Protein 4Z6Y (pdb70)

Solvent-accessible surface area: 62942 Å² total; per-residue (Å²): 88,112,59,62,62,129,23,0,50,128,15,14,175,64,118,139,2,46,50,134,99,1,36,40,2,1,23,92,52,69,6,20,89,118,47,12,22,51,0,1,18,5,24,11,40,1,6,34,36,75,76,152,25,24,78,102,1,34,83,43,16,65,79,3,12,103,56,0,32,94,3,0,82,7,5,126,16,6,58,136,98,25,86,62,7,54,8,2,1,2,0,46,9,2,9,42,41,153,32,38,89,34,56,43,89,76,58,102,99,97,24,74,19,6,20,12,0,0,128,2,0,53,128,20,4,166,64,42,11,19,2,0,3,0,0,31,63,1,11,60,23,11,72,64,122,9,150,116,35,23,98,116,7,35,146,18,0,31,103,25,0,67,115,51,19,30,187,0,3,74,34,0,128,145,22,74,0,11,96,129,8,12,39,75,26,1,7,107,69,0,0,1,68,10,2,38,42,80,5,0,30,52,0,0,1,2,1,4,5,33,14,10,85,0,0,0,0,0,0,0,8,1,0,41,49,22,70,153,101,0,69,67,19,111,47,22,110,86,0,20,126,28,1,88,121,12,57,89,121,29,4,79,42,0,0,48,114,0,20,92,19,10,29,142,51,51,36,51,84,145,38,140,80,125,121,5,21,110,21,36,46,63,2,9,86,77,6,12,84,26,3,29,117,28,0,84,71,8,25,34,74,29,76,150,85,39,51,92,124,41,92,58,62,52,54,58,7,43,63,28,37,76,82,91,113,98,100,52,69,66,112,33,0,45,126,18,16,170,63,118,138,2,49,46,132,100,0,36,38,4,0,22,86,47,74,5,25,86,119,48,12,31,50,0,0,18,6,25,11,39,0,7,36,36,75,77,148,38,24,78,105,17,32,84,47,15,93,69,6,12,103,58,0,31,91,2,0,88,11,4,112,19,5,57,132,98,25,83,65,6,55,8,2,2,3,0,42,11,2,27,41,46,146,31,39,205,32,62,44,60,73,56,102,97,95,25,75,19,8,23,13,0,0,130,2,0,58,122,21,5,176,64,44,12,18,2,0,4,0,0,38,55,1,14,59,22,11,74,69,124,7,146,115,35,23,100,117,9,35,148,20,0,33,105,38,0,68,112,52,22,29,186,0,4,76,35,0,127,148,22,74,0,10,92,131,8,14,39,76,28,0,7,103,70,0,0,1,67,9,3,37,44,78,2,0,29,43,0,0,0,1,1,4,5,24,3,1,94,0,0,2,2,0,0,0,6,2,0,41,48,22,73,155,103,0,66,66,22,129,52,22,111,109,0,19,104,28,2,90,121,13,58,88,134,31,5,90,50,0,0,48,111,0,20,92,20,11,45,140,51,72,41,51,82,131,51,104,125,17,134,125,73,11,24,60,22,37,46,74,4,10,80,79,5,13,90,27,4,32,118,29,0,94,70,8,57,34,62,42,98,172,73,49,110,121,128,55,108,58,45,62,46,45,4,40,70,105,32,62,72,89,122,60,106,82,36,57,120,16,0,52,111,15,14,177,51,123,136,2,49,59,126,95,1,24,49,0,0,29,55,44,53,5,20,89,117,49,13,29,46,0,0,19,6,20,14,40,1,6,30,36,81,74,148,20,24,81,117,1,31,89,42,11,89,66,2,12,95,47,0,30,88,2,0,88,9,7,109,20,8,59,137,97,27,84,70,6,62,9,2,1,6,0,25,6,0,24,36,45,122,32,36,170,8,60,30,58,57,47,121,111,104,22,72,20,6,17,11,0,0,121,2,0,59,118,24,6,176,62,44,12,19,2,0,2,0,0,34,58,1,12,58,25,12,70,76,118,9,160,125,34,22,100,116,6,34,143,17,1,35,103,25,0,69,108,53,20,29,182,0,4,76,33,0,127,142,24,73,0,12,96,130,7,14,36,76,30,1,7,107,70,0,0,0,71,7,2,39,44,76,2,0,33,42,0,0,0,2,1,4,5,30,16,9,75,0,0,0,0,0,0,0,9,1,0,38,53,18,66,145,125,0,64,80,39,119,42,21,110,88,0,24,121,36,1,93,124,12,55,86,143,32,2,86,50,0,0,48,110,0,18,89,18,9,38,144,56,48,44,40,91,119,55,111,80,126,124,3,22,95,14,39,48,77,3,10,89,84,6,15,84,28,2,28,118,30,0,88,75,10,25,37,85,19,80,161,86,52,43,113,143,28,67,69,81,58,62,49,28,57,62,65,18,73,72,82,83,133,90,114,38,45,68,120,24,0,48,129,24,12,174,54,123,137,2,52,56,124,90,1,26,43,0,0,27,57,52,60,4,23,92,115,50,15,26,46,0,0,18,7,22,13,38,0,6,32,36,81,77,148,18,23,80,84,1,33,76,35,11,89,66,3,14,99,48,0,28,89,2,0,90,13,2,77,18,7,61,137,97,25,83,66,6,65,9,2,1,7,0,29,4,1,25,35,37,135,31,40,165,1,50,27,44,54,48,121,109,104,18,73,21,7,19,11,0,0,120,2,0,64,118,23,4,172,66,43,12,19,2,0,1,0,0,37,58,1,13,58,23,10,69,74,121,10,157,123,34,24,100,114,7,33,145,16,0,34,105,26,0,69,112,54,22,28,185,0,3,77,32,0,127,143,24,72,0,13,102,137,7,15,35,78,29,1,6,103,70,0,0,0,70,8,2,36,43,82,2,0,34,52,0,0,0,2,0,4,6,30,17,10,75,0,0,0,0,0,0,0,10,1,0,40,52,20,68,143,124,0,61,79,35,116,40,20,114,92,0,23,139,35,2,92,122,12,53,86,125,35,0,78,46,0,0,48,108,0,18,89,15,11,40,144,55,47,48,40,87,122,54,100,155,84,127,128,2,24,99,13,35,51,81,3,9,88,81,5,14,86,24,3,32,120,16,0,94,64,8,23,37,79,15,79,168,84,50,42,110,141,34,63,102,97,64,56,45,15,44,51,52,28,80,86,90,119

Sequence (1304 aa):
GVEEKKSLEILLKDDRLDTTEKLCTFSQRFPLPSMYRALVWKVLLGILPPHHESHAKVMMYRKEQYLDVLHALKVVRFVSDATPQAEVYLRMYQLESGKLPRSPSFPLEPDDEVFLAIAKAMEEMVEDSVDCYWITRRFVNQLNTKYRDSLPQLPKAFEQYLNLEDGRLLTHLRMCSAAPKLPYDLWFKRCFAGCLPESSLQRVWDKVVSGSCKILVFVAVEILLTFKIKVMALNSAEKITKFLENIPQDSSDAIVSKAIDLWHKHCGTPVHSQLQAAESRYEAQKRITQVFELEILDLYGRLEKDGLLKKLEEEKAEAAEAAEERGVEEKKSLEILLKDDRLDTTEKLCTFSQRFPLPSMYRALVWKVLLGILPPHHESHAKVMMYRKEQYLDVLHALKVVRFVSDATPQAEVYLRMYQLESGKLPRSPSFPLEPDDEVFLAIAKAMEEMVEDSVDCYWITRRFVNQLNTKYRDSLPQLPKAFEQYLNLEDGRLLTHLRMCSAAPKLPYDLWFKRCFAGCLPESSLQRVWDKVVSGSCKILVFVAVEILLTFKIKVMALNSAEKITKFLENIPQDSSDAIVSKAIDLWHKHCGTPVHSRGQLQAAESRYEAQKRITQVFELEILDLYGRLEKDGLLKKLEEEKAEAAEAAEERGVEEKKSLEILLKDDRLDTTEKLCTFSQRFPLPSMYRALVWKVLLGILPPHHESHAKVMMYRKEQYLDVLHALKVVRFVSDATPQAEVYLRMYQLESGKLPRSPSFPLEPDDEVFLAIAKAMEEMVEDSVDCYWITRRFVNQLNTKYRDSLPQLPKAFEQYLNLEDGRLLTHLRMCSAAPKLPYDLWFKRCFAGCLPESSLQRVWDKVVSGSCKILVFVAVEILLTFKIKVMALNSAEKITKFLENIPQDSSDAIVSKAIDLWHKHCGTPVHSQLQAAESRYEAQKRITQVFELEILDLYGRLEKDGLLKKLEEEKAEAAEAAEERLGVEEKKSLEILLKDDRLDTTEKLCTFSQRFPLPSMYRALVWKVLLGILPPHHESHAKVMMYRKEQYLDVLHALKVVRFVSDATPQAEVYLRMYQLESGKLPRSPSFPLEPDDEVFLAIAKAMEEMVEDSVDCYWITRRFVNQLNTKYRDSLPQLPKAFEQYLNLEDGRLLTHLRMCSAAPKLPYDLWFKRCFAGCLPESSLQRVWDKVVSGSCKILVFVAVEILLTFKIKVMALNSAEKITKFLENIPQDSSDAIVSKAIDLWHKHCGTPVHSSQLQAAESRYEAQKRITQVFELEILDLYGRLEKDGLLKKLEEEKAEAAEAAEER

Secondary structure (DSSP, 8-state):
-TTTHHHHHHHHTSSB--HHHHHHHHHHSPPPGGGHHHHHHHHTTSS-SBGGGHHHHHHHHHHHHHHHHHHHHHTTS--TTS-HHHHHHHHHHHHTS---SSTTSPPPHHHHHHHHHHHHHHHH--SHHHHHHHHHHHHHHHHTTTTTTGGGHHHHHHHHHHHH-HHHHHHHHHTT-GGGS-HHHHHTSTTBTTB-HHHHHHHHHHHHTT--THHHHHHHHHHHHTHHHHHT--SHHHHHHHHHS--STTHHHHHHHHHHHHHHHH-------/-TTHHHHHHHHHTSSB--HHHHHHHHHHSPPPGGGHHHHHHHHTTSS-SBTTHHHHHHHHHHHHHHHHHHHHHHTTS--TTS-HHHHHHHHHHHHTS---SSSSSPPPHHHHHHHHHHHHHHHH--SHHHHHHHHHHHHHHHHTTTTTTGGGHHHHHHHHHHHH-HHHHHHHHHTT-GGGS-HHHHHTSTTTTTS-HHHHHHHHHHHHTT--THHHHHHHHHHHHTHHHHHT--SHHHHHHHHHS--STTHHHHHHHHHHHHHHHH------/-HHHHHHHHHHHHHHHHHHHHHHHHHHHHHHHS-THHHHHHHHHHHHHHHHH-/-HHHHHHHHHHHHHHHHHHHHHHHHHHHHHHHS-THHHHHHHHHHHHHHHHH-/-TTTHHHHHHHHTSSB--HHHHHHHHHHSPPPHHHHHHHHHHHTTSS-SBTTHHHHHHHHHHHHHHHHHHHHHHTTS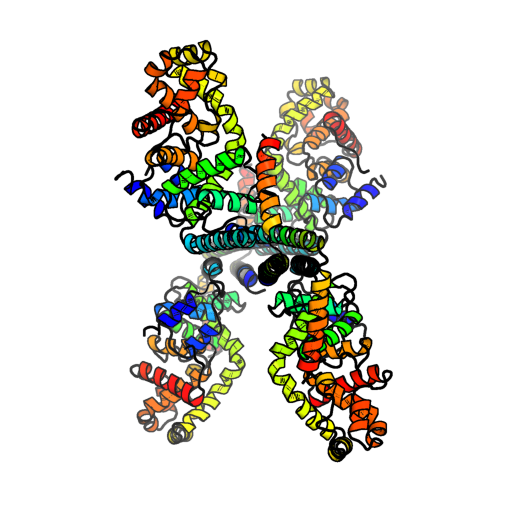--TTS-HHHHHHHHHHHTTT---SSTTSPPPHHHHHHHHHHHHHHHH--SHHHHHHHHHHHHHHHHTTTTTTGGGHHHHHHHHHHHH-HHHHHHHHHTT-GGGS-HHHHHTSTTTTTS-HHHHHHHHHHHHTT--THHHHHHHHHHHHTHHHHHT--SHHHHHHHHHT--STTHHHHHHHHHHHHHHHH------/-HHHHHHHHHHHHHHHHHHHHHHHHHHHHHHHS-THHHHHHHHHHTHHHHHHT-/-TTTHHHHHHHHTSSB--HHHHHHHHHHSPPPGGGHHHHHHHHTTSS-SBGGGHHHHHHHHHHHHHHHHHHHHHHTS--TTS-HHHHHHHHHHHHTS---SSSSSPPPHHHHHHHHHHHHHHHH--SHHHHHHHHHHHHHHHHTTTTTTGGGHHHHHHHHHHHH-HHHHHHHHHTT-GGGS-HHHHHTSTTBTTB-HHHHHHHHHHHHTT--THHHHHHHHHHHHTHHHHHT--SHHHHHHHHHS--STTHHHHHHHHHHHHHHHH------/-HHHHHHHHHHHHHHHHHHHHHHHHHHHHHHHHHS-TTTHHHHHHHHHHHHHHH-

GO terms:
  GO:0005765 lysosomal membrane (C, IDA)
  GO:0005829 cytosol (C, IDA)
  GO:0031410 cytoplasmic vesicle (C, IDA)
  GO:1904262 negative regulation of TORC1 signaling (P, IDA)
  GO:0033596 TSC1-TSC2 complex (C, IDA)
  GO:0031398 positive regulation of protein ubiquitination (P, IDA)
  GO:0009267 cellular response to starvation (P, IDA)
  GO:0032007 negative regulation of TOR signaling (P, IMP)
  GO:0090630 activation of GTPase activity (P, IMP)
  GO:0070848 response to growth factor (P, IMP)
  GO:0005515 protein binding (F, IPI)
  GO:0005829 cytosol (C, TAS)
  GO:0032007 negative regulation of TOR signaling (P, IDA)
  GO:0005096 GTPase activator activity (F, IDA)
  GO:0036064 ciliary basal body (C, IDA)
  GO:0043547 positive regulation of GTPase activity (P, IDA)
  GO:1902018 negative regulation of cilium assembly (P, IMP)
  GO:0031267 small GTPase binding (F, IPI)

Organism: Homo sapiens (NCBI:txid9606)

B-factor: mean 68.35, std 27.3, range [31.01, 242.38]

InterPro domains:
  IPR000195 Rab-GAP-TBC domain [PF00566] (145-249)
  IPR000195 Rab-GAP-TBC domain [PS50086] (50-231)
  IPR035969 Rab-GAP-TBC domain superfamily [SSF47923] (31-89)
  IPR035969 Rab-GAP-TBC domain superfamily [SSF47923] (176-284)
  IPR039842 TBC1 domain family member 7 [PTHR13530] (1-292)
  IPR043039 TBC1 domain family member 7, domain 2 [G3DSA:1.10.8.680] (80-156)

CATH classification: 1.10.10.750 (+2 more: 1.10.8.680, 1.10.472.80)

Foldseek 3Di:
DVVLVVLVVVQLPDQFHDLLQLLQSLLPDPDDLVCLLVNLCCLLVQAHRRPVCRVVSVVVLVVLLVVLLVVCVVPPQDDVVDDLQSSLLQSLCVVVVNHDPHNVPDDDPLSVLLSLLLVLLVVSPPDSRSSSSSSSSLLVCCVPVCVPVLVVLLVVLLVLLCVVPVVLSVLCVVLVLSVVAPSCCQRVSVVRLHARSVQSSSLVSNVSSRDPNLSSLLVSLLCVVCVPVQSPDRHSVVNRVDNNHDDHPCRNVSSVSSSVSCCVVPNGDDGD/DVCVVVVVVVVVVVVVVVVVVVVVVVVVVVVVPPPCVVVVVVVVVVVVVVVVD/DPVVVVLVVVQLPDQFHDLLLLLQVLLVDPHDLVCLLVNLCCLLVQAPRRPVCRVVSVVVLVVLLVVLLVVCVVVPLDDVVDDLQVSLLQSLCVVVVRHDPHNVPDDDPLSVLLSLLLVLLVVSPPDSSSSSVSSSSLLVCCVPVVVPVLVVLLVVLLVQLCVVPVVLSVLCVVLVLSVVAPSCCQRVNVVRVNARSVLSSSLVSNSSSRDDNLSSLLVSLVCVVCVVVQSPDRHSVVNRVDSNHDDHVCRNVSSVSSSVSCCVVPNGDDSD/DCPVVVVVVVVVVVVVVVVVVVVVVVVVVVVVVVPPCVCVCVVPVVVVVVVVVVD/DVVLVVQVVVQLPPQQHDLVQLLQSLLVDPDDLVCLLVSLCCLLVQAGSRPVCRVVSVVVLVVLLVVLLVVCVVVVLDDVVDDLQSSLLQSLCVVVVNHDPHNVPDDDPLSVLLSLLLVLLVVSDPDSRSSSVSSSSLLVCCVPVVVVPLVVLLVVLLVLLCVVPVVLSVLCVVLPLSVVAPSCCQRVSVVRLHEHSVQSVSLVSNVSSPDPNLSSLLVSLVCVVCVPVQSPDRHSVVNNVCSSHDDYVCRNVSRVVSSVSCCVVPNGDDGD/DCCVVVVVVVVVVVVVVVVVVVVVVVVVVVVVPPCVVVVVVVVVVVVVVVVVVD/DPCVVVVVVVQLPPQFHDLVVLLLCLLVDPDDLVCLLVSLCCLLVQADRRPVCRVVSVVVLVVLLVVLLVVCVVVPQDDPVDDLQSSLLQSLCVVVVNHDPHNVPDDDPLSVLLSLLLVLLVVSDPDSSSSSVSSSSLLVCCVPVCVPVLVVLLVVLLVLLCVVPVVLSVLCVVLPLSVVAPSCCLRVSVVRVNEHSVQSVSLVSNSSSPDPNLSSLLVSLVCVVCVPVQSVDRHSVVNNVDSSHDDHPCRNVSRVVSSVSCCVVPNGDDDDD/DVCVVVVVVVVVVVVVVVVVVVVVVVCVVVVVPPPCVVVVVVVVVVVVVVVVD

Nearest PDB structures (foldseek):
  4z6y-assembly2_H  TM=1.019E+00  e=2.122E-06  Homo sapiens
  4z6y-assembly2_A  TM=1.003E+00  e=7.296E-34  Homo sapiens
  6jl7-assembly1_A  TM=6.381E-01  e=1.428E-05  Homo sapiens
  4p17-assembly1_A  TM=6.592E-01  e=1.596E-04  Chlamydomonas reinhardtii
  3qyb-assembly1_A  TM=6.576E-01  e=1.502E-03  Homo sapiens

Radius of gyration: 43.83 Å; Cα contacts (8 Å, |Δi|>4): 1317; chains: 8; bounding box: 111×118×79 Å

Structure (mmCIF, N/CA/C/O backbone):
data_4Z6Y
#
_entry.id   4Z6Y
#
_cell.length_a   56.991
_cell.length_b   145.689
_cell.length_c   114.758
_cell.angle_alpha   90.00
_cell.angle_beta   89.65
_cell.angle_gamma   90.00
#
_symmetry.space_group_name_H-M   'P 1 21 1'
#
loop_
_entity.id
_entity.type
_entity.pdbx_description
1 polymer 'TBC1 domain family member 7'
2 polymer Hamartin
3 water water
#
loop_
_atom_site.group_PDB
_atom_site.id
_atom_site.type_symbol
_atom_site.label_atom_id
_atom_site.label_alt_id
_atom_site.label_comp_id
_atom_site.label_asym_id
_atom_site.label_entity_id
_atom_site.label_seq_id
_atom_site.pdbx_PDB_ins_code
_atom_site.Cartn_x
_atom_site.Cartn_y
_atom_site.Cartn_z
_atom_site.occupancy
_atom_site.B_iso_or_equiv
_atom_site.auth_seq_id
_atom_site.auth_comp_id
_atom_site.auth_asym_id
_atom_site.auth_atom_id
_atom_site.pdbx_PDB_model_num
ATOM 1 N N . GLY A 1 1 ? 40.562 -7.251 -3.992 1.00 136.82 21 GLY B N 1
ATOM 2 C CA . GLY A 1 1 ? 40.378 -8.120 -2.789 1.00 128.96 21 GLY B CA 1
ATOM 3 C C . GLY A 1 1 ? 38.959 -8.633 -2.577 1.00 124.19 21 GLY B C 1
ATOM 4 O O . GLY A 1 1 ? 38.213 -8.095 -1.755 1.00 122.63 21 GLY B O 1
ATOM 5 N N . VAL A 1 2 ? 38.573 -9.650 -3.339 1.00 113.58 22 VAL B N 1
ATOM 6 C CA . VAL A 1 2 ? 37.347 -10.361 -3.057 1.00 111.99 22 VAL B CA 1
ATOM 7 C C . VAL A 1 2 ? 37.791 -11.637 -2.378 1.00 112.49 22 VAL B C 1
ATOM 8 O O . VAL A 1 2 ? 38.662 -12.348 -2.887 1.00 106.53 22 VAL B O 1
ATOM 12 N N . GLU A 1 3 ? 37.208 -11.923 -1.222 1.00 107.19 23 GLU B N 1
ATOM 13 C CA . GLU A 1 3 ? 37.756 -12.966 -0.345 1.00 98.85 23 GLU B CA 1
ATOM 14 C C . GLU A 1 3 ? 38.458 -12.255 0.791 1.00 103.31 23 GLU B C 1
ATOM 15 O O . GLU A 1 3 ? 38.501 -12.801 1.892 1.00 124.61 23 GLU B O 1
ATOM 17 N N . GLU A 1 4 ? 39.028 -11.071 0.534 1.00 105.28 24 GLU B N 1
ATOM 18 C CA . GLU A 1 4 ? 39.225 -10.104 1.613 1.00 99.43 24 GLU B CA 1
ATOM 19 C C . GLU A 1 4 ? 37.861 -9.738 2.043 1.00 95.28 24 GLU B C 1
ATOM 20 O O . GLU A 1 4 ? 37.597 -9.632 3.221 1.00 95.39 24 GLU B O 1
ATOM 26 N N . LYS A 1 5 ? 37.016 -9.543 1.038 1.00 89.41 25 LYS B N 1
ATOM 27 C CA . LYS A 1 5 ? 35.683 -9.076 1.213 1.00 88.47 25 LYS B CA 1
ATOM 28 C C . LYS A 1 5 ? 34.810 -10.184 1.770 1.00 90.55 25 LYS B C 1
ATOM 29 O O . LYS A 1 5 ? 33.988 -9.917 2.635 1.00 92.10 25 LYS B O 1
ATOM 35 N N . LYS A 1 6 ? 34.979 -11.416 1.286 1.00 85.81 26 LYS B N 1
ATOM 36 C CA . LYS A 1 6 ? 34.125 -12.512 1.758 1.00 85.61 26 LYS B CA 1
ATOM 37 C C . LYS A 1 6 ? 34.442 -12.861 3.202 1.00 84.72 26 LYS B C 1
ATOM 38 O O . LYS A 1 6 ? 33.583 -13.352 3.965 1.00 87.23 26 LYS B O 1
ATOM 44 N N . SER A 1 7 ? 35.708 -12.653 3.549 1.00 83.26 27 SER B N 1
ATOM 45 C CA . SER A 1 7 ? 36.197 -12.992 4.861 1.00 78.81 27 SER B CA 1
ATOM 46 C C . SER A 1 7 ? 35.644 -11.985 5.855 1.00 79.81 27 SER B C 1
ATOM 47 O O . SER A 1 7 ? 35.301 -12.337 6.990 1.00 79.56 27 SER B O 1
ATOM 50 N N . LEU A 1 8 ? 35.502 -10.742 5.393 1.00 76.61 28 LEU B N 1
ATOM 51 C CA . LEU A 1 8 ? 34.900 -9.674 6.202 1.00 72.63 28 LEU B CA 1
ATOM 52 C C . LEU A 1 8 ? 33.411 -9.869 6.382 1.00 71.28 28 LEU B C 1
ATOM 53 O O . LEU A 1 8 ? 32.899 -9.753 7.508 1.00 68.90 28 LEU B O 1
ATOM 58 N N . GLU A 1 9 ? 32.728 -10.190 5.285 1.00 69.57 29 GLU B N 1
ATOM 59 C CA . GLU A 1 9 ? 31.310 -10.461 5.330 1.00 68.14 29 GLU B CA 1
ATOM 60 C C . GLU A 1 9 ? 30.961 -11.527 6.375 1.00 69.78 29 GLU B C 1
ATOM 61 O O . GLU A 1 9 ? 29.962 -11.373 7.086 1.00 64.66 29 GLU B O 1
ATOM 67 N N . ILE A 1 10 ? 31.803 -12.568 6.485 1.00 69.03 30 ILE B N 1
ATOM 68 C CA . ILE A 1 10 ? 31.598 -13.662 7.438 1.00 66.48 30 ILE B CA 1
ATOM 69 C C . ILE A 1 10 ? 31.701 -13.193 8.885 1.00 72.21 30 ILE B C 1
ATOM 70 O O . ILE A 1 10 ? 31.139 -13.838 9.775 1.00 78.13 30 ILE B O 1
ATOM 75 N N . LEU A 1 11 ? 32.425 -12.092 9.120 1.00 71.04 31 LEU B N 1
ATOM 76 C CA . LEU A 1 11 ? 32.552 -11.500 10.450 1.00 65.12 31 LEU B CA 1
ATOM 77 C C . LEU A 1 11 ? 31.390 -10.577 10.764 1.00 69.48 31 LEU B C 1
ATOM 78 O O . LEU A 1 11 ? 30.931 -10.505 11.917 1.00 68.67 31 LEU B O 1
ATOM 83 N N . LEU A 1 12 ? 30.985 -9.825 9.739 1.00 64.91 32 LEU B N 1
ATOM 84 C CA . LEU A 1 12 ? 29.857 -8.934 9.835 1.00 65.67 32 LEU B CA 1
ATOM 85 C C . LEU A 1 12 ? 28.538 -9.682 10.051 1.00 69.69 32 LEU B C 1
ATOM 86 O O . LEU A 1 12 ? 27.620 -9.121 10.628 1.00 80.68 32 LEU B O 1
ATOM 91 N N . LYS A 1 13 ? 28.449 -10.946 9.647 1.00 70.90 33 LYS B N 1
ATOM 92 C CA . LYS A 1 13 ? 27.209 -11.730 9.869 1.00 77.38 33 LYS B CA 1
ATOM 93 C C . LYS A 1 13 ? 26.945 -12.206 11.309 1.00 85.25 33 LYS B C 1
ATOM 94 O O . LYS A 1 13 ? 25.839 -12.684 11.602 1.00 97.21 33 LYS B O 1
ATOM 100 N N . ASP A 1 14 ? 27.932 -12.069 12.200 1.00 85.59 34 ASP B N 1
ATOM 101 C CA . ASP A 1 14 ? 27.763 -12.445 13.620 1.00 91.61 34 ASP B CA 1
ATOM 102 C C . ASP A 1 14 ? 26.793 -11.525 14.356 1.00 92.71 34 ASP B C 1
ATOM 103 O O . ASP A 1 14 ? 26.902 -10.303 14.280 1.00 101.74 34 ASP B O 1
ATOM 108 N N . ASP A 1 15 ? 25.866 -12.128 15.095 1.00 98.73 35 ASP B N 1
ATOM 109 C CA . ASP A 1 15 ? 24.827 -11.400 15.831 1.00 89.09 35 ASP B CA 1
ATOM 110 C C . ASP A 1 15 ? 25.428 -10.381 16.753 1.00 80.87 35 ASP B C 1
ATOM 111 O O . ASP A 1 15 ? 24.935 -9.286 16.833 1.00 89.80 35 ASP B O 1
ATOM 116 N N . ARG A 1 16 ? 26.469 -10.769 17.470 1.00 77.87 36 ARG B N 1
ATOM 117 C CA . ARG A 1 16 ? 27.293 -9.843 18.178 1.00 76.61 36 ARG B CA 1
ATOM 118 C C . ARG A 1 16 ? 28.579 -9.799 17.354 1.00 79.71 36 ARG B C 1
ATOM 119 O O . ARG A 1 16 ? 29.094 -10.857 16.969 1.00 76.41 36 ARG B O 1
ATOM 127 N N . LEU A 1 17 ? 29.061 -8.581 17.052 1.00 77.44 37 LEU B N 1
ATOM 128 C CA . LEU A 1 17 ? 30.265 -8.375 16.234 1.00 69.76 37 LEU B CA 1
ATOM 129 C C . LEU A 1 17 ? 31.519 -8.483 17.094 1.00 72.90 37 LEU B C 1
ATOM 130 O O . LEU A 1 17 ? 31.562 -7.941 18.213 1.00 71.50 37 LEU B O 1
ATOM 135 N N . ASP A 1 18 ? 32.529 -9.198 16.583 1.00 69.33 38 ASP B N 1
ATOM 136 C CA . ASP A 1 18 ? 33.816 -9.278 17.273 1.00 69.81 38 ASP B CA 1
ATOM 137 C C . ASP A 1 18 ? 34.654 -8.014 17.012 1.00 71.39 38 ASP B C 1
ATOM 138 O O . ASP A 1 18 ? 35.272 -7.837 15.942 1.00 64.17 38 ASP B O 1
ATOM 143 N N . THR A 1 19 ? 34.663 -7.127 17.996 1.00 75.02 39 THR B N 1
ATOM 144 C CA A THR A 1 19 ? 35.399 -5.871 17.889 0.50 75.53 39 THR B CA 1
ATOM 145 C CA B THR A 1 19 ? 35.399 -5.871 17.888 0.50 75.50 39 THR B CA 1
ATOM 146 C C . THR A 1 19 ? 36.883 -6.174 17.618 1.00 74.10 39 THR B C 1
ATOM 147 O O . THR A 1 19 ? 37.476 -5.677 16.641 1.00 69.27 39 THR B O 1
ATOM 154 N N . GLU A 1 20 ? 37.464 -7.028 18.457 1.00 75.80 40 GLU B N 1
ATOM 155 C CA . GLU A 1 20 ? 38.863 -7.436 18.359 1.00 76.77 40 GLU B CA 1
ATOM 156 C C . GLU A 1 20 ? 39.213 -8.083 17.026 1.00 72.93 40 GLU B C 1
ATOM 157 O O . GLU A 1 20 ? 40.274 -7.821 16.466 1.00 68.26 40 GLU B O 1
ATOM 163 N N . LYS A 1 21 ? 38.323 -8.913 16.506 1.00 71.73 41 LYS B N 1
ATOM 164 C CA . LYS A 1 21 ? 38.535 -9.473 15.176 1.00 69.48 41 LYS B CA 1
ATOM 165 C C . LYS A 1 21 ? 38.421 -8.443 14.080 1.00 67.78 41 LYS B C 1
ATOM 166 O O . LYS A 1 21 ? 39.194 -8.486 13.140 1.00 66.06 41 LYS B O 1
ATOM 172 N N . LEU A 1 22 ? 37.465 -7.518 14.199 1.00 69.56 42 LEU B N 1
ATOM 173 C CA . LEU A 1 22 ? 37.343 -6.425 13.224 1.00 59.20 42 LEU B CA 1
ATOM 174 C C . LEU A 1 22 ? 38.563 -5.545 13.239 1.00 58.43 42 LEU B C 1
ATOM 175 O O . LEU A 1 22 ? 39.051 -5.188 12.167 1.00 57.76 42 LEU B O 1
ATOM 180 N N . CYS A 1 23 ? 39.067 -5.202 14.431 1.00 54.54 43 CYS B N 1
ATOM 181 C CA . CYS A 1 23 ? 40.380 -4.531 14.546 1.00 56.15 43 CYS B CA 1
ATOM 182 C C . CYS A 1 23 ? 41.521 -5.191 13.793 1.00 61.27 43 CYS B C 1
ATOM 183 O O . CYS A 1 23 ? 42.157 -4.533 12.975 1.00 65.74 43 CYS B O 1
ATOM 186 N N . THR A 1 24 ? 41.789 -6.474 14.051 1.00 60.83 44 THR B N 1
ATOM 187 C CA . THR A 1 24 ? 42.972 -7.067 13.472 1.00 61.56 44 THR B CA 1
ATOM 188 C C . THR A 1 24 ? 42.795 -7.216 11.960 1.00 57.61 44 THR B C 1
ATOM 189 O O . THR A 1 24 ? 43.756 -7.094 11.204 1.00 60.66 44 THR B O 1
ATOM 193 N N . PHE A 1 25 ? 41.576 -7.437 11.504 1.00 50.72 45 PHE B N 1
ATOM 194 C CA . PHE A 1 25 ? 41.368 -7.441 10.064 1.00 53.08 45 PHE B CA 1
ATOM 195 C C . PHE A 1 25 ? 41.782 -6.087 9.434 1.00 55.98 45 PHE B C 1
ATOM 196 O O . PHE A 1 25 ? 42.472 -6.063 8.416 1.00 53.12 45 PHE B O 1
ATOM 204 N N . SER A 1 26 ? 41.326 -4.976 10.031 1.00 56.10 46 SER B N 1
ATOM 205 C CA . SER A 1 26 ? 41.672 -3.625 9.590 1.00 56.87 46 SER B CA 1
ATOM 206 C C . SER A 1 26 ? 43.187 -3.381 9.651 1.00 57.98 46 SER B C 1
ATOM 207 O O . SER A 1 26 ? 43.741 -2.841 8.695 1.00 57.63 46 SER B O 1
ATOM 210 N N . GLN A 1 27 ? 43.845 -3.736 10.763 1.00 49.03 47 GLN B N 1
ATOM 211 C CA . GLN A 1 27 ? 45.290 -3.657 10.796 1.00 50.65 47 GLN B CA 1
ATOM 212 C C . GLN A 1 27 ? 45.956 -4.465 9.662 1.00 55.67 47 GLN B C 1
ATOM 213 O O . GLN A 1 27 ? 46.921 -3.998 9.091 1.00 53.97 47 GLN B O 1
ATOM 219 N N . ARG A 1 28 ? 45.431 -5.641 9.315 1.00 57.96 48 ARG B N 1
ATOM 220 C CA . ARG A 1 28 ? 46.060 -6.495 8.317 1.00 58.14 48 ARG B CA 1
ATOM 221 C C . ARG A 1 28 ? 45.779 -6.123 6.861 1.00 60.85 48 ARG B C 1
ATOM 222 O O . ARG A 1 28 ? 46.674 -6.177 6.045 1.00 73.68 48 ARG B O 1
ATOM 230 N N . PHE A 1 29 ? 44.554 -5.772 6.507 1.00 65.77 49 PHE B N 1
ATOM 231 C CA . PHE A 1 29 ? 44.191 -5.586 5.079 1.00 70.17 49 PHE B CA 1
ATOM 232 C C . PHE A 1 29 ? 43.289 -4.359 4.980 1.00 65.94 49 PHE B C 1
ATOM 233 O O . PHE A 1 29 ? 42.727 -3.947 5.983 1.00 69.06 49 PHE B O 1
ATOM 241 N N . PRO A 1 30 ? 43.147 -3.745 3.788 1.00 64.71 50 PRO B N 1
ATOM 242 C CA . PRO A 1 30 ? 42.266 -2.554 3.771 1.00 60.67 50 PRO B CA 1
ATOM 243 C C . PRO A 1 30 ? 40.805 -2.914 3.726 1.00 62.42 50 PRO B C 1
ATOM 244 O O . PRO A 1 30 ? 40.403 -3.926 3.114 1.00 66.74 50 PRO B O 1
ATOM 248 N N . LEU A 1 31 ? 40.003 -2.059 4.340 1.00 56.82 51 LEU B N 1
ATOM 249 C CA . LEU A 1 31 ? 38.586 -2.246 4.305 1.00 56.41 51 LEU B CA 1
ATOM 250 C C . LEU A 1 31 ? 38.017 -1.977 2.918 1.00 59.10 51 LEU B C 1
ATOM 251 O O . LEU A 1 31 ? 38.327 -0.964 2.299 1.00 63.15 51 LEU B O 1
ATOM 256 N N . PRO A 1 32 ? 37.144 -2.875 2.443 1.00 65.12 52 PRO B N 1
ATOM 257 C CA . PRO A 1 32 ? 36.357 -2.638 1.208 1.00 62.93 52 PRO B CA 1
ATOM 258 C C . PRO A 1 32 ? 35.507 -1.373 1.352 1.00 64.16 52 PRO B C 1
ATOM 259 O O . PRO A 1 32 ? 34.942 -1.169 2.426 1.00 65.41 52 PRO B O 1
ATOM 263 N N . SER A 1 33 ? 35.410 -0.547 0.300 1.00 64.67 53 SER B N 1
ATOM 264 C CA . SER A 1 33 ? 34.629 0.709 0.336 1.00 59.21 53 SER B CA 1
ATOM 265 C C . SER A 1 33 ? 33.249 0.621 0.966 1.00 59.69 53 SER B C 1
ATOM 266 O O . SER A 1 33 ? 32.912 1.448 1.800 1.00 59.09 53 SER B O 1
ATOM 269 N N . MET A 1 34 ? 32.463 -0.389 0.601 1.00 64.00 54 MET B N 1
ATOM 270 C CA . MET A 1 34 ? 31.094 -0.495 1.094 1.00 63.61 54 MET B CA 1
ATOM 271 C C . MET A 1 34 ? 30.934 -0.807 2.585 1.00 62.92 54 MET B C 1
ATOM 272 O O . MET A 1 34 ? 29.873 -0.620 3.146 1.00 66.73 54 MET B O 1
ATOM 277 N N . TYR A 1 35 ? 31.970 -1.286 3.245 1.00 64.57 55 TYR B N 1
ATOM 278 C CA . TYR A 1 35 ? 31.840 -1.584 4.669 1.00 59.01 55 TYR B CA 1
ATOM 279 C C . TYR A 1 35 ? 32.692 -0.681 5.565 1.00 55.52 55 TYR B C 1
ATOM 280 O O . TYR A 1 35 ? 32.628 -0.813 6.786 1.00 54.13 55 TYR B O 1
ATOM 289 N N . ARG A 1 36 ? 33.506 0.206 4.982 1.00 49.20 56 ARG B N 1
ATOM 290 C CA . ARG A 1 36 ? 34.362 1.106 5.773 1.00 47.41 56 ARG B CA 1
ATOM 291 C C . ARG A 1 36 ? 33.612 1.913 6.872 1.00 50.48 56 ARG B C 1
ATOM 292 O O . ARG A 1 36 ? 33.907 1.762 8.067 1.00 51.78 56 ARG B O 1
ATOM 300 N N . ALA A 1 37 ? 32.623 2.724 6.493 1.00 49.94 57 ALA B N 1
ATOM 301 C CA . ALA A 1 37 ? 31.922 3.540 7.488 1.00 47.97 57 ALA B CA 1
ATOM 302 C C . ALA A 1 37 ? 31.319 2.686 8.607 1.00 53.91 57 ALA B C 1
ATOM 303 O O . ALA A 1 37 ? 31.266 3.102 9.784 1.00 52.92 57 ALA B O 1
ATOM 305 N N . LEU A 1 38 ? 30.824 1.503 8.245 1.00 53.66 58 LEU B N 1
ATOM 306 C CA . LEU A 1 38 ? 30.171 0.647 9.228 1.00 50.14 58 LEU B CA 1
ATOM 307 C C . LEU A 1 38 ? 31.173 0.112 10.243 1.00 51.95 58 LEU B C 1
ATOM 308 O O . LEU A 1 38 ? 30.955 0.244 11.438 1.00 61.58 58 LEU B O 1
ATOM 313 N N . VAL A 1 39 ? 32.272 -0.465 9.774 1.00 45.81 59 VAL B N 1
ATOM 314 C CA . VAL A 1 39 ? 33.317 -0.944 10.647 1.00 47.25 59 VAL B CA 1
ATOM 315 C C . VAL A 1 39 ? 33.924 0.161 11.524 1.00 51.52 59 VAL B C 1
ATOM 316 O O . VAL A 1 39 ? 34.059 -0.035 12.738 1.00 49.04 59 VAL B O 1
ATOM 320 N N . TRP A 1 40 ? 34.306 1.300 10.920 1.00 47.99 60 TRP B N 1
ATOM 321 C CA . TRP A 1 40 ? 34.796 2.424 11.701 1.00 47.16 60 TRP B CA 1
ATOM 322 C C . TRP A 1 40 ? 33.819 2.804 12.799 1.00 48.83 60 TRP B C 1
ATOM 323 O O . TRP A 1 40 ? 34.223 3.210 13.892 1.00 51.32 60 TRP B O 1
ATOM 334 N N . LYS A 1 41 ? 32.525 2.718 12.524 1.00 46.16 61 LYS B N 1
ATOM 335 C CA . LYS A 1 41 ? 31.554 3.141 13.512 1.00 50.26 61 LYS B CA 1
ATOM 336 C C . LYS A 1 41 ? 31.564 2.181 14.684 1.00 55.02 61 LYS B C 1
ATOM 337 O O . LYS A 1 41 ? 31.594 2.620 15.851 1.00 55.22 61 LYS B O 1
ATOM 343 N N . VAL A 1 42 ? 31.546 0.883 14.370 1.00 52.56 62 VAL B N 1
ATOM 344 C CA . VAL A 1 42 ? 31.639 -0.154 15.388 1.00 53.63 62 VAL B CA 1
ATOM 345 C C . VAL A 1 42 ? 32.952 -0.020 16.161 1.00 55.81 62 VAL B C 1
ATOM 346 O O . VAL A 1 42 ? 32.977 -0.123 17.371 1.00 64.74 62 VAL B O 1
ATOM 350 N N . LEU A 1 43 ? 34.044 0.262 15.475 1.00 55.03 63 LEU B N 1
ATOM 351 C CA . LEU A 1 43 ? 35.326 0.340 16.165 1.00 50.16 63 LEU B CA 1
ATOM 352 C C . LEU A 1 43 ? 35.423 1.589 17.009 1.00 50.51 63 LEU B C 1
ATOM 353 O O . LEU A 1 43 ? 36.028 1.556 18.049 1.00 57.69 63 LEU B O 1
ATOM 358 N N . LEU A 1 44 ? 34.805 2.686 16.587 1.00 48.51 64 LEU B N 1
ATOM 359 C CA . LEU A 1 44 ? 34.826 3.914 17.386 1.00 47.76 64 LEU B CA 1
ATOM 360 C C . LEU A 1 44 ? 33.659 3.904 18.396 1.00 52.86 64 LEU B C 1
ATOM 361 O O . LEU A 1 44 ? 33.392 4.900 19.074 1.00 55.30 64 LEU B O 1
ATOM 366 N N . GLY A 1 45 ? 32.968 2.768 18.493 1.00 54.08 65 GLY B N 1
ATOM 367 C CA . GLY A 1 45 ? 31.878 2.584 19.452 1.00 50.69 65 GLY B CA 1
ATOM 368 C C . GLY A 1 45 ? 30.740 3.559 19.266 1.00 53.14 65 GLY B C 1
ATOM 369 O O . GLY A 1 45 ? 30.299 4.135 20.233 1.00 59.79 65 GLY B O 1
ATOM 370 N N . ILE A 1 46 ? 30.300 3.767 18.026 1.00 52.75 66 ILE B N 1
ATOM 371 C CA . ILE A 1 46 ? 29.184 4.648 17.684 1.00 51.58 66 ILE B CA 1
ATOM 372 C C . ILE A 1 46 ? 27.971 3.755 17.430 1.00 57.70 66 ILE B C 1
ATOM 373 O O . ILE A 1 46 ? 26.819 4.178 17.548 1.00 68.96 66 ILE B O 1
ATOM 378 N N . LEU A 1 47 ? 28.254 2.516 17.047 1.00 56.82 67 LEU B N 1
ATOM 379 C CA . LEU A 1 47 ? 27.262 1.462 17.007 1.00 57.20 67 LEU B CA 1
ATOM 380 C C . LEU A 1 47 ? 27.807 0.418 17.928 1.00 56.89 67 LEU B C 1
ATOM 381 O O . LEU A 1 47 ? 28.961 0.050 17.788 1.00 63.09 67 LEU B O 1
ATOM 386 N N . PRO A 1 48 ? 26.994 -0.058 18.882 1.00 59.31 68 PRO B N 1
ATOM 387 C CA . PRO A 1 48 ? 27.353 -1.182 19.739 1.00 56.89 68 PRO B CA 1
ATOM 388 C C . PRO A 1 48 ? 27.566 -2.454 18.894 1.00 54.09 68 PRO B C 1
ATOM 389 O O . PRO A 1 48 ? 27.073 -2.536 17.767 1.00 55.13 68 PRO B O 1
ATOM 393 N N . PRO A 1 49 ? 28.314 -3.433 19.419 1.00 54.38 69 PRO B N 1
ATOM 394 C CA . PRO A 1 49 ? 28.596 -4.627 18.628 1.00 59.47 69 PRO B CA 1
ATOM 395 C C . PRO A 1 49 ? 27.325 -5.390 18.343 1.00 68.18 69 PRO B C 1
ATOM 396 O O . PRO A 1 49 ? 27.214 -6.054 17.304 1.00 73.75 69 PRO B O 1
ATOM 400 N N . HIS A 1 50 ? 26.356 -5.268 19.240 1.00 71.85 70 HIS B N 1
ATOM 401 C CA . HIS A 1 50 ? 25.111 -6.002 19.083 1.00 77.79 70 HIS B CA 1
ATOM 402 C C . HIS A 1 50 ? 24.272 -5.562 17.940 1.00 73.00 70 HIS B C 1
ATOM 403 O O . HIS A 1 50 ? 23.581 -4.570 18.004 1.00 74.67 70 HIS B O 1
ATOM 410 N N . HIS A 1 51 ? 24.335 -6.341 16.877 1.00 75.49 71 HIS B N 1
ATOM 411 C CA . HIS A 1 51 ? 23.709 -6.022 15.604 1.00 77.77 71 HIS B CA 1
ATOM 412 C C . HIS A 1 51 ? 22.307 -5.483 15.626 1.00 80.62 71 HIS B C 1
ATOM 413 O O . HIS A 1 51 ? 21.994 -4.637 14.805 1.00 72.99 71 HIS B O 1
ATOM 420 N N . GLU A 1 52 ? 21.451 -5.978 16.530 1.00 91.56 72 GLU B N 1
ATOM 421 C CA . GLU A 1 52 ? 20.056 -5.532 16.593 1.00 96.89 72 GLU B CA 1
ATOM 422 C C . GLU A 1 52 ? 19.933 -4.075 16.992 1.00 90.10 72 GLU B C 1
ATOM 423 O O . GLU A 1 52 ? 19.108 -3.356 16.427 1.00 97.52 72 GLU B O 1
ATOM 429 N N . SER A 1 53 ? 20.723 -3.666 17.991 1.00 75.31 73 SER B N 1
ATOM 430 C CA . SER A 1 53 ? 20.687 -2.304 18.531 1.00 70.51 73 SER B CA 1
ATOM 431 C C . SER A 1 53 ? 21.084 -1.186 17.558 1.00 67.73 73 SER B C 1
ATOM 432 O O . SER A 1 53 ? 21.047 -0.019 17.937 1.00 62.82 73 SER B O 1
ATOM 435 N N . HIS A 1 54 ? 21.466 -1.519 16.322 1.00 61.98 74 HIS B N 1
ATOM 436 C CA . HIS A 1 54 ? 21.939 -0.494 15.417 1.00 56.93 74 HIS B CA 1
ATOM 437 C C . HIS A 1 54 ? 20.909 0.559 15.129 1.00 60.63 74 HIS B C 1
ATOM 438 O O . HIS A 1 54 ? 21.184 1.756 15.311 1.00 62.90 74 HIS B O 1
ATOM 445 N N . ALA A 1 55 ? 19.703 0.148 14.737 1.00 64.47 75 ALA B N 1
ATOM 446 C CA . ALA A 1 55 ? 18.666 1.123 14.367 1.00 61.17 75 ALA B CA 1
ATOM 447 C C . ALA A 1 55 ? 18.234 1.911 15.587 1.00 59.66 75 ALA B C 1
ATOM 448 O O . ALA A 1 55 ? 18.047 3.096 15.524 1.00 63.91 75 ALA B O 1
ATOM 450 N N . LYS A 1 56 ? 18.108 1.246 16.714 1.00 65.37 76 LYS B N 1
ATOM 451 C CA . LYS A 1 56 ? 17.737 1.923 17.952 1.00 71.30 76 LYS B CA 1
ATOM 452 C C . LYS A 1 56 ? 18.763 3.005 18.305 1.00 66.88 76 LYS B C 1
ATOM 453 O O . LYS A 1 56 ? 18.389 4.082 18.754 1.00 72.65 76 LYS B O 1
ATOM 459 N N . VAL A 1 57 ? 20.056 2.721 18.129 1.00 60.44 77 VAL B N 1
ATOM 460 C CA . VAL A 1 57 ? 21.106 3.673 18.525 1.00 56.95 77 VAL B CA 1
ATOM 461 C C . VAL A 1 57 ? 21.260 4.763 17.449 1.00 56.29 77 VAL B C 1
ATOM 462 O O . VAL A 1 57 ? 21.281 5.945 17.785 1.00 54.83 77 VAL B O 1
ATOM 466 N N . MET A 1 58 ? 21.323 4.372 16.175 1.00 52.52 78 MET B N 1
ATOM 467 C CA . MET A 1 58 ? 21.286 5.352 15.090 1.00 61.32 78 MET B CA 1
ATOM 468 C C . MET A 1 58 ? 20.174 6.404 15.209 1.00 61.14 78 MET B C 1
ATOM 469 O O . MET A 1 58 ? 20.385 7.582 14.855 1.00 58.27 78 MET B O 1
ATOM 474 N N . MET A 1 59 ? 19.015 5.996 15.729 1.00 60.23 79 MET B N 1
ATOM 475 C CA . MET A 1 59 ? 17.978 6.960 16.017 1.00 61.84 79 MET B CA 1
ATOM 476 C C . MET A 1 59 ? 18.499 7.969 17.010 1.00 58.32 79 MET B C 1
ATOM 477 O O . MET A 1 59 ? 18.571 9.158 16.696 1.00 55.34 79 MET B O 1
ATOM 482 N N . TYR A 1 60 ? 18.919 7.509 18.180 1.00 52.43 80 TYR B N 1
ATOM 483 C CA . TYR A 1 60 ? 19.307 8.482 19.170 1.00 59.99 80 TYR B CA 1
ATOM 484 C C . TYR A 1 60 ? 20.280 9.474 18.542 1.00 63.95 80 TYR B C 1
ATOM 485 O O . TYR A 1 60 ? 20.161 10.678 18.761 1.00 65.83 80 TYR B O 1
ATOM 494 N N . ARG A 1 61 ? 21.223 8.974 17.743 1.00 61.57 81 ARG B N 1
ATOM 495 C CA . ARG A 1 61 ? 22.310 9.804 17.262 1.00 57.16 81 ARG B CA 1
ATOM 496 C C . ARG A 1 61 ? 21.814 10.847 16.274 1.00 55.15 81 ARG B C 1
ATOM 497 O O . ARG A 1 61 ? 22.203 12.012 16.371 1.00 55.15 81 ARG B O 1
ATOM 505 N N . LYS A 1 62 ? 20.935 10.427 15.370 1.00 55.26 82 LYS B N 1
ATOM 506 C CA . LYS A 1 62 ? 20.275 11.315 14.406 1.00 52.71 82 LYS B CA 1
ATOM 507 C C . LYS A 1 62 ? 19.448 12.401 15.123 1.00 54.35 82 LYS B C 1
ATOM 508 O O . LYS A 1 62 ? 19.523 13.577 14.805 1.00 54.83 82 LYS B O 1
ATOM 514 N N . GLU A 1 63 ? 18.651 11.999 16.099 1.00 55.59 83 GLU B N 1
ATOM 515 C CA . GLU A 1 63 ? 17.869 12.948 16.848 1.00 54.47 83 GLU B CA 1
ATOM 516 C C . GLU A 1 63 ? 18.753 13.949 17.597 1.00 53.97 83 GLU B C 1
ATOM 517 O O . GLU A 1 63 ? 18.455 15.139 17.622 1.00 54.55 83 GLU B O 1
ATOM 523 N N . GLN A 1 64 ? 19.838 13.486 18.212 1.00 49.53 84 GLN B N 1
ATOM 524 C CA . GLN A 1 64 ? 20.717 14.386 18.912 1.00 48.36 84 GLN B CA 1
ATOM 525 C C . GLN A 1 64 ? 21.325 15.352 17.870 1.00 49.31 84 GLN B C 1
ATOM 526 O O . GLN A 1 64 ? 21.343 16.563 18.066 1.00 47.51 84 GLN B O 1
ATOM 532 N N . TYR A 1 65 ? 21.820 14.816 16.757 1.00 47.82 85 TYR B N 1
ATOM 533 C CA . TYR A 1 65 ? 22.405 15.628 15.704 1.00 42.78 85 TYR B CA 1
ATOM 534 C C . TYR A 1 65 ? 21.462 16.749 15.272 1.00 43.36 85 TYR B C 1
ATOM 535 O O . TYR A 1 65 ? 21.863 17.931 15.250 1.00 44.34 85 TYR B O 1
ATOM 544 N N . LEU A 1 66 ? 20.209 16.398 14.962 1.00 42.42 86 LEU B N 1
ATOM 545 C CA . LEU A 1 66 ? 19.198 17.413 14.617 1.00 43.94 86 LEU B CA 1
ATOM 546 C C . LEU A 1 66 ? 18.921 18.442 15.747 1.00 48.55 86 LEU B C 1
ATOM 547 O O . LEU A 1 66 ? 18.922 19.641 15.513 1.00 48.10 86 LEU B O 1
ATOM 552 N N . ASP A 1 67 ? 18.737 17.985 16.979 1.00 52.13 87 ASP B N 1
ATOM 553 C CA . ASP A 1 67 ? 18.500 18.902 18.085 1.00 53.31 87 ASP B CA 1
ATOM 554 C C . ASP A 1 67 ? 19.611 19.896 18.160 1.00 53.24 87 ASP B C 1
ATOM 555 O O . ASP A 1 67 ? 19.351 21.094 18.275 1.00 60.03 87 ASP B O 1
ATOM 560 N N . VAL A 1 68 ? 20.850 19.403 18.085 1.00 55.28 88 VAL B N 1
ATOM 561 C CA . VAL A 1 68 ? 22.048 20.259 18.250 1.00 50.96 88 VAL B CA 1
ATOM 562 C C . VAL A 1 68 ? 22.189 21.244 17.106 1.00 49.45 88 VAL B C 1
ATOM 563 O O . VAL A 1 68 ? 22.556 22.402 17.330 1.00 48.43 88 VAL B O 1
ATOM 567 N N . LEU A 1 69 ? 21.867 20.776 15.894 1.00 46.83 89 LEU B N 1
ATOM 568 C CA . LEU A 1 69 ? 21.938 21.598 14.672 1.00 43.52 89 LEU B CA 1
ATOM 569 C C . LEU A 1 69 ? 20.987 22.779 14.770 1.00 45.99 89 LEU B C 1
ATOM 570 O O . LEU A 1 69 ? 21.334 23.932 14.458 1.00 45.76 89 LEU B O 1
ATOM 575 N N . HIS A 1 70 ? 19.781 22.464 15.235 1.00 46.18 90 HIS B N 1
ATOM 576 C CA . HIS A 1 70 ? 18.755 23.434 15.379 1.00 43.44 90 HIS B CA 1
ATOM 577 C C . HIS A 1 70 ? 19.199 24.454 16.389 1.00 44.36 90 HIS B C 1
ATOM 578 O O . HIS A 1 70 ? 19.054 25.672 16.171 1.00 40.37 90 HIS B O 1
ATOM 585 N N . ALA A 1 71 ? 19.770 23.995 17.503 1.00 43.53 91 ALA B N 1
ATOM 586 C CA . ALA A 1 71 ? 20.104 24.955 18.564 1.00 45.55 91 ALA B CA 1
ATOM 587 C C . ALA A 1 71 ? 21.180 25.913 18.081 1.00 44.42 91 ALA B C 1
ATOM 588 O O . ALA A 1 71 ? 21.174 27.093 18.421 1.00 47.80 91 ALA B O 1
ATOM 590 N N . LEU A 1 72 ? 22.063 25.416 17.229 1.00 41.37 92 LEU B N 1
ATOM 591 C CA . LEU A 1 72 ? 23.140 26.246 16.754 1.00 41.23 92 LEU B CA 1
ATOM 592 C C . LEU A 1 72 ? 22.579 27.318 15.887 1.00 38.57 92 LEU B C 1
ATOM 593 O O . LEU A 1 72 ? 23.013 28.444 15.994 1.00 42.11 92 LEU B O 1
ATOM 598 N N . LYS A 1 73 ? 21.648 26.933 15.020 1.00 38.60 93 LYS B N 1
ATOM 599 C CA . LYS A 1 73 ? 20.875 27.885 14.206 1.00 39.35 93 LYS B CA 1
ATOM 600 C C . LYS A 1 73 ? 20.085 28.902 15.082 1.00 39.57 93 LYS B C 1
ATOM 601 O O . LYS A 1 73 ? 20.154 30.074 14.807 1.00 37.81 93 LYS B O 1
ATOM 607 N N . VAL A 1 74 ? 19.390 28.471 16.151 1.00 39.22 94 VAL B N 1
ATOM 608 C CA . VAL A 1 74 ? 18.602 29.390 16.962 1.00 41.01 94 VAL B CA 1
ATOM 609 C C . VAL A 1 74 ? 19.477 30.520 17.481 1.00 44.75 94 VAL B C 1
ATOM 610 O O . VAL A 1 74 ? 19.111 31.689 17.457 1.00 50.36 94 VAL B O 1
ATOM 614 N N . VAL A 1 75 ? 20.631 30.155 17.977 1.00 48.84 95 VAL B N 1
ATOM 615 C CA . VAL A 1 75 ? 21.654 31.113 18.272 1.00 57.21 95 VAL B CA 1
ATOM 616 C C . VAL A 1 75 ? 22.306 31.434 16.923 1.00 64.28 95 VAL B C 1
ATOM 617 O O . VAL A 1 75 ? 21.938 30.822 15.917 1.00 75.10 95 VAL B O 1
ATOM 621 N N . ARG A 1 76 ? 23.229 32.375 16.814 1.00 60.24 96 ARG B N 1
ATOM 622 C CA . ARG A 1 76 ? 23.624 32.660 15.405 1.00 65.98 96 ARG B CA 1
ATOM 623 C C . ARG A 1 76 ? 24.819 31.847 14.944 1.00 64.02 96 ARG B C 1
ATOM 624 O O . ARG A 1 76 ? 25.478 32.206 13.995 1.00 71.66 96 ARG B O 1
ATOM 632 N N . PHE A 1 77 ? 25.137 30.769 15.631 1.00 59.19 97 PHE B N 1
ATOM 633 C CA . PHE A 1 77 ? 26.451 30.188 15.439 1.00 57.86 97 PHE B CA 1
ATOM 634 C C . PHE A 1 77 ? 26.607 29.450 14.100 1.00 56.94 97 PHE B C 1
ATOM 635 O O . PHE A 1 77 ? 27.744 29.280 13.624 1.00 55.59 97 PHE B O 1
ATOM 643 N N . VAL A 1 78 ? 25.503 28.969 13.527 1.00 47.94 98 VAL B N 1
ATOM 644 C CA . VAL A 1 78 ? 25.561 28.419 12.190 1.00 48.46 98 VAL B CA 1
ATOM 645 C C . VAL A 1 78 ? 24.336 28.853 11.402 1.00 51.39 98 VAL B C 1
ATOM 646 O O . VAL A 1 78 ? 23.310 29.208 11.982 1.00 51.81 98 VAL B O 1
ATOM 650 N N . SER A 1 79 ? 24.470 28.814 10.077 1.00 49.76 99 SER B N 1
ATOM 651 C CA . SER A 1 79 ? 23.436 29.238 9.134 1.00 51.43 99 SER B CA 1
ATOM 652 C C . SER A 1 79 ? 23.616 28.313 7.951 1.00 56.05 99 SER B C 1
ATOM 653 O O . SER A 1 79 ? 24.494 27.454 8.003 1.00 66.52 99 SER B O 1
ATOM 656 N N . ASP A 1 80 ? 22.852 28.462 6.879 1.00 53.01 100 ASP B N 1
ATOM 657 C CA . ASP A 1 80 ? 23.111 27.591 5.713 1.00 57.24 100 ASP B CA 1
ATOM 658 C C . ASP A 1 80 ? 24.333 28.074 4.913 1.00 54.72 100 ASP B C 1
ATOM 659 O O . ASP A 1 80 ? 24.857 27.383 4.047 1.00 54.42 100 ASP B O 1
ATOM 664 N N . ALA A 1 81 ? 24.791 29.277 5.203 1.00 52.60 101 ALA B N 1
ATOM 665 C CA . ALA A 1 81 ? 26.034 29.747 4.650 1.00 50.70 101 ALA B CA 1
ATOM 666 C C . ALA A 1 81 ? 27.225 28.949 5.217 1.00 52.92 101 ALA B C 1
ATOM 667 O O . ALA A 1 81 ? 28.276 28.863 4.588 1.00 59.69 101 ALA B O 1
ATOM 669 N N . THR A 1 82 ? 27.031 28.342 6.388 1.00 54.65 102 THR B N 1
ATOM 670 C CA . THR A 1 82 ? 28.069 27.587 7.095 1.00 54.29 102 THR B CA 1
ATOM 671 C C . THR A 1 82 ? 28.449 26.286 6.395 1.00 55.77 102 THR B C 1
ATOM 672 O O . THR A 1 82 ? 27.578 25.480 6.030 1.00 59.70 102 THR B O 1
ATOM 676 N N . PRO A 1 83 ? 29.763 26.070 6.210 1.00 54.31 103 PRO B N 1
ATOM 677 C CA . PRO A 1 83 ? 30.201 24.812 5.623 1.00 51.20 103 PRO B CA 1
ATOM 678 C C . PRO A 1 83 ? 30.140 23.680 6.634 1.00 49.58 103 PRO B C 1
ATOM 679 O O . PRO A 1 83 ? 30.338 23.888 7.830 1.00 50.96 103 PRO B O 1
ATOM 683 N N . GLN A 1 84 ? 29.850 22.492 6.140 1.00 47.85 104 GLN B N 1
ATOM 684 C CA . GLN A 1 84 ? 29.668 21.316 6.950 1.00 43.66 104 GLN B CA 1
ATOM 685 C C . GLN A 1 84 ? 30.749 21.121 8.012 1.00 45.90 104 GLN B C 1
ATOM 686 O O . GLN A 1 84 ? 30.416 20.859 9.183 1.00 48.75 104 GLN B O 1
ATOM 692 N N . ALA A 1 85 ? 32.024 21.294 7.663 1.00 42.81 105 ALA B N 1
ATOM 693 C CA . ALA A 1 85 ? 33.054 21.102 8.689 1.00 43.08 105 ALA B CA 1
ATOM 694 C C . ALA A 1 85 ? 32.966 22.089 9.850 1.00 46.73 105 ALA B C 1
ATOM 695 O O . ALA A 1 85 ? 33.263 21.700 10.999 1.00 42.92 105 ALA B O 1
ATOM 697 N N . GLU A 1 86 ? 32.572 23.350 9.574 1.00 46.49 106 GLU B N 1
ATOM 698 C CA . GLU A 1 86 ? 32.440 24.324 10.656 1.00 44.53 106 GLU B CA 1
ATOM 699 C C . GLU A 1 86 ? 31.236 23.939 11.466 1.00 45.22 106 GLU B C 1
ATOM 700 O O . GLU A 1 86 ? 31.167 24.241 12.671 1.00 40.52 106 GLU B O 1
ATOM 706 N N . VAL A 1 87 ? 30.300 23.226 10.826 1.00 41.64 107 VAL B N 1
ATOM 707 C CA . VAL A 1 87 ? 29.073 22.873 11.515 1.00 43.05 107 VAL B CA 1
ATOM 708 C C . VAL A 1 87 ? 29.459 21.832 12.540 1.00 44.51 107 VAL B C 1
ATOM 709 O O . VAL A 1 87 ? 29.100 21.981 13.706 1.00 47.38 107 VAL B O 1
ATOM 713 N N . TYR A 1 88 ? 30.209 20.802 12.115 1.00 42.87 108 TYR B N 1
ATOM 714 C CA . TYR A 1 88 ? 30.693 19.779 13.062 1.00 40.68 108 TYR B CA 1
ATOM 715 C C . TYR A 1 88 ? 31.564 20.345 14.158 1.00 42.94 108 TYR B C 1
ATOM 716 O O . TYR A 1 88 ? 31.460 19.902 15.309 1.00 44.19 108 TYR B O 1
ATOM 725 N N . LEU A 1 89 ? 32.402 21.332 13.829 1.00 43.96 109 LEU B N 1
ATOM 726 C CA . LEU A 1 89 ? 33.224 21.962 14.857 1.00 44.93 109 LEU B CA 1
ATOM 727 C C . LEU A 1 89 ? 32.352 22.550 15.992 1.00 49.57 109 LEU B C 1
ATOM 728 O O . LEU A 1 89 ? 32.659 22.346 17.183 1.00 52.85 109 LEU B O 1
ATOM 733 N N . ARG A 1 90 ? 31.288 23.286 15.623 1.00 46.09 110 ARG B N 1
ATOM 734 C CA . ARG A 1 90 ? 30.451 23.944 16.623 1.00 43.66 110 ARG B CA 1
ATOM 735 C C . ARG A 1 90 ? 29.635 22.880 17.405 1.00 46.78 110 ARG B C 1
ATOM 736 O O . ARG A 1 90 ? 29.456 22.987 18.605 1.00 43.12 110 ARG B O 1
ATOM 744 N N . MET A 1 91 ? 29.156 21.846 16.712 1.00 47.21 111 MET B N 1
ATOM 745 C CA . MET A 1 91 ? 28.446 20.775 17.369 1.00 47.22 111 MET B CA 1
ATOM 746 C C . MET A 1 91 ? 29.307 20.163 18.414 1.00 48.30 111 MET B C 1
ATOM 747 O O . MET A 1 91 ? 28.848 20.012 19.508 1.00 51.21 111 MET B O 1
ATOM 752 N N . TYR A 1 92 ? 30.544 19.797 18.067 1.00 51.92 112 TYR B N 1
ATOM 753 C CA . TYR A 1 92 ? 31.523 19.294 19.042 1.00 55.44 112 TYR B CA 1
ATOM 754 C C . TYR A 1 92 ? 31.733 20.269 20.181 1.00 52.01 112 TYR B C 1
ATOM 755 O O . TYR A 1 92 ? 31.570 19.921 21.319 1.00 55.92 112 TYR B O 1
ATOM 764 N N . GLN A 1 93 ? 32.059 21.512 19.864 1.00 51.16 113 GLN B N 1
ATOM 765 C CA . GLN A 1 93 ? 32.256 22.545 20.882 1.00 51.33 113 GLN B CA 1
ATOM 766 C C . GLN A 1 93 ? 31.055 22.701 21.834 1.00 51.80 113 GLN B C 1
ATOM 767 O O . GLN A 1 93 ? 31.235 22.893 23.034 1.00 59.36 113 GLN B O 1
ATOM 773 N N . LEU A 1 94 ? 29.843 22.585 21.296 1.00 56.23 114 LEU B N 1
ATOM 774 C CA . LEU A 1 94 ? 28.600 22.728 22.083 1.00 60.50 114 LEU B CA 1
ATOM 775 C C . LEU A 1 94 ? 28.474 21.609 23.113 1.00 62.23 114 LEU B C 1
ATOM 776 O O . LEU A 1 94 ? 28.323 21.855 24.323 1.00 54.24 114 LEU B O 1
ATOM 781 N N . GLU A 1 95 ? 28.539 20.387 22.585 1.00 67.98 115 GLU B N 1
ATOM 782 C CA . GLU A 1 95 ? 28.407 19.160 23.332 1.00 64.52 115 GLU B CA 1
ATOM 783 C C . GLU A 1 95 ? 29.533 18.978 24.314 1.00 64.26 115 GLU B C 1
ATOM 784 O O . GLU A 1 95 ? 29.479 18.040 25.069 1.00 66.69 115 GLU B O 1
ATOM 790 N N . SER A 1 96 ? 30.532 19.864 24.313 1.00 65.34 116 SER B N 1
ATOM 791 C CA . SER A 1 96 ? 31.699 19.714 25.183 1.00 68.54 116 SER B CA 1
ATOM 792 C C . SER A 1 96 ? 31.941 20.932 26.065 1.00 75.71 116 SER B C 1
ATOM 793 O O . SER A 1 96 ? 33.068 21.132 26.529 1.00 85.67 116 SER B O 1
ATOM 796 N N . GLY A 1 97 ? 30.938 21.782 26.257 1.00 71.27 117 GLY B N 1
ATOM 797 C CA . GLY A 1 97 ? 31.175 23.025 26.975 1.00 67.57 117 GLY B CA 1
ATOM 798 C C . GLY A 1 97 ? 31.908 24.077 26.153 1.00 77.21 117 GLY B C 1
ATOM 799 O O . GLY A 1 97 ? 31.449 25.214 26.063 1.00 103.89 117 GLY B O 1
ATOM 800 N N . LYS A 1 98 ? 32.991 23.705 25.487 1.00 69.34 118 LYS B N 1
ATOM 801 C CA . LYS A 1 98 ? 33.887 24.685 24.871 1.00 73.94 118 LYS B CA 1
ATOM 802 C C . LYS A 1 98 ? 33.399 25.450 23.637 1.00 62.75 118 LYS B C 1
ATOM 803 O O . LYS A 1 98 ? 33.998 25.330 22.606 1.00 71.98 118 LYS B O 1
ATOM 809 N N . LEU A 1 99 ? 32.355 26.249 23.745 1.00 61.55 119 LEU B N 1
ATOM 810 C CA . LEU A 1 99 ? 31.844 27.034 22.635 1.00 60.94 119 LEU B CA 1
ATOM 811 C C . LEU A 1 99 ? 32.204 28.499 22.829 1.00 58.58 119 LEU B C 1
ATOM 812 O O . LEU A 1 99 ? 31.910 29.052 23.858 1.00 65.77 119 LEU B O 1
ATOM 817 N N . PRO A 1 100 ? 32.839 29.135 21.847 1.00 57.08 120 PRO B N 1
ATOM 818 C CA . PRO A 1 100 ? 33.388 30.482 22.028 1.00 58.41 120 PRO B CA 1
ATOM 819 C C . PRO A 1 100 ? 32.317 31.544 22.332 1.00 68.36 120 PRO B C 1
ATOM 820 O O . PRO A 1 100 ? 31.108 31.268 22.229 1.00 69.98 120 PRO B O 1
ATOM 824 N N . ARG A 1 101 ? 32.772 32.743 22.701 1.00 77.75 121 ARG B N 1
ATOM 825 C CA . ARG A 1 101 ? 31.879 33.852 23.011 1.00 86.17 121 ARG B CA 1
ATOM 826 C C . ARG A 1 101 ? 30.982 34.225 21.803 1.00 87.03 121 ARG B C 1
ATOM 827 O O . ARG A 1 101 ? 29.804 34.553 21.988 1.00 87.23 121 ARG B O 1
ATOM 829 N N . SER A 1 102 ? 31.536 34.146 20.587 1.00 75.87 122 SER B N 1
ATOM 830 C CA . SER A 1 102 ? 30.787 34.390 19.351 1.00 70.13 122 SER B CA 1
ATOM 831 C C . SER A 1 102 ? 31.384 33.609 18.157 1.00 69.53 122 SER B C 1
ATOM 832 O O . SER A 1 102 ? 32.536 33.145 18.245 1.00 68.18 122 SER B O 1
ATOM 835 N N . PRO A 1 103 ? 30.617 33.463 17.035 1.00 66.12 123 PRO B N 1
ATOM 836 C CA . PRO A 1 103 ? 31.137 32.691 15.880 1.00 67.18 123 PRO B CA 1
ATOM 837 C C . PRO A 1 103 ? 32.261 33.370 15.151 1.00 64.93 123 PRO B C 1
ATOM 838 O O . PRO A 1 103 ? 32.804 32.799 14.216 1.00 71.17 123 PRO B O 1
ATOM 842 N N . SER A 1 104 ? 32.585 34.592 15.548 1.00 65.03 124 SER B N 1
ATOM 843 C CA . SER A 1 104 ? 33.626 35.328 14.858 1.00 74.17 124 SER B CA 1
ATOM 844 C C . SER A 1 104 ? 34.961 35.219 15.599 1.00 80.43 124 SER B C 1
ATOM 845 O O . SER A 1 104 ? 35.993 35.168 14.930 1.00 85.71 124 SER B O 1
ATOM 848 N N . PHE A 1 105 ? 34.937 35.156 16.949 1.00 73.28 125 PHE B N 1
ATOM 849 C CA . PHE A 1 105 ? 36.130 34.912 17.759 1.00 74.63 125 PHE B CA 1
ATOM 850 C C . PHE A 1 105 ? 37.058 33.954 17.016 1.00 82.17 125 PHE B C 1
ATOM 851 O O . PHE A 1 105 ? 36.593 32.919 16.508 1.00 91.37 125 PHE B O 1
ATOM 859 N N . PRO A 1 106 ? 38.363 34.294 16.917 1.00 82.83 126 PRO B N 1
ATOM 860 C CA . PRO A 1 106 ? 39.219 33.512 16.028 1.00 78.39 126 PRO B CA 1
ATOM 861 C C . PRO A 1 106 ? 39.501 32.116 16.523 1.00 72.87 126 PRO B C 1
ATOM 862 O O . PRO A 1 106 ? 39.365 31.826 17.728 1.00 67.44 126 PRO B O 1
ATOM 866 N N . LEU A 1 107 ? 39.829 31.265 15.553 1.00 64.77 127 LEU B N 1
ATOM 867 C CA . LEU A 1 107 ? 39.964 29.830 15.755 1.00 62.75 127 LEU B CA 1
ATOM 868 C C . LEU A 1 107 ? 41.277 29.450 16.396 1.00 68.48 127 LEU B C 1
ATOM 869 O O . LEU A 1 107 ? 42.355 29.640 15.819 1.00 85.23 127 LEU B O 1
ATOM 874 N N . GLU A 1 108 ? 41.157 28.895 17.597 1.00 69.26 128 GLU B N 1
ATOM 875 C CA . GLU A 1 108 ? 42.242 28.359 18.369 1.00 75.19 128 GLU B CA 1
ATOM 876 C C . GLU A 1 108 ? 42.928 27.223 17.562 1.00 72.51 128 GLU B C 1
ATOM 877 O O . GLU A 1 108 ? 42.266 26.465 16.907 1.00 67.34 128 GLU B O 1
ATOM 883 N N . PRO A 1 109 ? 44.272 27.135 17.564 1.00 86.59 129 PRO B N 1
ATOM 884 C CA . PRO A 1 109 ? 45.047 26.069 16.870 1.00 78.63 129 PRO B CA 1
ATOM 885 C C . PRO A 1 109 ? 44.459 24.641 16.856 1.00 63.24 129 PRO B C 1
ATOM 886 O O . PRO A 1 109 ? 44.587 23.963 15.861 1.00 55.17 129 PRO B O 1
ATOM 890 N N . ASP A 1 110 ? 43.806 24.200 17.920 1.00 58.34 130 ASP B N 1
ATOM 891 C CA . ASP A 1 110 ? 43.198 22.866 17.927 1.00 60.48 130 ASP B CA 1
ATOM 892 C C . ASP A 1 110 ? 41.931 22.732 17.087 1.00 64.32 130 ASP B C 1
ATOM 893 O O . ASP A 1 110 ? 41.672 21.657 16.511 1.00 65.64 130 ASP B O 1
ATOM 898 N N . ASP A 1 111 ? 41.135 23.808 17.055 1.00 59.82 131 ASP B N 1
ATOM 899 C CA . ASP A 1 111 ? 39.979 23.933 16.175 1.00 57.90 131 ASP B CA 1
ATOM 900 C C . ASP A 1 111 ? 40.348 23.738 14.730 1.00 56.13 131 ASP B C 1
ATOM 901 O O . ASP A 1 111 ? 39.651 23.015 14.007 1.00 61.29 131 ASP B O 1
ATOM 906 N N . GLU A 1 112 ? 41.436 24.368 14.302 1.00 55.79 132 GLU B N 1
ATOM 907 C CA . GLU A 1 112 ? 41.902 24.170 12.934 1.00 59.45 132 GLU B CA 1
ATOM 908 C C . GLU A 1 112 ? 42.272 22.717 12.637 1.00 54.49 132 GLU B C 1
ATOM 909 O O . GLU A 1 112 ? 42.158 22.282 11.494 1.00 48.55 132 GLU B O 1
ATOM 915 N N . VAL A 1 113 ? 42.691 21.968 13.664 1.00 50.69 133 VAL B N 1
ATOM 916 C CA . VAL A 1 113 ? 42.978 20.552 13.473 1.00 45.20 133 VAL B CA 1
ATOM 917 C C . VAL A 1 113 ? 41.660 19.854 13.226 1.00 45.26 133 VAL B C 1
ATOM 918 O O . VAL A 1 113 ? 41.549 19.059 12.281 1.00 43.87 133 VAL B O 1
ATOM 922 N N . PHE A 1 114 ? 40.669 20.111 14.084 1.00 46.69 134 PHE B N 1
ATOM 923 C CA . PHE A 1 114 ? 39.330 19.527 13.882 1.00 44.87 134 PHE B CA 1
ATOM 924 C C . PHE A 1 114 ? 38.830 19.813 12.437 1.00 50.26 134 PHE B C 1
ATOM 925 O O . PHE A 1 114 ? 38.513 18.886 11.679 1.00 52.95 134 PHE B O 1
ATOM 933 N N . LEU A 1 115 ? 38.798 21.088 12.045 1.00 45.28 135 LEU B N 1
ATOM 934 C CA . LEU A 1 115 ? 38.401 21.445 10.717 1.00 48.80 135 LEU B CA 1
ATOM 935 C C . LEU A 1 115 ? 39.095 20.611 9.646 1.00 47.57 135 LEU B C 1
ATOM 936 O O . LEU A 1 115 ? 38.462 20.188 8.646 1.00 48.71 135 LEU B O 1
ATOM 941 N N . ALA A 1 116 ? 40.389 20.387 9.849 1.00 43.48 136 ALA B N 1
ATOM 942 C CA . ALA A 1 116 ? 41.195 19.699 8.829 1.00 42.14 136 ALA B CA 1
ATOM 943 C C . ALA A 1 116 ? 40.735 18.275 8.667 1.00 43.88 136 ALA B C 1
ATOM 944 O O . ALA A 1 116 ? 40.438 17.855 7.546 1.00 46.95 136 ALA B O 1
ATOM 946 N N . ILE A 1 117 ? 40.634 17.560 9.790 1.00 42.92 137 ILE B N 1
ATOM 947 C CA . ILE A 1 117 ? 40.138 16.194 9.804 1.00 44.07 137 ILE B CA 1
ATOM 948 C C . ILE A 1 117 ? 38.717 16.119 9.303 1.00 43.27 137 ILE B C 1
ATOM 949 O O . ILE A 1 117 ? 38.398 15.220 8.529 1.00 41.73 137 ILE B O 1
ATOM 954 N N . ALA A 1 118 ? 37.857 17.038 9.749 1.00 42.68 138 ALA B N 1
ATOM 955 C CA . ALA A 1 118 ? 36.454 17.014 9.308 1.00 39.72 138 ALA B CA 1
ATOM 956 C C . ALA A 1 118 ? 36.320 17.150 7.770 1.00 39.72 138 ALA B C 1
ATOM 957 O O . ALA A 1 118 ? 35.707 16.282 7.121 1.00 33.47 138 ALA B O 1
ATOM 959 N N . LYS A 1 119 ? 36.936 18.190 7.183 1.00 40.61 139 LYS B N 1
ATOM 960 C CA . LYS A 1 119 ? 37.012 18.273 5.704 1.00 40.09 139 LYS B CA 1
ATOM 961 C C . LYS A 1 119 ? 37.444 16.966 5.030 1.00 40.25 139 LYS B C 1
ATOM 962 O O . LYS A 1 119 ? 36.913 16.589 3.995 1.00 44.60 139 LYS B O 1
ATOM 968 N N . ALA A 1 120 ? 38.396 16.252 5.621 1.00 42.39 140 ALA B N 1
ATOM 969 C CA . ALA A 1 120 ? 38.848 14.973 5.032 1.00 41.25 140 ALA B CA 1
ATOM 970 C C . ALA A 1 120 ? 37.771 13.917 5.161 1.00 44.79 140 ALA B C 1
ATOM 971 O O . ALA A 1 120 ? 37.462 13.256 4.175 1.00 49.34 140 ALA B O 1
ATOM 973 N N . MET A 1 121 ? 37.189 13.781 6.367 1.00 46.05 141 MET B N 1
ATOM 974 C CA . MET A 1 121 ? 36.086 12.849 6.607 1.00 47.08 141 MET B CA 1
ATOM 975 C C . MET A 1 121 ? 34.952 13.042 5.608 1.00 52.27 141 MET B C 1
ATOM 976 O O . MET A 1 121 ? 34.374 12.042 5.117 1.00 48.52 141 MET B O 1
ATOM 981 N N . GLU A 1 122 ? 34.659 14.314 5.289 1.00 51.17 142 GLU B N 1
ATOM 982 C CA . GLU A 1 122 ? 33.601 14.622 4.360 1.00 48.45 142 GLU B CA 1
ATOM 983 C C . GLU A 1 122 ? 33.794 13.862 3.081 1.00 50.15 142 GLU B C 1
ATOM 984 O O . GLU A 1 122 ? 32.844 13.363 2.532 1.00 59.98 142 GLU B O 1
ATOM 990 N N . GLU A 1 123 ? 35.018 13.733 2.606 1.00 49.57 143 GLU B N 1
ATOM 991 C CA . GLU A 1 123 ? 35.226 12.989 1.364 1.00 54.09 143 GLU B CA 1
ATOM 992 C C . GLU A 1 123 ? 35.222 11.482 1.576 1.00 54.41 143 GLU B C 1
ATOM 993 O O . GLU A 1 123 ? 35.141 10.717 0.617 1.00 54.42 143 GLU B O 1
ATOM 999 N N . MET A 1 124 ? 35.329 11.024 2.816 1.00 49.33 144 MET B N 1
ATOM 1000 C CA . MET A 1 124 ? 35.361 9.588 2.996 1.00 44.27 144 MET B CA 1
ATOM 1001 C C . MET A 1 124 ? 34.000 9.034 3.346 1.00 46.66 144 MET B C 1
ATOM 1002 O O . MET A 1 124 ? 33.772 7.859 3.161 1.00 46.38 144 MET B O 1
ATOM 1007 N N . VAL A 1 125 ? 33.106 9.866 3.880 1.00 47.13 145 VAL B N 1
ATOM 1008 C CA . VAL A 1 125 ? 31.874 9.366 4.479 1.00 49.20 145 VAL B CA 1
ATOM 1009 C C . VAL A 1 125 ? 30.698 10.234 4.059 1.00 52.02 145 VAL B C 1
ATOM 1010 O O . VAL A 1 125 ? 30.654 11.386 4.403 1.00 66.22 145 VAL B O 1
ATOM 1014 N N . GLU A 1 126 ? 29.730 9.653 3.371 1.00 55.07 146 GLU B N 1
ATOM 1015 C CA . GLU A 1 126 ? 28.708 10.367 2.620 1.00 59.05 146 GLU B CA 1
ATOM 1016 C C . GLU A 1 126 ? 27.648 10.931 3.562 1.00 55.64 146 GLU B C 1
ATOM 1017 O O . GLU A 1 126 ? 27.339 12.100 3.514 1.00 56.01 146 GLU B O 1
ATOM 1023 N N . ASP A 1 127 ? 27.120 10.098 4.444 1.00 50.75 147 ASP B N 1
ATOM 1024 C CA . ASP A 1 127 ? 26.088 10.486 5.368 1.00 50.81 147 ASP B CA 1
ATOM 1025 C C . ASP A 1 127 ? 26.592 11.514 6.323 1.00 53.29 147 ASP B C 1
ATOM 1026 O O . ASP A 1 127 ? 27.645 11.383 6.934 1.00 57.04 147 ASP B O 1
ATOM 1031 N N . SER A 1 128 ? 25.779 12.525 6.508 1.00 59.37 148 SER B N 1
ATOM 1032 C CA . SER A 1 128 ? 26.184 13.669 7.270 1.00 52.80 148 SER B CA 1
ATOM 1033 C C . SER A 1 128 ? 26.256 13.372 8.765 1.00 50.71 148 SER B C 1
ATOM 1034 O O . SER A 1 128 ? 27.100 13.905 9.457 1.00 52.55 148 SER B O 1
ATOM 1037 N N . VAL A 1 129 ? 25.415 12.484 9.254 1.00 47.38 149 VAL B N 1
ATOM 1038 C CA . VAL A 1 129 ? 25.468 12.160 10.662 1.00 47.79 149 VAL B CA 1
ATOM 1039 C C . VAL A 1 129 ? 26.592 11.209 11.024 1.00 52.74 149 VAL B C 1
ATOM 1040 O O . VAL A 1 129 ? 27.310 11.452 12.002 1.00 48.90 149 VAL B O 1
ATOM 1044 N N . ASP A 1 130 ? 26.729 10.109 10.266 1.00 56.17 150 ASP B N 1
ATOM 1045 C CA . ASP A 1 130 ? 27.882 9.200 10.421 1.00 52.21 150 ASP B CA 1
ATOM 1046 C C . ASP A 1 130 ? 29.176 9.991 10.423 1.00 51.38 150 ASP B C 1
ATOM 1047 O O . ASP A 1 130 ? 3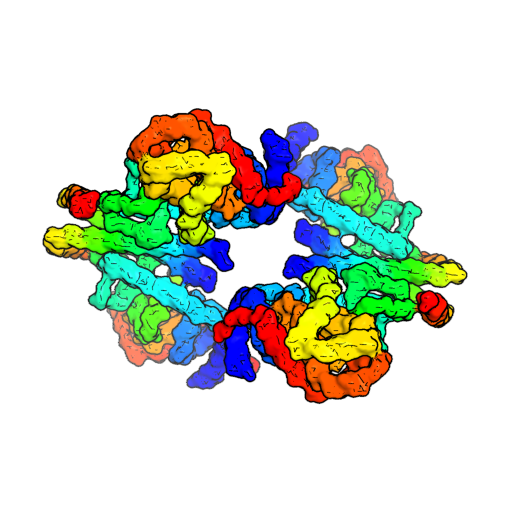0.043 9.802 11.286 1.00 52.20 150 ASP B O 1
ATOM 1052 N N . CYS A 1 131 ? 29.303 10.870 9.430 1.00 46.99 151 CYS B N 1
ATOM 1053 C CA . CYS A 1 131 ? 30.456 11.751 9.309 1.00 45.43 151 CYS B CA 1
ATOM 1054 C C . CYS A 1 131 ? 30.790 12.569 10.564 1.00 41.35 151 CYS B C 1
ATOM 1055 O O . CYS A 1 131 ? 31.897 12.487 11.049 1.00 41.99 151 CYS B O 1
ATOM 1058 N N . TYR A 1 132 ? 29.825 13.313 11.102 1.00 42.33 152 TYR B N 1
ATOM 1059 C CA . TYR A 1 132 ? 29.986 13.992 12.391 1.00 39.30 152 TYR B CA 1
ATOM 1060 C C . TYR A 1 132 ? 30.465 13.059 13.471 1.00 39.37 152 TYR B C 1
ATOM 1061 O O . TYR A 1 132 ? 31.415 13.331 14.172 1.00 39.46 152 TYR B O 1
ATOM 1070 N N . TRP A 1 133 ? 29.782 11.943 13.589 1.00 41.83 153 TRP B N 1
ATOM 1071 C CA . TRP A 1 133 ? 30.050 11.016 14.652 1.00 42.82 153 TRP B CA 1
ATOM 1072 C C . TRP A 1 133 ? 31.431 10.395 14.602 1.00 47.42 153 TRP B C 1
ATOM 1073 O O . TRP A 1 133 ? 32.147 10.296 15.617 1.00 42.83 153 TRP B O 1
ATOM 1084 N N . ILE A 1 134 ? 31.840 9.995 13.400 1.00 46.42 154 ILE B N 1
ATOM 1085 C CA . ILE A 1 134 ? 33.182 9.474 13.184 1.00 41.92 154 ILE B CA 1
ATOM 1086 C C . ILE A 1 134 ? 34.272 10.558 13.447 1.00 44.91 154 ILE B C 1
ATOM 1087 O O . ILE A 1 134 ? 35.253 10.276 14.148 1.00 46.12 154 ILE B O 1
ATOM 1092 N N . THR A 1 135 ? 34.100 11.777 12.919 1.00 39.65 155 THR B N 1
ATOM 1093 C CA . THR A 1 135 ? 35.028 12.854 13.196 1.00 38.25 155 THR B CA 1
ATOM 1094 C C . THR A 1 135 ? 35.153 13.115 14.673 1.00 44.15 155 THR B C 1
ATOM 1095 O O . THR A 1 135 ? 36.258 13.299 15.169 1.00 48.55 155 THR B O 1
ATOM 1099 N N . ARG A 1 136 ? 34.029 13.134 15.385 1.00 47.58 156 ARG B N 1
ATOM 1100 C CA . ARG A 1 136 ? 34.008 13.429 16.815 1.00 50.19 156 ARG B CA 1
ATOM 1101 C C . ARG A 1 136 ? 34.800 12.354 17.560 1.00 54.70 156 ARG B C 1
ATOM 1102 O O . ARG A 1 136 ? 35.680 12.660 18.371 1.00 54.93 156 ARG B O 1
ATOM 1110 N N . ARG A 1 137 ? 34.497 11.092 17.252 1.00 52.24 157 ARG B N 1
ATOM 1111 C CA . ARG A 1 137 ? 35.199 9.950 17.853 1.00 51.27 157 ARG B CA 1
ATOM 1112 C C . ARG A 1 137 ? 36.690 9.798 17.492 1.00 52.60 157 ARG B C 1
ATOM 1113 O O . ARG A 1 137 ? 37.549 9.573 18.402 1.00 49.95 157 ARG B O 1
ATOM 1121 N N . PHE A 1 138 ? 36.983 9.903 16.184 1.00 46.04 158 PHE B N 1
ATOM 1122 C CA . PHE A 1 138 ? 38.354 9.963 15.685 1.00 43.56 158 PHE B CA 1
ATOM 1123 C C . PHE A 1 138 ? 39.176 11.003 16.443 1.00 43.79 158 PHE B C 1
ATOM 1124 O O . PHE A 1 138 ? 40.174 10.676 17.082 1.00 43.97 158 PHE B O 1
ATOM 1132 N N . VAL A 1 139 ? 38.745 12.261 16.402 1.00 41.96 159 VAL B N 1
ATOM 1133 C CA . VAL A 1 139 ? 39.466 13.266 17.167 1.00 42.36 159 VAL B CA 1
ATOM 1134 C C . VAL A 1 139 ? 39.544 12.931 18.663 1.00 48.92 159 VAL B C 1
ATOM 1135 O O . VAL A 1 139 ? 40.571 13.179 19.307 1.00 50.98 159 VAL B O 1
ATOM 1139 N N . ASN A 1 140 ? 38.480 12.354 19.221 1.00 49.54 160 ASN B N 1
ATOM 1140 C CA . ASN A 1 140 ? 38.496 12.073 20.641 1.00 51.71 160 ASN B CA 1
ATOM 1141 C C . ASN A 1 140 ? 39.569 11.033 20.977 1.00 54.81 160 ASN B C 1
ATOM 1142 O O . ASN A 1 140 ? 40.255 11.121 21.981 1.00 59.46 160 ASN B O 1
ATOM 1147 N N . GLN A 1 141 ? 39.741 10.062 20.097 1.00 57.56 161 GLN B N 1
ATOM 1148 C CA . GLN A 1 141 ? 40.823 9.092 20.228 1.00 50.09 161 GLN B CA 1
ATOM 1149 C C . GLN A 1 141 ? 42.221 9.724 20.268 1.00 52.12 161 GLN B C 1
ATOM 1150 O O . GLN A 1 141 ? 43.041 9.358 21.124 1.00 53.62 161 GLN B O 1
ATOM 1156 N N . LEU A 1 142 ? 42.516 10.668 19.359 1.00 46.69 162 LEU B N 1
ATOM 1157 C CA . LEU A 1 142 ? 43.797 11.387 19.455 1.00 44.87 162 LEU B CA 1
ATOM 1158 C C . LEU A 1 142 ? 43.992 12.066 20.809 1.00 49.56 162 LEU B C 1
ATOM 1159 O O . LEU A 1 142 ? 45.107 12.142 21.303 1.00 59.35 162 LEU B O 1
ATOM 1164 N N . ASN A 1 143 ? 42.913 12.559 21.412 1.00 53.83 163 ASN B N 1
ATOM 1165 C CA . ASN A 1 143 ? 43.026 13.302 22.680 1.00 54.57 163 ASN B CA 1
ATOM 1166 C C . ASN A 1 143 ? 43.028 12.455 23.943 1.00 54.64 163 ASN B C 1
ATOM 1167 O O . ASN A 1 143 ? 43.280 12.960 25.031 1.00 58.05 163 ASN B O 1
ATOM 1172 N N . THR A 1 144 ? 42.765 11.159 23.784 1.00 49.68 164 THR B N 1
ATOM 1173 C CA . THR A 1 144 ? 42.678 10.281 24.900 1.00 48.35 164 THR B CA 1
ATOM 1174 C C . THR A 1 144 ? 43.549 9.044 24.718 1.00 48.83 164 THR B C 1
ATOM 1175 O O . THR A 1 144 ? 44.629 8.922 25.315 1.00 48.57 164 THR B O 1
ATOM 1179 N N . LYS A 1 145 ? 43.054 8.100 23.925 1.00 47.22 165 LYS B N 1
ATOM 1180 C CA . LYS A 1 145 ? 43.770 6.868 23.667 1.00 50.84 165 LYS B CA 1
ATOM 1181 C C . LYS A 1 145 ? 45.215 7.075 23.211 1.00 55.24 165 LYS B C 1
ATOM 1182 O O . LYS A 1 145 ? 46.098 6.414 23.704 1.00 62.96 165 LYS B O 1
ATOM 1188 N N . TYR A 1 146 ? 45.448 8.011 22.293 1.00 54.62 166 TYR B N 1
ATOM 1189 C CA . TYR A 1 146 ? 46.796 8.328 21.828 1.00 54.92 166 TYR B CA 1
ATOM 1190 C C . TYR A 1 146 ? 47.453 9.583 22.458 1.00 59.65 166 TYR B C 1
ATOM 1191 O O . TYR A 1 146 ? 48.450 10.102 21.921 1.00 53.26 166 TYR B O 1
ATOM 1200 N N . ARG A 1 147 ? 46.912 10.083 23.566 1.00 57.53 167 ARG B N 1
ATOM 1201 C CA . ARG A 1 147 ? 47.357 11.365 24.078 1.00 62.23 167 ARG B CA 1
ATOM 1202 C C . ARG A 1 147 ? 48.841 11.323 24.406 1.00 64.87 167 ARG B C 1
ATOM 1203 O O . ARG A 1 147 ? 49.556 12.285 24.131 1.00 61.52 167 ARG B O 1
ATOM 1211 N N . ASP A 1 148 ? 49.294 10.210 24.988 1.00 65.16 168 ASP B N 1
ATOM 1212 C CA . ASP A 1 148 ? 50.675 10.089 25.371 1.00 67.71 168 ASP B CA 1
ATOM 1213 C C . ASP A 1 148 ? 51.600 9.698 24.232 1.00 76.02 168 ASP B C 1
ATOM 1214 O O . ASP A 1 148 ? 52.727 10.175 24.211 1.00 83.90 168 ASP B O 1
ATOM 1219 N N . SER A 1 149 ? 51.148 8.835 23.310 1.00 71.37 169 SER B N 1
ATOM 1220 C CA . SER A 1 149 ? 51.956 8.413 22.161 1.00 66.00 169 SER B CA 1
ATOM 1221 C C . SER A 1 149 ? 52.212 9.513 21.144 1.00 69.82 169 SER B C 1
ATOM 1222 O O . SER A 1 149 ? 53.274 9.518 20.519 1.00 69.94 169 SER B O 1
ATOM 1225 N N . LEU A 1 150 ? 51.257 10.438 20.948 1.00 63.15 170 LEU B N 1
ATOM 1226 C CA . LEU A 1 150 ? 51.399 11.367 19.833 1.00 54.64 170 LEU B CA 1
ATOM 1227 C C . LEU A 1 150 ? 52.595 12.254 19.960 1.00 58.94 170 LEU B C 1
ATOM 1228 O O . LEU A 1 150 ? 53.183 12.588 18.949 1.00 61.93 170 LEU B O 1
ATOM 1233 N N . PRO A 1 151 ? 52.967 12.672 21.184 1.00 65.56 171 PRO B N 1
ATOM 1234 C CA . PRO A 1 151 ? 54.164 13.530 21.255 1.00 69.16 171 PRO B CA 1
ATOM 1235 C C . PRO A 1 151 ? 55.465 12.766 21.107 1.00 65.55 171 PRO B C 1
ATOM 1236 O O . PRO A 1 151 ? 56.482 13.377 20.874 1.00 63.72 171 PRO B O 1
ATOM 1240 N N . GLN A 1 152 ? 55.423 11.444 21.216 1.00 62.95 172 GLN B N 1
ATOM 1241 C CA . GLN A 1 152 ? 56.595 10.608 20.974 1.00 60.46 172 GLN B CA 1
ATOM 1242 C C . GLN A 1 152 ? 56.881 10.307 19.487 1.00 62.24 172 GLN B C 1
ATOM 1243 O O . GLN A 1 152 ? 57.871 9.667 19.145 1.00 60.28 172 GLN B O 1
ATOM 1249 N N . LEU A 1 153 ? 56.010 10.734 18.589 1.00 59.56 173 LEU B N 1
ATOM 1250 C CA . LEU A 1 153 ? 56.137 10.281 17.212 1.00 52.55 173 LEU B CA 1
ATOM 1251 C C . LEU A 1 153 ? 57.258 10.974 16.425 1.00 51.16 173 LEU B C 1
ATOM 1252 O O . LEU A 1 153 ? 57.896 10.334 15.592 1.00 51.38 173 LEU B O 1
ATOM 1257 N N . PRO A 1 154 ? 57.516 12.274 16.685 1.00 50.99 174 PRO B N 1
ATOM 1258 C CA . PRO A 1 154 ? 58.655 12.920 16.015 1.00 51.26 174 PRO B CA 1
ATOM 1259 C C . PRO A 1 154 ? 59.986 12.207 16.251 1.00 54.64 174 PRO B C 1
ATOM 1260 O O . PRO A 1 154 ? 60.814 12.134 15.325 1.00 61.95 174 PRO B O 1
ATOM 1264 N N . LYS A 1 155 ? 60.183 11.684 17.462 1.00 56.20 175 LYS B N 1
ATOM 1265 C CA . LYS A 1 155 ? 61.374 10.887 17.779 1.00 55.30 175 LYS B CA 1
ATOM 1266 C C . LYS A 1 155 ? 61.405 9.580 16.970 1.00 52.22 175 LYS B C 1
ATOM 1267 O O . LYS A 1 155 ? 62.416 9.247 16.358 1.00 51.76 175 LYS B O 1
ATOM 1273 N N . ALA A 1 156 ? 60.275 8.875 16.940 1.00 46.46 176 ALA B N 1
ATOM 1274 C CA . ALA A 1 156 ? 60.155 7.639 16.209 1.00 43.22 176 ALA B CA 1
ATOM 1275 C C . ALA A 1 156 ? 60.496 7.863 14.746 1.00 46.98 176 ALA B C 1
ATOM 1276 O O . ALA A 1 156 ? 61.179 7.042 14.096 1.00 50.31 176 ALA B O 1
ATOM 1278 N N . PHE A 1 157 ? 59.991 8.966 14.216 1.00 45.25 177 PHE B N 1
ATOM 1279 C CA . PHE A 1 157 ? 60.246 9.322 12.846 1.00 47.11 177 PHE B CA 1
ATOM 1280 C C . PHE A 1 157 ? 61.752 9.346 12.605 1.00 47.52 177 PHE B C 1
ATOM 1281 O O . PHE A 1 157 ? 62.212 8.672 11.702 1.00 48.36 177 PHE B O 1
ATOM 1289 N N . GLU A 1 158 ? 62.503 10.110 13.403 1.00 45.65 178 GLU B N 1
ATOM 1290 C CA . GLU A 1 158 ? 63.958 10.089 13.308 1.00 49.92 178 GLU B CA 1
ATOM 1291 C C . GLU A 1 158 ? 64.557 8.682 13.496 1.00 50.29 178 GLU B C 1
ATOM 1292 O O . GLU A 1 158 ? 65.424 8.265 12.699 1.00 49.21 178 GLU B O 1
ATOM 1298 N N . GLN A 1 159 ? 64.107 7.939 14.514 1.00 45.67 179 GLN B N 1
ATOM 1299 C CA . GLN A 1 159 ? 64.562 6.564 14.642 1.00 48.69 179 GLN B CA 1
ATOM 1300 C C . GLN A 1 159 ? 64.381 5.716 13.337 1.00 54.51 179 GLN B C 1
ATOM 1301 O O . GLN A 1 159 ? 65.307 4.976 12.908 1.00 57.19 179 GLN B O 1
ATOM 1307 N N . TYR A 1 160 ? 63.214 5.831 12.694 1.00 51.56 180 TYR B N 1
ATOM 1308 C CA . TYR A 1 160 ? 62.943 4.967 11.571 1.00 47.05 180 TYR B CA 1
ATOM 1309 C C . TYR A 1 160 ? 63.417 5.504 10.239 1.00 49.49 180 TYR B C 1
ATOM 1310 O O . TYR A 1 160 ? 63.728 4.725 9.327 1.00 56.59 180 TYR B O 1
ATOM 1319 N N . LEU A 1 161 ? 63.498 6.823 10.113 1.00 45.65 181 LEU B N 1
ATOM 1320 C CA . LEU A 1 161 ? 64.037 7.386 8.895 1.00 47.12 181 LEU B CA 1
ATOM 1321 C C . LEU A 1 161 ? 65.468 6.952 8.792 1.00 49.22 181 LEU B C 1
ATOM 1322 O O . LEU A 1 161 ? 65.939 6.584 7.720 1.00 48.46 181 LEU B O 1
ATOM 1327 N N . ASN A 1 162 ? 66.131 6.999 9.937 1.00 52.34 182 ASN B N 1
ATOM 1328 C CA . ASN A 1 162 ? 67.508 6.621 10.037 1.00 55.70 182 ASN B CA 1
ATOM 1329 C C . ASN A 1 162 ? 67.783 5.189 9.586 1.00 58.29 182 ASN B C 1
ATOM 1330 O O . ASN A 1 162 ? 68.631 5.008 8.700 1.00 61.28 182 ASN B O 1
ATOM 1335 N N . LEU A 1 163 ? 67.082 4.185 10.144 1.00 57.70 183 LEU B N 1
ATOM 1336 C CA . LEU A 1 163 ? 67.292 2.772 9.681 1.00 59.99 183 LEU B CA 1
ATOM 1337 C C . LEU A 1 163 ? 67.000 2.602 8.186 1.00 67.12 183 LEU B C 1
ATOM 1338 O O . LEU A 1 163 ? 67.618 1.749 7.522 1.00 71.94 183 LEU B O 1
ATOM 1343 N N . GLU A 1 164 ? 66.066 3.392 7.652 1.00 58.55 184 GLU B N 1
ATOM 1344 C CA . GLU A 1 164 ? 65.744 3.225 6.264 1.00 62.93 184 GLU B CA 1
ATOM 1345 C C . GLU A 1 164 ? 66.637 3.998 5.306 1.00 71.66 184 GLU B C 1
ATOM 1346 O O . GLU A 1 164 ? 66.962 3.506 4.224 1.00 76.96 184 GLU B O 1
ATOM 1352 N N . ASP A 1 165 ? 66.986 5.227 5.674 1.00 72.61 185 ASP B N 1
ATOM 1353 C CA . ASP A 1 165 ? 67.956 5.995 4.921 1.00 67.66 185 ASP B CA 1
ATOM 1354 C C . ASP A 1 165 ? 68.653 7.027 5.806 1.00 68.46 185 ASP B C 1
ATOM 1355 O O . ASP A 1 165 ? 68.193 8.177 5.954 1.00 68.60 185 ASP B O 1
ATOM 1360 N N . GLY A 1 166 ? 69.797 6.622 6.338 1.00 64.73 186 GLY B N 1
ATOM 1361 C CA . GLY A 1 166 ? 70.586 7.468 7.211 1.00 65.75 186 GLY B CA 1
ATOM 1362 C C . GLY A 1 166 ? 70.965 8.794 6.618 1.00 63.09 186 GLY B C 1
ATOM 1363 O O . GLY A 1 166 ? 70.861 9.825 7.293 1.00 67.72 186 GLY B O 1
ATOM 1364 N N . ARG A 1 167 ? 71.417 8.758 5.365 1.00 66.88 187 ARG B N 1
ATOM 1365 C CA . ARG A 1 167 ? 71.980 9.946 4.700 1.00 72.20 187 ARG B CA 1
ATOM 1366 C C . ARG A 1 167 ? 70.978 11.070 4.615 1.00 66.88 187 ARG B C 1
ATOM 1367 O O . ARG A 1 167 ? 71.335 12.227 4.798 1.00 71.82 187 ARG B O 1
ATOM 1375 N N . LEU A 1 168 ? 69.729 10.715 4.325 1.00 60.00 188 LEU B N 1
ATOM 1376 C CA . LEU A 1 168 ? 68.652 11.659 4.215 1.00 54.16 188 LEU B CA 1
ATOM 1377 C C . LEU A 1 168 ? 68.434 12.344 5.561 1.00 56.65 188 LEU B C 1
ATOM 1378 O O . LEU A 1 168 ? 68.256 13.569 5.621 1.00 52.80 188 LEU B O 1
ATOM 1383 N N . LEU A 1 169 ? 68.473 11.569 6.644 1.00 53.14 189 LEU B N 1
ATOM 1384 C CA . LEU A 1 169 ? 68.277 12.160 7.953 1.00 47.93 189 LEU B CA 1
ATOM 1385 C C . LEU A 1 169 ? 69.372 13.132 8.242 1.00 48.64 189 LEU B C 1
ATOM 1386 O O . LEU A 1 169 ? 69.130 14.209 8.821 1.00 52.48 189 LEU B O 1
ATOM 1391 N N . THR A 1 170 ? 70.581 12.773 7.822 1.00 53.67 190 THR B N 1
ATOM 1392 C CA . THR A 1 170 ? 71.741 13.630 8.061 1.00 56.06 190 THR B CA 1
ATOM 1393 C C . THR A 1 170 ? 71.539 14.938 7.311 1.00 56.76 190 THR B C 1
ATOM 1394 O O . THR A 1 170 ? 71.737 16.020 7.873 1.00 59.07 190 THR B O 1
ATOM 1398 N N . HIS A 1 171 ? 71.120 14.817 6.054 1.00 50.65 191 HIS B N 1
ATOM 1399 C CA . HIS A 1 171 ? 70.882 15.962 5.218 1.00 52.88 191 HIS B CA 1
ATOM 1400 C C . HIS A 1 171 ? 69.846 16.861 5.839 1.00 56.11 191 HIS B C 1
ATOM 1401 O O . HIS A 1 171 ? 70.008 18.075 5.818 1.00 56.37 191 HIS B O 1
ATOM 1408 N N . LEU A 1 172 ? 68.795 16.281 6.433 1.00 57.94 192 LEU B N 1
ATOM 1409 C CA . LEU A 1 172 ? 67.766 17.054 7.150 1.00 53.07 192 LEU B CA 1
ATOM 1410 C C . LEU A 1 172 ? 68.367 17.792 8.304 1.00 55.10 192 LEU B C 1
ATOM 1411 O O . LEU A 1 172 ? 68.055 18.948 8.511 1.00 59.68 192 LEU B O 1
ATOM 1416 N N . ARG A 1 173 ? 69.259 17.119 9.030 1.00 54.83 193 ARG B N 1
ATOM 1417 C CA . ARG A 1 173 ? 69.932 17.703 10.202 1.00 55.01 193 ARG B CA 1
ATOM 1418 C C . ARG A 1 173 ? 70.870 18.817 9.817 1.00 60.18 193 ARG B C 1
ATOM 1419 O O . ARG A 1 173 ? 70.870 19.889 10.428 1.00 63.38 193 ARG B O 1
ATOM 1427 N N . MET A 1 174 ? 71.657 18.573 8.772 1.00 66.77 194 MET B N 1
ATOM 1428 C CA . MET A 1 174 ? 72.607 19.563 8.285 1.00 64.05 194 MET B CA 1
ATOM 1429 C C . MET A 1 174 ? 71.925 20.848 7.864 1.00 68.01 194 MET B C 1
ATOM 1430 O O . MET A 1 174 ? 72.409 21.946 8.190 1.00 78.12 194 MET B O 1
ATOM 1435 N N . CYS A 1 175 ? 70.777 20.730 7.200 1.00 63.87 195 CYS B N 1
ATOM 1436 C CA . CYS A 1 175 ? 70.003 21.930 6.866 1.00 72.36 195 CYS B CA 1
ATOM 1437 C C . CYS A 1 175 ? 69.239 22.517 8.059 1.00 73.37 195 CYS B C 1
ATOM 1438 O O . CYS A 1 175 ? 68.492 23.474 7.890 1.00 72.01 195 CYS B O 1
ATOM 1441 N N . SER A 1 176 ? 69.463 21.956 9.254 1.00 73.93 196 SER B N 1
ATOM 1442 C CA . SER A 1 176 ? 68.663 22.213 10.457 1.00 71.89 196 SER B CA 1
ATOM 1443 C C . SER A 1 176 ? 67.171 22.307 10.150 1.00 70.18 196 SER B C 1
ATOM 1444 O O . SER A 1 176 ? 66.477 23.207 10.619 1.00 76.71 196 SER B O 1
ATOM 1447 N N . ALA A 1 177 ? 66.702 21.337 9.365 1.00 67.10 197 ALA B N 1
ATOM 1448 C CA . ALA A 1 177 ? 65.306 21.186 8.983 1.00 61.97 197 ALA B CA 1
ATOM 1449 C C . ALA A 1 177 ? 64.527 20.261 9.951 1.00 60.51 197 ALA B C 1
ATOM 1450 O O . ALA A 1 177 ? 63.319 20.327 10.038 1.00 63.79 197 ALA B O 1
ATOM 1452 N N . ALA A 1 178 ? 65.227 19.410 10.688 1.00 62.82 198 ALA B N 1
ATOM 1453 C CA . ALA A 1 178 ? 64.585 18.460 11.581 1.00 62.26 198 ALA B CA 1
ATOM 1454 C C . ALA A 1 178 ? 63.651 19.094 12.602 1.00 62.14 198 ALA B C 1
ATOM 1455 O O . ALA A 1 178 ? 62.608 18.516 12.896 1.00 66.42 198 ALA B O 1
ATOM 1457 N N . PRO A 1 179 ? 64.009 20.273 13.158 1.00 63.62 199 PRO B N 1
ATOM 1458 C CA . PRO A 1 179 ? 63.010 20.853 14.081 1.00 64.89 199 PRO B CA 1
ATOM 1459 C C . PRO A 1 179 ? 61.878 21.638 13.360 1.00 60.41 199 PRO B C 1
ATOM 1460 O O . PRO A 1 179 ? 60.926 22.039 14.001 1.00 65.02 199 PRO B O 1
ATOM 1464 N N . LYS A 1 180 ? 61.964 21.803 12.041 1.00 56.89 200 LYS B N 1
ATOM 1465 C CA . LYS A 1 180 ? 61.024 22.619 11.259 1.00 57.32 200 LYS B CA 1
ATOM 1466 C C . LYS A 1 180 ? 60.081 21.741 10.410 1.00 56.40 200 LYS B C 1
ATOM 1467 O O . LYS A 1 180 ? 59.299 22.245 9.589 1.00 56.28 200 LYS B O 1
ATOM 1473 N N . LEU A 1 181 ? 60.153 20.428 10.622 1.00 52.70 201 LEU B N 1
ATOM 1474 C CA . LEU A 1 181 ? 59.356 19.476 9.873 1.00 46.08 201 LEU B CA 1
ATOM 1475 C C . LEU A 1 181 ? 57.932 19.658 10.359 1.00 49.24 201 LEU B C 1
ATOM 1476 O O . LEU A 1 181 ? 57.738 19.977 11.552 1.00 47.49 201 LEU B O 1
ATOM 1481 N N . PRO A 1 182 ? 56.937 19.471 9.442 1.00 46.37 202 PRO B N 1
ATOM 1482 C CA . PRO A 1 182 ? 55.523 19.710 9.688 1.00 42.68 202 PRO B CA 1
ATOM 1483 C C . PRO A 1 182 ? 54.867 18.542 10.455 1.00 47.97 202 PRO B C 1
ATOM 1484 O O . PRO A 1 182 ? 54.105 17.735 9.895 1.00 53.24 202 PRO B O 1
ATOM 1488 N N . TYR A 1 183 ? 55.164 18.471 11.740 1.00 45.43 203 TYR B N 1
ATOM 1489 C CA . TYR A 1 183 ? 54.812 17.364 12.556 1.00 47.79 203 TYR B CA 1
ATOM 1490 C C . TYR A 1 183 ? 53.354 17.377 12.856 1.00 47.03 203 TYR B C 1
ATOM 1491 O O . TYR A 1 183 ? 52.741 16.329 12.888 1.00 47.74 203 TYR B O 1
ATOM 1500 N N . ASP A 1 184 ? 52.815 18.553 13.157 1.00 53.01 204 ASP B N 1
ATOM 1501 C CA . ASP A 1 184 ? 51.375 18.700 13.395 1.00 59.53 204 ASP B CA 1
ATOM 1502 C C . ASP A 1 184 ? 50.550 18.276 12.187 1.00 54.20 204 ASP B C 1
ATOM 1503 O O . ASP A 1 184 ? 49.482 17.683 12.316 1.00 48.13 204 ASP B O 1
ATOM 1508 N N . LEU A 1 185 ? 51.047 18.567 10.999 1.00 51.42 205 LEU B N 1
ATOM 1509 C CA . LEU A 1 185 ? 50.369 18.091 9.832 1.00 45.38 205 LEU B CA 1
ATOM 1510 C C . LEU A 1 185 ? 50.379 16.566 9.868 1.00 45.25 205 LEU B C 1
ATOM 1511 O O . LEU A 1 185 ? 49.374 15.928 9.568 1.00 46.49 205 LEU B O 1
ATOM 1516 N N . TRP A 1 186 ? 51.494 15.965 10.264 1.00 46.61 206 TRP B N 1
ATOM 1517 C CA . TRP A 1 186 ? 51.557 14.506 10.291 1.00 47.72 206 TRP B CA 1
ATOM 1518 C C . TRP A 1 186 ? 50.961 13.825 11.478 1.00 43.40 206 TRP B C 1
ATOM 1519 O O . TRP A 1 186 ? 50.357 12.768 11.353 1.00 47.66 206 TRP B O 1
ATOM 1530 N N . PHE A 1 187 ? 51.150 14.375 12.656 1.00 43.11 207 PHE B N 1
ATOM 1531 C CA . PHE A 1 187 ? 50.748 13.647 13.848 1.00 45.68 207 PHE B CA 1
ATOM 1532 C C . PHE A 1 187 ? 49.668 14.347 14.650 1.00 49.43 207 PHE B C 1
ATOM 1533 O O . PHE A 1 187 ? 49.251 13.820 15.677 1.00 56.10 207 PHE B O 1
ATOM 1541 N N . LYS A 1 188 ? 49.274 15.556 14.270 1.00 48.80 208 LYS B N 1
ATOM 1542 C CA . LYS A 1 188 ? 48.038 16.115 14.829 1.00 48.57 208 LYS B CA 1
ATOM 1543 C C . LYS A 1 188 ? 46.896 15.886 13.855 1.00 47.03 208 LYS B C 1
ATOM 1544 O O . LYS A 1 188 ? 45.889 15.300 14.204 1.00 50.21 208 LYS B O 1
ATOM 1550 N N . ARG A 1 189 ? 47.077 16.288 12.612 1.00 44.14 209 ARG B N 1
ATOM 1551 C CA . ARG A 1 189 ? 46.022 16.177 11.642 1.00 42.08 209 ARG B CA 1
ATOM 1552 C C . ARG A 1 189 ? 46.037 14.822 10.954 1.00 44.89 209 ARG B C 1
ATOM 1553 O O . ARG A 1 189 ? 45.249 14.594 10.040 1.00 46.10 209 ARG B O 1
ATOM 1561 N N . CYS A 1 190 ? 46.960 13.944 11.350 1.00 43.24 210 CYS B N 1
ATOM 1562 C CA . CYS A 1 190 ? 47.155 12.646 10.690 1.00 41.39 210 CYS B CA 1
ATOM 1563 C C . CYS A 1 190 ? 47.108 12.709 9.154 1.00 46.15 210 CYS B C 1
ATOM 1564 O O . CYS A 1 190 ? 46.460 11.850 8.532 1.00 43.57 210 CYS B O 1
ATOM 1567 N N . PHE A 1 191 ? 47.791 13.705 8.560 1.00 42.32 211 PHE B N 1
ATOM 1568 C CA . PHE A 1 191 ? 47.903 13.826 7.112 1.00 43.48 211 PHE B CA 1
ATOM 1569 C C . PHE A 1 191 ? 46.670 14.364 6.397 1.00 49.26 211 PHE B C 1
ATOM 1570 O O . PHE A 1 191 ? 46.580 14.289 5.142 1.00 46.01 211 PHE B O 1
ATOM 1578 N N . ALA A 1 192 ? 45.724 14.900 7.172 1.00 48.77 212 ALA B N 1
ATOM 1579 C CA . ALA A 1 192 ? 44.553 15.530 6.549 1.00 51.15 212 ALA B CA 1
ATOM 1580 C C . ALA A 1 192 ? 44.974 16.826 5.900 1.00 48.19 212 ALA B C 1
ATOM 1581 O O . ALA A 1 192 ? 45.591 17.656 6.534 1.00 53.25 212 ALA B O 1
ATOM 1583 N N . GLY A 1 193 ? 44.664 16.993 4.620 1.00 52.72 213 GLY B N 1
ATOM 1584 C CA . GLY A 1 193 ? 45.104 18.187 3.886 1.00 50.32 213 GLY B CA 1
ATOM 1585 C C . GLY A 1 193 ? 46.451 17.961 3.244 1.00 55.18 213 GLY B C 1
ATOM 1586 O O . GLY A 1 193 ? 47.147 18.886 2.882 1.00 63.07 213 GLY B O 1
ATOM 1587 N N . CYS A 1 194 ? 46.845 16.712 3.127 1.00 55.57 214 CYS B N 1
ATOM 1588 C CA . CYS A 1 194 ? 48.170 16.435 2.675 1.00 53.89 214 CYS B CA 1
ATOM 1589 C C . CYS A 1 194 ? 48.135 15.267 1.740 1.00 58.70 214 CYS B C 1
ATOM 1590 O O . CYS A 1 194 ? 48.745 15.351 0.675 1.00 62.71 214 CYS B O 1
ATOM 1593 N N . LEU A 1 195 ? 47.439 14.186 2.135 1.00 53.15 215 LEU B N 1
ATOM 1594 C CA . LEU A 1 195 ? 47.164 13.085 1.230 1.00 47.20 215 LEU B CA 1
ATOM 1595 C C . LEU A 1 195 ? 45.742 13.107 0.769 1.00 48.37 215 LEU B C 1
ATOM 1596 O O . LEU A 1 195 ? 44.836 13.271 1.567 1.00 50.95 215 LEU B O 1
ATOM 1601 N N . PRO A 1 196 ? 45.520 12.936 -0.530 1.00 53.94 216 PRO B N 1
ATOM 1602 C CA . PRO A 1 196 ? 44.162 12.727 -1.042 1.00 50.95 216 PRO B CA 1
ATOM 1603 C C . PRO A 1 196 ? 43.380 11.630 -0.265 1.00 52.11 216 PRO B C 1
ATOM 1604 O O . PRO A 1 196 ? 43.874 10.529 -0.029 1.00 54.13 216 PRO B O 1
ATOM 1608 N N . GLU A 1 197 ? 42.165 11.965 0.129 1.00 54.32 217 GLU B N 1
ATOM 1609 C CA . GLU A 1 197 ? 41.331 11.119 0.970 1.00 53.36 217 GLU B CA 1
ATOM 1610 C C . GLU A 1 197 ? 41.150 9.703 0.456 1.00 57.32 217 GLU B C 1
ATOM 1611 O O . GLU A 1 197 ? 40.928 8.805 1.266 1.00 58.21 217 GLU B O 1
ATOM 1617 N N . SER A 1 198 ? 41.219 9.480 -0.859 1.00 55.34 218 SER B N 1
ATOM 1618 C CA . SER A 1 198 ? 41.068 8.131 -1.362 1.00 52.15 218 SER B CA 1
ATOM 1619 C C . SER A 1 198 ? 42.180 7.238 -0.864 1.00 55.11 218 SER B C 1
ATOM 1620 O O . SER A 1 198 ? 42.031 6.031 -0.882 1.00 69.84 218 SER B O 1
ATOM 1623 N N . SER A 1 199 ? 43.314 7.810 -0.454 1.00 53.89 219 SER B N 1
ATOM 1624 C CA . SER A 1 199 ? 44.436 7.002 0.048 1.00 49.62 219 SER B CA 1
ATOM 1625 C C . SER A 1 199 ? 44.558 7.172 1.537 1.00 48.04 219 SER B C 1
ATOM 1626 O O . SER A 1 199 ? 44.754 6.206 2.256 1.00 49.09 219 SER B O 1
ATOM 1629 N N . LEU A 1 200 ? 44.381 8.408 1.997 1.00 47.92 220 LEU B N 1
ATOM 1630 C CA . LEU A 1 200 ? 44.381 8.719 3.425 1.00 43.62 220 LEU B CA 1
ATOM 1631 C C . LEU A 1 200 ? 43.464 7.769 4.210 1.00 45.65 220 LEU B C 1
ATOM 1632 O O . LEU A 1 200 ? 43.733 7.424 5.379 1.00 42.88 220 LEU B O 1
ATOM 1637 N N . GLN A 1 201 ? 42.387 7.317 3.566 1.00 45.81 221 GLN B N 1
ATOM 1638 C CA . GLN A 1 201 ? 41.425 6.524 4.304 1.00 45.46 221 GLN B CA 1
ATOM 1639 C C . GLN A 1 201 ? 42.000 5.184 4.671 1.00 46.47 221 GLN B C 1
ATOM 1640 O O . GLN A 1 201 ? 41.707 4.666 5.751 1.00 48.22 221 GLN B O 1
ATOM 1646 N N . ARG A 1 202 ? 42.844 4.634 3.793 1.00 47.20 222 ARG B N 1
ATOM 1647 C CA . ARG A 1 202 ? 43.542 3.370 4.096 1.00 45.93 222 ARG B CA 1
ATOM 1648 C C . ARG A 1 202 ? 44.536 3.518 5.270 1.00 48.39 222 ARG B C 1
ATOM 1649 O O . ARG A 1 202 ? 44.793 2.542 5.967 1.00 54.00 222 ARG B O 1
ATOM 1657 N N . VAL A 1 203 ? 45.071 4.730 5.482 1.00 44.50 223 VAL B N 1
ATOM 1658 C CA . VAL A 1 203 ? 45.897 5.038 6.646 1.00 46.18 223 VAL B CA 1
ATOM 1659 C C . VAL A 1 203 ? 45.009 5.105 7.893 1.00 46.95 223 VAL B C 1
ATOM 1660 O O . VAL A 1 203 ? 45.364 4.647 9.015 1.00 45.61 223 VAL B O 1
ATOM 1664 N N . TRP A 1 204 ? 43.851 5.709 7.713 1.00 43.10 224 TRP B N 1
ATOM 1665 C CA . TRP A 1 204 ? 42.970 5.880 8.847 1.00 43.62 224 TRP B CA 1
ATOM 1666 C C . TRP A 1 204 ? 42.318 4.604 9.274 1.00 44.58 224 TRP B C 1
ATOM 1667 O O . TRP A 1 204 ? 42.055 4.431 10.453 1.00 43.12 224 TRP B O 1
ATOM 1678 N N . ASP A 1 205 ? 42.121 3.671 8.332 1.00 46.16 225 ASP B N 1
ATOM 1679 C CA . ASP A 1 205 ? 41.740 2.275 8.664 1.00 48.57 225 ASP B CA 1
ATOM 1680 C C . ASP A 1 205 ? 42.585 1.752 9.818 1.00 47.67 225 ASP B C 1
ATOM 1681 O O . ASP A 1 205 ? 42.085 1.176 10.746 1.00 45.79 225 ASP B O 1
ATOM 1686 N N . LYS A 1 206 ? 43.881 1.995 9.752 1.00 47.96 226 LYS B N 1
ATOM 1687 C CA . LYS A 1 206 ? 44.786 1.603 10.784 1.00 44.24 226 LYS B CA 1
ATOM 1688 C C . LYS A 1 206 ? 44.657 2.462 12.047 1.00 45.07 226 LYS B C 1
ATOM 1689 O O . LYS A 1 206 ? 44.701 1.951 13.152 1.00 44.14 226 LYS B O 1
ATOM 1695 N N . VAL A 1 207 ? 44.495 3.768 11.891 1.00 45.10 227 VAL B N 1
ATOM 1696 C CA . VAL A 1 207 ? 44.436 4.652 13.068 1.00 44.67 227 VAL B CA 1
ATOM 1697 C C . VAL A 1 207 ? 43.183 4.322 13.875 1.00 45.89 227 VAL B C 1
ATOM 1698 O O . VAL A 1 207 ? 43.182 4.234 15.129 1.00 45.50 227 VAL B O 1
ATOM 1702 N N . VAL A 1 208 ? 42.102 4.130 13.131 1.00 43.30 228 VAL B N 1
ATOM 1703 C CA . VAL A 1 208 ? 40.827 3.815 13.718 1.00 43.31 228 VAL B CA 1
ATOM 1704 C C . VAL A 1 208 ? 40.874 2.503 14.504 1.00 42.69 228 VAL B C 1
ATOM 1705 O O . VAL A 1 208 ? 40.407 2.437 15.644 1.00 40.79 228 VAL B O 1
ATOM 1709 N N . SER A 1 209 ? 41.485 1.494 13.907 1.00 43.57 229 SER B N 1
ATOM 1710 C CA . SER A 1 209 ? 41.688 0.206 14.536 1.00 46.62 229 SER B CA 1
ATOM 1711 C C . SER A 1 209 ? 42.891 0.146 15.474 1.00 49.90 229 SER B C 1
ATOM 1712 O O . SER A 1 209 ? 43.492 -0.900 15.651 1.00 57.84 229 SER B O 1
ATOM 1715 N N . GLY A 1 210 ? 43.269 1.264 16.077 1.00 51.71 230 GLY B N 1
ATOM 1716 C CA . GLY A 1 210 ? 44.139 1.182 17.242 1.00 52.88 230 GLY B CA 1
ATOM 1717 C C . GLY A 1 210 ? 45.622 1.462 17.140 1.00 53.73 230 GLY B C 1
ATOM 1718 O O . GLY A 1 210 ? 46.284 1.434 18.165 1.00 58.85 230 GLY B O 1
ATOM 1719 N N . SER A 1 211 ? 46.148 1.715 15.940 1.00 54.16 231 SER B N 1
ATOM 1720 C CA . SER A 1 211 ? 47.570 2.032 15.737 1.00 51.32 231 SER B CA 1
ATOM 1721 C C . SER A 1 211 ? 47.826 3.446 15.259 1.00 51.86 231 SER B C 1
ATOM 1722 O O . SER A 1 211 ? 47.289 3.874 14.239 1.00 49.15 231 SER B O 1
ATOM 1725 N N . CYS A 1 212 ? 48.661 4.174 15.980 1.00 54.95 232 CYS B N 1
ATOM 1726 C CA . CYS A 1 212 ? 49.064 5.491 15.496 1.00 58.19 232 CYS B CA 1
ATOM 1727 C C . CYS A 1 212 ? 50.507 5.540 15.003 1.00 57.81 232 CYS B C 1
ATOM 1728 O O . CYS A 1 212 ? 50.910 6.574 14.445 1.00 57.03 232 CYS B O 1
ATOM 1731 N N . LYS A 1 213 ? 51.270 4.451 15.223 1.00 52.78 233 LYS B N 1
ATOM 1732 C CA . LYS A 1 213 ? 52.623 4.313 14.703 1.00 52.04 233 LYS B CA 1
ATOM 1733 C C . LYS A 1 213 ? 52.600 4.399 13.175 1.00 54.09 233 LYS B C 1
ATOM 1734 O O . LYS A 1 213 ? 53.525 4.950 12.536 1.00 57.68 233 LYS B O 1
ATOM 1740 N N . ILE A 1 214 ? 51.548 3.844 12.582 1.00 48.55 234 ILE B N 1
ATOM 1741 C CA . ILE A 1 214 ? 51.413 3.874 11.137 1.00 46.63 234 ILE B CA 1
ATOM 1742 C C . ILE A 1 214 ? 51.706 5.294 10.617 1.00 51.11 234 ILE B C 1
ATOM 1743 O O . ILE A 1 214 ? 52.257 5.449 9.507 1.00 51.43 234 ILE B O 1
ATOM 1748 N N . LEU A 1 215 ? 51.350 6.315 11.420 1.00 46.51 235 LEU B N 1
ATOM 1749 C CA . LEU A 1 215 ? 51.553 7.693 11.006 1.00 45.04 235 LEU B CA 1
ATOM 1750 C C . LEU A 1 215 ? 53.032 7.957 10.756 1.00 49.89 235 LEU B C 1
ATOM 1751 O O . LEU A 1 215 ? 53.365 8.603 9.733 1.00 48.67 235 LEU B O 1
ATOM 1756 N N . VAL A 1 216 ? 53.902 7.448 11.654 1.00 45.30 236 VAL B N 1
ATOM 1757 C CA . VAL A 1 216 ? 55.371 7.575 11.509 1.00 42.04 236 VAL B CA 1
ATOM 1758 C C . VAL A 1 216 ? 55.841 7.005 10.154 1.00 45.10 236 VAL B C 1
ATOM 1759 O O . VAL A 1 216 ? 56.551 7.678 9.400 1.00 45.70 236 VAL B O 1
ATOM 1763 N N . PHE A 1 217 ? 55.401 5.789 9.820 1.00 42.47 237 PHE B N 1
ATOM 1764 C CA . PHE A 1 217 ? 55.749 5.163 8.552 1.00 41.96 237 PHE B CA 1
ATOM 1765 C C . PHE A 1 217 ? 55.182 5.839 7.315 1.00 44.65 237 PHE B C 1
ATOM 1766 O O . PHE A 1 217 ? 55.726 5.665 6.229 1.00 45.88 237 PHE B O 1
ATOM 1774 N N . VAL A 1 218 ? 54.130 6.644 7.449 1.00 44.12 238 VAL B N 1
ATOM 1775 C CA . VAL A 1 218 ? 53.707 7.437 6.303 1.00 40.44 238 VAL B CA 1
ATOM 1776 C C . VAL A 1 218 ? 54.675 8.583 6.119 1.00 43.36 238 VAL B C 1
ATOM 1777 O O . VAL A 1 218 ? 55.114 8.861 4.986 1.00 42.26 238 VAL B O 1
ATOM 1781 N N . ALA A 1 219 ? 55.074 9.201 7.233 1.00 44.86 239 ALA B N 1
ATOM 1782 C CA . ALA A 1 219 ? 56.116 10.237 7.177 1.00 44.81 239 ALA B CA 1
ATOM 1783 C C . ALA A 1 219 ? 57.452 9.729 6.585 1.00 46.94 239 ALA B C 1
ATOM 1784 O O . ALA A 1 219 ? 57.999 10.333 5.626 1.00 46.87 239 ALA B O 1
ATOM 1786 N N . VAL A 1 220 ? 57.949 8.600 7.104 1.00 46.67 240 VAL B N 1
ATOM 1787 C CA . VAL A 1 220 ? 59.203 8.013 6.589 1.00 45.03 240 VAL B CA 1
ATOM 1788 C C . VAL A 1 220 ? 59.055 7.740 5.106 1.00 47.06 240 VAL B C 1
ATOM 1789 O O . VAL A 1 220 ? 59.937 8.037 4.300 1.00 45.78 240 VAL B O 1
ATOM 1793 N N . GLU A 1 221 ? 57.894 7.200 4.764 1.00 49.28 241 GLU B N 1
ATOM 1794 C CA . GLU A 1 221 ? 57.602 6.845 3.400 1.00 49.11 241 GLU B CA 1
ATOM 1795 C C . GLU A 1 221 ? 57.522 8.055 2.472 1.00 50.91 241 GLU B C 1
ATOM 1796 O O . GLU A 1 221 ? 58.006 8.007 1.318 1.00 48.41 241 GLU B O 1
ATOM 1802 N N . ILE A 1 222 ? 56.913 9.146 2.951 1.00 51.83 242 ILE B N 1
ATOM 1803 C CA . ILE A 1 222 ? 56.912 10.366 2.142 1.00 53.38 242 ILE B CA 1
ATOM 1804 C C . ILE A 1 222 ? 58.342 10.827 1.850 1.00 56.02 242 ILE B C 1
ATOM 1805 O O . ILE A 1 222 ? 58.629 11.218 0.728 1.00 59.45 242 ILE B O 1
ATOM 1810 N N . LEU A 1 223 ? 59.233 10.748 2.844 1.00 52.94 243 LEU B N 1
ATOM 1811 C CA . LEU A 1 223 ? 60.633 11.100 2.632 1.00 49.12 243 LEU B CA 1
ATOM 1812 C C . LEU A 1 223 ? 61.404 10.180 1.687 1.00 54.97 243 LEU B C 1
ATOM 1813 O O . LEU A 1 223 ? 62.049 10.667 0.745 1.00 60.66 243 LEU B O 1
ATOM 1818 N N . LEU A 1 224 ? 61.320 8.863 1.890 1.00 57.30 244 LEU B N 1
ATOM 1819 C CA . LEU A 1 224 ? 61.919 7.912 0.930 1.00 55.77 244 LEU B CA 1
ATOM 1820 C C . LEU A 1 224 ? 61.423 8.190 -0.502 1.00 58.47 244 LEU B C 1
ATOM 1821 O O . LEU A 1 224 ? 62.214 8.299 -1.435 1.00 57.34 244 LEU B O 1
ATOM 1826 N N . THR A 1 225 ? 60.113 8.334 -0.668 1.00 57.84 245 THR B N 1
ATOM 1827 C CA . THR A 1 225 ? 59.567 8.553 -1.998 1.00 58.40 245 THR B CA 1
ATOM 1828 C C . THR A 1 225 ? 60.147 9.801 -2.663 1.00 58.81 245 THR B C 1
ATOM 1829 O O . THR A 1 225 ? 60.348 9.816 -3.854 1.00 56.75 245 THR B O 1
ATOM 1833 N N . PHE A 1 226 ? 60.415 10.847 -1.898 1.00 59.32 246 PHE B N 1
ATOM 1834 C CA . PHE A 1 226 ? 60.966 12.052 -2.485 1.00 58.80 246 PHE B CA 1
ATOM 1835 C C . PHE A 1 226 ? 62.420 12.267 -2.036 1.00 59.52 246 PHE B C 1
ATOM 1836 O O . PHE A 1 226 ? 62.892 13.401 -1.946 1.00 57.08 246 PHE B O 1
ATOM 1844 N N . LYS A 1 227 ? 63.109 11.168 -1.746 1.00 54.61 247 LYS B N 1
ATOM 1845 C CA . LYS A 1 227 ? 64.519 11.204 -1.421 1.00 62.97 247 LYS B CA 1
ATOM 1846 C C . LYS A 1 227 ? 65.264 12.148 -2.378 1.00 69.65 247 LYS B C 1
ATOM 1847 O O . LYS A 1 227 ? 65.837 13.154 -1.953 1.00 72.22 247 LYS B O 1
ATOM 1853 N N . ILE A 1 228 ? 65.213 11.837 -3.676 1.00 75.25 248 ILE B N 1
ATOM 1854 C CA . ILE A 1 228 ? 65.938 12.591 -4.724 1.00 73.05 248 ILE B CA 1
ATOM 1855 C C . ILE A 1 228 ? 65.618 14.067 -4.737 1.00 72.09 248 ILE B C 1
ATOM 1856 O O . ILE A 1 228 ? 66.509 14.879 -4.797 1.00 82.77 248 ILE B O 1
ATOM 1861 N N . LYS A 1 229 ? 64.347 14.411 -4.680 1.00 75.90 249 LYS B N 1
ATOM 1862 C CA . LYS A 1 229 ? 63.956 15.805 -4.740 1.00 74.75 249 LYS B CA 1
ATOM 1863 C C . LYS A 1 229 ? 64.355 16.548 -3.465 1.00 72.75 249 LYS B C 1
ATOM 1864 O O . LYS A 1 229 ? 64.700 17.716 -3.536 1.00 73.60 249 LYS B O 1
ATOM 1870 N N . VAL A 1 230 ? 64.357 15.860 -2.318 1.00 72.37 250 VAL B N 1
ATOM 1871 C CA . VAL A 1 230 ? 64.689 16.487 -1.013 1.00 70.76 250 VAL B CA 1
ATOM 1872 C C . VAL A 1 230 ? 66.201 16.713 -0.837 1.00 66.10 250 VAL B C 1
ATOM 1873 O O . VAL A 1 230 ? 66.641 17.806 -0.466 1.00 64.94 250 VAL B O 1
ATOM 1877 N N . MET A 1 231 ? 66.979 15.675 -1.099 1.00 64.81 251 MET B N 1
ATOM 1878 C CA . MET A 1 231 ? 68.442 15.781 -1.118 1.00 76.19 251 MET B CA 1
ATOM 1879 C C . MET A 1 231 ? 68.936 16.932 -2.009 1.00 81.58 251 MET B C 1
ATOM 1880 O O . MET A 1 231 ? 70.024 17.459 -1.803 1.00 89.83 251 MET B O 1
ATOM 1885 N N . ALA A 1 232 ? 68.122 17.330 -2.977 1.00 76.92 252 ALA B N 1
ATOM 1886 C CA . ALA A 1 232 ? 68.414 18.490 -3.789 1.00 77.29 252 ALA B CA 1
ATOM 1887 C C . ALA A 1 232 ? 68.116 19.826 -3.104 1.00 82.56 252 ALA B C 1
ATOM 1888 O O . ALA A 1 232 ? 68.525 20.864 -3.624 1.00 87.21 252 ALA B O 1
ATOM 1890 N N . LEU A 1 233 ? 67.423 19.818 -1.961 1.00 78.30 253 LEU B N 1
ATOM 1891 C CA . LEU A 1 233 ? 67.014 21.073 -1.319 1.00 75.46 253 LEU B CA 1
ATOM 1892 C C . LEU A 1 233 ? 67.933 21.529 -0.195 1.00 80.93 253 LEU B C 1
ATOM 1893 O O . LEU A 1 233 ? 68.213 20.777 0.732 1.00 86.69 253 LEU B O 1
ATOM 1898 N N . ASN A 1 234 ? 68.405 22.769 -0.308 1.00 88.65 254 ASN B N 1
ATOM 1899 C CA . ASN A 1 234 ? 69.491 23.304 0.518 1.00 85.30 254 ASN B CA 1
ATOM 1900 C C . ASN A 1 234 ? 69.052 24.035 1.770 1.00 80.32 254 ASN B C 1
ATOM 1901 O O . ASN A 1 234 ? 69.631 23.819 2.805 1.00 78.36 254 ASN B O 1
ATOM 1906 N N . SER A 1 235 ? 68.055 24.910 1.659 1.00 79.86 255 SER B N 1
ATOM 1907 C CA . SER A 1 235 ? 67.512 25.648 2.790 1.00 77.91 255 SER B CA 1
ATOM 1908 C C . SER A 1 235 ? 66.660 24.664 3.542 1.00 82.33 255 SER B C 1
ATOM 1909 O O . SER A 1 235 ? 66.117 23.745 2.939 1.00 83.32 255 SER B O 1
ATOM 1912 N N . ALA A 1 236 ? 66.515 24.874 4.851 1.00 82.47 256 ALA B N 1
ATOM 1913 C CA . ALA A 1 236 ? 65.479 24.202 5.638 1.00 71.90 256 ALA B CA 1
ATOM 1914 C C . ALA A 1 236 ? 64.141 24.761 5.250 1.00 75.66 256 ALA B C 1
ATOM 1915 O O . ALA A 1 236 ? 63.118 24.086 5.352 1.00 82.87 256 ALA B O 1
ATOM 1917 N N . GLU A 1 237 ? 64.158 26.028 4.857 1.00 83.97 257 GLU B N 1
ATOM 1918 C CA . GLU A 1 237 ? 62.987 26.704 4.342 1.00 95.08 257 GLU B CA 1
ATOM 1919 C C . GLU A 1 237 ? 62.329 25.968 3.189 1.00 94.53 257 GLU B C 1
ATOM 1920 O O . GLU A 1 237 ? 61.117 25.679 3.212 1.00 86.98 257 GLU B O 1
ATOM 1926 N N . LYS A 1 238 ? 63.158 25.647 2.201 1.00 88.97 258 LYS B N 1
ATOM 1927 C CA . LYS A 1 238 ? 62.711 24.953 1.016 1.00 84.48 258 LYS B CA 1
ATOM 1928 C C . LYS A 1 238 ? 62.138 23.568 1.349 1.00 80.42 258 LYS B C 1
ATOM 1929 O O . LYS A 1 238 ? 61.099 23.192 0.805 1.00 82.48 258 LYS B O 1
ATOM 1935 N N . ILE A 1 239 ? 62.809 22.836 2.247 1.00 75.40 259 ILE B N 1
ATOM 1936 C CA . ILE A 1 239 ? 62.363 21.502 2.711 1.00 68.24 259 ILE B CA 1
ATOM 1937 C C . ILE A 1 239 ? 60.968 21.537 3.324 1.00 70.72 259 ILE B C 1
ATOM 1938 O O . ILE A 1 239 ? 60.140 20.714 2.960 1.00 76.21 259 ILE B O 1
ATOM 1943 N N . THR A 1 240 ? 60.722 22.452 4.263 1.00 64.48 260 THR B N 1
ATOM 1944 C CA . THR A 1 240 ? 59.426 22.538 4.916 1.00 64.91 260 THR B CA 1
ATOM 1945 C C . THR A 1 240 ? 58.313 22.899 3.948 1.00 68.94 260 THR B C 1
ATOM 1946 O O . THR A 1 240 ? 57.205 22.359 4.043 1.00 70.48 260 THR B O 1
ATOM 1950 N N . LYS A 1 241 ? 58.595 23.808 3.019 1.00 70.41 261 LYS B N 1
ATOM 1951 C CA . LYS A 1 241 ? 57.581 24.219 2.069 1.00 75.72 261 LYS B CA 1
ATOM 1952 C C . LYS A 1 241 ? 57.164 22.997 1.265 1.00 75.52 261 LYS B C 1
ATOM 1953 O O . LYS A 1 241 ? 55.981 22.740 1.079 1.00 78.81 261 LYS B O 1
ATOM 1959 N N . PHE A 1 242 ? 58.150 22.243 0.797 1.00 67.42 262 PHE B N 1
ATOM 1960 C CA . PHE A 1 242 ? 57.897 21.057 0.004 1.00 65.66 262 PHE B CA 1
ATOM 1961 C C . PHE A 1 242 ? 57.079 19.985 0.720 1.00 67.34 262 PHE B C 1
ATOM 1962 O O . PHE A 1 242 ? 56.144 19.446 0.139 1.00 74.61 262 PHE B O 1
ATOM 1970 N N . LEU A 1 243 ? 57.451 19.665 1.964 1.00 65.96 263 LEU B N 1
ATOM 1971 C CA . LEU A 1 243 ? 56.756 18.665 2.782 1.00 61.47 263 LEU B CA 1
ATOM 1972 C C . LEU A 1 243 ? 55.369 19.088 3.190 1.00 64.75 263 LEU B C 1
ATOM 1973 O O . LEU A 1 243 ? 54.518 18.239 3.454 1.00 67.80 263 LEU B O 1
ATOM 1978 N N . GLU A 1 244 ? 55.143 20.401 3.246 1.00 71.47 264 GLU B N 1
ATOM 1979 C CA . GLU A 1 244 ? 53.784 20.941 3.428 1.00 74.17 264 GLU B CA 1
ATOM 1980 C C . GLU A 1 244 ? 52.924 20.726 2.173 1.00 73.73 264 GLU B C 1
ATOM 1981 O O . GLU A 1 244 ? 51.719 20.516 2.251 1.00 81.41 264 GLU B O 1
ATOM 1987 N N . ASN A 1 245 ? 53.562 20.731 1.011 1.00 75.86 265 ASN B N 1
ATOM 1988 C CA . ASN A 1 245 ? 52.836 20.724 -0.259 1.00 71.80 265 ASN B CA 1
ATOM 1989 C C . ASN A 1 245 ? 53.374 19.693 -1.179 1.00 61.14 265 ASN B C 1
ATOM 1990 O O . ASN A 1 245 ? 54.041 20.037 -2.113 1.00 71.08 265 ASN B O 1
ATOM 1995 N N . ILE A 1 246 ? 53.077 18.437 -0.938 1.00 55.60 266 ILE B N 1
ATOM 1996 C CA . ILE A 1 246 ? 53.715 17.377 -1.693 1.00 60.96 266 ILE B CA 1
ATOM 1997 C C . ILE A 1 246 ? 52.913 16.966 -2.918 1.00 66.23 266 ILE B C 1
ATOM 1998 O O . ILE A 1 246 ? 51.690 17.032 -2.907 1.00 73.85 266 ILE B O 1
ATOM 2003 N N . PRO A 1 247 ? 53.600 16.526 -3.981 1.00 69.33 267 PRO B N 1
ATOM 2004 C CA . PRO A 1 247 ? 52.909 16.011 -5.175 1.00 67.69 267 PRO B CA 1
ATOM 2005 C C . PRO A 1 247 ? 51.963 14.885 -4.818 1.00 73.70 267 PRO B C 1
ATOM 2006 O O . PRO A 1 247 ? 52.293 14.024 -4.004 1.00 80.68 267 PRO B O 1
ATOM 2010 N N . GLN A 1 248 ? 50.789 14.900 -5.432 1.00 78.94 268 GLN B N 1
ATOM 2011 C CA . GLN A 1 248 ? 49.716 14.019 -5.042 1.00 75.35 268 GLN B CA 1
ATOM 2012 C C . GLN A 1 248 ? 49.811 12.629 -5.628 1.00 79.64 268 GLN B C 1
ATOM 2013 O O . GLN A 1 248 ? 49.551 11.663 -4.917 1.00 90.62 268 GLN B O 1
ATOM 2019 N N . ASP A 1 249 ? 50.202 12.510 -6.893 1.00 74.44 269 ASP B N 1
ATOM 2020 C CA . ASP A 1 249 ? 49.997 11.253 -7.634 1.00 84.15 269 ASP B CA 1
ATOM 2021 C C . ASP A 1 249 ? 50.735 10.004 -7.129 1.00 83.68 269 ASP B C 1
ATOM 2022 O O . ASP A 1 249 ? 50.418 8.888 -7.552 1.00 88.76 269 ASP B O 1
ATOM 2027 N N . SER A 1 250 ? 51.682 10.176 -6.211 1.00 74.87 270 SER B N 1
ATOM 2028 C CA . SER A 1 250 ? 52.417 9.039 -5.700 1.00 68.97 270 SER B CA 1
ATOM 2029 C C . SER A 1 250 ? 51.728 8.428 -4.479 1.00 70.48 270 SER B C 1
ATOM 2030 O O . SER A 1 250 ? 52.174 7.384 -3.977 1.00 72.90 270 SER B O 1
ATOM 2033 N N . SER A 1 251 ? 50.652 9.057 -4.006 1.00 59.80 271 SER B N 1
ATOM 2034 C CA . SER A 1 251 ? 50.079 8.717 -2.699 1.00 59.21 271 SER B CA 1
ATOM 2035 C C . SER A 1 251 ? 49.592 7.284 -2.505 1.00 60.73 271 SER B C 1
ATOM 2036 O O . SER A 1 251 ? 49.898 6.668 -1.481 1.00 65.83 271 SER B O 1
ATOM 2039 N N . ASP A 1 252 ? 48.859 6.748 -3.481 1.00 63.41 272 ASP B N 1
ATOM 2040 C CA . ASP A 1 252 ? 48.472 5.327 -3.503 1.00 67.12 272 ASP B CA 1
ATOM 2041 C C . ASP A 1 252 ? 49.674 4.457 -3.113 1.00 61.72 272 ASP B C 1
ATOM 2042 O O . ASP A 1 252 ? 49.583 3.637 -2.199 1.00 58.36 272 ASP B O 1
ATOM 2047 N N . ALA A 1 253 ? 50.799 4.681 -3.782 1.00 58.66 273 ALA B N 1
ATOM 2048 C CA . ALA A 1 253 ? 52.032 3.950 -3.535 1.00 62.35 273 ALA B CA 1
ATOM 2049 C C . ALA A 1 253 ? 52.668 4.210 -2.136 1.00 63.03 273 ALA B C 1
ATOM 2050 O O . ALA A 1 253 ? 52.960 3.265 -1.412 1.00 60.15 273 ALA B O 1
ATOM 2052 N N . ILE A 1 254 ? 52.889 5.482 -1.795 1.00 56.89 274 ILE B N 1
ATOM 2053 C CA . ILE A 1 254 ? 53.318 5.914 -0.470 1.00 54.65 274 ILE B CA 1
ATOM 2054 C C . ILE A 1 254 ? 52.581 5.197 0.659 1.00 56.60 274 ILE B C 1
ATOM 2055 O O . ILE A 1 254 ? 53.192 4.584 1.528 1.00 58.50 274 ILE B O 1
ATOM 2060 N N . VAL A 1 255 ? 51.262 5.267 0.649 1.00 55.51 275 VAL B N 1
ATOM 2061 C CA . VAL A 1 255 ? 50.463 4.583 1.669 1.00 50.87 275 VAL B CA 1
ATOM 2062 C C . VAL A 1 255 ? 50.673 3.038 1.751 1.00 51.30 275 VAL B C 1
ATOM 2063 O O . VAL A 1 255 ? 50.879 2.489 2.838 1.00 51.40 275 VAL B O 1
ATOM 2067 N N . SER A 1 256 ? 50.639 2.342 0.616 1.00 51.25 276 SER B N 1
ATOM 2068 C CA . SER A 1 256 ? 50.943 0.891 0.598 1.00 50.04 276 SER B CA 1
ATOM 2069 C C . SER A 1 256 ? 52.339 0.552 1.051 1.00 51.34 276 SER B C 1
ATOM 2070 O O . SER A 1 256 ? 52.519 -0.307 1.895 1.00 58.39 276 SER B O 1
ATOM 2073 N N . LYS A 1 257 ? 53.325 1.251 0.501 1.00 54.13 277 LYS B N 1
ATOM 2074 C CA . LYS A 1 257 ? 54.702 1.134 0.959 1.00 51.50 277 LYS B CA 1
ATOM 2075 C C . LYS A 1 257 ? 54.811 1.401 2.461 1.00 51.09 277 LYS B C 1
ATOM 2076 O O . LYS A 1 257 ? 55.456 0.625 3.197 1.00 51.04 277 LYS B O 1
ATOM 2082 N N . ALA A 1 258 ? 54.139 2.461 2.918 1.00 51.16 278 ALA B N 1
ATOM 2083 C CA . ALA A 1 258 ? 54.140 2.830 4.340 1.00 46.61 278 ALA B CA 1
ATOM 2084 C C . ALA A 1 258 ? 53.609 1.700 5.164 1.00 51.28 278 ALA B C 1
ATOM 2085 O O . ALA A 1 258 ? 54.157 1.400 6.234 1.00 54.81 278 ALA B O 1
ATOM 2087 N N . ILE A 1 259 ? 52.534 1.077 4.695 1.00 51.02 279 ILE B N 1
ATOM 2088 C CA . ILE A 1 259 ? 51.935 -0.009 5.460 1.00 55.43 279 ILE B CA 1
ATOM 2089 C C . ILE A 1 259 ? 52.882 -1.209 5.573 1.00 56.07 279 ILE B C 1
ATOM 2090 O O . ILE A 1 259 ? 53.046 -1.783 6.674 1.00 59.63 279 ILE B O 1
ATOM 2095 N N . ASP A 1 260 ? 53.512 -1.558 4.451 1.00 51.87 280 ASP B N 1
ATOM 2096 C CA . ASP A 1 260 ? 54.561 -2.558 4.436 1.00 54.89 280 ASP B CA 1
ATOM 2097 C C . ASP A 1 260 ? 55.698 -2.301 5.424 1.00 51.66 280 ASP B C 1
ATOM 2098 O O . ASP A 1 260 ? 56.087 -3.191 6.192 1.00 52.07 280 ASP B O 1
ATOM 2103 N N . LEU A 1 261 ? 56.192 -1.069 5.412 1.00 50.00 281 LEU B N 1
ATOM 2104 C CA . LEU A 1 261 ? 57.267 -0.625 6.276 1.00 47.71 281 LEU B CA 1
ATOM 2105 C C . LEU A 1 261 ? 56.955 -0.886 7.741 1.00 48.29 281 LEU B C 1
ATOM 2106 O O . LEU A 1 261 ? 57.710 -1.482 8.485 1.00 48.36 281 LEU B O 1
ATOM 2111 N N . TRP A 1 262 ? 55.800 -0.412 8.130 1.00 51.31 282 TRP B N 1
ATOM 2112 C CA . TRP A 1 262 ? 55.254 -0.564 9.447 1.00 52.03 282 TRP B CA 1
ATOM 2113 C C . TRP A 1 262 ? 55.092 -2.032 9.818 1.00 53.36 282 TRP B C 1
ATOM 2114 O O . TRP A 1 262 ? 55.299 -2.419 10.984 1.00 52.59 282 TRP B O 1
ATOM 2125 N N . HIS A 1 263 ? 54.684 -2.870 8.865 1.00 54.84 283 HIS B N 1
ATOM 2126 C CA . HIS A 1 263 ? 54.620 -4.319 9.171 1.00 60.62 283 HIS B CA 1
ATOM 2127 C C . HIS A 1 263 ? 56.018 -4.825 9.334 1.00 56.42 283 HIS B C 1
ATOM 2128 O O . HIS A 1 263 ? 56.319 -5.486 10.325 1.00 61.04 283 HIS B O 1
ATOM 2135 N N . LYS A 1 264 ? 56.896 -4.511 8.384 1.00 49.82 284 LYS B N 1
ATOM 2136 C CA . LYS A 1 264 ? 58.275 -4.959 8.502 1.00 55.80 284 LYS B CA 1
ATOM 2137 C C . LYS A 1 264 ? 58.889 -4.650 9.886 1.00 56.88 284 LYS B C 1
ATOM 2138 O O . LYS A 1 264 ? 59.411 -5.545 10.580 1.00 51.84 284 LYS B O 1
ATOM 2144 N N . HIS A 1 265 ? 58.809 -3.382 10.270 1.00 57.43 285 HIS B N 1
ATOM 2145 C CA . HIS A 1 265 ? 59.324 -2.951 11.551 1.00 59.65 285 HIS B CA 1
ATOM 2146 C C . HIS A 1 265 ? 58.546 -3.373 12.742 1.00 59.61 285 HIS B C 1
ATOM 2147 O O . HIS A 1 265 ? 59.127 -3.529 13.824 1.00 56.16 285 HIS B O 1
ATOM 2154 N N . CYS A 1 266 ? 57.238 -3.551 12.593 1.00 59.57 286 CYS B N 1
ATOM 2155 C CA . CYS A 1 266 ? 56.450 -3.917 13.755 1.00 63.76 286 CYS B CA 1
ATOM 2156 C C . CYS A 1 266 ? 55.662 -5.259 13.622 1.00 71.63 286 CYS B C 1
ATOM 2157 O O . CYS A 1 266 ? 55.373 -5.859 14.630 1.00 73.07 286 CYS B O 1
ATOM 2160 N N . GLY A 1 267 ? 55.329 -5.728 12.405 1.00 79.60 287 GLY B N 1
ATOM 2161 C CA . GLY A 1 267 ? 54.497 -6.945 12.175 1.00 85.15 287 GLY B CA 1
ATOM 2162 C C . GLY A 1 267 ? 53.002 -6.779 12.465 1.00 109.69 287 GLY B C 1
ATOM 2163 O O . GLY A 1 267 ? 52.602 -5.724 12.963 1.00 130.01 287 GLY B O 1
ATOM 2164 N N . THR A 1 268 ? 52.167 -7.780 12.142 1.00 115.27 288 THR B N 1
ATOM 2165 C CA . THR A 1 268 ? 50.779 -7.876 12.726 1.00 132.74 288 THR B CA 1
ATOM 2166 C C . THR A 1 268 ? 50.135 -9.257 12.534 1.00 149.97 288 THR B C 1
ATOM 2167 O O . THR A 1 268 ? 50.556 -9.982 11.632 1.00 154.76 288 THR B O 1
ATOM 2171 N N . PRO A 1 269 ? 49.127 -9.623 13.377 1.00 159.59 289 PRO B N 1
ATOM 2172 C CA . PRO A 1 269 ? 48.516 -10.988 13.375 1.00 162.02 289 PRO B CA 1
ATOM 2173 C C . PRO A 1 269 ? 47.675 -11.547 12.170 1.00 161.66 289 PRO B C 1
ATOM 2174 O O . PRO A 1 269 ? 47.338 -10.810 11.218 1.00 128.88 289 PRO B O 1
ATOM 2178 N N . VAL A 1 270 ? 47.367 -12.857 12.256 1.00 183.45 290 VAL B N 1
ATOM 2179 C CA . VAL A 1 270 ? 46.772 -13.662 11.158 1.00 180.48 290 VAL B CA 1
ATOM 2180 C C . VAL A 1 270 ? 45.256 -13.578 11.120 1.00 172.16 290 VAL B C 1
ATOM 2181 O O . VAL A 1 270 ? 44.597 -13.474 12.172 1.00 149.14 290 VAL B O 1
ATOM 2185 N N . HIS A 1 271 ? 44.720 -13.687 9.906 1.00 165.14 291 HIS B N 1
ATOM 2186 C CA . HIS A 1 271 ? 43.294 -13.689 9.724 1.00 145.19 291 HIS B CA 1
ATOM 2187 C C . HIS A 1 271 ? 42.818 -14.643 8.673 1.00 137.58 291 HIS B C 1
ATOM 2188 O O . HIS A 1 271 ? 43.194 -14.524 7.492 1.00 115.92 291 HIS B O 1
ATOM 2195 N N . SER A 1 272 ? 42.013 -15.612 9.131 1.00 128.69 292 SER B N 1
ATOM 2196 C CA . SER A 1 272 ? 41.185 -16.422 8.267 1.00 119.59 292 SER B CA 1
ATOM 2197 C C . SER A 1 272 ? 41.057 -15.710 6.957 1.00 111.89 292 SER B C 1
ATOM 2198 O O . SER A 1 272 ? 40.882 -16.348 5.952 1.00 108.83 292 SER B O 1
ATOM 2201 N N . GLN B 2 3 ? 23.789 2.149 24.500 1.00 119.11 940 GLN C N 1
ATOM 2202 C CA . GLN B 2 3 ? 22.334 2.512 24.335 1.00 126.03 940 GLN C CA 1
ATOM 2203 C C . GLN B 2 3 ? 21.766 3.295 25.535 1.00 131.19 940 GLN C C 1
ATOM 2204 O O . GLN B 2 3 ? 21.096 4.322 25.356 1.00 127.83 940 GLN C O 1
ATOM 2210 N N . LEU B 2 4 ? 22.016 2.798 26.746 1.00 132.97 941 LEU C N 1
ATOM 2211 C CA . LEU B 2 4 ? 21.919 3.633 27.921 1.00 139.92 941 LEU C CA 1
ATOM 2212 C C . LEU B 2 4 ? 22.794 4.874 27.669 1.00 150.67 941 LEU C C 1
ATOM 2213 O O . LEU B 2 4 ? 22.313 6.010 27.769 1.00 161.71 941 LEU C O 1
ATOM 2218 N N . GLN B 2 5 ? 24.067 4.642 27.327 1.00 153.82 942 GLN C N 1
ATOM 2219 C CA . GLN B 2 5 ? 25.017 5.736 27.072 1.00 151.14 942 GLN C CA 1
ATOM 2220 C C . GLN B 2 5 ? 24.581 6.661 25.922 1.00 149.75 942 GLN C C 1
ATOM 2221 O O . GLN B 2 5 ? 24.735 7.876 26.037 1.00 149.00 942 GLN C O 1
ATOM 2227 N N . ALA B 2 6 ? 24.023 6.090 24.845 1.00 141.58 943 ALA C N 1
ATOM 2228 C CA . ALA B 2 6 ? 23.550 6.867 23.680 1.00 129.05 943 ALA C CA 1
ATOM 2229 C C . ALA B 2 6 ? 22.461 7.917 24.029 1.00 143.59 943 ALA C C 1
ATOM 2230 O O . ALA B 2 6 ? 22.537 9.075 23.594 1.00 143.90 943 ALA C O 1
ATOM 2232 N N . ALA B 2 7 ? 21.464 7.514 24.818 1.00 145.47 944 ALA C N 1
ATOM 2233 C CA . ALA B 2 7 ? 20.385 8.423 25.241 1.00 141.74 944 ALA C CA 1
ATOM 2234 C C . ALA B 2 7 ? 20.783 9.374 26.383 1.00 137.56 944 ALA C C 1
ATOM 2235 O O . ALA B 2 7 ? 20.417 10.559 26.399 1.00 120.77 944 ALA C O 1
ATOM 2237 N N . GLU B 2 8 ? 21.510 8.839 27.355 1.00 142.66 945 GLU C N 1
ATOM 2238 C CA . GLU B 2 8 ? 22.014 9.646 28.441 1.00 141.96 945 GLU C CA 1
ATOM 2239 C C . GLU B 2 8 ? 22.838 10.746 27.810 1.00 146.91 945 GLU C C 1
ATOM 2240 O O . GLU B 2 8 ? 22.803 11.890 28.252 1.00 135.10 945 GLU C O 1
ATOM 2246 N N . SER B 2 9 ? 23.560 10.374 26.749 1.00 157.06 946 SER C N 1
ATOM 2247 C CA . SER B 2 9 ? 24.409 11.300 25.987 1.00 150.11 946 SER C CA 1
ATOM 2248 C C . SER B 2 9 ? 23.602 12.513 25.520 1.00 152.17 946 SER C C 1
ATOM 2249 O O . SER B 2 9 ? 23.974 13.662 25.793 1.00 171.73 946 SER C O 1
ATOM 2252 N N . ARG B 2 10 ? 22.496 12.230 24.833 1.00 146.03 947 ARG C N 1
ATOM 2253 C CA . ARG B 2 10 ? 21.536 13.222 24.327 1.00 130.12 947 ARG C CA 1
ATOM 2254 C C . ARG B 2 10 ? 20.979 14.131 25.475 1.00 127.68 947 ARG C C 1
ATOM 2255 O O . ARG B 2 10 ? 21.008 15.365 25.370 1.00 114.54 947 ARG C O 1
ATOM 2263 N N . TYR B 2 11 ? 20.508 13.536 26.577 1.00 127.53 948 TYR C N 1
ATOM 2264 C CA . TYR B 2 11 ? 20.030 14.361 27.675 1.00 121.67 948 TYR C CA 1
ATOM 2265 C C . TYR B 2 11 ? 21.122 15.345 28.097 1.00 118.86 948 TYR C C 1
ATOM 2266 O O . TYR B 2 11 ? 20.877 16.524 28.340 1.00 96.43 948 TYR C O 1
ATOM 2275 N N . GLU B 2 12 ? 22.347 14.847 28.180 1.00 131.93 949 GLU C N 1
ATOM 2276 C CA . GLU B 2 12 ? 23.449 15.719 28.517 1.00 137.31 949 GLU C CA 1
ATOM 2277 C C . GLU B 2 12 ? 23.429 16.839 27.497 1.00 124.10 949 GLU C C 1
ATOM 2278 O O . GLU B 2 12 ? 23.507 17.996 27.893 1.00 120.10 949 GLU C O 1
ATOM 2284 N N . ALA B 2 13 ? 23.332 16.497 26.200 1.00 116.04 950 ALA C N 1
ATOM 2285 C CA . ALA B 2 13 ? 23.345 17.517 25.136 1.00 103.84 950 ALA C CA 1
ATOM 2286 C C . ALA B 2 13 ? 22.173 18.458 25.347 1.00 86.20 950 ALA C C 1
ATOM 2287 O O . ALA B 2 13 ? 22.321 19.642 25.147 1.00 79.23 950 ALA C O 1
ATOM 2289 N N . GLN B 2 14 ? 21.053 17.936 25.843 1.00 74.67 951 GLN C N 1
ATOM 2290 C CA . GLN B 2 14 ? 19.878 18.759 26.079 1.00 65.95 951 GLN C CA 1
ATOM 2291 C C . GLN B 2 14 ? 20.116 19.817 27.111 1.00 66.36 951 GLN C C 1
ATOM 2292 O O . GLN B 2 14 ? 19.753 20.958 26.907 1.00 64.10 951 GLN C O 1
ATOM 2298 N N . LYS B 2 15 ? 20.723 19.435 28.226 1.00 72.30 952 LYS C N 1
ATOM 2299 C CA . LYS B 2 15 ? 21.079 20.408 29.238 1.00 66.94 952 LYS C CA 1
ATOM 2300 C C . LYS B 2 15 ? 22.108 21.368 28.630 1.00 61.14 952 LYS C C 1
ATOM 2301 O O . LYS B 2 15 ? 22.050 22.563 28.866 1.00 54.98 952 LYS C O 1
ATOM 2307 N N . ARG B 2 16 ? 23.016 20.851 27.815 1.00 57.84 953 ARG C N 1
ATOM 2308 C CA . ARG B 2 16 ? 24.031 21.684 27.182 1.00 58.30 953 ARG C CA 1
ATOM 2309 C C . ARG B 2 16 ? 23.375 22.756 26.350 1.00 55.63 953 ARG C C 1
ATOM 2310 O O . ARG B 2 16 ? 23.760 23.933 26.400 1.00 58.26 953 ARG C O 1
ATOM 2318 N N . ILE B 2 17 ? 22.375 22.331 25.589 1.00 53.20 954 ILE C N 1
ATOM 2319 C CA . ILE B 2 17 ? 21.631 23.195 24.726 1.00 49.81 954 ILE C CA 1
ATOM 2320 C C . ILE B 2 17 ? 21.015 24.322 25.507 1.00 52.24 954 ILE C C 1
ATOM 2321 O O . ILE B 2 17 ? 21.144 25.460 25.106 1.00 55.90 954 ILE C O 1
ATOM 2326 N N . THR B 2 18 ? 20.352 24.011 26.616 1.00 53.49 955 THR C N 1
ATOM 2327 C CA . THR B 2 18 ? 19.666 25.033 27.399 1.00 53.34 955 THR C CA 1
ATOM 2328 C C . THR B 2 18 ? 20.657 26.014 28.057 1.00 53.35 955 THR C C 1
ATOM 2329 O O . THR B 2 18 ? 20.376 27.194 28.105 1.00 56.44 955 THR C O 1
ATOM 2333 N N . GLN B 2 19 ? 21.812 25.563 28.543 1.00 52.73 956 GLN C N 1
ATOM 2334 C CA . GLN B 2 19 ? 22.815 26.522 29.056 1.00 59.48 956 GLN C CA 1
ATOM 2335 C C . GLN B 2 19 ? 23.265 27.539 27.964 1.00 59.84 956 GLN C C 1
ATOM 2336 O O . GLN B 2 19 ? 23.455 28.731 28.226 1.00 56.38 956 GLN C O 1
ATOM 2342 N N . VAL B 2 20 ? 23.388 27.073 26.729 1.00 55.70 957 VAL C N 1
ATOM 2343 C CA . VAL B 2 20 ? 23.724 27.956 25.633 1.00 54.52 957 VAL C CA 1
ATOM 2344 C C . VAL B 2 20 ? 22.600 28.958 25.431 1.00 55.16 957 VAL C C 1
ATOM 2345 O O . VAL B 2 20 ? 22.827 30.165 25.389 1.00 66.76 957 VAL C O 1
ATOM 2349 N N . PHE B 2 21 ? 21.389 28.462 25.299 1.00 47.76 958 PHE C N 1
ATOM 2350 C CA . PHE B 2 21 ? 20.238 29.317 25.146 1.00 49.74 958 PHE C CA 1
ATOM 2351 C C . PHE B 2 21 ? 20.098 30.320 26.299 1.00 59.37 958 PHE C C 1
ATOM 2352 O O . PHE B 2 21 ? 19.664 31.463 26.096 1.00 65.29 958 PHE C O 1
ATOM 2360 N N . GLU B 2 22 ? 20.471 29.900 27.506 1.00 57.74 959 GLU C N 1
ATOM 2361 C CA . GLU B 2 22 ? 20.355 30.748 28.646 1.00 54.70 959 GLU C CA 1
ATOM 2362 C C . GLU B 2 22 ? 21.250 31.933 28.427 1.00 59.34 959 GLU C C 1
ATOM 2363 O O . GLU B 2 22 ? 20.821 33.098 28.638 1.00 63.96 959 GLU C O 1
ATOM 2369 N N . LEU B 2 23 ? 22.490 31.659 27.999 1.00 57.66 960 LEU C N 1
ATOM 2370 C CA . LEU B 2 23 ? 23.489 32.740 27.887 1.00 58.04 960 LEU C CA 1
ATOM 2371 C C . LEU B 2 23 ? 23.074 33.710 26.830 1.00 54.44 960 LEU C C 1
ATOM 2372 O O . LEU B 2 23 ? 23.194 34.915 27.028 1.00 54.73 960 LEU C O 1
ATOM 2377 N N . GLU B 2 24 ? 22.573 33.184 25.722 1.00 52.73 961 GLU C N 1
ATOM 2378 C CA . GLU B 2 24 ? 22.102 34.046 24.668 1.00 61.49 961 GLU C CA 1
ATOM 2379 C C . GLU B 2 24 ? 21.048 35.005 25.185 1.00 61.72 961 GLU C C 1
ATOM 2380 O O . GLU B 2 24 ? 21.080 36.202 24.907 1.00 64.44 961 GLU C O 1
ATOM 2386 N N . ILE B 2 25 ? 20.104 34.442 25.929 1.00 64.74 962 ILE C N 1
ATOM 2387 C CA . ILE B 2 25 ? 18.988 35.186 26.469 1.00 61.96 962 ILE C CA 1
ATOM 2388 C C . ILE B 2 25 ? 19.517 36.296 27.387 1.00 62.28 962 ILE C C 1
ATOM 2389 O O . ILE B 2 25 ? 19.149 37.462 27.213 1.00 60.29 962 ILE C O 1
ATOM 2394 N N . LEU B 2 26 ? 20.387 35.938 28.332 1.00 60.35 963 LEU C N 1
ATOM 2395 C CA . LEU B 2 26 ? 21.007 36.930 29.204 1.00 60.30 963 LEU C CA 1
ATOM 2396 C C . LEU B 2 26 ? 21.813 37.974 28.430 1.00 62.66 963 LEU C C 1
ATOM 2397 O O . LEU B 2 26 ? 21.806 39.153 28.781 1.00 62.00 963 LEU C O 1
ATOM 2402 N N . ASP B 2 27 ? 22.475 37.539 27.360 1.00 68.77 964 ASP C N 1
ATOM 2403 C CA . ASP B 2 27 ? 23.142 38.451 26.434 1.00 69.87 964 ASP C CA 1
ATOM 2404 C C . ASP B 2 27 ? 22.156 39.402 25.735 1.00 66.72 964 ASP C C 1
ATOM 2405 O O . ASP B 2 27 ? 22.343 40.593 25.765 1.00 68.52 964 ASP C O 1
ATOM 2410 N N . LEU B 2 28 ? 21.112 38.877 25.116 1.00 66.32 965 LEU C N 1
ATOM 2411 C CA . LEU B 2 28 ? 20.171 39.719 24.423 1.00 62.17 965 LEU C CA 1
ATOM 2412 C C . LEU B 2 28 ? 19.459 40.709 25.351 1.00 73.54 965 LEU C C 1
ATOM 2413 O O . LEU B 2 28 ? 19.218 41.859 24.967 1.00 76.01 965 LEU C O 1
ATOM 2418 N N . TYR B 2 29 ? 19.134 40.285 26.572 1.00 83.26 966 TYR C N 1
ATOM 2419 C CA . TYR B 2 29 ? 18.589 41.218 27.565 1.00 85.09 966 TYR C CA 1
ATOM 2420 C C . TYR B 2 29 ? 19.534 42.378 27.791 1.00 87.98 966 TYR C C 1
ATOM 2421 O O . TYR B 2 29 ? 19.111 43.527 27.720 1.00 90.41 966 TYR C O 1
ATOM 2430 N N . GLY B 2 30 ? 20.806 42.064 28.046 1.00 84.91 967 GLY C N 1
ATOM 2431 C CA . GLY B 2 30 ? 21.876 43.063 28.152 1.00 86.96 967 GLY C CA 1
ATOM 2432 C C . GLY B 2 30 ? 21.919 44.092 27.028 1.00 90.35 967 GLY C C 1
ATOM 2433 O O . GLY B 2 30 ? 22.003 45.290 27.291 1.00 93.32 967 GLY C O 1
ATOM 2434 N N . ARG B 2 31 ? 21.872 43.620 25.778 1.00 90.39 968 ARG C N 1
ATOM 2435 C CA . ARG B 2 31 ? 21.936 44.473 24.592 1.00 87.41 968 ARG C CA 1
ATOM 2436 C C . ARG B 2 31 ? 20.719 45.395 24.549 1.00 93.56 968 ARG C C 1
ATOM 2437 O O . ARG B 2 31 ? 20.837 46.603 24.345 1.00 98.70 968 ARG C O 1
ATOM 2445 N N . LEU B 2 32 ? 19.544 44.825 24.770 1.00 97.84 969 LEU C N 1
ATOM 2446 C CA . LEU B 2 32 ? 18.321 45.599 24.819 1.00 94.90 969 LEU C CA 1
ATOM 2447 C C . LEU B 2 32 ? 18.326 46.547 26.032 1.00 94.47 969 LEU C C 1
ATOM 2448 O O . LEU B 2 32 ? 17.656 47.561 26.030 1.00 102.04 969 LEU C O 1
ATOM 2453 N N . GLU B 2 33 ? 19.105 46.209 27.052 1.00 102.29 970 GLU C N 1
ATOM 2454 C CA . GLU B 2 33 ? 19.278 47.046 28.249 1.00 115.73 970 GLU C CA 1
ATOM 2455 C C . GLU B 2 33 ? 19.968 48.363 27.949 1.00 125.28 970 GLU C C 1
ATOM 2456 O O . GLU B 2 33 ? 19.701 49.358 28.622 1.00 129.17 970 GLU C O 1
ATOM 2462 N N . LYS B 2 34 ? 20.863 48.371 26.963 1.00 121.28 971 LYS C N 1
ATOM 2463 C CA . LYS B 2 34 ? 21.528 49.603 26.561 1.00 125.30 971 LYS C CA 1
ATOM 2464 C C . LYS B 2 34 ? 20.512 50.728 26.301 1.00 135.46 971 LYS C C 1
ATOM 2465 O O . LYS B 2 34 ? 20.739 51.868 26.688 1.00 147.61 971 LYS C O 1
ATOM 2471 N N . ASP B 2 35 ? 19.397 50.405 25.655 1.00 138.15 972 ASP C N 1
ATOM 2472 C CA . ASP B 2 35 ? 18.250 51.319 25.581 1.00 143.12 972 ASP C CA 1
ATOM 2473 C C . ASP B 2 35 ? 17.171 50.720 26.490 1.00 146.29 972 ASP C C 1
ATOM 2474 O O . ASP B 2 35 ? 16.865 49.530 26.368 1.00 166.85 972 ASP C O 1
ATOM 2479 N N . GLY B 2 36 ? 16.610 51.513 27.402 0.10 139.66 973 GLY C N 1
ATOM 2480 C CA . GLY B 2 36 ? 15.658 51.008 28.413 0.10 131.08 973 GLY C CA 1
ATOM 2481 C C . GLY B 2 36 ? 14.678 49.929 27.960 0.10 124.89 973 GLY C C 1
ATOM 2482 O O . GLY B 2 36 ? 13.972 50.108 26.970 0.10 124.45 973 GLY C O 1
ATOM 2483 N N . LEU B 2 37 ? 14.645 48.802 28.675 0.10 117.48 974 LEU C N 1
ATOM 2484 C CA . LEU B 2 37 ? 13.716 47.718 28.369 0.10 110.41 974 LEU C CA 1
ATOM 2485 C C . LEU B 2 37 ? 12.297 48.182 28.660 0.10 106.14 974 LEU C C 1
ATOM 2486 O O . LEU B 2 37 ? 11.347 47.399 28.601 0.10 107.48 974 LEU C O 1
ATOM 2491 N N . LEU B 2 38 ? 12.169 49.465 28.981 0.10 98.01 975 LEU C N 1
ATOM 2492 C CA . LEU B 2 38 ? 10.881 50.065 29.298 0.10 90.96 975 LEU C CA 1
ATOM 2493 C C . LEU B 2 38 ? 9.792 49.562 28.352 0.10 84.75 975 LEU C C 1
ATOM 2494 O O . LEU B 2 38 ? 8.734 49.106 28.790 0.10 81.72 975 LEU C O 1
ATOM 2499 N N . LYS B 2 39 ? 10.055 49.645 27.053 0.10 79.65 976 LYS C N 1
ATOM 2500 C CA . LYS B 2 39 ? 9.115 49.148 26.059 0.10 75.46 976 LYS C CA 1
ATOM 2501 C C . LYS B 2 39 ? 8.640 47.759 26.451 0.10 74.93 976 LYS C C 1
ATOM 2502 O O . LYS B 2 39 ? 7.573 47.312 26.028 0.10 75.00 976 LYS C O 1
ATOM 2508 N N . LYS B 2 40 ? 9.447 47.076 27.257 0.10 74.45 977 LYS C N 1
ATOM 2509 C CA . LYS B 2 40 ? 9.035 45.815 27.848 0.10 72.25 977 LYS C CA 1
ATOM 2510 C C . LYS B 2 40 ? 7.957 46.113 28.885 0.10 71.88 977 LYS C C 1
ATOM 2511 O O . LYS B 2 40 ? 7.005 45.347 29.042 0.10 70.45 977 LYS C O 1
ATOM 2513 N N . LEU B 2 41 ? 8.109 47.241 29.577 0.10 70.85 978 LEU C N 1
ATOM 2514 C CA . LEU B 2 41 ? 7.122 47.683 30.559 0.10 70.03 978 LEU C CA 1
ATOM 2515 C C . LEU B 2 41 ? 5.863 48.216 29.876 0.10 68.25 978 LEU C C 1
ATOM 2516 O O . LEU B 2 41 ? 4.833 48.414 30.523 0.10 68.11 978 LEU C O 1
ATOM 2521 N N . GLU B 2 42 ? 5.956 48.455 28.570 0.10 65.52 979 GLU C N 1
ATOM 2522 C CA . GLU B 2 42 ? 4.791 48.829 27.773 0.10 62.55 979 GLU C CA 1
ATOM 2523 C C . GLU B 2 42 ? 4.117 47.568 27.235 0.10 60.97 979 GLU C C 1
ATOM 2524 O O . GLU B 2 42 ? 2.889 47.451 27.242 0.10 60.58 979 GLU C O 1
ATOM 2530 N N . GLU B 2 43 ? 4.934 46.631 26.761 0.10 58.62 980 GLU C N 1
ATOM 2531 C CA . GLU B 2 43 ? 4.459 45.302 26.395 0.10 56.00 980 GLU C CA 1
ATOM 2532 C C . GLU B 2 43 ? 3.675 44.683 27.549 0.10 56.17 980 GLU C C 1
ATOM 2533 O O . GLU B 2 43 ? 2.772 43.878 27.329 0.10 55.56 980 GLU C O 1
ATOM 2539 N N . GLU B 2 44 ? 4.020 45.065 28.778 0.10 56.18 981 GLU C N 1
ATOM 2540 C CA . GLU B 2 44 ? 3.371 44.492 29.953 0.10 56.29 981 GLU C CA 1
ATOM 2541 C C . GLU B 2 44 ? 2.018 45.155 30.208 0.10 57.18 981 GLU C C 1
ATOM 2542 O O . GLU B 2 44 ? 0.971 44.530 30.030 0.10 57.27 981 GLU C O 1
ATOM 2548 N N . LYS B 2 45 ? 2.038 46.420 30.614 0.10 57.79 982 LYS C N 1
ATOM 2549 C CA . LYS B 2 45 ? 0.797 47.165 30.802 0.10 58.24 982 LYS C CA 1
ATOM 2550 C C . LYS B 2 45 ? -0.181 46.865 29.668 0.10 57.93 982 LYS C C 1
ATOM 2551 O O . LYS B 2 45 ? -1.314 46.447 29.908 0.10 55.40 982 LYS C O 1
ATOM 2553 N N . ALA B 2 46 ? 0.267 47.078 28.433 0.10 59.78 983 ALA C N 1
ATOM 2554 C CA . ALA B 2 46 ? -0.569 46.852 27.256 0.10 59.90 983 ALA C CA 1
ATOM 2555 C C . ALA B 2 46 ? -1.246 45.486 27.310 0.10 59.21 983 ALA C C 1
ATOM 2556 O O . ALA B 2 46 ? -2.414 45.351 26.947 0.10 58.40 983 ALA C O 1
ATOM 2558 N N . GLU B 2 47 ? -0.504 44.478 27.762 0.10 59.28 984 GLU C N 1
ATOM 2559 C CA . GLU B 2 47 ? -1.057 43.139 27.941 0.10 59.06 984 GLU C CA 1
ATOM 2560 C C . GLU B 2 47 ? -2.118 43.166 29.032 0.10 58.92 984 GLU C C 1
ATOM 2561 O O . GLU B 2 47 ? -3.239 42.706 28.829 0.10 57.64 984 GLU C O 1
ATOM 2563 N N . ALA B 2 48 ? -1.751 43.708 30.190 0.10 60.19 985 ALA C N 1
ATOM 2564 C CA . ALA B 2 48 ? -2.708 43.949 31.257 0.10 60.91 985 ALA C CA 1
ATOM 2565 C C . ALA B 2 48 ? -3.848 44.783 30.695 0.10 61.41 985 ALA C C 1
ATOM 2566 O O . ALA B 2 48 ? -5.004 44.620 31.085 0.10 60.62 985 ALA C O 1
ATOM 2568 N N . ALA B 2 49 ? -3.506 45.681 29.774 0.10 62.36 986 ALA C N 1
ATOM 2569 C CA . ALA B 2 49 ? -4.505 46.420 29.017 0.10 63.16 986 ALA C CA 1
ATOM 2570 C C . ALA B 2 49 ? -5.311 45.422 28.201 0.10 62.59 986 ALA C C 1
ATOM 2571 O O . ALA B 2 49 ? -6.531 45.546 28.076 0.10 61.77 986 ALA C O 1
ATOM 2573 N N . GLU B 2 50 ? -4.614 44.432 27.648 0.10 62.41 987 GLU C N 1
ATOM 2574 C CA . GLU B 2 50 ? -5.270 43.303 27.007 0.10 61.79 987 GLU C CA 1
ATOM 2575 C C . GLU B 2 50 ? -6.248 42.709 28.012 0.10 61.04 987 GLU C C 1
ATOM 2576 O O . GLU B 2 50 ? -7.020 41.800 27.698 0.10 59.86 987 GLU C O 1
ATOM 2578 N N . ALA B 2 51 ? -6.200 43.242 29.231 0.10 60.49 988 ALA C N 1
ATOM 2579 C CA . ALA B 2 51 ? -7.126 42.857 30.291 0.10 59.47 988 ALA C CA 1
ATOM 2580 C C . ALA B 2 51 ? -8.554 43.138 29.858 0.10 57.74 988 ALA C C 1
ATOM 2581 O O . ALA B 2 51 ? -9.300 42.224 29.509 0.10 57.50 988 ALA C O 1
ATOM 2583 N N . ALA B 2 52 ? -8.923 44.416 29.883 0.10 55.72 989 ALA C N 1
ATOM 2584 C CA . ALA B 2 52 ? -10.239 44.847 29.440 0.10 53.08 989 ALA C CA 1
ATOM 2585 C C . ALA B 2 52 ? -10.591 44.158 28.133 0.10 51.08 989 ALA C C 1
ATOM 2586 O O . ALA B 2 52 ? -11.648 43.537 28.009 0.10 50.30 989 ALA C O 1
ATOM 2588 N N . GLU B 2 53 ? -9.696 44.272 27.156 0.10 48.97 990 GLU C N 1
ATOM 2589 C CA . GLU B 2 53 ? -9.851 43.558 25.893 0.10 46.46 990 GLU C CA 1
ATOM 2590 C C . GLU B 2 53 ? -10.565 42.227 26.139 0.10 43.56 990 GLU C C 1
ATOM 2591 O O . GLU B 2 53 ? -11.770 42.120 25.934 0.10 41.94 990 GLU C O 1
ATOM 2593 N N . GLU B 2 54 ? -9.823 41.217 26.581 0.10 41.67 991 GLU C N 1
ATOM 2594 C CA . GLU B 2 54 ? -10.452 39.978 27.000 0.10 39.72 991 GLU C CA 1
ATOM 2595 C C . GLU B 2 54 ? -11.736 40.366 27.710 0.10 38.50 991 GLU C C 1
ATOM 2596 O O . GLU B 2 54 ? -12.825 40.248 27.152 0.10 38.70 991 GLU C O 1
ATOM 2598 N N . ARG B 2 55 ? -11.596 40.856 28.937 0.10 37.52 992 ARG C N 1
ATOM 2599 C CA . ARG B 2 55 ? -12.735 41.287 29.747 0.10 36.32 992 ARG C CA 1
ATOM 2600 C C . ARG B 2 55 ? -13.970 41.598 28.897 0.10 35.12 992 ARG C C 1
ATOM 2601 O O . ARG B 2 55 ? -15.061 41.825 29.426 0.10 33.02 992 ARG C O 1
ATOM 2603 N N . GLY C 1 1 ? 40.678 -5.953 61.783 1.00 113.95 21 GLY G N 1
ATOM 2604 C CA . GLY C 1 1 ? 39.854 -6.567 60.697 1.00 117.49 21 GLY G CA 1
ATOM 2605 C C . GLY C 1 1 ? 38.740 -5.677 60.166 1.00 115.69 21 GLY G C 1
ATOM 2606 O O . GLY C 1 1 ? 37.923 -6.105 59.341 1.00 122.82 21 GLY G O 1
ATOM 2607 N N . VAL C 1 2 ? 38.692 -4.431 60.623 1.00 108.76 22 VAL G N 1
ATOM 2608 C CA . VAL C 1 2 ? 37.683 -3.521 60.092 1.00 113.53 22 VAL G CA 1
ATOM 2609 C C . VAL C 1 2 ? 38.248 -2.491 59.124 1.00 112.09 22 VAL G C 1
ATOM 2610 O O . VAL C 1 2 ? 39.220 -1.768 59.423 1.00 102.77 22 VAL G O 1
ATOM 2614 N N . GLU C 1 3 ? 37.604 -2.435 57.962 1.00 112.85 23 GLU G N 1
ATOM 2615 C CA . GLU C 1 3 ? 37.906 -1.460 56.936 1.00 109.47 23 GLU G CA 1
ATOM 2616 C C . GLU C 1 3 ? 39.262 -1.593 56.260 1.00 117.43 23 GLU G C 1
ATOM 2617 O O . GLU C 1 3 ? 39.852 -0.574 55.953 1.00 147.05 23 GLU G O 1
ATOM 2619 N N . GLU C 1 4 ? 39.769 -2.798 55.996 1.00 109.51 24 GLU G N 1
ATOM 2620 C CA . GLU C 1 4 ? 39.223 -4.073 56.429 1.00 99.23 24 GLU G CA 1
ATOM 2621 C C . GLU C 1 4 ? 37.886 -4.406 55.870 1.00 91.78 24 GLU G C 1
ATOM 2622 O O . GLU C 1 4 ? 37.673 -4.309 54.669 1.00 88.46 24 GLU G O 1
ATOM 2628 N N . LYS C 1 5 ? 36.999 -4.822 56.756 1.00 87.57 25 LYS G N 1
ATOM 2629 C CA . LYS C 1 5 ? 35.707 -5.302 56.365 1.00 87.50 25 LYS G CA 1
ATOM 2630 C C . LYS C 1 5 ? 34.953 -4.189 55.632 1.00 86.46 25 LYS G C 1
ATOM 2631 O O . LYS C 1 5 ? 34.337 -4.419 54.598 1.00 87.42 25 LYS G O 1
ATOM 2637 N N . LYS C 1 6 ? 35.068 -2.976 56.155 1.00 82.13 26 LYS G N 1
ATOM 2638 C CA . LYS C 1 6 ? 34.369 -1.841 55.591 1.00 87.54 26 LYS G CA 1
ATOM 2639 C C . LYS C 1 6 ? 34.715 -1.593 54.133 1.00 83.46 26 LYS G C 1
ATOM 2640 O O . LYS C 1 6 ? 33.838 -1.224 53.337 1.00 86.78 26 LYS G O 1
ATOM 2646 N N . SER C 1 7 ? 35.984 -1.773 53.778 1.00 75.55 27 SER G N 1
ATOM 2647 C CA . SER C 1 7 ? 36.402 -1.451 52.419 1.00 70.13 27 SER G CA 1
ATOM 2648 C C . SER C 1 7 ? 35.747 -2.423 51.514 1.00 73.57 27 SER G C 1
ATOM 2649 O O . SER C 1 7 ? 35.304 -2.056 50.430 1.00 75.19 27 SER G O 1
ATOM 2652 N N . LEU C 1 8 ? 35.618 -3.652 52.005 1.00 71.28 28 LEU G N 1
ATOM 2653 C CA . LEU C 1 8 ? 34.998 -4.697 51.220 1.00 68.63 28 LEU G CA 1
ATOM 2654 C C . LEU C 1 8 ? 33.504 -4.458 51.040 1.00 72.56 28 LEU G C 1
ATOM 2655 O O . LEU C 1 8 ? 32.995 -4.573 49.890 1.00 68.39 28 LEU G O 1
ATOM 2660 N N . GLU C 1 9 ? 32.823 -4.112 52.145 1.00 66.87 29 GLU G N 1
ATOM 2661 C CA . GLU C 1 9 ? 31.416 -3.750 52.086 1.00 68.70 29 GLU G CA 1
ATOM 2662 C C . GLU C 1 9 ? 31.121 -2.680 51.026 1.00 68.97 29 GLU G C 1
ATOM 2663 O O . GLU C 1 9 ? 30.146 -2.813 50.299 1.00 68.12 29 GLU G O 1
ATOM 2669 N N . ILE C 1 10 ? 31.996 -1.674 50.900 1.00 72.73 30 ILE G N 1
ATOM 2670 C CA . ILE C 1 10 ? 31.834 -0.589 49.920 1.00 72.25 30 ILE G CA 1
ATOM 2671 C C . ILE C 1 10 ? 31.946 -1.065 48.481 1.00 74.36 30 ILE G C 1
ATOM 2672 O O . ILE C 1 10 ? 31.439 -0.398 47.578 1.00 81.64 30 ILE G O 1
ATOM 2677 N N . LEU C 1 11 ? 32.603 -2.202 48.269 1.00 72.71 31 LEU G N 1
ATOM 2678 C CA . LEU C 1 11 ? 32.692 -2.804 46.933 1.00 68.49 31 LEU G CA 1
ATOM 2679 C C . LEU C 1 11 ? 31.508 -3.707 46.646 1.00 71.27 31 LEU G C 1
ATOM 2680 O O . LEU C 1 11 ? 31.044 -3.802 45.495 1.00 69.03 31 LEU G O 1
ATOM 2685 N N . LEU C 1 12 ? 31.058 -4.383 47.699 1.00 67.55 32 LEU G N 1
ATOM 2686 C CA . LEU C 1 12 ? 29.949 -5.294 47.598 1.00 70.40 32 LEU G CA 1
ATOM 2687 C C . LEU C 1 12 ? 28.644 -4.558 47.354 1.00 78.55 32 LEU G C 1
ATOM 2688 O O . LEU C 1 12 ? 27.721 -5.130 46.755 1.00 87.72 32 LEU G O 1
ATOM 2693 N N . LYS C 1 13 ? 28.572 -3.293 47.781 1.00 79.64 33 LYS G N 1
ATOM 2694 C CA . LYS C 1 13 ? 27.346 -2.491 47.612 1.00 77.29 33 LYS G CA 1
ATOM 2695 C C . LYS C 1 13 ? 27.051 -2.017 46.187 1.00 83.13 33 LYS G C 1
ATOM 2696 O O . LYS C 1 13 ? 25.931 -1.593 45.908 1.00 91.64 33 LYS G O 1
ATOM 2702 N N . ASP C 1 14 ? 28.038 -2.098 45.290 1.00 81.79 34 ASP G N 1
ATOM 2703 C CA . ASP C 1 14 ? 27.840 -1.735 43.881 1.00 82.41 34 ASP G CA 1
ATOM 2704 C C . ASP C 1 14 ? 26.892 -2.671 43.144 1.00 85.89 34 ASP G C 1
ATOM 2705 O O . ASP C 1 14 ? 27.034 -3.894 43.196 1.00 98.32 34 ASP G O 1
ATOM 2710 N N . ASP C 1 15 ? 25.949 -2.073 42.426 1.00 91.41 35 ASP G N 1
ATOM 2711 C CA . ASP C 1 15 ? 24.934 -2.791 41.659 1.00 82.75 35 ASP G CA 1
ATOM 2712 C C . ASP C 1 15 ? 25.530 -3.769 40.700 1.00 71.94 35 ASP G C 1
ATOM 2713 O O . ASP C 1 15 ? 25.023 -4.845 40.559 1.00 82.20 35 ASP G O 1
ATOM 2718 N N . ARG C 1 16 ? 26.568 -3.357 39.999 1.00 77.31 36 ARG G N 1
ATOM 2719 C CA . ARG C 1 16 ? 27.432 -4.275 39.297 1.00 80.34 36 ARG G CA 1
ATOM 2720 C C . ARG C 1 16 ? 28.696 -4.392 40.152 1.00 74.42 36 ARG G C 1
ATOM 2721 O O . ARG C 1 16 ? 29.229 -3.388 40.604 1.00 77.22 36 ARG G O 1
ATOM 2729 N N . LEU C 1 17 ? 29.147 -5.619 40.398 1.00 71.99 37 LEU G N 1
ATOM 2730 C CA . LEU C 1 17 ? 30.364 -5.853 41.173 1.00 72.43 37 LEU G CA 1
ATOM 2731 C C . LEU C 1 17 ? 31.619 -5.750 40.300 1.00 73.47 37 LEU G C 1
ATOM 2732 O O . LEU C 1 17 ? 31.654 -6.317 39.185 1.00 68.48 37 LEU G O 1
ATOM 2737 N N . ASP C 1 18 ? 32.632 -5.024 40.805 1.00 65.76 38 ASP G N 1
ATOM 2738 C CA . ASP C 1 18 ? 33.921 -4.935 40.114 1.00 67.49 38 ASP G CA 1
ATOM 2739 C C . ASP C 1 18 ? 34.782 -6.194 40.333 1.00 68.36 38 ASP G C 1
ATOM 2740 O O . ASP C 1 18 ? 35.427 -6.377 41.390 1.00 62.88 38 ASP G O 1
ATOM 2745 N N . THR C 1 19 ? 34.790 -7.068 39.340 1.00 69.16 39 THR G N 1
ATOM 2746 C CA A THR C 1 19 ? 35.519 -8.329 39.458 0.50 73.76 39 THR G CA 1
ATOM 2747 C CA B THR C 1 19 ? 35.519 -8.329 39.458 0.50 73.75 39 THR G CA 1
ATOM 2748 C C . THR C 1 19 ? 37.007 -8.041 39.734 1.00 72.89 39 THR G C 1
ATOM 2749 O O . THR C 1 19 ? 37.605 -8.563 40.705 1.00 69.04 39 THR G O 1
ATOM 2756 N N . GLU C 1 20 ? 37.582 -7.181 38.905 1.00 73.14 40 GLU G N 1
ATOM 2757 C CA . GLU C 1 20 ? 38.987 -6.807 38.988 1.00 74.48 40 GLU G CA 1
ATOM 2758 C C . GLU C 1 20 ? 39.358 -6.138 40.306 1.00 69.49 40 GLU G C 1
ATOM 2759 O O . GLU C 1 20 ? 40.419 -6.425 40.871 1.00 63.57 40 GLU G O 1
ATOM 2765 N N . LYS C 1 21 ? 38.484 -5.273 40.813 1.00 67.62 41 LYS G N 1
ATOM 2766 C CA . LYS C 1 21 ? 38.667 -4.735 42.162 1.00 65.17 41 LYS G CA 1
ATOM 2767 C C . LYS C 1 21 ? 38.599 -5.769 43.230 1.00 60.01 41 LYS G C 1
ATOM 2768 O O . LYS C 1 21 ? 39.393 -5.718 44.144 1.00 62.88 41 LYS G O 1
ATOM 2774 N N . LEU C 1 22 ? 37.661 -6.707 43.118 1.00 63.38 42 LEU G N 1
ATOM 2775 C CA . LEU C 1 22 ? 37.542 -7.807 44.095 1.00 56.96 42 LEU G CA 1
ATOM 2776 C C . LEU C 1 22 ? 38.760 -8.691 44.071 1.00 55.29 42 LEU G C 1
ATOM 2777 O O . LEU C 1 22 ? 39.221 -9.118 45.129 1.00 52.98 42 LEU G O 1
ATOM 2782 N N . CYS C 1 23 ? 39.288 -8.959 42.878 1.00 53.74 43 CYS G N 1
ATOM 2783 C CA . CYS C 1 23 ? 40.574 -9.657 42.744 1.00 57.98 43 CYS G CA 1
ATOM 2784 C C . CYS C 1 23 ? 41.712 -9.011 43.518 1.00 65.97 43 CYS G C 1
ATOM 2785 O O . CYS C 1 23 ? 42.343 -9.685 44.342 1.00 71.55 43 CYS G O 1
ATOM 2788 N N . THR C 1 24 ? 41.983 -7.721 43.268 1.00 66.22 44 THR G N 1
ATOM 2789 C CA . THR C 1 24 ? 43.139 -7.090 43.895 1.00 64.53 44 THR G CA 1
ATOM 2790 C C . THR C 1 24 ? 42.931 -6.992 45.397 1.00 57.92 44 THR G C 1
ATOM 2791 O O . THR C 1 24 ? 43.866 -7.147 46.150 1.00 65.82 44 THR G O 1
ATOM 2795 N N . PHE C 1 25 ? 41.710 -6.781 45.844 1.00 52.38 45 PHE G N 1
ATOM 2796 C CA . PHE C 1 25 ? 41.473 -6.848 47.278 1.00 54.51 45 PHE G CA 1
ATOM 2797 C C . PHE C 1 25 ? 41.883 -8.192 47.882 1.00 57.57 45 PHE G C 1
ATOM 2798 O O . PHE C 1 25 ? 42.588 -8.217 48.887 1.00 59.19 45 PHE G O 1
ATOM 2806 N N . SER C 1 26 ? 41.430 -9.304 47.288 1.00 57.57 46 SER G N 1
ATOM 2807 C CA . SER C 1 26 ? 41.823 -10.651 47.752 1.00 59.36 46 SER G CA 1
ATOM 2808 C C . SER C 1 26 ? 43.347 -10.867 47.698 1.00 58.62 46 SER G C 1
ATOM 2809 O O . SER C 1 26 ? 43.925 -11.414 48.651 1.00 55.49 46 SER G O 1
ATOM 2812 N N . GLN C 1 27 ? 43.984 -10.474 46.594 1.00 49.33 47 GLN G N 1
ATOM 2813 C CA . GLN C 1 27 ? 45.422 -10.563 46.540 1.00 55.12 47 GLN G CA 1
ATOM 2814 C C . GLN C 1 27 ? 46.100 -9.763 47.673 1.00 59.83 47 GLN G C 1
ATOM 2815 O O . GLN C 1 27 ? 47.109 -10.213 48.205 1.00 57.21 47 GLN G O 1
ATOM 2821 N N . ARG C 1 28 ? 45.535 -8.616 48.054 1.00 59.79 48 ARG G N 1
ATOM 2822 C CA . ARG C 1 28 ? 46.151 -7.768 49.062 1.00 63.60 48 ARG G CA 1
ATOM 2823 C C . ARG C 1 28 ? 45.842 -8.171 50.501 1.00 60.59 48 ARG G C 1
ATOM 2824 O O . ARG C 1 28 ? 46.713 -8.123 51.326 1.00 68.33 48 ARG G O 1
ATOM 2832 N N . PHE C 1 29 ? 44.619 -8.550 50.822 1.00 62.27 49 PHE G N 1
ATOM 2833 C CA . PHE C 1 29 ? 44.237 -8.752 52.241 1.00 69.78 49 PHE G CA 1
ATOM 2834 C C . PHE C 1 29 ? 43.361 -10.002 52.358 1.00 66.36 49 PHE G C 1
ATOM 2835 O O . PHE C 1 29 ? 42.767 -10.427 51.368 1.00 61.89 49 PHE G O 1
ATOM 2843 N N . PRO C 1 30 ? 43.276 -10.613 53.556 1.00 64.69 50 PRO G N 1
ATOM 2844 C CA . PRO C 1 30 ? 42.431 -11.826 53.604 1.00 62.89 50 PRO G CA 1
ATOM 2845 C C . PRO C 1 30 ? 40.959 -11.503 53.700 1.00 62.65 50 PRO G C 1
ATOM 2846 O O . PRO C 1 30 ? 40.577 -10.560 54.387 1.00 63.94 50 PRO G O 1
ATOM 2850 N N . LEU C 1 31 ? 40.133 -12.296 53.029 1.00 60.50 51 LEU G N 1
ATOM 2851 C CA . LEU C 1 31 ? 38.719 -12.050 53.019 1.00 58.56 51 LEU G CA 1
ATOM 2852 C C . LEU C 1 31 ? 38.122 -12.369 54.379 1.00 61.69 51 LEU G C 1
ATOM 2853 O O . LEU C 1 31 ? 38.414 -13.438 54.939 1.00 60.07 51 LEU G O 1
ATOM 2858 N N . PRO C 1 32 ? 37.269 -11.450 54.902 1.00 64.27 52 PRO G N 1
ATOM 2859 C CA . PRO C 1 32 ? 36.530 -11.651 56.167 1.00 63.72 52 PRO G CA 1
ATOM 2860 C C . PRO C 1 32 ? 35.702 -12.925 56.050 1.00 62.37 52 PRO G C 1
ATOM 2861 O O . PRO C 1 32 ? 35.119 -13.130 54.977 1.00 59.84 52 PRO G O 1
ATOM 2865 N N . SER C 1 33 ? 35.638 -13.755 57.104 1.00 55.82 53 SER G N 1
ATOM 2866 C CA . SER C 1 33 ? 34.856 -14.994 57.054 1.00 52.02 53 SER G CA 1
ATOM 2867 C C . SER C 1 33 ? 33.480 -14.899 56.413 1.00 51.24 53 SER G C 1
ATOM 2868 O O . SER C 1 33 ? 33.156 -15.693 55.552 1.00 49.45 53 SER G O 1
ATOM 2871 N N . MET C 1 34 ? 32.680 -13.916 56.806 1.00 57.50 54 MET G N 1
ATOM 2872 C CA . MET C 1 34 ? 31.307 -13.798 56.293 1.00 62.01 54 MET G CA 1
ATOM 2873 C C . MET C 1 34 ? 31.161 -13.499 54.802 1.00 58.13 54 MET G C 1
ATOM 2874 O O . MET C 1 34 ? 30.113 -13.741 54.226 1.00 60.56 54 MET G O 1
ATOM 2879 N N . TYR C 1 35 ? 32.183 -12.964 54.162 1.00 56.51 55 TYR G N 1
ATOM 2880 C CA . TYR C 1 35 ? 32.038 -12.651 52.747 1.00 52.97 55 TYR G CA 1
ATOM 2881 C C . TYR C 1 35 ? 32.827 -13.579 51.825 1.00 51.65 55 TYR G C 1
ATOM 2882 O O . TYR C 1 35 ? 32.747 -13.427 50.600 1.00 52.64 55 TYR G O 1
ATOM 2891 N N . ARG C 1 36 ? 33.573 -14.536 52.398 1.00 44.65 56 ARG G N 1
ATOM 2892 C CA . ARG C 1 36 ? 34.470 -15.386 51.613 1.00 44.07 56 ARG G CA 1
ATOM 2893 C C . ARG C 1 36 ? 33.725 -16.167 50.507 1.00 47.72 56 ARG G C 1
ATOM 2894 O O . ARG C 1 36 ? 34.022 -16.018 49.313 1.00 46.18 56 ARG G O 1
ATOM 2902 N N . ALA C 1 37 ? 32.709 -16.934 50.883 1.00 49.41 57 ALA G N 1
ATOM 2903 C CA . ALA C 1 37 ? 32.024 -17.764 49.901 1.00 46.64 57 ALA G CA 1
ATOM 2904 C C . ALA C 1 37 ? 31.390 -16.919 48.807 1.00 51.44 57 ALA G C 1
ATOM 2905 O O . ALA C 1 37 ? 31.350 -17.332 47.637 1.00 54.24 57 ALA G O 1
ATOM 2907 N N . LEU C 1 38 ? 30.880 -15.745 49.176 1.00 52.76 58 LEU G N 1
ATOM 2908 C CA . LEU C 1 38 ? 30.276 -14.866 48.172 1.00 52.87 58 LEU G CA 1
ATOM 2909 C C . LEU C 1 38 ? 31.305 -14.378 47.144 1.00 53.32 58 LEU G C 1
ATOM 2910 O O . LEU C 1 38 ? 31.075 -14.491 45.947 1.00 59.58 58 LEU G O 1
ATOM 2915 N N . VAL C 1 39 ? 32.419 -13.828 47.624 1.00 46.97 59 VAL G N 1
ATOM 2916 C CA . VAL C 1 39 ? 33.489 -13.358 46.783 1.00 48.51 59 VAL G CA 1
ATOM 2917 C C . VAL C 1 39 ? 34.067 -14.443 45.850 1.00 50.10 59 VAL G C 1
ATOM 2918 O O . VAL C 1 39 ? 34.173 -14.229 44.647 1.00 48.97 59 VAL G O 1
ATOM 2922 N N . TRP C 1 40 ? 34.455 -15.592 46.413 1.00 50.11 60 TRP G N 1
ATOM 2923 C CA . TRP C 1 40 ? 34.908 -16.714 45.628 1.00 47.27 60 TRP G CA 1
ATOM 2924 C C . TRP C 1 40 ? 33.903 -17.069 44.569 1.00 50.76 60 TRP G C 1
ATOM 2925 O O . TRP C 1 40 ? 34.280 -17.461 43.467 1.00 53.67 60 TRP G O 1
ATOM 2936 N N . LYS C 1 41 ? 32.620 -16.955 44.871 1.00 44.70 61 LYS G N 1
ATOM 2937 C CA . LYS C 1 41 ? 31.637 -17.325 43.883 1.00 50.80 61 LYS G CA 1
ATOM 2938 C C . LYS C 1 41 ? 31.633 -16.375 42.705 1.00 54.69 61 LYS G C 1
ATOM 2939 O O . LYS C 1 41 ? 31.631 -16.852 41.531 1.00 53.74 61 LYS G O 1
ATOM 2945 N N . VAL C 1 42 ? 31.627 -15.064 43.021 1.00 47.53 62 VAL G N 1
ATOM 2946 C CA . VAL C 1 42 ? 31.735 -14.024 42.011 1.00 48.76 62 VAL G CA 1
ATOM 2947 C C . VAL C 1 42 ? 33.033 -14.158 41.206 1.00 53.49 62 VAL G C 1
ATOM 2948 O O . VAL C 1 42 ? 33.032 -14.098 39.973 1.00 52.78 62 VAL G O 1
ATOM 2952 N N . LEU C 1 43 ? 34.146 -14.393 41.894 1.00 55.70 63 LEU G N 1
ATOM 2953 C CA . LEU C 1 43 ? 35.433 -14.529 41.194 1.00 49.51 63 LEU G CA 1
ATOM 2954 C C . LEU C 1 43 ? 35.511 -15.807 40.361 1.00 50.21 63 LEU G C 1
ATOM 2955 O O . LEU C 1 43 ? 36.084 -15.803 39.291 1.00 53.66 63 LEU G O 1
ATOM 2960 N N . LEU C 1 44 ? 34.899 -16.890 40.821 1.00 50.08 64 LEU G N 1
ATOM 2961 C CA . LEU C 1 44 ? 34.875 -18.131 40.027 1.00 48.26 64 LEU G CA 1
ATOM 2962 C C . LEU C 1 44 ? 33.725 -18.127 39.021 1.00 50.57 64 LEU G C 1
ATOM 2963 O O . LEU C 1 44 ? 33.477 -19.137 38.357 1.00 51.24 64 LEU G O 1
ATOM 2968 N N . GLY C 1 45 ? 33.034 -16.988 38.912 1.00 49.54 65 GLY G N 1
ATOM 2969 C CA . GLY C 1 45 ? 31.983 -16.809 37.919 1.00 48.82 65 GLY G CA 1
ATOM 2970 C C . GLY C 1 45 ? 30.851 -17.795 38.077 1.00 51.46 65 GLY G C 1
ATOM 2971 O O . GLY C 1 45 ? 30.443 -18.371 37.120 1.00 58.02 65 GLY G O 1
ATOM 2972 N N . ILE C 1 46 ? 30.372 -17.997 39.297 1.00 55.28 66 ILE G N 1
ATOM 2973 C CA . ILE C 1 46 ? 29.276 -18.898 39.614 1.00 52.91 66 ILE G CA 1
ATOM 2974 C C . ILE C 1 46 ? 28.081 -17.967 39.846 1.00 60.71 66 ILE G C 1
ATOM 2975 O O . ILE C 1 46 ? 26.926 -18.340 39.639 1.00 70.98 66 ILE G O 1
ATOM 2980 N N . LEU C 1 47 ? 28.372 -16.754 40.304 1.00 59.67 67 LEU G N 1
ATOM 2981 C CA . LEU C 1 47 ? 27.393 -15.673 40.353 1.00 57.71 67 LEU G CA 1
ATOM 2982 C C . LEU C 1 47 ? 27.934 -14.598 39.452 1.00 53.50 67 LEU G C 1
ATOM 2983 O O . LEU C 1 47 ? 29.061 -14.180 39.626 1.00 55.99 67 LEU G O 1
ATOM 2988 N N . PRO C 1 48 ? 27.138 -14.144 38.489 1.00 53.24 68 PRO G N 1
ATOM 2989 C CA . PRO C 1 48 ? 27.531 -13.048 37.622 1.00 54.09 68 PRO G CA 1
ATOM 2990 C C . PRO C 1 48 ? 27.714 -11.763 38.445 1.00 52.16 68 PRO G C 1
ATOM 2991 O O . PRO C 1 48 ? 27.200 -11.669 39.562 1.00 50.21 68 PRO G O 1
ATOM 2995 N N . PRO C 1 49 ? 28.430 -10.773 37.898 1.00 53.58 69 PRO G N 1
ATOM 2996 C CA . PRO C 1 49 ? 28.682 -9.567 38.694 1.00 61.14 69 PRO G CA 1
ATOM 2997 C C . PRO C 1 49 ? 27.402 -8.780 38.956 1.00 67.53 69 PRO G C 1
ATOM 2998 O O . PRO C 1 49 ? 27.276 -8.100 39.989 1.00 67.52 69 PRO G O 1
ATOM 3002 N N . HIS C 1 50 ? 26.447 -8.896 38.042 1.00 75.83 70 HIS G N 1
ATOM 3003 C CA . HIS C 1 50 ? 25.185 -8.195 38.239 1.00 81.86 70 HIS G CA 1
ATOM 3004 C C . HIS C 1 50 ? 24.365 -8.662 39.412 1.00 75.45 70 HIS G C 1
ATOM 3005 O O . HIS C 1 50 ? 23.716 -9.689 39.379 1.00 76.93 70 HIS G O 1
ATOM 3012 N N . HIS C 1 51 ? 24.421 -7.881 40.475 1.00 77.02 71 HIS G N 1
ATOM 3013 C CA . HIS C 1 51 ? 23.790 -8.194 41.747 1.00 75.30 71 HIS G CA 1
ATOM 3014 C C . HIS C 1 51 ? 22.390 -8.710 41.721 1.00 76.69 71 HIS G C 1
ATOM 3015 O O . HIS C 1 51 ? 22.081 -9.564 42.536 1.00 68.17 71 HIS G O 1
ATOM 3022 N N . GLU C 1 52 ? 21.544 -8.206 40.802 1.00 90.14 72 GLU G N 1
ATOM 3023 C CA . GLU C 1 52 ? 20.135 -8.642 40.667 1.00 86.95 72 GLU G CA 1
ATOM 3024 C C . GLU C 1 52 ? 20.039 -10.095 40.338 1.00 81.21 72 GLU G C 1
ATOM 3025 O O . GLU C 1 52 ? 19.254 -10.798 40.972 1.00 90.97 72 GLU G O 1
ATOM 3031 N N . SER C 1 53 ? 20.803 -10.521 39.320 1.00 71.50 73 SER G N 1
ATOM 3032 C CA . SER C 1 53 ? 20.775 -11.901 38.794 1.00 67.48 73 SER G CA 1
ATOM 3033 C C . SER C 1 53 ? 21.149 -13.026 39.760 1.00 61.13 73 SER G C 1
ATOM 3034 O O . SER C 1 53 ? 21.044 -14.182 39.389 1.00 58.06 73 SER G O 1
ATOM 3037 N N . HIS C 1 54 ? 21.573 -12.711 40.985 1.00 58.65 74 HIS G N 1
ATOM 3038 C CA . HIS C 1 54 ? 22.029 -13.758 41.892 1.00 54.92 74 HIS G CA 1
ATOM 3039 C C . HIS C 1 54 ? 20.989 -14.782 42.197 1.00 56.02 74 HIS G C 1
ATOM 3040 O O . HIS C 1 54 ? 21.265 -15.977 42.072 1.00 61.58 74 HIS G O 1
ATOM 3047 N N . ALA C 1 55 ? 19.780 -14.357 42.552 1.00 60.32 75 ALA G N 1
ATOM 3048 C CA . ALA C 1 55 ? 18.752 -15.322 42.976 1.00 56.66 75 ALA G CA 1
ATOM 3049 C C . ALA C 1 55 ? 18.321 -16.159 41.811 1.00 55.41 75 ALA G C 1
ATOM 3050 O O . ALA C 1 55 ? 18.175 -17.363 41.930 1.00 61.88 75 ALA G O 1
ATOM 3052 N N . LYS C 1 56 ? 18.177 -15.522 40.666 1.00 62.26 76 LYS G N 1
ATOM 3053 C CA . LYS C 1 56 ? 17.803 -16.204 39.431 1.00 65.90 76 LYS G CA 1
ATOM 3054 C C . LYS C 1 56 ? 18.812 -17.301 39.127 1.00 64.57 76 LYS G C 1
ATOM 3055 O O . LYS C 1 56 ? 18.429 -18.403 38.727 1.00 68.54 76 LYS G O 1
ATOM 3061 N N . VAL C 1 57 ? 20.097 -17.000 39.334 1.00 60.85 77 VAL G N 1
ATOM 3062 C CA . VAL C 1 57 ? 21.186 -17.914 38.947 1.00 59.04 77 VAL G CA 1
ATOM 3063 C C . VAL C 1 57 ? 21.334 -19.011 39.979 1.00 59.08 77 VAL G C 1
ATOM 3064 O O . VAL C 1 57 ? 21.340 -20.174 39.634 1.00 56.08 77 VAL G O 1
ATOM 3068 N N . MET C 1 58 ? 21.428 -18.635 41.248 1.00 61.94 78 MET G N 1
ATOM 3069 C CA . MET C 1 58 ? 21.503 -19.623 42.302 1.00 63.31 78 MET G CA 1
ATOM 3070 C C . MET C 1 58 ? 20.365 -20.629 42.261 1.00 60.65 78 MET G C 1
ATOM 3071 O O . MET C 1 58 ? 20.553 -21.797 42.595 1.00 65.07 78 MET G O 1
ATOM 3076 N N . MET C 1 59 ? 19.190 -20.182 41.848 1.00 62.71 79 MET G N 1
ATOM 3077 C CA . MET C 1 59 ? 18.089 -21.102 41.630 1.00 66.62 79 MET G CA 1
ATOM 3078 C C . MET C 1 59 ? 18.493 -22.117 40.517 1.00 63.12 79 MET G C 1
ATOM 3079 O O . MET C 1 59 ? 18.442 -23.317 40.780 1.00 63.19 79 MET G O 1
ATOM 3084 N N . TYR C 1 60 ? 18.953 -21.685 39.336 1.00 53.61 80 TYR G N 1
ATOM 3085 C CA . TYR C 1 60 ? 19.413 -22.676 38.334 1.00 63.38 80 TYR G CA 1
ATOM 3086 C C . TYR C 1 60 ? 20.403 -23.689 38.905 1.00 64.43 80 TYR G C 1
ATOM 3087 O O . TYR C 1 60 ? 20.309 -24.872 38.601 1.00 63.81 80 TYR G O 1
ATOM 3096 N N . ARG C 1 61 ? 21.353 -23.217 39.715 1.00 62.56 81 ARG G N 1
ATOM 3097 C CA . ARG C 1 61 ? 22.460 -24.043 40.157 1.00 56.43 81 ARG G CA 1
ATOM 3098 C C . ARG C 1 61 ? 21.965 -25.088 41.147 1.00 53.52 81 ARG G C 1
ATOM 3099 O O . ARG C 1 61 ? 22.341 -26.247 41.061 1.00 53.60 81 ARG G O 1
ATOM 3107 N N . LYS C 1 62 ? 21.094 -24.665 42.053 1.00 56.31 82 LYS G N 1
ATOM 3108 C CA . LYS C 1 62 ? 20.409 -25.540 43.015 1.00 53.42 82 LYS G CA 1
ATOM 3109 C C . LYS C 1 62 ? 19.623 -26.636 42.281 1.00 53.29 82 LYS G C 1
ATOM 3110 O O . LYS C 1 62 ? 19.728 -27.811 42.602 1.00 50.73 82 LYS G O 1
ATOM 3116 N N . GLU C 1 63 ? 18.825 -26.236 41.292 1.00 56.98 83 GLU G N 1
ATOM 3117 C CA . GLU C 1 63 ? 18.023 -27.173 40.541 1.00 58.50 83 GLU G CA 1
ATOM 3118 C C . GLU C 1 63 ? 18.905 -28.201 39.837 1.00 58.03 83 GLU G C 1
ATOM 3119 O O . GLU C 1 63 ? 18.599 -29.390 39.831 1.00 60.79 83 GLU G O 1
ATOM 3125 N N . GLN C 1 64 ? 19.984 -27.749 39.216 1.00 54.58 84 GLN G N 1
ATOM 3126 C CA . GLN C 1 64 ? 20.834 -28.650 38.485 1.00 54.15 84 GLN G CA 1
ATOM 3127 C C . GLN C 1 64 ? 21.436 -29.624 39.513 1.00 54.20 84 GLN G C 1
ATOM 3128 O O . GLN C 1 64 ? 21.428 -30.837 39.300 1.00 49.44 84 GLN G O 1
ATOM 3134 N N . TYR C 1 65 ? 21.944 -29.096 40.629 1.00 51.69 85 TYR G N 1
ATOM 3135 C CA . TYR C 1 65 ? 22.531 -29.910 41.675 1.00 44.53 85 TYR G CA 1
ATOM 3136 C C . TYR C 1 65 ? 21.591 -31.014 42.092 1.00 46.35 85 TYR G C 1
ATOM 3137 O O . TYR C 1 65 ? 21.998 -32.195 42.099 1.00 49.12 85 TYR G O 1
ATOM 3146 N N . LEU C 1 66 ? 20.340 -30.658 42.405 1.00 44.46 86 LEU G N 1
ATOM 3147 C CA . LEU C 1 66 ? 19.346 -31.664 42.811 1.00 44.03 86 LEU G CA 1
ATOM 3148 C C . LEU C 1 66 ? 19.058 -32.692 41.700 1.00 47.70 86 LEU G C 1
ATOM 3149 O O . LEU C 1 66 ? 19.019 -33.886 41.961 1.00 48.16 86 LEU G O 1
ATOM 3154 N N . ASP C 1 67 ? 18.911 -32.243 40.457 1.00 51.31 87 ASP G N 1
ATOM 3155 C CA . ASP C 1 67 ? 18.649 -33.162 39.348 1.00 53.26 87 ASP G CA 1
ATOM 3156 C C . ASP C 1 67 ? 19.752 -34.168 39.227 1.00 52.85 87 ASP G C 1
ATOM 3157 O O . ASP C 1 67 ? 19.485 -35.368 39.122 1.00 55.54 87 ASP G O 1
ATOM 3162 N N . VAL C 1 68 ? 20.993 -33.679 39.277 1.00 56.04 88 VAL G N 1
ATOM 3163 C CA . VAL C 1 68 ? 22.194 -34.530 39.065 1.00 51.04 88 VAL G CA 1
ATOM 3164 C C . VAL C 1 68 ? 22.349 -35.506 40.209 1.00 50.07 88 VAL G C 1
ATOM 3165 O O . VAL C 1 68 ? 22.724 -36.677 39.988 1.00 49.59 88 VAL G O 1
ATOM 3169 N N . LEU C 1 69 ? 22.033 -35.027 41.418 1.00 46.47 89 LEU G N 1
ATOM 3170 C CA . LEU C 1 69 ? 22.096 -35.847 42.639 1.00 43.09 89 LEU G CA 1
ATOM 3171 C C . LEU C 1 69 ? 21.108 -37.018 42.577 1.00 45.23 89 LEU G C 1
ATOM 3172 O O . LEU C 1 69 ? 21.458 -38.189 42.794 1.00 47.53 89 LEU G O 1
ATOM 3177 N N . HIS C 1 70 ? 19.869 -36.680 42.263 1.00 46.24 90 HIS G N 1
ATOM 3178 C CA . HIS C 1 70 ? 18.842 -37.660 42.040 1.00 46.16 90 HIS G CA 1
ATOM 3179 C C . HIS C 1 70 ? 19.289 -38.712 41.036 1.00 48.17 90 HIS G C 1
ATOM 3180 O O . HIS C 1 70 ? 19.164 -39.913 41.298 1.00 44.47 90 HIS G O 1
ATOM 3187 N N . ALA C 1 71 ? 19.827 -38.286 39.888 1.00 47.31 91 ALA G N 1
ATOM 3188 C CA . ALA C 1 71 ? 20.199 -39.253 38.851 1.00 47.90 91 ALA G CA 1
ATOM 3189 C C . ALA C 1 71 ? 21.316 -40.149 39.332 1.00 45.79 91 ALA G C 1
ATOM 3190 O O . ALA C 1 71 ? 21.318 -41.337 39.077 1.00 48.28 91 ALA G O 1
ATOM 3192 N N . LEU C 1 72 ? 22.248 -39.586 40.086 1.00 45.12 92 LEU G N 1
ATOM 3193 C CA . LEU C 1 72 ? 23.319 -40.407 40.638 1.00 44.90 92 LEU G CA 1
ATOM 3194 C C . LEU C 1 72 ? 22.817 -41.424 41.638 1.00 44.79 92 LEU G C 1
ATOM 3195 O O . LEU C 1 72 ? 23.467 -42.424 41.823 1.00 49.05 92 LEU G O 1
ATOM 3200 N N . LYS C 1 73 ? 21.730 -41.115 42.338 1.00 43.61 93 LYS G N 1
ATOM 3201 C CA . LYS C 1 73 ? 21.083 -42.102 43.190 1.00 46.82 93 LYS G CA 1
ATOM 3202 C C . LYS C 1 73 ? 20.333 -43.189 42.375 1.00 47.46 93 LYS G C 1
ATOM 3203 O O . LYS C 1 73 ? 20.372 -44.362 42.739 1.00 48.33 93 LYS G O 1
ATOM 3209 N N . VAL C 1 74 ? 19.673 -42.813 41.285 1.00 45.78 94 VAL G N 1
ATOM 3210 C CA . VAL C 1 74 ? 18.926 -43.776 40.498 1.00 45.81 94 VAL G CA 1
ATOM 3211 C C . VAL C 1 74 ? 19.846 -44.848 39.890 1.00 51.05 94 VAL G C 1
ATOM 3212 O O . VAL C 1 74 ? 19.462 -45.997 39.741 1.00 53.10 94 VAL G O 1
ATOM 3216 N N . VAL C 1 75 ? 21.064 -44.458 39.577 1.00 55.54 95 VAL G N 1
ATOM 3217 C CA . VAL C 1 75 ? 21.948 -45.237 38.737 1.00 62.56 95 VAL G CA 1
ATOM 3218 C C . VAL C 1 75 ? 22.555 -46.579 39.175 1.00 64.41 95 VAL G C 1
ATOM 3219 O O . VAL C 1 75 ? 22.538 -47.498 38.373 1.00 95.91 95 VAL G O 1
ATOM 3223 N N . ARG C 1 76 ? 23.104 -46.762 40.357 1.00 52.82 96 ARG G N 1
ATOM 3224 C CA . ARG C 1 76 ? 23.239 -45.804 41.374 1.00 59.04 96 ARG G CA 1
ATOM 3225 C C . ARG C 1 76 ? 24.697 -45.824 41.830 1.00 62.45 96 ARG G C 1
ATOM 3226 O O . ARG C 1 76 ? 25.205 -46.820 42.373 1.00 60.49 96 ARG G O 1
ATOM 3234 N N . PHE C 1 77 ? 25.326 -44.674 41.641 1.00 60.42 97 PHE G N 1
ATOM 3235 C CA . PHE C 1 77 ? 26.704 -44.414 41.923 1.00 57.87 97 PHE G CA 1
ATOM 3236 C C . PHE C 1 77 ? 26.878 -43.699 43.263 1.00 59.31 97 PHE G C 1
ATOM 3237 O O . PHE C 1 77 ? 28.032 -43.506 43.697 1.00 57.69 97 PHE G O 1
ATOM 3245 N N . VAL C 1 78 ? 25.774 -43.224 43.855 1.00 50.44 98 VAL G N 1
ATOM 3246 C CA . VAL C 1 78 ? 25.822 -42.665 45.162 1.00 47.55 98 VAL G CA 1
ATOM 3247 C C . VAL C 1 78 ? 24.583 -43.075 45.921 1.00 51.87 98 VAL G C 1
ATOM 3248 O O . VAL C 1 78 ? 23.566 -43.415 45.323 1.00 48.43 98 VAL G O 1
ATOM 3252 N N . SER C 1 79 ? 24.692 -43.032 47.248 1.00 53.49 99 SER G N 1
ATOM 3253 C CA . SER C 1 79 ? 23.676 -43.493 48.168 1.00 51.66 99 SER G CA 1
ATOM 3254 C C . SER C 1 79 ? 23.890 -42.578 49.341 1.00 56.03 99 SER G C 1
ATOM 3255 O O . SER C 1 79 ? 24.762 -41.718 49.250 1.00 64.04 99 SER G O 1
ATOM 3258 N N . ASP C 1 80 ? 23.179 -42.752 50.454 1.00 56.78 100 ASP G N 1
ATOM 3259 C CA . ASP C 1 80 ? 23.451 -41.868 51.608 1.00 62.74 100 ASP G CA 1
ATOM 3260 C C . ASP C 1 80 ? 24.687 -42.344 52.392 1.00 61.49 100 ASP G C 1
ATOM 3261 O O . ASP C 1 80 ? 25.211 -41.658 53.283 1.00 57.22 100 ASP G O 1
ATOM 3266 N N . ALA C 1 81 ? 25.164 -43.530 52.057 1.00 55.93 101 ALA G N 1
ATOM 3267 C CA . ALA C 1 81 ? 26.362 -44.024 52.672 1.00 53.00 101 ALA G CA 1
ATOM 3268 C C . ALA C 1 81 ? 27.534 -43.188 52.182 1.00 57.77 101 ALA G C 1
ATOM 3269 O O . ALA C 1 81 ? 28.548 -43.071 52.890 1.00 68.02 101 ALA G O 1
ATOM 3271 N N . THR C 1 82 ? 27.357 -42.593 50.992 1.00 57.50 102 THR G N 1
ATOM 3272 C CA . THR C 1 82 ? 28.391 -41.882 50.232 1.00 54.13 102 THR G CA 1
ATOM 3273 C C . THR C 1 82 ? 28.754 -40.566 50.882 1.00 51.64 102 THR G C 1
ATOM 3274 O O . THR C 1 82 ? 27.867 -39.758 51.181 1.00 52.41 102 THR G O 1
ATOM 3278 N N . PRO C 1 83 ? 30.059 -40.359 51.130 1.00 49.86 103 PRO G N 1
ATOM 3279 C CA . PRO C 1 83 ? 30.508 -39.084 51.722 1.00 47.74 103 PRO G CA 1
ATOM 3280 C C . PRO C 1 83 ? 30.406 -37.953 50.710 1.00 47.51 103 PRO G C 1
ATOM 3281 O O . PRO C 1 83 ? 30.562 -38.145 49.499 1.00 46.83 103 PRO G O 1
ATOM 3285 N N . GLN C 1 84 ? 30.111 -36.778 51.213 1.00 48.66 104 GLN G N 1
ATOM 3286 C CA . GLN C 1 84 ? 29.881 -35.622 50.384 1.00 47.44 104 GLN G CA 1
ATOM 3287 C C . GLN C 1 84 ? 30.931 -35.418 49.261 1.00 50.77 104 GLN G C 1
ATOM 3288 O O . GLN C 1 84 ? 30.566 -35.184 48.089 1.00 49.57 104 GLN G O 1
ATOM 3294 N N . ALA C 1 85 ? 32.220 -35.538 49.589 1.00 48.55 105 ALA G N 1
ATOM 3295 C CA . ALA C 1 85 ? 33.252 -35.327 48.551 1.00 44.63 105 ALA G CA 1
ATOM 3296 C C . ALA C 1 85 ? 33.126 -36.297 47.386 1.00 45.48 105 ALA G C 1
ATOM 3297 O O . ALA C 1 85 ? 33.380 -35.915 46.231 1.00 44.06 105 ALA G O 1
ATOM 3299 N N . GLU C 1 86 ? 32.751 -37.551 47.682 1.00 43.81 106 GLU G N 1
ATOM 3300 C CA . GLU C 1 86 ? 32.662 -38.521 46.647 1.00 43.93 106 GLU G CA 1
ATOM 3301 C C . GLU C 1 86 ? 31.428 -38.213 45.854 1.00 44.50 106 GLU G C 1
ATOM 3302 O O . GLU C 1 86 ? 31.347 -38.551 44.684 1.00 48.10 106 GLU G O 1
ATOM 3308 N N . VAL C 1 87 ? 30.484 -37.509 46.460 1.00 40.12 107 VAL G N 1
ATOM 3309 C CA . VAL C 1 87 ? 29.265 -37.213 45.749 1.00 40.87 107 VAL G CA 1
ATOM 3310 C C . VAL C 1 87 ? 29.624 -36.147 44.726 1.00 43.61 107 VAL G C 1
ATOM 3311 O O . VAL C 1 87 ? 29.196 -36.244 43.583 1.00 47.98 107 VAL G O 1
ATOM 3315 N N . TYR C 1 88 ? 30.400 -35.134 45.136 1.00 41.87 108 TYR G N 1
ATOM 3316 C CA . TYR C 1 88 ? 30.822 -34.071 44.212 1.00 39.72 108 TYR G CA 1
ATOM 3317 C C . TYR C 1 88 ? 31.701 -34.607 43.101 1.00 42.21 108 TYR G C 1
ATOM 3318 O O . TYR C 1 88 ? 31.675 -34.100 41.980 1.00 39.23 108 TYR G O 1
ATOM 3327 N N . LEU C 1 89 ? 32.496 -35.633 43.405 1.00 47.08 109 LEU G N 1
ATOM 3328 C CA . LEU C 1 89 ? 33.337 -36.215 42.382 1.00 44.85 109 LEU G CA 1
ATOM 3329 C C . LEU C 1 89 ? 32.445 -36.788 41.274 1.00 48.06 109 LEU G C 1
ATOM 3330 O O . LEU C 1 89 ? 32.703 -36.549 40.080 1.00 49.46 109 LEU G O 1
ATOM 3335 N N . ARG C 1 90 ? 31.404 -37.534 41.671 1.00 42.21 110 ARG G N 1
ATOM 3336 C CA . ARG C 1 90 ? 30.532 -38.173 40.706 1.00 41.40 110 ARG G CA 1
ATOM 3337 C C . ARG C 1 90 ? 29.702 -37.104 39.962 1.00 44.05 110 ARG G C 1
ATOM 3338 O O . ARG C 1 90 ? 29.526 -37.200 38.762 1.00 41.91 110 ARG G O 1
ATOM 3346 N N . MET C 1 91 ? 29.226 -36.082 40.675 1.00 43.08 111 MET G N 1
ATOM 3347 C CA . MET C 1 91 ? 28.537 -34.977 40.033 1.00 48.36 111 MET G CA 1
ATOM 3348 C C . MET C 1 91 ? 29.369 -34.356 38.938 1.00 50.66 111 MET G C 1
ATOM 3349 O O . MET C 1 91 ? 28.883 -34.204 37.829 1.00 55.81 111 MET G O 1
ATOM 3354 N N . TYR C 1 92 ? 30.609 -34.011 39.260 1.00 52.07 112 TYR G N 1
ATOM 3355 C CA . TYR C 1 92 ? 31.565 -33.479 38.299 1.00 57.88 112 TYR G CA 1
ATOM 3356 C C . TYR C 1 92 ? 31.776 -34.457 37.152 1.00 53.49 112 TYR G C 1
ATOM 3357 O O . TYR C 1 92 ? 31.663 -34.087 36.000 1.00 51.43 112 TYR G O 1
ATOM 3366 N N . GLN C 1 93 ? 32.080 -35.709 37.479 1.00 49.66 113 GLN G N 1
ATOM 3367 C CA . GLN C 1 93 ? 32.328 -36.721 36.448 1.00 51.47 113 GLN G CA 1
ATOM 3368 C C . GLN C 1 93 ? 31.134 -36.864 35.508 1.00 53.80 113 GLN G C 1
ATOM 3369 O O . GLN C 1 93 ? 31.309 -37.098 34.326 1.00 63.71 113 GLN G O 1
ATOM 3375 N N . LEU C 1 94 ? 29.925 -36.721 36.042 1.00 56.07 114 LEU G N 1
ATOM 3376 C CA . LEU C 1 94 ? 28.708 -36.923 35.258 1.00 56.08 114 LEU G CA 1
ATOM 3377 C C . LEU C 1 94 ? 28.604 -35.780 34.259 1.00 57.55 114 LEU G C 1
ATOM 3378 O O . LEU C 1 94 ? 28.425 -36.016 33.059 1.00 58.44 114 LEU G O 1
ATOM 3383 N N . GLU C 1 95 ? 28.697 -34.557 34.777 1.00 58.39 115 GLU G N 1
ATOM 3384 C CA . GLU C 1 95 ? 28.536 -33.331 33.991 1.00 60.21 115 GLU G CA 1
ATOM 3385 C C . GLU C 1 95 ? 29.617 -33.170 32.964 1.00 59.38 115 GLU G C 1
ATOM 3386 O O . GLU C 1 95 ? 29.539 -32.263 32.176 1.00 63.85 115 GLU G O 1
ATOM 3392 N N . SER C 1 96 ? 30.593 -34.074 32.953 1.00 62.45 116 SER G N 1
ATOM 3393 C CA . SER C 1 96 ? 31.770 -33.967 32.079 1.00 67.40 116 SER G CA 1
ATOM 3394 C C . SER C 1 96 ? 31.976 -35.224 31.223 1.00 70.03 116 SER G C 1
ATOM 3395 O O . SER C 1 96 ? 33.077 -35.474 30.761 1.00 76.94 116 SER G O 1
ATOM 3398 N N . GLY C 1 97 ? 30.957 -36.057 31.067 1.00 66.06 117 GLY G N 1
ATOM 3399 C CA . GLY C 1 97 ? 31.096 -37.245 30.250 1.00 63.44 117 GLY G CA 1
ATOM 3400 C C . GLY C 1 97 ? 31.872 -38.360 30.904 1.00 75.14 117 GLY G C 1
ATOM 3401 O O . GLY C 1 97 ? 31.534 -39.531 30.732 1.00 101.09 117 GLY G O 1
ATOM 3402 N N . LYS C 1 98 ? 32.888 -38.015 31.677 1.00 65.69 118 LYS G N 1
ATOM 3403 C CA . LYS C 1 98 ? 33.807 -39.004 32.219 1.00 71.04 118 LYS G CA 1
ATOM 3404 C C . LYS C 1 98 ? 33.407 -39.701 33.520 1.00 64.75 118 LYS G C 1
ATOM 3405 O O . LYS C 1 98 ? 34.008 -39.464 34.536 1.00 73.47 118 LYS G O 1
ATOM 3411 N N . LEU C 1 99 ? 32.428 -40.592 33.482 1.00 69.42 119 LEU G N 1
ATOM 3412 C CA . LEU C 1 99 ? 31.964 -41.311 34.663 1.00 64.01 119 LEU G CA 1
ATOM 3413 C C . LEU C 1 99 ? 32.283 -42.778 34.505 1.00 62.67 119 LEU G C 1
ATOM 3414 O O . LEU C 1 99 ? 31.940 -43.366 33.495 1.00 72.20 119 LEU G O 1
ATOM 3419 N N . PRO C 1 100 ? 32.930 -43.390 35.489 1.00 59.83 120 PRO G N 1
ATOM 3420 C CA . PRO C 1 100 ? 33.477 -44.751 35.308 1.00 59.38 120 PRO G CA 1
ATOM 3421 C C . PRO C 1 100 ? 32.388 -45.799 35.018 1.00 68.69 120 PRO G C 1
ATOM 3422 O O . PRO C 1 100 ? 31.184 -45.484 35.071 1.00 66.23 120 PRO G O 1
ATOM 3426 N N . ARG C 1 101 ? 32.805 -47.015 34.671 1.00 78.07 121 ARG G N 1
ATOM 3427 C CA . ARG C 1 101 ? 31.863 -48.086 34.363 1.00 92.68 121 ARG G CA 1
ATOM 3428 C C . ARG C 1 101 ? 30.980 -48.412 35.587 1.00 93.54 121 ARG G C 1
ATOM 3429 O O . ARG C 1 101 ? 29.763 -48.610 35.448 1.00 95.75 121 ARG G O 1
ATOM 3437 N N . SER C 1 102 ? 31.588 -48.436 36.772 1.00 74.27 122 SER G N 1
ATOM 3438 C CA . SER C 1 102 ? 30.874 -48.717 37.995 1.00 70.02 122 SER G CA 1
ATOM 3439 C C . SER C 1 102 ? 31.458 -47.870 39.136 1.00 73.25 122 SER G C 1
ATOM 3440 O O . SER C 1 102 ? 32.608 -47.396 39.046 1.00 69.46 122 SER G O 1
ATOM 3443 N N . PRO C 1 103 ? 30.690 -47.701 40.239 1.00 70.74 123 PRO G N 1
ATOM 3444 C CA . PRO C 1 103 ? 31.253 -46.956 41.384 1.00 66.11 123 PRO G CA 1
ATOM 3445 C C . PRO C 1 103 ? 32.360 -47.663 42.092 1.00 66.14 123 PRO G C 1
ATOM 3446 O O . PRO C 1 103 ? 32.924 -47.104 43.033 1.00 68.47 123 PRO G O 1
ATOM 3450 N N . SER C 1 104 ? 32.662 -48.888 41.674 1.00 71.44 124 SER G N 1
ATOM 3451 C CA . SER C 1 104 ? 33.677 -49.668 42.364 1.00 78.83 124 SER G CA 1
ATOM 3452 C C . SER C 1 104 ? 35.017 -49.541 41.652 1.00 83.30 124 SER G C 1
ATOM 3453 O O . SER C 1 104 ? 36.051 -49.558 42.329 1.00 88.14 124 SER G O 1
ATOM 3456 N N . PHE C 1 105 ? 34.994 -49.383 40.314 1.00 80.70 125 PHE G N 1
ATOM 3457 C CA . PHE C 1 105 ? 36.208 -49.131 39.516 1.00 82.89 125 PHE G CA 1
ATOM 3458 C C . PHE C 1 105 ? 37.169 -48.207 40.278 1.00 84.17 125 PHE G C 1
ATOM 3459 O O . PHE C 1 105 ? 36.742 -47.153 40.752 1.00 88.26 125 PHE G O 1
ATOM 3467 N N . PRO C 1 106 ? 38.455 -48.605 40.431 1.00 85.87 126 PRO G N 1
ATOM 3468 C CA . PRO C 1 106 ? 39.377 -47.871 41.303 1.00 78.81 126 PRO G CA 1
ATOM 3469 C C . PRO C 1 106 ? 39.647 -46.478 40.822 1.00 72.27 126 PRO G C 1
ATOM 3470 O O . PRO C 1 106 ? 39.499 -46.181 39.627 1.00 71.25 126 PRO G O 1
ATOM 3474 N N . LEU C 1 107 ? 40.033 -45.637 41.767 1.00 63.33 127 LEU G N 1
ATOM 3475 C CA . LEU C 1 107 ? 40.105 -44.215 41.527 1.00 63.67 127 LEU G CA 1
ATOM 3476 C C . LEU C 1 107 ? 41.387 -43.766 40.852 1.00 70.81 127 LEU G C 1
ATOM 3477 O O . LEU C 1 107 ? 42.488 -43.925 41.407 1.00 92.84 127 LEU G O 1
ATOM 3482 N N . GLU C 1 108 ? 41.226 -43.186 39.662 1.00 70.87 128 GLU G N 1
ATOM 3483 C CA . GLU C 1 108 ? 42.310 -42.622 38.874 1.00 77.56 128 GLU G CA 1
ATOM 3484 C C . GLU C 1 108 ? 43.039 -41.502 39.672 1.00 74.26 128 GLU G C 1
ATOM 3485 O O . GLU C 1 108 ? 42.401 -40.728 40.364 1.00 69.70 128 GLU G O 1
ATOM 3491 N N . PRO C 1 109 ? 44.386 -41.445 39.627 1.00 87.60 129 PRO G N 1
ATOM 3492 C CA . PRO C 1 109 ? 45.197 -40.379 40.308 1.00 84.39 129 PRO G CA 1
ATOM 3493 C C . PRO C 1 109 ? 44.636 -38.936 40.351 1.00 69.27 129 PRO G C 1
ATOM 3494 O O . PRO C 1 109 ? 44.801 -38.263 41.346 1.00 65.03 129 PRO G O 1
ATOM 3498 N N . ASP C 1 110 ? 43.968 -38.476 39.305 1.00 65.20 130 ASP G N 1
ATOM 3499 C CA . ASP C 1 110 ? 43.392 -37.134 39.311 1.00 62.41 130 ASP G CA 1
ATOM 3500 C C . ASP C 1 110 ? 42.135 -36.982 40.173 1.00 67.19 130 ASP G C 1
ATOM 3501 O O . ASP C 1 110 ? 41.899 -35.909 40.749 1.00 69.52 130 ASP G O 1
ATOM 3506 N N . ASP C 1 111 ? 41.322 -38.043 40.231 1.00 64.62 131 ASP G N 1
ATOM 3507 C CA . ASP C 1 111 ? 40.153 -38.112 41.098 1.00 57.94 131 ASP G CA 1
ATOM 3508 C C . ASP C 1 111 ? 40.538 -37.941 42.537 1.00 57.51 131 ASP G C 1
ATOM 3509 O O . ASP C 1 111 ? 39.852 -37.197 43.265 1.00 60.36 131 ASP G O 1
ATOM 3514 N N . GLU C 1 112 ? 41.618 -38.611 42.952 1.00 55.18 132 GLU G N 1
ATOM 3515 C CA . GLU C 1 112 ? 42.131 -38.459 44.316 1.00 54.88 132 GLU G CA 1
ATOM 3516 C C . GLU C 1 112 ? 42.475 -37.022 44.660 1.00 49.93 132 GLU G C 1
ATOM 3517 O O . GLU C 1 112 ? 42.336 -36.592 45.806 1.00 48.46 132 GLU G O 1
ATOM 3523 N N . VAL C 1 113 ? 42.889 -36.257 43.657 1.00 52.10 133 VAL G N 1
ATOM 3524 C CA . VAL C 1 113 ? 43.148 -34.828 43.851 1.00 48.20 133 VAL G CA 1
ATOM 3525 C C . VAL C 1 113 ? 41.836 -34.122 44.091 1.00 47.06 133 VAL G C 1
ATOM 3526 O O . VAL C 1 113 ? 41.722 -33.340 45.045 1.00 44.79 133 VAL G O 1
ATOM 3530 N N . PHE C 1 114 ? 40.844 -34.392 43.236 1.00 47.20 134 PHE G N 1
ATOM 3531 C CA . PHE C 1 114 ? 39.521 -33.794 43.433 1.00 45.38 134 PHE G CA 1
ATOM 3532 C C . PHE C 1 114 ? 39.015 -34.051 44.860 1.00 49.29 134 PHE G C 1
ATOM 3533 O O . PHE C 1 114 ? 38.699 -33.098 45.590 1.00 49.72 134 PHE G O 1
ATOM 3541 N N . LEU C 1 115 ? 38.961 -35.333 45.262 1.00 48.33 135 LEU G N 1
ATOM 3542 C CA . LEU C 1 115 ? 38.548 -35.687 46.618 1.00 46.47 135 LEU G CA 1
ATOM 3543 C C . LEU C 1 115 ? 39.264 -34.873 47.679 1.00 44.08 135 LEU G C 1
ATOM 3544 O O . LEU C 1 115 ? 38.647 -34.403 48.657 1.00 42.22 135 LEU G O 1
ATOM 3549 N N . ALA C 1 116 ? 40.558 -34.678 47.483 1.00 42.27 136 ALA G N 1
ATOM 3550 C CA . ALA C 1 116 ? 41.320 -33.942 48.493 1.00 43.71 136 ALA G CA 1
ATOM 3551 C C . ALA C 1 116 ? 40.905 -32.491 48.578 1.00 44.21 136 ALA G C 1
ATOM 3552 O O . ALA C 1 116 ? 40.653 -31.982 49.672 1.00 50.65 136 ALA G O 1
ATOM 3554 N N . ILE C 1 117 ? 40.765 -31.831 47.439 1.00 41.62 137 ILE G N 1
ATOM 3555 C CA . ILE C 1 117 ? 40.286 -30.440 47.442 1.00 41.44 137 ILE G CA 1
ATOM 3556 C C . ILE C 1 117 ? 38.880 -30.315 47.946 1.00 42.01 137 ILE G C 1
ATOM 3557 O O . ILE C 1 117 ? 38.583 -29.374 48.709 1.00 44.41 137 ILE G O 1
ATOM 3562 N N . ALA C 1 118 ? 38.015 -31.247 47.525 1.00 40.50 138 ALA G N 1
ATOM 3563 C CA . ALA C 1 118 ? 36.626 -31.235 47.997 1.00 38.63 138 ALA G CA 1
ATOM 3564 C C . ALA C 1 118 ? 36.541 -31.333 49.537 1.00 42.98 138 ALA G C 1
ATOM 3565 O O . ALA C 1 118 ? 35.886 -30.485 50.186 1.00 41.74 138 ALA G O 1
ATOM 3567 N N . LYS C 1 119 ? 37.225 -32.329 50.129 1.00 43.93 139 LYS G N 1
ATOM 3568 C CA . LYS C 1 119 ? 37.242 -32.469 51.585 1.00 42.94 139 LYS G CA 1
ATOM 3569 C C . LYS C 1 119 ? 37.691 -31.172 52.254 1.00 44.02 139 LYS G C 1
ATOM 3570 O O . LYS C 1 119 ? 37.194 -30.825 53.323 1.00 46.58 139 LYS G O 1
ATOM 3576 N N . ALA C 1 120 ? 38.650 -30.458 51.653 1.00 45.49 140 ALA G N 1
ATOM 3577 C CA . ALA C 1 120 ? 39.077 -29.176 52.249 1.00 44.99 140 ALA G CA 1
ATOM 3578 C C . ALA C 1 120 ? 37.980 -28.111 52.095 1.00 49.08 140 ALA G C 1
ATOM 3579 O O . ALA C 1 120 ? 37.651 -27.461 53.079 1.00 55.32 140 ALA G O 1
ATOM 3581 N N . MET C 1 121 ? 37.383 -27.973 50.896 1.00 47.77 141 MET G N 1
ATOM 3582 C CA . MET C 1 121 ? 36.250 -27.063 50.687 1.00 48.93 141 MET G CA 1
ATOM 3583 C C . MET C 1 121 ? 35.114 -27.304 51.662 1.00 53.00 141 MET G C 1
ATOM 3584 O O . MET C 1 121 ? 34.516 -26.338 52.193 1.00 51.75 141 MET G O 1
ATOM 3589 N N . GLU C 1 122 ? 34.824 -28.585 51.902 1.00 51.98 142 GLU G N 1
ATOM 3590 C CA . GLU C 1 122 ? 33.825 -28.955 52.887 1.00 52.66 142 GLU G CA 1
ATOM 3591 C C . GLU C 1 122 ? 33.982 -28.300 54.236 1.00 53.54 142 GLU G C 1
ATOM 3592 O O . GLU C 1 122 ? 33.000 -28.018 54.871 1.00 64.15 142 GLU G O 1
ATOM 3598 N N . GLU C 1 123 ? 35.201 -28.024 54.671 1.00 56.47 143 GLU G N 1
ATOM 3599 C CA . GLU C 1 123 ? 35.386 -27.279 55.923 1.00 57.44 143 GLU G CA 1
ATOM 3600 C C . GLU C 1 123 ? 35.344 -25.777 55.734 1.00 54.78 143 GLU G C 1
ATOM 3601 O O . GLU C 1 123 ? 35.211 -25.039 56.687 1.00 56.39 143 GLU G O 1
ATOM 3607 N N . MET C 1 124 ? 35.477 -25.303 54.509 1.00 54.59 144 MET G N 1
ATOM 3608 C CA . MET C 1 124 ? 35.544 -23.870 54.323 1.00 47.38 144 MET G CA 1
ATOM 3609 C C . MET C 1 124 ? 34.209 -23.317 53.967 1.00 48.01 144 MET G C 1
ATOM 3610 O O . MET C 1 124 ? 34.023 -22.141 54.129 1.00 46.44 144 MET G O 1
ATOM 3615 N N . VAL C 1 125 ? 33.298 -24.150 53.452 1.00 49.94 145 VAL G N 1
ATOM 3616 C CA . VAL C 1 125 ? 32.063 -23.649 52.868 1.00 50.52 145 VAL G CA 1
ATOM 3617 C C . VAL C 1 125 ? 30.886 -24.490 53.312 1.00 53.19 145 VAL G C 1
ATOM 3618 O O . VAL C 1 125 ? 30.802 -25.639 52.950 1.00 63.34 145 VAL G O 1
ATOM 3622 N N . GLU C 1 126 ? 29.966 -23.902 54.065 1.00 57.87 146 GLU G N 1
ATOM 3623 C CA . GLU C 1 126 ? 28.906 -24.652 54.731 1.00 63.17 146 GLU G CA 1
ATOM 3624 C C . GLU C 1 126 ? 27.865 -25.187 53.747 1.00 60.48 146 GLU G C 1
ATOM 3625 O O . GLU C 1 126 ? 27.596 -26.377 53.732 1.00 59.61 146 GLU G O 1
ATOM 3631 N N . ASP C 1 127 ? 27.307 -24.323 52.913 1.00 55.93 147 ASP G N 1
ATOM 3632 C CA . ASP C 1 127 ? 26.256 -24.712 51.995 1.00 53.85 147 ASP G CA 1
ATOM 3633 C C . ASP C 1 127 ? 26.725 -25.760 51.035 1.00 54.73 147 ASP G C 1
ATOM 3634 O O . ASP C 1 127 ? 27.806 -25.651 50.439 1.00 54.65 147 ASP G O 1
ATOM 3639 N N . SER C 1 128 ? 25.882 -26.761 50.838 1.00 53.86 148 SER G N 1
ATOM 3640 C CA . SER C 1 128 ? 26.297 -27.907 50.058 1.00 49.63 148 SER G CA 1
ATOM 3641 C C . SER C 1 128 ? 26.422 -27.589 48.567 1.00 50.68 148 SER G C 1
ATOM 3642 O O . SER C 1 128 ? 27.292 -28.113 47.879 1.00 52.30 148 SER G O 1
ATOM 3645 N N . VAL C 1 129 ? 25.568 -26.707 48.076 1.00 47.55 149 VAL G N 1
ATOM 3646 C CA . VAL C 1 129 ? 25.568 -26.395 46.662 1.00 44.73 149 VAL G CA 1
ATOM 3647 C C . VAL C 1 129 ? 26.676 -25.455 46.284 1.00 44.23 149 VAL G C 1
ATOM 3648 O O . VAL C 1 129 ? 27.407 -25.728 45.342 1.00 45.33 149 VAL G O 1
ATOM 3652 N N . ASP C 1 130 ? 26.799 -24.343 47.012 1.00 47.95 150 ASP G N 1
ATOM 3653 C CA . ASP C 1 130 ? 27.988 -23.470 46.939 1.00 46.83 150 ASP G CA 1
ATOM 3654 C C . ASP C 1 130 ? 29.295 -24.250 46.893 1.00 44.15 150 ASP G C 1
ATOM 3655 O O . ASP C 1 130 ? 30.137 -24.026 46.030 1.00 45.52 150 ASP G O 1
ATOM 3660 N N . CYS C 1 131 ? 29.451 -25.145 47.851 1.00 41.32 151 CYS G N 1
ATOM 3661 C CA . CYS C 1 131 ? 30.640 -25.940 48.005 1.00 42.85 151 CYS G CA 1
ATOM 3662 C C . CYS C 1 131 ? 30.957 -26.775 46.771 1.00 42.48 151 CYS G C 1
ATOM 3663 O O . CYS C 1 131 ? 32.082 -26.751 46.318 1.00 46.08 151 CYS G O 1
ATOM 3666 N N . TYR C 1 132 ? 29.994 -27.531 46.248 1.00 43.80 152 TYR G N 1
ATOM 3667 C CA . TYR C 1 132 ? 30.187 -28.246 44.977 1.00 44.28 152 TYR G CA 1
ATOM 3668 C C . TYR C 1 132 ? 30.643 -27.309 43.886 1.00 41.82 152 TYR G C 1
ATOM 3669 O O . TYR C 1 132 ? 31.561 -27.585 43.169 1.00 42.79 152 TYR G O 1
ATOM 3678 N N . TRP C 1 133 ? 29.962 -26.194 43.772 1.00 43.34 153 TRP G N 1
ATOM 3679 C CA . TRP C 1 133 ? 30.202 -25.300 42.676 1.00 45.30 153 TRP G CA 1
ATOM 3680 C C . TRP C 1 133 ? 31.551 -24.666 42.734 1.00 45.02 153 TRP G C 1
ATOM 3681 O O . TRP C 1 133 ? 32.246 -24.557 41.724 1.00 42.27 153 TRP G O 1
ATOM 3692 N N . ILE C 1 134 ? 31.953 -24.246 43.926 1.00 45.36 154 ILE G N 1
ATOM 3693 C CA . ILE C 1 134 ? 33.307 -23.710 44.149 1.00 44.02 154 ILE G CA 1
ATOM 3694 C C . ILE C 1 134 ? 34.379 -24.804 43.896 1.00 48.39 154 ILE G C 1
ATOM 3695 O O . ILE C 1 134 ? 35.359 -24.542 43.192 1.00 52.68 154 ILE G O 1
ATOM 3700 N N . THR C 1 135 ? 34.192 -26.022 44.421 1.00 43.63 155 THR G N 1
ATOM 3701 C CA . THR C 1 135 ? 35.105 -27.118 44.117 1.00 41.24 155 THR G CA 1
ATOM 3702 C C . THR C 1 135 ? 35.268 -27.358 42.631 1.00 44.73 155 THR G C 1
ATOM 3703 O O . THR C 1 135 ? 36.382 -27.450 42.136 1.00 52.25 155 THR G O 1
ATOM 3707 N N . ARG C 1 136 ? 34.162 -27.448 41.917 1.00 51.13 156 ARG G N 1
ATOM 3708 C CA . ARG C 1 136 ? 34.132 -27.655 40.469 1.00 52.08 156 ARG G CA 1
ATOM 3709 C C . ARG C 1 136 ? 34.953 -26.569 39.752 1.00 54.92 156 ARG G C 1
ATOM 3710 O O . ARG C 1 136 ? 35.821 -26.860 38.933 1.00 53.68 156 ARG G O 1
ATOM 3718 N N . ARG C 1 137 ? 34.670 -25.315 40.085 1.00 56.47 157 ARG G N 1
ATOM 3719 C CA . ARG C 1 137 ? 35.327 -24.165 39.452 1.00 57.18 157 ARG G CA 1
ATOM 3720 C C . ARG C 1 137 ? 36.787 -23.992 39.821 1.00 54.77 157 ARG G C 1
ATOM 3721 O O . ARG C 1 137 ? 37.609 -23.732 38.923 1.00 57.75 157 ARG G O 1
ATOM 3729 N N . PHE C 1 138 ? 37.093 -24.095 41.121 1.00 47.01 158 PHE G N 1
ATOM 3730 C CA . PHE C 1 138 ? 38.471 -24.119 41.597 1.00 45.03 158 PHE G CA 1
ATOM 3731 C C . PHE C 1 138 ? 39.312 -25.175 40.848 1.00 45.09 158 PHE G C 1
ATOM 3732 O O . PHE C 1 138 ? 40.344 -24.857 40.214 1.00 44.46 158 PHE G O 1
ATOM 3740 N N . VAL C 1 139 ? 38.878 -26.433 40.882 1.00 40.45 159 VAL G N 1
ATOM 3741 C CA . VAL C 1 139 ? 39.622 -27.435 40.103 1.00 41.55 159 VAL G CA 1
ATOM 3742 C C . VAL C 1 139 ? 39.700 -27.061 38.610 1.00 46.27 159 VAL G C 1
ATOM 3743 O O . VAL C 1 139 ? 40.688 -27.310 37.953 1.00 46.72 159 VAL G O 1
ATOM 3747 N N . ASN C 1 140 ? 38.630 -26.499 38.059 1.00 51.22 160 ASN G N 1
ATOM 3748 C CA . ASN C 1 140 ? 38.625 -26.203 36.637 1.00 52.81 160 ASN G CA 1
ATOM 3749 C C . ASN C 1 140 ? 39.689 -25.136 36.301 1.00 53.23 160 ASN G C 1
ATOM 3750 O O . ASN C 1 140 ? 40.370 -25.204 35.286 1.00 56.50 160 ASN G O 1
ATOM 3755 N N . GLN C 1 141 ? 39.855 -24.176 37.188 1.00 51.81 161 GLN G N 1
ATOM 3756 C CA . GLN C 1 141 ? 40.915 -23.227 37.076 1.00 48.89 161 GLN G CA 1
ATOM 3757 C C . GLN C 1 141 ? 42.307 -23.902 37.044 1.00 55.02 161 GLN G C 1
ATOM 3758 O O . GLN C 1 141 ? 43.152 -23.519 36.223 1.00 61.21 161 GLN G O 1
ATOM 3764 N N . LEU C 1 142 ? 42.568 -24.905 37.896 1.00 51.39 162 LEU G N 1
ATOM 3765 C CA . LEU C 1 142 ? 43.894 -25.581 37.842 1.00 48.10 162 LEU G CA 1
ATOM 3766 C C . LEU C 1 142 ? 44.103 -26.270 36.538 1.00 50.53 162 LEU G C 1
ATOM 3767 O O . LEU C 1 142 ? 45.234 -26.452 36.140 1.00 60.42 162 LEU G O 1
ATOM 3772 N N . ASN C 1 143 ? 43.012 -26.692 35.886 1.00 60.22 163 ASN G N 1
ATOM 3773 C CA . ASN C 1 143 ? 43.100 -27.438 34.605 1.00 57.74 163 ASN G CA 1
ATOM 3774 C C . ASN C 1 143 ? 43.130 -26.562 33.352 1.00 59.76 163 ASN G C 1
ATOM 3775 O O . ASN C 1 143 ? 43.437 -27.040 32.264 1.00 61.04 163 ASN G O 1
ATOM 3780 N N . THR C 1 144 ? 42.838 -25.271 33.513 1.00 52.85 164 THR G N 1
ATOM 3781 C CA . THR C 1 144 ? 42.829 -24.371 32.402 1.00 52.71 164 THR G CA 1
ATOM 3782 C C . THR C 1 144 ? 43.697 -23.153 32.655 1.00 52.67 164 THR G C 1
ATOM 3783 O O . THR C 1 144 ? 44.768 -23.017 32.086 1.00 50.19 164 THR G O 1
ATOM 3787 N N . LYS C 1 145 ? 43.208 -22.239 33.490 1.00 52.43 165 LYS G N 1
ATOM 3788 C CA . LYS C 1 145 ? 43.898 -21.000 33.746 1.00 52.88 165 LYS G CA 1
ATOM 3789 C C . LYS C 1 145 ? 45.341 -21.216 34.197 1.00 58.58 165 LYS G C 1
ATOM 3790 O O . LYS C 1 145 ? 46.228 -20.498 33.804 1.00 69.47 165 LYS G O 1
ATOM 3796 N N . TYR C 1 146 ? 45.574 -22.229 35.011 1.00 58.36 166 TYR G N 1
ATOM 3797 C CA . TYR C 1 146 ? 46.910 -22.538 35.486 1.00 57.01 166 TYR G CA 1
ATOM 3798 C C . TYR C 1 146 ? 47.568 -23.780 34.867 1.00 63.26 166 TYR G C 1
ATOM 3799 O O . TYR C 1 146 ? 48.575 -24.302 35.408 1.00 59.60 166 TYR G O 1
ATOM 3808 N N . ARG C 1 147 ? 47.026 -24.292 33.765 1.00 64.26 167 ARG G N 1
ATOM 3809 C CA . ARG C 1 147 ? 47.511 -25.590 33.286 1.00 65.54 167 ARG G CA 1
ATOM 3810 C C . ARG C 1 147 ? 48.999 -25.548 32.974 1.00 68.00 167 ARG G C 1
ATOM 3811 O O . ARG C 1 147 ? 49.737 -26.480 33.299 1.00 64.04 167 ARG G O 1
ATOM 3819 N N . ASP C 1 148 ? 49.432 -24.450 32.359 1.00 71.85 168 ASP G N 1
ATOM 3820 C CA . ASP C 1 148 ? 50.830 -24.283 32.018 1.00 72.84 168 ASP G CA 1
ATOM 3821 C C . ASP C 1 148 ? 51.751 -23.869 33.174 1.00 79.94 168 ASP G C 1
ATOM 3822 O O . ASP C 1 148 ? 52.902 -24.315 33.211 1.00 84.66 168 ASP G O 1
ATOM 3827 N N . SER C 1 149 ? 51.272 -23.035 34.105 1.00 70.52 169 SER G N 1
ATOM 3828 C CA . SER C 1 149 ? 52.086 -22.616 35.250 1.00 62.67 169 SER G CA 1
ATOM 3829 C C . SER C 1 149 ? 52.351 -23.726 36.247 1.00 65.60 169 SER G C 1
ATOM 3830 O O . SER C 1 149 ? 53.411 -23.762 36.860 1.00 69.80 169 SER G O 1
ATOM 3833 N N . LEU C 1 150 ? 51.390 -24.628 36.437 1.00 62.58 170 LEU G N 1
ATOM 3834 C CA . LEU C 1 150 ? 51.534 -25.587 37.505 1.00 54.17 170 LEU G CA 1
ATOM 3835 C C . LEU C 1 150 ? 52.741 -26.494 37.373 1.00 58.11 170 LEU G C 1
ATOM 3836 O O . LEU C 1 150 ? 53.332 -26.855 38.395 1.00 59.44 170 LEU G O 1
ATOM 3841 N N . PRO C 1 151 ? 53.124 -26.888 36.137 1.00 64.05 171 PRO G N 1
ATOM 3842 C CA . PRO C 1 151 ? 54.315 -27.748 36.063 1.00 66.04 171 PRO G CA 1
ATOM 3843 C C . PRO C 1 151 ? 55.614 -26.970 36.192 1.00 64.43 171 PRO G C 1
ATOM 3844 O O . PRO C 1 151 ? 56.660 -27.573 36.357 1.00 60.15 171 PRO G O 1
ATOM 3848 N N . GLN C 1 152 ? 55.533 -25.643 36.155 1.00 63.44 172 GLN G N 1
ATOM 3849 C CA . GLN C 1 152 ? 56.699 -24.810 36.359 1.00 61.75 172 GLN G CA 1
ATOM 3850 C C . GLN C 1 152 ? 56.992 -24.541 37.816 1.00 62.12 172 GLN G C 1
ATOM 3851 O O . GLN C 1 152 ? 57.994 -23.929 38.127 1.00 65.55 172 GLN G O 1
ATOM 3857 N N . LEU C 1 153 ? 56.131 -24.985 38.723 1.00 61.79 173 LEU G N 1
ATOM 3858 C CA . LEU C 1 153 ? 56.251 -24.532 40.113 1.00 53.36 173 LEU G CA 1
ATOM 3859 C C . LEU C 1 153 ? 57.357 -25.198 40.896 1.00 52.65 173 LEU G C 1
ATOM 3860 O O . LEU C 1 153 ? 57.990 -24.544 41.723 1.00 57.61 173 LEU G O 1
ATOM 3865 N N . PRO C 1 154 ? 57.623 -26.489 40.631 1.00 49.39 174 PRO G N 1
ATOM 3866 C CA . PRO C 1 154 ? 58.756 -27.112 41.334 1.00 47.99 174 PRO G CA 1
ATOM 3867 C C . PRO C 1 154 ? 60.096 -26.414 41.061 1.00 51.84 174 PRO G C 1
ATOM 3868 O O . PRO C 1 154 ? 60.940 -26.358 41.948 1.00 57.15 174 PRO G O 1
ATOM 3872 N N . LYS C 1 155 ? 60.280 -25.876 39.851 1.00 60.72 175 LYS G N 1
ATOM 3873 C CA . LYS C 1 155 ? 61.467 -25.045 39.512 1.00 58.48 175 LYS G CA 1
ATOM 3874 C C . LYS C 1 155 ? 61.459 -23.753 40.327 1.00 53.14 175 LYS G C 1
ATOM 3875 O O . LYS C 1 155 ? 62.435 -23.428 40.990 1.00 53.86 175 LYS G O 1
ATOM 3881 N N . ALA C 1 156 ? 60.327 -23.056 40.311 1.00 46.04 176 ALA G N 1
ATOM 3882 C CA . ALA C 1 156 ? 60.164 -21.843 41.068 1.00 45.13 176 ALA G CA 1
ATOM 3883 C C . ALA C 1 156 ? 60.561 -22.041 42.521 1.00 45.69 176 ALA G C 1
ATOM 3884 O O . ALA C 1 156 ? 61.255 -21.192 43.120 1.00 45.92 176 ALA G O 1
ATOM 3886 N N . PHE C 1 157 ? 60.084 -23.158 43.075 1.00 43.82 177 PHE G N 1
ATOM 3887 C CA . PHE C 1 157 ? 60.349 -23.536 44.447 1.00 45.34 177 PHE G CA 1
ATOM 3888 C C . PHE C 1 157 ? 61.860 -23.531 44.698 1.00 48.86 177 PHE G C 1
ATOM 3889 O O . PHE C 1 157 ? 62.327 -22.884 45.619 1.00 48.64 177 PHE G O 1
ATOM 3897 N N . GLU C 1 158 ? 62.614 -24.232 43.861 1.00 49.73 178 GLU G N 1
ATOM 3898 C CA . GLU C 1 158 ? 64.057 -24.294 44.021 1.00 56.81 178 GLU G CA 1
ATOM 3899 C C . GLU C 1 158 ? 64.676 -22.907 43.842 1.00 54.23 178 GLU G C 1
ATOM 3900 O O . GLU C 1 158 ? 65.574 -22.519 44.604 1.00 52.90 178 GLU G O 1
ATOM 3906 N N . GLN C 1 159 ? 64.209 -22.159 42.842 1.00 48.68 179 GLN G N 1
ATOM 3907 C CA . GLN C 1 159 ? 64.685 -20.802 42.669 1.00 49.86 179 GLN G CA 1
ATOM 3908 C C . GLN C 1 159 ? 64.499 -19.937 43.951 1.00 55.74 179 GLN G C 1
ATOM 3909 O O . GLN C 1 159 ? 65.406 -19.165 44.345 1.00 65.18 179 GLN G O 1
ATOM 3915 N N . TYR C 1 160 ? 63.368 -20.088 44.636 1.00 51.96 180 TYR G N 1
ATOM 3916 C CA . TYR C 1 160 ? 63.104 -19.206 45.756 1.00 47.31 180 TYR G CA 1
ATOM 3917 C C . TYR C 1 160 ? 63.569 -19.716 47.092 1.00 48.67 180 TYR G C 1
ATOM 3918 O O . TYR C 1 160 ? 63.843 -18.924 48.007 1.00 51.49 180 TYR G O 1
ATOM 3927 N N . LEU C 1 161 ? 63.645 -21.035 47.220 1.00 46.26 181 LEU G N 1
ATOM 3928 C CA . LEU C 1 161 ? 64.194 -21.636 48.436 1.00 46.55 181 LEU G CA 1
ATOM 3929 C C . LEU C 1 161 ? 65.625 -21.202 48.540 1.00 48.78 181 LEU G C 1
ATOM 3930 O O . LEU C 1 161 ? 66.136 -20.860 49.611 1.00 48.36 181 LEU G O 1
ATOM 3935 N N . ASN C 1 162 ? 66.232 -21.173 47.375 1.00 52.46 182 ASN G N 1
ATOM 3936 C CA . ASN C 1 162 ? 67.585 -20.794 47.268 1.00 64.43 182 ASN G CA 1
ATOM 3937 C C . ASN C 1 162 ? 67.877 -19.377 47.753 1.00 65.62 182 ASN G C 1
ATOM 3938 O O . ASN C 1 162 ? 68.740 -19.188 48.611 1.00 68.43 182 ASN G O 1
ATOM 3943 N N . LEU C 1 163 ? 67.166 -18.391 47.220 1.00 67.80 183 LEU G N 1
ATOM 3944 C CA . LEU C 1 163 ? 67.373 -16.997 47.657 1.00 67.93 183 LEU G CA 1
ATOM 3945 C C . LEU C 1 163 ? 67.124 -16.820 49.151 1.00 69.49 183 LEU G C 1
ATOM 3946 O O . LEU C 1 163 ? 67.694 -15.911 49.764 1.00 79.30 183 LEU G O 1
ATOM 3951 N N . GLU C 1 164 ? 66.268 -17.649 49.739 1.00 58.23 184 GLU G N 1
ATOM 3952 C CA . GLU C 1 164 ? 65.947 -17.426 51.122 1.00 62.35 184 GLU G CA 1
ATOM 3953 C C . GLU C 1 164 ? 66.874 -18.195 52.029 1.00 69.02 184 GLU G C 1
ATOM 3954 O O . GLU C 1 164 ? 67.259 -17.684 53.073 1.00 76.51 184 GLU G O 1
ATOM 3960 N N . ASP C 1 165 ? 67.217 -19.427 51.648 1.00 71.60 185 ASP G N 1
ATOM 3961 C CA . ASP C 1 165 ? 68.195 -20.219 52.395 1.00 67.42 185 ASP G CA 1
ATOM 3962 C C . ASP C 1 165 ? 68.832 -21.262 51.499 1.00 68.41 185 ASP G C 1
ATOM 3963 O O . ASP C 1 165 ? 68.333 -22.388 51.330 1.00 73.65 185 ASP G O 1
ATOM 3968 N N . GLY C 1 166 ? 69.969 -20.895 50.947 1.00 68.22 186 GLY G N 1
ATOM 3969 C CA . GLY C 1 166 ? 70.662 -21.762 50.015 1.00 65.71 186 GLY G CA 1
ATOM 3970 C C . GLY C 1 166 ? 71.116 -23.060 50.630 1.00 61.72 186 GLY G C 1
ATOM 3971 O O . GLY C 1 166 ? 71.063 -24.100 49.978 1.00 58.58 186 GLY G O 1
ATOM 3972 N N . ARG C 1 167 ? 71.568 -22.992 51.881 1.00 67.75 187 ARG G N 1
ATOM 3973 C CA . ARG C 1 167 ? 72.155 -24.155 52.557 1.00 75.29 187 ARG G CA 1
ATOM 3974 C C . ARG C 1 167 ? 71.140 -25.293 52.643 1.00 70.82 187 ARG G C 1
ATOM 3975 O O . ARG C 1 167 ? 71.486 -26.460 52.468 1.00 69.61 187 ARG G O 1
ATOM 3983 N N . LEU C 1 168 ? 69.891 -24.930 52.928 1.00 62.89 188 LEU G N 1
ATOM 3984 C CA . LEU C 1 168 ? 68.799 -25.874 53.012 1.00 54.24 188 LEU G CA 1
ATOM 3985 C C . LEU C 1 168 ? 68.534 -26.511 51.649 1.00 54.41 188 LEU G C 1
ATOM 3986 O O . LEU C 1 168 ? 68.367 -27.732 51.551 1.00 48.96 188 LEU G O 1
ATOM 3991 N N . LEU C 1 169 ? 68.521 -25.711 50.580 1.00 52.10 189 LEU G N 1
ATOM 3992 C CA . LEU C 1 169 ? 68.426 -26.329 49.259 1.00 46.25 189 LEU G CA 1
ATOM 3993 C C . LEU C 1 169 ? 69.540 -27.335 48.970 1.00 46.82 189 LEU G C 1
ATOM 3994 O O . LEU C 1 169 ? 69.294 -28.410 48.411 1.00 50.21 189 LEU G O 1
ATOM 3999 N N . THR C 1 170 ? 70.761 -26.995 49.382 1.00 51.94 190 THR G N 1
ATOM 4000 C CA . THR C 1 170 ? 71.910 -27.889 49.224 1.00 53.36 190 THR G CA 1
ATOM 4001 C C . THR C 1 170 ? 71.682 -29.188 49.990 1.00 53.88 190 THR G C 1
ATOM 4002 O O . THR C 1 170 ? 71.904 -30.278 49.473 1.00 56.76 190 THR G O 1
ATOM 4006 N N . HIS C 1 171 ? 71.202 -29.057 51.215 1.00 52.73 191 HIS G N 1
ATOM 4007 C CA . HIS C 1 171 ? 70.968 -30.192 52.048 1.00 53.91 191 HIS G CA 1
ATOM 4008 C C . HIS C 1 171 ? 69.962 -31.094 51.423 1.00 54.69 191 HIS G C 1
ATOM 4009 O O . HIS C 1 171 ? 70.152 -32.309 51.444 1.00 54.04 191 HIS G O 1
ATOM 4016 N N . LEU C 1 172 ? 68.909 -30.520 50.833 1.00 55.09 192 LEU G N 1
ATOM 4017 C CA . LEU C 1 172 ? 67.886 -31.302 50.133 1.00 53.39 192 LEU G CA 1
ATOM 4018 C C . LEU C 1 172 ? 68.496 -32.051 48.988 1.00 56.55 192 LEU G C 1
ATOM 4019 O O . LEU C 1 172 ? 68.200 -33.228 48.778 1.00 57.78 192 LEU G O 1
ATOM 4024 N N . ARG C 1 173 ? 69.375 -31.363 48.267 1.00 55.65 193 ARG G N 1
ATOM 4025 C CA . ARG C 1 173 ? 70.066 -31.922 47.112 1.00 55.89 193 ARG G CA 1
ATOM 4026 C C . ARG C 1 173 ? 71.035 -33.054 47.483 1.00 59.19 193 ARG G C 1
ATOM 4027 O O . ARG C 1 173 ? 71.047 -34.140 46.871 1.00 63.93 193 ARG G O 1
ATOM 4035 N N . MET C 1 174 ? 71.817 -32.824 48.520 1.00 60.90 194 MET G N 1
ATOM 4036 C CA . MET C 1 174 ? 72.738 -33.842 48.999 1.00 63.42 194 MET G CA 1
ATOM 4037 C C . MET C 1 174 ? 72.034 -35.124 49.415 1.00 65.97 194 MET G C 1
ATOM 4038 O O . MET C 1 174 ? 72.515 -36.236 49.130 1.00 74.52 194 MET G O 1
ATOM 4043 N N . CYS C 1 175 ? 70.880 -34.993 50.052 1.00 63.23 195 CYS G N 1
ATOM 4044 C CA . CYS C 1 175 ? 70.131 -36.197 50.410 1.00 70.54 195 CYS G CA 1
ATOM 4045 C C . CYS C 1 175 ? 69.360 -36.781 49.225 1.00 69.47 195 CYS G C 1
ATOM 4046 O O . CYS C 1 175 ? 68.590 -37.713 49.394 1.00 66.18 195 CYS G O 1
ATOM 4049 N N . SER C 1 176 ? 69.617 -36.256 48.027 1.00 73.29 196 SER G N 1
ATOM 4050 C CA . SER C 1 176 ? 68.791 -36.497 46.832 1.00 75.79 196 SER G CA 1
ATOM 4051 C C . SER C 1 176 ? 67.295 -36.550 47.144 1.00 74.00 196 SER G C 1
ATOM 4052 O O . SER C 1 176 ? 66.580 -37.432 46.658 1.00 76.62 196 SER G O 1
ATOM 4055 N N . ALA C 1 177 ? 66.848 -35.578 47.949 1.00 69.75 197 ALA G N 1
ATOM 4056 C CA . ALA C 1 177 ? 65.450 -35.427 48.359 1.00 65.83 197 ALA G CA 1
ATOM 4057 C C . ALA C 1 177 ? 64.671 -34.492 47.406 1.00 64.97 197 ALA G C 1
ATOM 4058 O O . ALA C 1 177 ? 63.458 -34.547 47.321 1.00 67.66 197 ALA G O 1
ATOM 4060 N N . ALA C 1 178 ? 65.395 -33.642 46.688 1.00 68.69 198 ALA G N 1
ATOM 4061 C CA . ALA C 1 178 ? 64.808 -32.665 45.791 1.00 69.64 198 ALA G CA 1
ATOM 4062 C C . ALA C 1 178 ? 63.829 -33.278 44.755 1.00 70.01 198 ALA G C 1
ATOM 4063 O O . ALA C 1 178 ? 62.757 -32.700 44.499 1.00 68.34 198 ALA G O 1
ATOM 4065 N N . PRO C 1 179 ? 64.176 -34.436 44.156 1.00 66.86 199 PRO G N 1
ATOM 4066 C CA . PRO C 1 179 ? 63.160 -34.976 43.238 1.00 70.91 199 PRO G CA 1
ATOM 4067 C C . PRO C 1 179 ? 62.007 -35.765 43.941 1.00 64.52 199 PRO G C 1
ATOM 4068 O O . PRO C 1 179 ? 61.064 -36.151 43.283 1.00 73.25 199 PRO G O 1
ATOM 4072 N N . LYS C 1 180 ? 62.087 -35.971 45.252 1.00 59.09 200 LYS G N 1
ATOM 4073 C CA . LYS C 1 180 ? 61.117 -36.788 45.997 1.00 63.55 200 LYS G CA 1
ATOM 4074 C C . LYS C 1 180 ? 60.200 -35.947 46.902 1.00 61.22 200 LYS G C 1
ATOM 4075 O O . LYS C 1 180 ? 59.404 -36.480 47.666 1.00 66.63 200 LYS G O 1
ATOM 4081 N N . LEU C 1 181 ? 60.326 -34.632 46.807 1.00 59.16 201 LEU G N 1
ATOM 4082 C CA . LEU C 1 181 ? 59.508 -33.692 47.540 1.00 52.14 201 LEU G CA 1
ATOM 4083 C C . LEU C 1 181 ? 58.080 -33.854 47.034 1.00 57.30 201 LEU G C 1
ATOM 4084 O O . LEU C 1 181 ? 57.861 -34.142 45.842 1.00 54.63 201 LEU G O 1
ATOM 4089 N N . PRO C 1 182 ? 57.101 -33.672 47.940 1.00 54.31 202 PRO G N 1
ATOM 4090 C CA . PRO C 1 182 ? 55.707 -33.950 47.639 1.00 47.94 202 PRO G CA 1
ATOM 4091 C C . PRO C 1 182 ? 55.078 -32.809 46.829 1.00 54.88 202 PRO G C 1
ATOM 4092 O O . PRO C 1 182 ? 54.305 -31.998 47.369 1.00 58.82 202 PRO G O 1
ATOM 4096 N N . TYR C 1 183 ? 55.394 -32.769 45.541 1.00 51.76 203 TYR G N 1
ATOM 4097 C CA . TYR C 1 183 ? 55.030 -31.669 44.683 1.00 51.27 203 TYR G CA 1
ATOM 4098 C C . TYR C 1 183 ? 53.567 -31.640 44.344 1.00 50.65 203 TYR G C 1
ATOM 4099 O O . TYR C 1 183 ? 52.968 -30.566 44.300 1.00 50.49 203 TYR G O 1
ATOM 4108 N N . ASP C 1 184 ? 52.994 -32.800 44.048 1.00 52.65 204 ASP G N 1
ATOM 4109 C CA . ASP C 1 184 ? 51.555 -32.854 43.801 1.00 57.33 204 ASP G CA 1
ATOM 4110 C C . ASP C 1 184 ? 50.771 -32.456 45.062 1.00 54.36 204 ASP G C 1
ATOM 4111 O O . ASP C 1 184 ? 49.699 -31.840 44.978 1.00 49.80 204 ASP G O 1
ATOM 4116 N N . LEU C 1 185 ? 51.286 -32.793 46.239 1.00 49.69 205 LEU G N 1
ATOM 4117 C CA . LEU C 1 185 ? 50.568 -32.372 47.414 1.00 47.00 205 LEU G CA 1
ATOM 4118 C C . LEU C 1 185 ? 50.549 -30.850 47.426 1.00 47.01 205 LEU G C 1
ATOM 4119 O O . LEU C 1 185 ? 49.548 -30.261 47.753 1.00 48.68 205 LEU G O 1
ATOM 4124 N N . TRP C 1 186 ? 51.648 -30.209 47.043 1.00 49.51 206 TRP G N 1
ATOM 4125 C CA . TRP C 1 186 ? 51.710 -28.756 47.046 1.00 45.42 206 TRP G CA 1
ATOM 4126 C C . TRP C 1 186 ? 51.120 -28.120 45.839 1.00 47.12 206 TRP G C 1
ATOM 4127 O O . TRP C 1 186 ? 50.449 -27.112 45.957 1.00 52.85 206 TRP G O 1
ATOM 4138 N N . PHE C 1 187 ? 51.367 -28.660 44.652 1.00 49.08 207 PHE G N 1
ATOM 4139 C CA . PHE C 1 187 ? 50.936 -27.964 43.431 1.00 48.49 207 PHE G CA 1
ATOM 4140 C C . PHE C 1 187 ? 49.822 -28.623 42.607 1.00 49.96 207 PHE G C 1
ATOM 4141 O O . PHE C 1 187 ? 49.341 -28.035 41.659 1.00 53.39 207 PHE G O 1
ATOM 4149 N N . LYS C 1 188 ? 49.421 -29.842 42.928 1.00 52.84 208 LYS G N 1
ATOM 4150 C CA . LYS C 1 188 ? 48.138 -30.355 42.413 1.00 48.19 208 LYS G CA 1
ATOM 4151 C C . LYS C 1 188 ? 47.042 -30.155 43.451 1.00 46.87 208 LYS G C 1
ATOM 4152 O O . LYS C 1 188 ? 46.034 -29.552 43.150 1.00 50.92 208 LYS G O 1
ATOM 4158 N N . ARG C 1 189 ? 47.262 -30.596 44.684 1.00 42.22 209 ARG G N 1
ATOM 4159 C CA . ARG C 1 189 ? 46.253 -30.464 45.695 1.00 43.77 209 ARG G CA 1
ATOM 4160 C C . ARG C 1 189 ? 46.229 -29.106 46.381 1.00 47.31 209 ARG G C 1
ATOM 4161 O O . ARG C 1 189 ? 45.384 -28.858 47.239 1.00 46.39 209 ARG G O 1
ATOM 4169 N N . CYS C 1 190 ? 47.140 -28.215 45.987 1.00 50.07 210 CYS G N 1
ATOM 4170 C CA . CYS C 1 190 ? 47.272 -26.882 46.618 1.00 43.71 210 CYS G CA 1
ATOM 4171 C C . CYS C 1 190 ? 47.259 -26.913 48.165 1.00 41.64 210 CYS G C 1
ATOM 4172 O O . CYS C 1 190 ? 46.612 -26.067 48.797 1.00 38.34 210 CYS G O 1
ATOM 4175 N N . PHE C 1 191 ? 47.961 -27.911 48.738 1.00 38.01 211 PHE G N 1
ATOM 4176 C CA . PHE C 1 191 ? 48.083 -28.143 50.181 1.00 37.19 211 PHE G CA 1
ATOM 4177 C C . PHE C 1 191 ? 46.832 -28.689 50.872 1.00 39.67 211 PHE G C 1
ATOM 4178 O O . PHE C 1 191 ? 46.740 -28.686 52.101 1.00 41.41 211 PHE G O 1
ATOM 4186 N N . ALA C 1 192 ? 45.860 -29.140 50.098 1.00 40.85 212 ALA G N 1
ATOM 4187 C CA . ALA C 1 192 ? 44.683 -29.782 50.682 1.00 44.62 212 ALA G CA 1
ATOM 4188 C C . ALA C 1 192 ? 45.078 -31.092 51.371 1.00 41.11 212 ALA G C 1
ATOM 4189 O O . ALA C 1 192 ? 45.633 -31.969 50.734 1.00 41.39 212 ALA G O 1
ATOM 4191 N N . GLY C 1 193 ? 44.804 -31.203 52.673 1.00 45.47 213 GLY G N 1
ATOM 4192 C CA . GLY C 1 193 ? 45.186 -32.396 53.452 1.00 47.35 213 GLY G CA 1
ATOM 4193 C C . GLY C 1 193 ? 46.557 -32.235 54.060 1.00 55.16 213 GLY G C 1
ATOM 4194 O O . GLY C 1 193 ? 47.241 -33.191 54.417 1.00 62.65 213 GLY G O 1
ATOM 4195 N N . CYS C 1 194 ? 46.983 -30.995 54.169 1.00 58.71 214 CYS G N 1
ATOM 4196 C CA . CYS C 1 194 ? 48.313 -30.736 54.637 1.00 54.77 214 CYS G CA 1
ATOM 4197 C C . CYS C 1 194 ? 48.305 -29.547 55.560 1.00 58.64 214 CYS G C 1
ATOM 4198 O O . CYS C 1 194 ? 48.961 -29.579 56.594 1.00 63.61 214 CYS G O 1
ATOM 4201 N N . LEU C 1 195 ? 47.571 -28.498 55.185 1.00 58.36 215 LEU G N 1
ATOM 4202 C CA . LEU C 1 195 ? 47.327 -27.379 56.090 1.00 55.46 215 LEU G CA 1
ATOM 4203 C C . LEU C 1 195 ? 45.898 -27.399 56.556 1.00 54.86 215 LEU G C 1
ATOM 4204 O O . LEU C 1 195 ? 44.986 -27.621 55.760 1.00 61.05 215 LEU G O 1
ATOM 4209 N N . PRO C 1 196 ? 45.686 -27.169 57.848 1.00 56.80 216 PRO G N 1
ATOM 4210 C CA . PRO C 1 196 ? 44.335 -26.958 58.369 1.00 53.21 216 PRO G CA 1
ATOM 4211 C C . PRO C 1 196 ? 43.538 -25.905 57.564 1.00 54.23 216 PRO G C 1
ATOM 4212 O O . PRO C 1 196 ? 44.016 -24.797 57.295 1.00 52.47 216 PRO G O 1
ATOM 4216 N N . GLU C 1 197 ? 42.320 -26.256 57.201 1.00 52.78 217 GLU G N 1
ATOM 4217 C CA . GLU C 1 197 ? 41.488 -25.391 56.385 1.00 56.00 217 GLU G CA 1
ATOM 4218 C C . GLU C 1 197 ? 41.310 -23.940 56.886 1.00 61.76 217 GLU G C 1
ATOM 4219 O O . GLU C 1 197 ? 41.076 -23.046 56.088 1.00 64.33 217 GLU G O 1
ATOM 4225 N N . SER C 1 198 ? 41.424 -23.685 58.184 1.00 62.54 218 SER G N 1
ATOM 4226 C CA . SER C 1 198 ? 41.303 -22.324 58.683 1.00 56.04 218 SER G CA 1
ATOM 4227 C C . SER C 1 198 ? 42.418 -21.445 58.173 1.00 54.80 218 SER G C 1
ATOM 4228 O O . SER C 1 198 ? 42.292 -20.249 58.203 1.00 61.23 218 SER G O 1
ATOM 4231 N N . SER C 1 199 ? 43.533 -22.031 57.744 1.00 56.66 219 SER G N 1
ATOM 4232 C CA . SER C 1 199 ? 44.668 -21.252 57.214 1.00 52.80 219 SER G CA 1
ATOM 4233 C C . SER C 1 199 ? 44.722 -21.427 55.720 1.00 52.13 219 SER G C 1
ATOM 4234 O O . SER C 1 199 ? 44.939 -20.470 54.985 1.00 52.03 219 SER G O 1
ATOM 4237 N N . LEU C 1 200 ? 44.469 -22.656 55.272 1.00 50.07 220 LEU G N 1
ATOM 4238 C CA . LEU C 1 200 ? 44.493 -22.989 53.864 1.00 48.44 220 LEU G CA 1
ATOM 4239 C C . LEU C 1 200 ? 43.583 -22.040 53.092 1.00 51.23 220 LEU G C 1
ATOM 4240 O O . LEU C 1 200 ? 43.837 -21.730 51.912 1.00 53.06 220 LEU G O 1
ATOM 4245 N N . GLN C 1 201 ? 42.544 -21.538 53.753 1.00 48.68 221 GLN G N 1
ATOM 4246 C CA . GLN C 1 201 ? 41.582 -20.735 53.011 1.00 49.83 221 GLN G CA 1
ATOM 4247 C C . GLN C 1 201 ? 42.163 -19.407 52.638 1.00 53.26 221 GLN G C 1
ATOM 4248 O O . GLN C 1 201 ? 41.824 -18.865 51.569 1.00 50.67 221 GLN G O 1
ATOM 4254 N N . ARG C 1 202 ? 43.057 -18.896 53.496 1.00 53.23 222 ARG G N 1
ATOM 4255 C CA . ARG C 1 202 ? 43.733 -17.619 53.228 1.00 48.43 222 ARG G CA 1
ATOM 4256 C C . ARG C 1 202 ? 44.699 -17.727 52.062 1.00 50.51 222 ARG G C 1
ATOM 4257 O O . ARG C 1 202 ? 44.917 -16.736 51.352 1.00 54.62 222 ARG G O 1
ATOM 4265 N N . VAL C 1 203 ? 45.261 -18.931 51.862 1.00 46.38 223 VAL G N 1
ATOM 4266 C CA . VAL C 1 203 ? 46.047 -19.249 50.672 1.00 43.99 223 VAL G CA 1
ATOM 4267 C C . VAL C 1 203 ? 45.144 -19.285 49.457 1.00 44.94 223 VAL G C 1
ATOM 4268 O O . VAL C 1 203 ? 45.484 -18.772 48.396 1.00 50.41 223 VAL G O 1
ATOM 4272 N N . TRP C 1 204 ? 44.005 -19.936 49.603 1.00 44.86 224 TRP G N 1
ATOM 4273 C CA . TRP C 1 204 ? 43.119 -20.129 48.483 1.00 43.24 224 TRP G CA 1
ATOM 4274 C C . TRP C 1 204 ? 42.454 -18.877 48.045 1.00 43.09 224 TRP G C 1
ATOM 4275 O O . TRP C 1 204 ? 42.216 -18.728 46.849 1.00 42.80 224 TRP G O 1
ATOM 4286 N N . ASP C 1 205 ? 42.202 -17.956 48.982 1.00 40.93 225 ASP G N 1
ATOM 4287 C CA . ASP C 1 205 ? 41.824 -16.568 48.629 1.00 46.46 225 ASP G CA 1
ATOM 4288 C C . ASP C 1 205 ? 42.707 -16.055 47.465 1.00 46.88 225 ASP G C 1
ATOM 4289 O O . ASP C 1 205 ? 42.240 -15.478 46.514 1.00 48.26 225 ASP G O 1
ATOM 4294 N N . LYS C 1 206 ? 44.001 -16.292 47.548 1.00 47.63 226 LYS G N 1
ATOM 4295 C CA . LYS C 1 206 ? 44.919 -15.864 46.526 1.00 47.19 226 LYS G CA 1
ATOM 4296 C C . LYS C 1 206 ? 44.794 -16.708 45.270 1.00 44.85 226 LYS G C 1
ATOM 4297 O O . LYS C 1 206 ? 44.799 -16.168 44.152 1.00 46.20 226 LYS G O 1
ATOM 4303 N N . VAL C 1 207 ? 44.664 -18.016 45.451 1.00 43.01 227 VAL G N 1
ATOM 4304 C CA . VAL C 1 207 ? 44.559 -18.922 44.300 1.00 45.26 227 VAL G CA 1
ATOM 4305 C C . VAL C 1 207 ? 43.316 -18.600 43.481 1.00 44.90 227 VAL G C 1
ATOM 4306 O O . VAL C 1 207 ? 43.347 -18.526 42.245 1.00 45.29 227 VAL G O 1
ATOM 4310 N N . VAL C 1 208 ? 42.229 -18.360 44.196 1.00 45.42 228 VAL G N 1
ATOM 4311 C CA . VAL C 1 208 ? 40.956 -18.059 43.578 1.00 46.19 228 VAL G CA 1
ATOM 4312 C C . VAL C 1 208 ? 41.015 -16.730 42.802 1.00 46.58 228 VAL G C 1
ATOM 4313 O O . VAL C 1 208 ? 40.501 -16.625 41.675 1.00 45.43 228 VAL G O 1
ATOM 4317 N N . SER C 1 209 ? 41.668 -15.738 43.395 1.00 44.96 229 SER G N 1
ATOM 4318 C CA . SER C 1 209 ? 41.822 -14.439 42.775 1.00 49.02 229 SER G CA 1
ATOM 4319 C C . SER C 1 209 ? 43.026 -14.357 41.834 1.00 56.84 229 SER G C 1
ATOM 4320 O O . SER C 1 209 ? 43.604 -13.290 41.636 1.00 64.20 229 SER G O 1
ATOM 4323 N N . GLY C 1 210 ? 43.411 -15.482 41.246 1.00 61.15 230 GLY G N 1
ATOM 4324 C CA . GLY C 1 210 ? 44.253 -15.453 40.052 1.00 56.53 230 GLY G CA 1
ATOM 4325 C C . GLY C 1 210 ? 45.747 -15.732 40.171 1.00 59.20 230 GLY G C 1
ATOM 4326 O O . GLY C 1 210 ? 46.432 -15.756 39.149 1.00 68.09 230 GLY G O 1
ATOM 4327 N N . SER C 1 211 ? 46.259 -15.934 41.385 1.00 54.43 231 SER G N 1
ATOM 4328 C CA . SER C 1 211 ? 47.666 -16.235 41.604 1.00 54.81 231 SER G CA 1
ATOM 4329 C C . SER C 1 211 ? 47.940 -17.664 42.068 1.00 57.11 231 SER G C 1
ATOM 4330 O O . SER C 1 211 ? 47.430 -18.085 43.106 1.00 50.42 231 SER G O 1
ATOM 4333 N N . CYS C 1 212 ? 48.764 -18.397 41.325 1.00 57.20 232 CYS G N 1
ATOM 4334 C CA . CYS C 1 212 ? 49.184 -19.697 41.801 1.00 56.26 232 CYS G CA 1
ATOM 4335 C C . CYS C 1 212 ? 50.633 -19.761 42.331 1.00 56.12 232 CYS G C 1
ATOM 4336 O O . CYS C 1 212 ? 51.005 -20.790 42.929 1.00 52.74 232 CYS G O 1
ATOM 4339 N N . LYS C 1 213 ? 51.419 -18.689 42.130 1.00 50.02 233 LYS G N 1
ATOM 4340 C CA . LYS C 1 213 ? 52.782 -18.629 42.619 1.00 52.57 233 LYS G CA 1
ATOM 4341 C C . LYS C 1 213 ? 52.689 -18.706 44.148 1.00 56.44 233 LYS G C 1
ATOM 4342 O O . LYS C 1 213 ? 53.512 -19.375 44.805 1.00 56.18 233 LYS G O 1
ATOM 4348 N N . ILE C 1 214 ? 51.657 -18.071 44.718 1.00 48.20 234 ILE G N 1
ATOM 4349 C CA . ILE C 1 214 ? 51.499 -18.109 46.155 1.00 45.63 234 ILE G CA 1
ATOM 4350 C C . ILE C 1 214 ? 51.813 -19.533 46.702 1.00 46.29 234 ILE G C 1
ATOM 4351 O O . ILE C 1 214 ? 52.392 -19.681 47.802 1.00 42.04 234 ILE G O 1
ATOM 4356 N N . LEU C 1 215 ? 51.455 -20.558 45.914 1.00 40.20 235 LEU G N 1
ATOM 4357 C CA . LEU C 1 215 ? 51.698 -21.920 46.331 1.00 43.95 235 LEU G CA 1
ATOM 4358 C C . LEU C 1 215 ? 53.187 -22.185 46.612 1.00 48.73 235 LEU G C 1
ATOM 4359 O O . LEU C 1 215 ? 53.527 -22.826 47.618 1.00 48.32 235 LEU G O 1
ATOM 4364 N N . VAL C 1 216 ? 54.050 -21.694 45.722 1.00 45.41 236 VAL G N 1
ATOM 4365 C CA . VAL C 1 216 ? 55.502 -21.812 45.871 1.00 45.21 236 VAL G CA 1
ATOM 4366 C C . VAL C 1 216 ? 55.967 -21.242 47.213 1.00 46.33 236 VAL G C 1
ATOM 4367 O O . VAL C 1 216 ? 56.721 -21.887 47.940 1.00 50.36 236 VAL G O 1
ATOM 4371 N N . PHE C 1 217 ? 55.488 -20.046 47.556 1.00 42.56 237 PHE G N 1
ATOM 4372 C CA . PHE C 1 217 ? 55.865 -19.421 48.784 1.00 38.84 237 PHE G CA 1
ATOM 4373 C C . PHE C 1 217 ? 55.306 -20.077 50.014 1.00 42.93 237 PHE G C 1
ATOM 4374 O O . PHE C 1 217 ? 55.847 -19.895 51.074 1.00 48.31 237 PHE G O 1
ATOM 4382 N N . VAL C 1 218 ? 54.264 -20.893 49.893 1.00 44.37 238 VAL G N 1
ATOM 4383 C CA . VAL C 1 218 ? 53.824 -21.656 51.045 1.00 41.19 238 VAL G CA 1
ATOM 4384 C C . VAL C 1 218 ? 54.816 -22.788 51.257 1.00 43.05 238 VAL G C 1
ATOM 4385 O O . VAL C 1 218 ? 55.235 -23.044 52.395 1.00 42.90 238 VAL G O 1
ATOM 4389 N N . ALA C 1 219 ? 55.204 -23.442 50.161 1.00 40.09 239 ALA G N 1
ATOM 4390 C CA . ALA C 1 219 ? 56.210 -24.485 50.217 1.00 42.08 239 ALA G CA 1
ATOM 4391 C C . ALA C 1 219 ? 57.584 -23.990 50.766 1.00 45.69 239 ALA G C 1
ATOM 4392 O O . ALA C 1 219 ? 58.159 -24.605 51.711 1.00 39.59 239 ALA G O 1
ATOM 4394 N N . VAL C 1 220 ? 58.088 -22.873 50.211 1.00 44.30 240 VAL G N 1
ATOM 4395 C CA . VAL C 1 220 ? 59.341 -22.282 50.711 1.00 42.93 240 VAL G CA 1
ATOM 4396 C C . VAL C 1 220 ? 59.199 -22.033 52.219 1.00 46.55 240 VAL G C 1
ATOM 4397 O O . VAL C 1 220 ? 60.074 -22.354 53.027 1.00 44.65 240 VAL G O 1
ATOM 4401 N N . GLU C 1 221 ? 58.062 -21.466 52.584 1.00 47.08 241 GLU G N 1
ATOM 4402 C CA . GLU C 1 221 ? 57.828 -21.102 53.945 1.00 47.90 241 GLU G CA 1
ATOM 4403 C C . GLU C 1 221 ? 57.731 -22.328 54.856 1.00 52.48 241 GLU G C 1
ATOM 4404 O O . GLU C 1 221 ? 58.171 -22.275 56.007 1.00 54.83 241 GLU G O 1
ATOM 4410 N N . ILE C 1 222 ? 57.142 -23.428 54.378 1.00 50.77 242 ILE G N 1
ATOM 4411 C CA . ILE C 1 222 ? 57.105 -24.627 55.210 1.00 50.43 242 ILE G CA 1
ATOM 4412 C C . ILE C 1 222 ? 58.531 -25.093 55.488 1.00 56.34 242 ILE G C 1
ATOM 4413 O O . ILE C 1 222 ? 58.820 -25.515 56.599 1.00 64.48 242 ILE G O 1
ATOM 4418 N N . LEU C 1 223 ? 59.422 -25.007 54.494 1.00 53.21 243 LEU G N 1
ATOM 4419 C CA . LEU C 1 223 ? 60.822 -25.382 54.712 1.00 51.23 243 LEU G CA 1
ATOM 4420 C C . LEU C 1 223 ? 61.573 -24.451 55.666 1.00 55.99 243 LEU G C 1
ATOM 4421 O O . LEU C 1 223 ? 62.220 -24.936 56.600 1.00 62.96 243 LEU G O 1
ATOM 4426 N N . LEU C 1 224 ? 61.474 -23.135 55.466 1.00 52.31 244 LEU G N 1
ATOM 4427 C CA . LEU C 1 224 ? 62.088 -22.212 56.408 1.00 55.09 244 LEU G CA 1
ATOM 4428 C C . LEU C 1 224 ? 61.591 -22.472 57.847 1.00 60.11 244 LEU G C 1
ATOM 4429 O O . LEU C 1 224 ? 62.387 -22.574 58.789 1.00 63.87 244 LEU G O 1
ATOM 4434 N N . THR C 1 225 ? 60.285 -22.616 58.012 1.00 59.07 245 THR G N 1
ATOM 4435 C CA . THR C 1 225 ? 59.729 -22.827 59.340 1.00 59.20 245 THR G CA 1
ATOM 4436 C C . THR C 1 225 ? 60.324 -24.085 59.981 1.00 59.88 245 THR G C 1
ATOM 4437 O O . THR C 1 225 ? 60.617 -24.093 61.161 1.00 60.40 245 THR G O 1
ATOM 4441 N N . PHE C 1 226 ? 60.532 -25.138 59.206 1.00 59.22 246 PHE G N 1
ATOM 4442 C CA . PHE C 1 226 ? 61.108 -26.346 59.777 1.00 65.23 246 PHE G CA 1
ATOM 4443 C C . PHE C 1 226 ? 62.578 -26.565 59.343 1.00 66.69 246 PHE G C 1
ATOM 4444 O O . PHE C 1 226 ? 63.050 -27.691 59.278 1.00 58.74 246 PHE G O 1
ATOM 4452 N N . LYS C 1 227 ? 63.281 -25.467 59.059 1.00 64.68 247 LYS G N 1
ATOM 4453 C CA . LYS C 1 227 ? 64.698 -25.479 58.752 1.00 68.32 247 LYS G CA 1
ATOM 4454 C C . LYS C 1 227 ? 65.429 -26.410 59.714 1.00 71.90 247 LYS G C 1
ATOM 4455 O O . LYS C 1 227 ? 65.998 -27.420 59.295 1.00 73.24 247 LYS G O 1
ATOM 4461 N N . ILE C 1 228 ? 65.371 -26.088 61.007 1.00 78.57 248 ILE G N 1
ATOM 4462 C CA . ILE C 1 228 ? 66.072 -26.844 62.061 1.00 75.66 248 ILE G CA 1
ATOM 4463 C C . ILE C 1 228 ? 65.764 -28.334 62.039 1.00 74.66 248 ILE G C 1
ATOM 4464 O O . ILE C 1 228 ? 66.666 -29.139 62.089 1.00 82.27 248 ILE G O 1
ATOM 4469 N N . LYS C 1 229 ? 64.493 -28.697 61.957 1.00 78.98 249 LYS G N 1
ATOM 4470 C CA . LYS C 1 229 ? 64.104 -30.105 61.988 1.00 74.82 249 LYS G CA 1
ATOM 4471 C C . LYS C 1 229 ? 64.504 -30.834 60.705 1.00 72.68 249 LYS G C 1
ATOM 4472 O O . LYS C 1 229 ? 64.815 -32.006 60.745 1.00 70.32 249 LYS G O 1
ATOM 4478 N N . VAL C 1 230 ? 64.512 -30.131 59.574 1.00 75.23 250 VAL G N 1
ATOM 4479 C CA . VAL C 1 230 ? 64.825 -30.751 58.273 1.00 71.64 250 VAL G CA 1
ATOM 4480 C C . VAL C 1 230 ? 66.329 -30.975 58.101 1.00 65.89 250 VAL G C 1
ATOM 4481 O O . VAL C 1 230 ? 66.758 -32.058 57.717 1.00 68.35 250 VAL G O 1
ATOM 4485 N N . MET C 1 231 ? 67.116 -29.951 58.392 1.00 59.13 251 MET G N 1
ATOM 4486 C CA . MET C 1 231 ? 68.571 -30.080 58.379 1.00 68.13 251 MET G CA 1
ATOM 4487 C C . MET C 1 231 ? 69.051 -31.241 59.275 1.00 71.65 251 MET G C 1
ATOM 4488 O O . MET C 1 231 ? 70.127 -31.785 59.083 1.00 82.84 251 MET G O 1
ATOM 4493 N N . ALA C 1 232 ? 68.230 -31.630 60.234 1.00 71.57 252 ALA G N 1
ATOM 4494 C CA . ALA C 1 232 ? 68.532 -32.755 61.093 1.00 76.55 252 ALA G CA 1
ATOM 4495 C C . ALA C 1 232 ? 68.196 -34.109 60.447 1.00 81.50 252 ALA G C 1
ATOM 4496 O O . ALA C 1 232 ? 68.464 -35.146 61.041 1.00 84.71 252 ALA G O 1
ATOM 4498 N N . LEU C 1 233 ? 67.614 -34.107 59.249 1.00 77.75 253 LEU G N 1
ATOM 4499 C CA . LEU C 1 233 ? 67.267 -35.365 58.589 1.00 81.50 253 LEU G CA 1
ATOM 4500 C C . LEU C 1 233 ? 68.273 -35.792 57.515 1.00 87.07 253 LEU G C 1
ATOM 4501 O O . LEU C 1 233 ? 68.692 -35.009 56.672 1.00 91.38 253 LEU G O 1
ATOM 4506 N N . ASN C 1 234 ? 68.656 -37.060 57.580 1.00 96.36 254 ASN G N 1
ATOM 4507 C CA . ASN C 1 234 ? 69.752 -37.634 56.796 1.00 90.76 254 ASN G CA 1
ATOM 4508 C C . ASN C 1 234 ? 69.290 -38.298 55.507 1.00 93.23 254 ASN G C 1
ATOM 4509 O O . ASN C 1 234 ? 69.874 -38.068 54.469 1.00 99.88 254 ASN G O 1
ATOM 4514 N N . SER C 1 235 ? 68.270 -39.152 55.586 1.00 95.06 255 SER G N 1
ATOM 4515 C CA . SER C 1 235 ? 67.739 -39.864 54.432 1.00 93.99 255 SER G CA 1
ATOM 4516 C C . SER C 1 235 ? 66.864 -38.893 53.713 1.00 92.20 255 SER G C 1
ATOM 4517 O O . SER C 1 235 ? 66.349 -37.975 54.333 1.00 99.06 255 SER G O 1
ATOM 4520 N N . ALA C 1 236 ? 66.671 -39.112 52.416 1.00 84.45 256 ALA G N 1
ATOM 4521 C CA . ALA C 1 236 ? 65.651 -38.420 51.637 1.00 76.55 256 ALA G CA 1
ATOM 4522 C C . ALA C 1 236 ? 64.306 -38.947 52.022 1.00 80.28 256 ALA G C 1
ATOM 4523 O O . ALA C 1 236 ? 63.295 -38.251 51.939 1.00 77.87 256 ALA G O 1
ATOM 4525 N N . GLU C 1 237 ? 64.308 -40.223 52.378 1.00 93.57 257 GLU G N 1
ATOM 4526 C CA . GLU C 1 237 ? 63.137 -40.900 52.870 1.00 105.05 257 GLU G CA 1
ATOM 4527 C C . GLU C 1 237 ? 62.504 -40.171 54.029 1.00 102.70 257 GLU G C 1
ATOM 4528 O O . GLU C 1 237 ? 61.308 -39.855 54.001 1.00 97.94 257 GLU G O 1
ATOM 4534 N N . LYS C 1 238 ? 63.330 -39.889 55.030 1.00 101.40 258 LYS G N 1
ATOM 4535 C CA . LYS C 1 238 ? 62.896 -39.185 56.227 1.00 98.28 258 LYS G CA 1
ATOM 4536 C C . LYS C 1 238 ? 62.344 -37.797 55.917 1.00 88.11 258 LYS G C 1
ATOM 4537 O O . LYS C 1 238 ? 61.289 -37.440 56.437 1.00 87.22 258 LYS G O 1
ATOM 4543 N N . ILE C 1 239 ? 63.034 -37.049 55.047 1.00 83.14 259 ILE G N 1
ATOM 4544 C CA . ILE C 1 239 ? 62.577 -35.710 54.604 1.00 75.14 259 ILE G CA 1
ATOM 4545 C C . ILE C 1 239 ? 61.179 -35.721 54.003 1.00 77.16 259 ILE G C 1
ATOM 4546 O O . ILE C 1 239 ? 60.353 -34.907 54.396 1.00 80.53 259 ILE G O 1
ATOM 4551 N N . THR C 1 240 ? 60.931 -36.604 53.032 1.00 74.63 260 THR G N 1
ATOM 4552 C CA . THR C 1 240 ? 59.640 -36.664 52.360 1.00 69.38 260 THR G CA 1
ATOM 4553 C C . THR C 1 240 ? 58.553 -37.066 53.314 1.00 70.71 260 THR G C 1
ATOM 4554 O O . THR C 1 240 ? 57.446 -36.541 53.211 1.00 75.63 260 THR G O 1
ATOM 4558 N N . LYS C 1 241 ? 58.846 -38.008 54.214 1.00 68.85 261 LYS G N 1
ATOM 4559 C CA . LYS C 1 241 ? 57.836 -38.510 55.145 1.00 76.68 261 LYS G CA 1
ATOM 4560 C C . LYS C 1 241 ? 57.352 -37.357 56.009 1.00 75.41 261 LYS G C 1
ATOM 4561 O O . LYS C 1 241 ? 56.168 -37.217 56.235 1.00 75.34 261 LYS G O 1
ATOM 4567 N N . PHE C 1 242 ? 58.294 -36.544 56.482 1.00 71.40 262 PHE G N 1
ATOM 4568 C CA . PHE C 1 242 ? 58.030 -35.363 57.288 1.00 70.64 262 PHE G CA 1
ATOM 4569 C C . PHE C 1 242 ? 57.173 -34.330 56.550 1.00 71.72 262 PHE G C 1
ATOM 4570 O O . PHE C 1 242 ? 56.137 -33.930 57.056 1.00 78.34 262 PHE G O 1
ATOM 4578 N N . LEU C 1 243 ? 57.609 -33.905 55.367 1.00 67.00 263 LEU G N 1
ATOM 4579 C CA . LEU C 1 243 ? 56.884 -32.921 54.565 1.00 65.76 263 LEU G CA 1
ATOM 4580 C C . LEU C 1 243 ? 55.510 -33.392 54.143 1.00 64.28 263 LEU G C 1
ATOM 4581 O O . LEU C 1 243 ? 54.636 -32.576 53.865 1.00 65.31 263 LEU G O 1
ATOM 4586 N N . GLU C 1 244 ? 55.318 -34.705 54.085 1.00 71.11 264 GLU G N 1
ATOM 4587 C CA . GLU C 1 244 ? 53.982 -35.268 53.829 1.00 80.42 264 GLU G CA 1
ATOM 4588 C C . GLU C 1 244 ? 53.094 -35.089 55.075 1.00 82.65 264 GLU G C 1
ATOM 4589 O O . GLU C 1 244 ? 51.882 -34.939 54.973 1.00 89.57 264 GLU G O 1
ATOM 4595 N N . ASN C 1 245 ? 53.719 -35.069 56.249 1.00 78.10 265 ASN G N 1
ATOM 4596 C CA . ASN C 1 245 ? 52.999 -35.081 57.505 1.00 71.32 265 ASN G CA 1
ATOM 4597 C C . ASN C 1 245 ? 53.556 -34.075 58.441 1.00 66.78 265 ASN G C 1
ATOM 4598 O O . ASN C 1 245 ? 54.275 -34.425 59.347 1.00 75.61 265 ASN G O 1
ATOM 4603 N N . ILE C 1 246 ? 53.212 -32.820 58.253 1.00 62.82 266 ILE G N 1
ATOM 4604 C CA . ILE C 1 246 ? 53.839 -31.785 59.043 1.00 61.39 266 ILE G CA 1
ATOM 4605 C C . ILE C 1 246 ? 53.048 -31.405 60.299 1.00 65.81 266 ILE G C 1
ATOM 4606 O O . ILE C 1 246 ? 51.832 -31.451 60.299 1.00 70.14 266 ILE G O 1
ATOM 4611 N N . PRO C 1 247 ? 53.744 -30.988 61.373 1.00 69.50 267 PRO G N 1
ATOM 4612 C CA . PRO C 1 247 ? 53.066 -30.393 62.526 1.00 68.42 267 PRO G CA 1
ATOM 4613 C C . PRO C 1 247 ? 52.108 -29.287 62.108 1.00 70.07 267 PRO G C 1
ATOM 4614 O O . PRO C 1 247 ? 52.445 -28.465 61.278 1.00 75.95 267 PRO G O 1
ATOM 4618 N N . GLN C 1 248 ? 50.931 -29.259 62.717 1.00 74.84 268 GLN G N 1
ATOM 4619 C CA . GLN C 1 248 ? 49.872 -28.360 62.311 1.00 73.87 268 GLN G CA 1
ATOM 4620 C C . GLN C 1 248 ? 49.983 -26.968 62.889 1.00 77.46 268 GLN G C 1
ATOM 4621 O O . GLN C 1 248 ? 49.778 -26.006 62.167 1.00 89.29 268 GLN G O 1
ATOM 4627 N N . ASP C 1 249 ? 50.353 -26.864 64.162 1.00 77.30 269 ASP G N 1
ATOM 4628 C CA . ASP C 1 249 ? 50.214 -25.619 64.936 1.00 82.84 269 ASP G CA 1
ATOM 4629 C C . ASP C 1 249 ? 50.979 -24.377 64.443 1.00 84.42 269 ASP G C 1
ATOM 4630 O O . ASP C 1 249 ? 50.726 -23.279 64.941 1.00 84.18 269 ASP G O 1
ATOM 4635 N N . SER C 1 250 ? 51.887 -24.529 63.476 1.00 77.97 270 SER G N 1
ATOM 4636 C CA . SER C 1 250 ? 52.588 -23.368 62.971 1.00 69.68 270 SER G CA 1
ATOM 4637 C C . SER C 1 250 ? 51.882 -22.773 61.750 1.00 70.22 270 SER G C 1
ATOM 4638 O O . SER C 1 250 ? 52.289 -21.723 61.262 1.00 74.20 270 SER G O 1
ATOM 4641 N N . SER C 1 251 ? 50.829 -23.426 61.266 1.00 60.63 271 SER G N 1
ATOM 4642 C CA . SER C 1 251 ? 50.231 -23.077 59.970 1.00 58.05 271 SER G CA 1
ATOM 4643 C C . SER C 1 251 ? 49.720 -21.637 59.790 1.00 59.70 271 SER G C 1
ATOM 4644 O O . SER C 1 251 ? 49.953 -21.020 58.749 1.00 57.78 271 SER G O 1
ATOM 4647 N N . ASP C 1 252 ? 49.044 -21.100 60.798 1.00 63.92 272 ASP G N 1
ATOM 4648 C CA . ASP C 1 252 ? 48.698 -19.680 60.803 1.00 65.02 272 ASP G CA 1
ATOM 4649 C C . ASP C 1 252 ? 49.864 -18.772 60.443 1.00 62.42 272 ASP G C 1
ATOM 4650 O O . ASP C 1 252 ? 49.746 -17.888 59.578 1.00 55.70 272 ASP G O 1
ATOM 4655 N N . ALA C 1 253 ? 50.986 -19.013 61.108 1.00 55.64 273 ALA G N 1
ATOM 4656 C CA . ALA C 1 253 ? 52.195 -18.262 60.875 1.00 54.68 273 ALA G CA 1
ATOM 4657 C C . ALA C 1 253 ? 52.785 -18.513 59.465 1.00 60.71 273 ALA G C 1
ATOM 4658 O O . ALA C 1 253 ? 53.097 -17.561 58.723 1.00 56.98 273 ALA G O 1
ATOM 4660 N N . ILE C 1 254 ? 52.972 -19.788 59.122 1.00 54.40 274 ILE G N 1
ATOM 4661 C CA . ILE C 1 254 ? 53.454 -20.199 57.822 1.00 53.20 274 ILE G CA 1
ATOM 4662 C C . ILE C 1 254 ? 52.723 -19.467 56.704 1.00 53.82 274 ILE G C 1
ATOM 4663 O O . ILE C 1 254 ? 53.346 -18.859 55.827 1.00 54.52 274 ILE G O 1
ATOM 4668 N N . VAL C 1 255 ? 51.399 -19.505 56.738 1.00 48.46 275 VAL G N 1
ATOM 4669 C CA . VAL C 1 255 ? 50.635 -18.843 55.694 1.00 45.85 275 VAL G CA 1
ATOM 4670 C C . VAL C 1 255 ? 50.852 -17.317 55.598 1.00 46.53 275 VAL G C 1
ATOM 4671 O O . VAL C 1 255 ? 51.093 -16.774 54.489 1.00 46.17 275 VAL G O 1
ATOM 4675 N N . SER C 1 256 ? 50.802 -16.623 56.731 1.00 45.99 276 SER G N 1
ATOM 4676 C CA . SER C 1 256 ? 51.102 -15.166 56.727 1.00 46.90 276 SER G CA 1
ATOM 4677 C C . SER C 1 256 ? 52.511 -14.836 56.286 1.00 50.18 276 SER G C 1
ATOM 4678 O O . SER C 1 256 ? 52.698 -13.971 55.425 1.00 55.78 276 SER G O 1
ATOM 4681 N N . LYS C 1 257 ? 53.496 -15.550 56.837 1.00 51.84 277 LYS G N 1
ATOM 4682 C CA . LYS C 1 257 ? 54.880 -15.427 56.390 1.00 51.47 277 LYS G CA 1
ATOM 4683 C C . LYS C 1 257 ? 54.974 -15.712 54.883 1.00 48.41 277 LYS G C 1
ATOM 4684 O O . LYS C 1 257 ? 55.596 -14.946 54.145 1.00 49.25 277 LYS G O 1
ATOM 4690 N N . ALA C 1 258 ? 54.287 -16.755 54.413 1.00 48.07 278 ALA G N 1
ATOM 4691 C CA . ALA C 1 258 ? 54.302 -17.101 52.996 1.00 45.52 278 ALA G CA 1
ATOM 4692 C C . ALA C 1 258 ? 53.707 -15.983 52.183 1.00 53.04 278 ALA G C 1
ATOM 4693 O O . ALA C 1 258 ? 54.225 -15.683 51.103 1.00 53.05 278 ALA G O 1
ATOM 4695 N N . ILE C 1 259 ? 52.624 -15.366 52.669 1.00 50.90 279 ILE G N 1
ATOM 4696 C CA . ILE C 1 259 ? 52.049 -14.261 51.907 1.00 53.18 279 ILE G CA 1
ATOM 4697 C C . ILE C 1 259 ? 53.022 -13.072 51.778 1.00 55.06 279 ILE G C 1
ATOM 4698 O O . ILE C 1 259 ? 53.178 -12.493 50.669 1.00 54.81 279 ILE G O 1
ATOM 4703 N N . ASP C 1 260 ? 53.687 -12.736 52.889 1.00 51.45 280 ASP G N 1
ATOM 4704 C CA . ASP C 1 260 ? 54.738 -11.722 52.889 1.00 48.89 280 ASP G CA 1
ATOM 4705 C C . ASP C 1 260 ? 55.839 -12.042 51.916 1.00 47.39 280 ASP G C 1
ATOM 4706 O O . ASP C 1 260 ? 56.262 -11.199 51.117 1.00 45.52 280 ASP G O 1
ATOM 4711 N N . LEU C 1 261 ? 56.312 -13.276 51.990 1.00 44.32 281 LEU G N 1
ATOM 4712 C CA . LEU C 1 261 ? 57.360 -13.731 51.117 1.00 45.53 281 LEU G CA 1
ATOM 4713 C C . LEU C 1 261 ? 57.055 -13.463 49.642 1.00 44.90 281 LEU G C 1
ATOM 4714 O O . LEU C 1 261 ? 57.804 -12.840 48.943 1.00 47.00 281 LEU G O 1
ATOM 4719 N N . TRP C 1 262 ? 55.915 -13.955 49.206 1.00 50.48 282 TRP G N 1
ATOM 4720 C CA . TRP C 1 262 ? 55.355 -13.736 47.895 1.00 49.97 282 TRP G CA 1
ATOM 4721 C C . TRP C 1 262 ? 55.204 -12.279 47.531 1.00 54.39 282 TRP G C 1
ATOM 4722 O O . TRP C 1 262 ? 55.426 -11.899 46.375 1.00 56.16 282 TRP G O 1
ATOM 4733 N 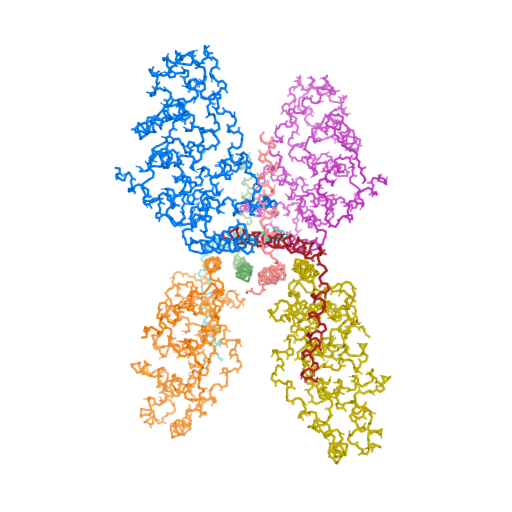N . HIS C 1 263 ? 54.784 -11.447 48.484 1.00 56.61 283 HIS G N 1
ATOM 4734 C CA . HIS C 1 263 ? 54.767 -9.991 48.237 1.00 60.26 283 HIS G CA 1
ATOM 4735 C C . HIS C 1 263 ? 56.166 -9.481 48.058 1.00 56.33 283 HIS G C 1
ATOM 4736 O O . HIS C 1 263 ? 56.443 -8.771 47.091 1.00 61.95 283 HIS G O 1
ATOM 4743 N N . LYS C 1 264 ? 57.061 -9.832 48.975 1.00 50.39 284 LYS G N 1
ATOM 4744 C CA . LYS C 1 264 ? 58.420 -9.361 48.872 1.00 55.26 284 LYS G CA 1
ATOM 4745 C C . LYS C 1 264 ? 58.988 -9.650 47.478 1.00 56.42 284 LYS G C 1
ATOM 4746 O O . LYS C 1 264 ? 59.493 -8.758 46.791 1.00 57.73 284 LYS G O 1
ATOM 4752 N N . HIS C 1 265 ? 58.881 -10.897 47.060 1.00 55.79 285 HIS G N 1
ATOM 4753 C CA . HIS C 1 265 ? 59.424 -11.317 45.779 1.00 56.23 285 HIS G CA 1
ATOM 4754 C C . HIS C 1 265 ? 58.613 -10.927 44.594 1.00 58.05 285 HIS G C 1
ATOM 4755 O O . HIS C 1 265 ? 59.122 -10.995 43.473 1.00 60.35 285 HIS G O 1
ATOM 4762 N N . CYS C 1 266 ? 57.359 -10.531 44.807 1.00 57.68 286 CYS G N 1
ATOM 4763 C CA . CYS C 1 266 ? 56.484 -10.222 43.691 1.00 60.31 286 CYS G CA 1
ATOM 4764 C C . CYS C 1 266 ? 55.689 -8.858 43.787 1.00 68.81 286 CYS G C 1
ATOM 4765 O O . CYS C 1 266 ? 55.669 -8.150 42.815 1.00 79.98 286 CYS G O 1
ATOM 4768 N N . GLY C 1 267 ? 55.075 -8.493 44.930 1.00 80.21 287 GLY G N 1
ATOM 4769 C CA . GLY C 1 267 ? 54.296 -7.220 45.144 1.00 81.37 287 GLY G CA 1
ATOM 4770 C C . GLY C 1 267 ? 52.871 -7.176 44.587 1.00 109.03 287 GLY G C 1
ATOM 4771 O O . GLY C 1 267 ? 52.554 -7.959 43.684 1.00 133.27 287 GLY G O 1
ATOM 4772 N N . THR C 1 268 ? 51.993 -6.293 45.093 1.00 115.44 288 THR G N 1
ATOM 4773 C CA . THR C 1 268 ? 50.626 -6.140 44.470 1.00 126.70 288 THR G CA 1
ATOM 4774 C C . THR C 1 268 ? 49.916 -4.802 44.741 1.00 145.21 288 THR G C 1
ATOM 4775 O O . THR C 1 268 ? 50.249 -4.137 45.725 1.00 156.15 288 THR G O 1
ATOM 4779 N N . PRO C 1 269 ? 48.937 -4.413 43.872 1.00 152.91 289 PRO G N 1
ATOM 4780 C CA . PRO C 1 269 ? 48.230 -3.086 43.889 1.00 161.53 289 PRO G CA 1
ATOM 4781 C C . PRO C 1 269 ? 47.395 -2.560 45.128 1.00 167.78 289 PRO G C 1
ATOM 4782 O O . PRO C 1 269 ? 47.144 -3.294 46.102 1.00 130.61 289 PRO G O 1
ATOM 4786 N N . VAL C 1 270 ? 46.976 -1.285 45.045 1.00 187.08 290 VAL G N 1
ATOM 4787 C CA . VAL C 1 270 ? 46.360 -0.535 46.167 1.00 183.81 290 VAL G CA 1
ATOM 4788 C C . VAL C 1 270 ? 44.865 -0.224 46.013 1.00 167.04 290 VAL G C 1
ATOM 4789 O O . VAL C 1 270 ? 44.401 0.192 44.944 1.00 147.18 290 VAL G O 1
ATOM 4793 N N . HIS C 1 271 ? 44.124 -0.397 47.095 1.00 161.41 291 HIS G N 1
ATOM 4794 C CA . HIS C 1 271 ? 42.685 -0.173 47.025 1.00 159.11 291 HIS G CA 1
ATOM 4795 C C . HIS C 1 271 ? 42.171 1.238 47.017 1.00 151.79 291 HIS G C 1
ATOM 4796 O O . HIS C 1 271 ? 41.306 1.556 46.205 1.00 143.69 291 HIS G O 1
ATOM 4803 N N . SER C 1 272 ? 42.618 2.095 47.931 1.00 145.57 292 SER G N 1
ATOM 4804 C CA . SER C 1 272 ? 43.343 1.746 49.153 1.00 133.41 292 SER G CA 1
ATOM 4805 C C . SER C 1 272 ? 43.674 0.259 49.304 1.00 126.87 292 SER G C 1
ATOM 4806 O O . SER C 1 272 ? 43.381 -0.369 50.314 1.00 106.28 292 SER G O 1
ATOM 4809 N N . ARG D 2 1 ? 27.425 -14.913 25.655 1.00 188.18 938 ARG H N 1
ATOM 4810 C CA . ARG D 2 1 ? 26.960 -16.320 25.458 1.00 185.98 938 ARG H CA 1
ATOM 4811 C C . ARG D 2 1 ? 26.774 -17.038 26.804 1.00 191.97 938 ARG H C 1
ATOM 4812 O O . ARG D 2 1 ? 25.937 -17.944 26.933 1.00 190.39 938 ARG H O 1
ATOM 4814 N N . GLY D 2 2 ? 27.522 -16.575 27.806 1.00 198.07 939 GLY H N 1
ATOM 4815 C CA . GLY D 2 2 ? 27.666 -17.250 29.094 1.00 204.99 939 GLY H CA 1
ATOM 4816 C C . GLY D 2 2 ? 26.462 -17.453 30.005 1.00 219.04 939 GLY H C 1
ATOM 4817 O O . GLY D 2 2 ? 26.379 -18.462 30.695 1.00 231.01 939 GLY H O 1
ATOM 4818 N N . GLN D 2 3 ? 25.530 -16.504 30.020 1.00 222.80 940 GLN H N 1
ATOM 4819 C CA . GLN D 2 3 ? 24.408 -16.511 30.986 1.00 215.29 940 GLN H CA 1
ATOM 4820 C C . GLN D 2 3 ? 23.166 -17.322 30.557 1.00 204.56 940 GLN H C 1
ATOM 4821 O O . GLN D 2 3 ? 22.607 -18.117 31.346 1.00 195.05 940 GLN H O 1
ATOM 4827 N N . LEU D 2 4 ? 22.740 -17.135 29.308 1.00 202.75 941 LEU H N 1
ATOM 4828 C CA . LEU D 2 4 ? 21.804 -18.079 28.720 1.00 208.74 941 LEU H CA 1
ATOM 4829 C C . LEU D 2 4 ? 22.580 -19.363 28.822 1.00 223.53 941 LEU H C 1
ATOM 4830 O O . LEU D 2 4 ? 21.996 -20.445 28.921 1.00 242.38 941 LEU H O 1
ATOM 4835 N N . GLN D 2 5 ? 23.908 -19.210 28.811 1.00 223.60 942 GLN H N 1
ATOM 4836 C CA . GLN D 2 5 ? 24.830 -20.325 28.951 1.00 211.81 942 GLN H CA 1
ATOM 4837 C C . GLN D 2 5 ? 24.637 -21.156 30.224 1.00 204.13 942 GLN H C 1
ATOM 4838 O O . GLN D 2 5 ? 24.706 -22.387 30.145 1.00 209.57 942 GLN H O 1
ATOM 4844 N N . ALA D 2 6 ? 24.406 -20.495 31.369 1.00 188.31 943 ALA H N 1
ATOM 4845 C CA . ALA D 2 6 ? 24.022 -21.174 32.639 1.00 176.38 943 ALA H CA 1
ATOM 4846 C C . ALA D 2 6 ? 22.743 -22.022 32.513 1.00 176.92 943 ALA H C 1
ATOM 4847 O O . ALA D 2 6 ? 22.699 -23.178 32.953 1.00 176.06 943 ALA H O 1
ATOM 4849 N N . ALA D 2 7 ? 21.700 -21.461 31.913 1.00 181.06 944 ALA H N 1
ATOM 4850 C CA . ALA D 2 7 ? 20.488 -22.257 31.648 1.00 175.10 944 ALA H CA 1
ATOM 4851 C C . ALA D 2 7 ? 20.751 -23.442 30.690 1.00 174.50 944 ALA H C 1
ATOM 4852 O O . ALA D 2 7 ? 20.246 -24.562 30.883 1.00 158.30 944 ALA H O 1
ATOM 4854 N N . GLU D 2 8 ? 21.535 -23.171 29.650 1.00 177.57 945 GLU H N 1
ATOM 4855 C CA . GLU D 2 8 ? 21.877 -24.165 28.648 1.00 169.94 945 GLU H CA 1
ATOM 4856 C C . GLU D 2 8 ? 22.681 -25.260 29.311 1.00 173.75 945 GLU H C 1
ATOM 4857 O O . GLU D 2 8 ? 22.568 -26.422 28.933 1.00 171.63 945 GLU H O 1
ATOM 4863 N N . SER D 2 9 ? 23.490 -24.867 30.300 1.00 176.33 946 SER H N 1
ATOM 4864 C CA . SER D 2 9 ? 24.300 -25.789 31.087 1.00 166.65 946 SER H CA 1
ATOM 4865 C C . SER D 2 9 ? 23.404 -26.787 31.800 1.00 172.80 946 SER H C 1
ATOM 4866 O O . SER D 2 9 ? 23.661 -27.994 31.783 1.00 182.64 946 SER H O 1
ATOM 4869 N N . ARG D 2 10 ? 22.340 -26.292 32.417 1.00 173.05 947 ARG H N 1
ATOM 4870 C CA . ARG D 2 10 ? 21.383 -27.208 33.021 1.00 156.50 947 ARG H CA 1
ATOM 4871 C C . ARG D 2 10 ? 20.733 -28.182 31.979 1.00 150.11 947 ARG H C 1
ATOM 4872 O O . ARG D 2 10 ? 20.602 -29.370 32.276 1.00 140.55 947 ARG H O 1
ATOM 4880 N N . TYR D 2 11 ? 20.387 -27.722 30.766 1.00 136.16 948 TYR H N 1
ATOM 4881 C CA . TYR D 2 11 ? 19.927 -28.659 29.714 1.00 127.11 948 TYR H CA 1
ATOM 4882 C C . TYR D 2 11 ? 20.998 -29.643 29.178 1.00 123.97 948 TYR H C 1
ATOM 4883 O O . TYR D 2 11 ? 20.691 -30.763 28.732 1.00 107.91 948 TYR H O 1
ATOM 4892 N N . GLU D 2 12 ? 22.241 -29.188 29.154 1.00 130.18 949 GLU H N 1
ATOM 4893 C CA . GLU D 2 12 ? 23.334 -30.022 28.710 1.00 130.10 949 GLU H CA 1
ATOM 4894 C C . GLU D 2 12 ? 23.288 -31.144 29.698 1.00 118.37 949 GLU H C 1
ATOM 4895 O O . GLU D 2 12 ? 23.385 -32.304 29.322 1.00 119.92 949 GLU H O 1
ATOM 4901 N N . ALA D 2 13 ? 23.102 -30.774 30.969 1.00 112.98 950 ALA H N 1
ATOM 4902 C CA . ALA D 2 13 ? 23.048 -31.738 32.067 1.00 99.52 950 ALA H CA 1
ATOM 4903 C C . ALA D 2 13 ? 21.860 -32.671 31.955 1.00 85.64 950 ALA H C 1
ATOM 4904 O O . ALA D 2 13 ? 21.972 -33.811 32.350 1.00 79.62 950 ALA H O 1
ATOM 4906 N N . GLN D 2 14 ? 20.744 -32.215 31.394 1.00 78.06 951 GLN H N 1
ATOM 4907 C CA . GLN D 2 14 ? 19.618 -33.110 31.207 1.00 69.48 951 GLN H CA 1
ATOM 4908 C C . GLN D 2 14 ? 19.984 -34.192 30.256 1.00 71.54 951 GLN H C 1
ATOM 4909 O O . GLN D 2 14 ? 19.708 -35.353 30.490 1.00 67.97 951 GLN H O 1
ATOM 4915 N N . LYS D 2 15 ? 20.601 -33.803 29.156 1.00 78.92 952 LYS H N 1
ATOM 4916 C CA . LYS D 2 15 ? 21.006 -34.763 28.160 1.00 71.27 952 LYS H CA 1
ATOM 4917 C C . LYS D 2 15 ? 22.093 -35.637 28.732 1.00 64.75 952 LYS H C 1
ATOM 4918 O O . LYS D 2 15 ? 22.085 -36.824 28.504 1.00 61.22 952 LYS H O 1
ATOM 4924 N N . ARG D 2 16 ? 23.022 -35.062 29.482 1.00 60.36 953 ARG H N 1
ATOM 4925 C CA . ARG D 2 16 ? 24.081 -35.852 30.091 1.00 62.32 953 ARG H CA 1
ATOM 4926 C C . ARG D 2 16 ? 23.448 -36.954 30.875 1.00 61.41 953 ARG H C 1
ATOM 4927 O O . ARG D 2 16 ? 23.866 -38.130 30.817 1.00 62.58 953 ARG H O 1
ATOM 4935 N N . ILE D 2 17 ? 22.452 -36.533 31.652 1.00 59.42 954 ILE H N 1
ATOM 4936 C CA . ILE D 2 17 ? 21.783 -37.394 32.576 1.00 53.32 954 ILE H CA 1
ATOM 4937 C C . ILE D 2 17 ? 21.176 -38.529 31.795 1.00 55.50 954 ILE H C 1
ATOM 4938 O O . ILE D 2 17 ? 21.354 -39.662 32.164 1.00 58.20 954 ILE H O 1
ATOM 4943 N N . THR D 2 18 ? 20.475 -38.228 30.711 1.00 58.07 955 THR H N 1
ATOM 4944 C CA . THR D 2 18 ? 19.745 -39.263 30.022 1.00 60.69 955 THR H CA 1
ATOM 4945 C C . THR D 2 18 ? 20.737 -40.253 29.404 1.00 61.38 955 THR H C 1
ATOM 4946 O O . THR D 2 18 ? 20.507 -41.443 29.454 1.00 64.86 955 THR H O 1
ATOM 4950 N N . GLN D 2 19 ? 21.860 -39.790 28.870 1.00 61.21 956 GLN H N 1
ATOM 4951 C CA . GLN D 2 19 ? 22.842 -40.733 28.341 1.00 64.50 956 GLN H CA 1
ATOM 4952 C C . GLN D 2 19 ? 23.263 -41.786 29.420 1.00 63.87 956 GLN H C 1
ATOM 4953 O O . GLN D 2 19 ? 23.458 -42.973 29.119 1.00 63.05 956 GLN H O 1
ATOM 4959 N N . VAL D 2 20 ? 23.334 -41.358 30.675 1.00 57.64 957 VAL H N 1
ATOM 4960 C CA . VAL D 2 20 ? 23.746 -42.233 31.755 1.00 57.56 957 VAL H CA 1
ATOM 4961 C C . VAL D 2 20 ? 22.641 -43.244 31.999 1.00 59.64 957 VAL H C 1
ATOM 4962 O O . VAL D 2 20 ? 22.888 -44.467 32.045 1.00 66.29 957 VAL H O 1
ATOM 4966 N N . PHE D 2 21 ? 21.426 -42.725 32.134 1.00 52.59 958 PHE H N 1
ATOM 4967 C CA . PHE D 2 21 ? 20.223 -43.525 32.239 1.00 50.22 958 PHE H CA 1
ATOM 4968 C C . PHE D 2 21 ? 20.066 -44.524 31.080 1.00 57.00 958 PHE H C 1
ATOM 4969 O O . PHE D 2 21 ? 19.659 -45.663 31.304 1.00 65.83 958 PHE H O 1
ATOM 4977 N N . GLU D 2 22 ? 20.397 -44.111 29.856 1.00 59.09 959 GLU H N 1
ATOM 4978 C CA . GLU D 2 22 ? 20.279 -44.959 28.685 1.00 60.64 959 GLU H CA 1
ATOM 4979 C C . GLU D 2 22 ? 21.186 -46.139 28.859 1.00 68.11 959 GLU H C 1
ATOM 4980 O O . GLU D 2 22 ? 20.757 -47.282 28.604 1.00 71.06 959 GLU H O 1
ATOM 4986 N N . LEU D 2 23 ? 22.437 -45.870 29.281 1.00 72.02 960 LEU H N 1
ATOM 4987 C CA . LEU D 2 23 ? 23.467 -46.921 29.387 1.00 65.73 960 LEU H CA 1
ATOM 4988 C C . LEU D 2 23 ? 23.052 -47.900 30.413 1.00 62.38 960 LEU H C 1
ATOM 4989 O O . LEU D 2 23 ? 23.119 -49.094 30.161 1.00 64.79 960 LEU H O 1
ATOM 4994 N N . GLU D 2 24 ? 22.592 -47.401 31.557 1.00 59.37 961 GLU H N 1
ATOM 4995 C CA . GLU D 2 24 ? 22.109 -48.293 32.593 1.00 63.39 961 GLU H CA 1
ATOM 4996 C C . GLU D 2 24 ? 21.033 -49.250 32.089 1.00 65.87 961 GLU H C 1
ATOM 4997 O O . GLU D 2 24 ? 21.071 -50.446 32.354 1.00 72.35 961 GLU H O 1
ATOM 5003 N N . ILE D 2 25 ? 20.061 -48.694 31.390 1.00 65.03 962 ILE H N 1
ATOM 5004 C CA . ILE D 2 25 ? 18.961 -49.436 30.843 1.00 65.05 962 ILE H CA 1
ATOM 5005 C C . ILE D 2 25 ? 19.500 -50.539 29.913 1.00 68.55 962 ILE H C 1
ATOM 5006 O O . ILE D 2 25 ? 19.166 -51.716 30.089 1.00 65.67 962 ILE H O 1
ATOM 5011 N N . LEU D 2 26 ? 20.346 -50.170 28.951 1.00 67.22 963 LEU H N 1
ATOM 5012 C CA . LEU D 2 26 ? 20.958 -51.172 28.082 1.00 70.53 963 LEU H CA 1
ATOM 5013 C C . LEU D 2 26 ? 21.790 -52.202 28.872 1.00 71.20 963 LEU H C 1
ATOM 5014 O O . LEU D 2 26 ? 21.806 -53.384 28.540 1.00 70.70 963 LEU H O 1
ATOM 5019 N N . ASP D 2 27 ? 22.449 -51.747 29.928 1.00 74.63 964 ASP H N 1
ATOM 5020 C CA . ASP D 2 27 ? 23.163 -52.634 30.839 1.00 80.32 964 ASP H CA 1
ATOM 5021 C C . ASP D 2 27 ? 22.204 -53.609 31.562 1.00 80.20 964 ASP H C 1
ATOM 5022 O O . ASP D 2 27 ? 22.415 -54.823 31.566 1.00 83.75 964 ASP H O 1
ATOM 5027 N N . LEU D 2 28 ? 21.150 -53.090 32.169 1.00 77.12 965 LEU H N 1
ATOM 5028 C CA . LEU D 2 28 ? 20.266 -53.955 32.904 1.00 74.45 965 LEU H CA 1
ATOM 5029 C C . LEU D 2 28 ? 19.548 -54.949 31.996 1.00 80.75 965 LEU H C 1
ATOM 5030 O O . LEU D 2 28 ? 19.332 -56.092 32.391 1.00 89.50 965 LEU H O 1
ATOM 5035 N N . TYR D 2 29 ? 19.186 -54.531 30.784 1.00 88.58 966 TYR H N 1
ATOM 5036 C CA . TYR D 2 29 ? 18.624 -55.458 29.796 1.00 91.57 966 TYR H CA 1
ATOM 5037 C C . TYR D 2 29 ? 19.558 -56.638 29.571 1.00 92.53 966 TYR H C 1
ATOM 5038 O O . TYR D 2 29 ? 19.115 -57.789 29.627 1.00 90.09 966 TYR H O 1
ATOM 5047 N N . GLY D 2 30 ? 20.838 -56.330 29.331 1.00 90.41 967 GLY H N 1
ATOM 5048 C CA . GLY D 2 30 ? 21.912 -57.322 29.213 1.00 88.19 967 GLY H CA 1
ATOM 5049 C C . GLY D 2 30 ? 21.940 -58.360 30.325 1.00 90.80 967 GLY H C 1
ATOM 5050 O O . GLY D 2 30 ? 22.009 -59.556 30.059 1.00 92.96 967 GLY H O 1
ATOM 5051 N N . ARG D 2 31 ? 21.903 -57.898 31.572 1.00 93.23 968 ARG H N 1
ATOM 5052 C CA . ARG D 2 31 ? 21.980 -58.770 32.744 1.00 93.07 968 ARG H CA 1
ATOM 5053 C C . ARG D 2 31 ? 20.747 -59.686 32.820 1.00 93.82 968 ARG H C 1
ATOM 5054 O O . ARG D 2 31 ? 20.838 -60.890 33.041 1.00 97.89 968 ARG H O 1
ATOM 5062 N N . LEU D 2 32 ? 19.583 -59.109 32.609 1.00 98.49 969 LEU H N 1
ATOM 5063 C CA . LEU D 2 32 ? 18.351 -59.864 32.573 1.00 93.65 969 LEU H CA 1
ATOM 5064 C C . LEU D 2 32 ? 18.327 -60.823 31.362 1.00 96.61 969 LEU H C 1
ATOM 5065 O O . LEU D 2 32 ? 17.690 -61.872 31.412 1.00 101.45 969 LEU H O 1
ATOM 5070 N N . GLU D 2 33 ? 19.047 -60.458 30.298 1.00 105.39 970 GLU H N 1
ATOM 5071 C CA . GLU D 2 33 ? 19.252 -61.316 29.116 1.00 112.00 970 GLU H CA 1
ATOM 5072 C C . GLU D 2 33 ? 19.972 -62.629 29.431 1.00 118.01 970 GLU H C 1
ATOM 5073 O O . GLU D 2 33 ? 19.714 -63.628 28.774 1.00 120.40 970 GLU H O 1
ATOM 5079 N N . LYS D 2 34 ? 20.897 -62.622 30.392 1.00 115.01 971 LYS H N 1
ATOM 5080 C CA . LYS D 2 34 ? 21.636 -63.829 30.770 1.00 118.20 971 LYS H CA 1
ATOM 5081 C C . LYS D 2 34 ? 20.660 -64.983 31.026 1.00 127.79 971 LYS H C 1
ATOM 5082 O O . LYS D 2 34 ? 20.876 -66.105 30.561 1.00 140.53 971 LYS H O 1
ATOM 5088 N N . ASP D 2 35 ? 19.589 -64.704 31.763 1.00 128.54 972 ASP H N 1
ATOM 5089 C CA . ASP D 2 35 ? 18.481 -65.653 31.875 1.00 130.93 972 ASP H CA 1
ATOM 5090 C C . ASP D 2 35 ? 17.647 -65.555 30.600 1.00 128.48 972 ASP H C 1
ATOM 5091 O O . ASP D 2 35 ? 17.7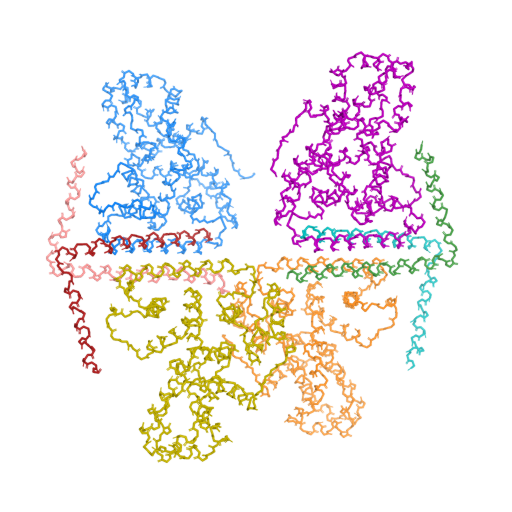02 -64.534 29.903 1.00 129.78 972 ASP H O 1
ATOM 5096 N N . GLY D 2 36 ? 16.907 -66.621 30.293 0.10 122.13 973 GLY H N 1
ATOM 5097 C CA . GLY D 2 36 ? 16.170 -66.761 29.034 0.10 114.74 973 GLY H CA 1
ATOM 5098 C C . GLY D 2 36 ? 15.149 -65.684 28.713 0.10 109.87 973 GLY H C 1
ATOM 5099 O O . GLY D 2 36 ? 14.358 -65.281 29.567 0.10 110.15 973 GLY H O 1
ATOM 5100 N N . LEU D 2 37 ? 15.162 -65.234 27.461 0.10 104.50 974 LEU H N 1
ATOM 5101 C CA . LEU D 2 37 ? 14.299 -64.148 27.008 0.10 98.39 974 LEU H CA 1
ATOM 5102 C C . LEU D 2 37 ? 12.832 -64.561 26.912 0.10 95.08 974 LEU H C 1
ATOM 5103 O O . LEU D 2 37 ? 11.980 -63.770 26.505 0.10 93.25 974 LEU H O 1
ATOM 5108 N N . LEU D 2 38 ? 12.544 -65.802 27.289 0.10 93.31 975 LEU H N 1
ATOM 5109 C CA . LEU D 2 38 ? 11.180 -66.318 27.248 0.10 90.19 975 LEU H CA 1
ATOM 5110 C C . LEU D 2 38 ? 10.270 -65.541 28.191 0.10 86.89 975 LEU H C 1
ATOM 5111 O O . LEU D 2 38 ? 9.153 -65.177 27.826 0.10 86.75 975 LEU H O 1
ATOM 5116 N N . LYS D 2 39 ? 10.749 -65.295 29.408 0.10 83.61 976 LYS H N 1
ATOM 5117 C CA . LYS D 2 39 ? 9.985 -64.513 30.376 0.10 78.91 976 LYS H CA 1
ATOM 5118 C C . LYS D 2 39 ? 9.793 -63.094 29.867 0.10 75.38 976 LYS H C 1
ATOM 5119 O O . LYS D 2 39 ? 8.886 -62.387 30.298 0.10 73.13 976 LYS H O 1
ATOM 5125 N N . LYS D 2 40 ? 10.655 -62.685 28.941 0.10 75.32 977 LYS H N 1
ATOM 5126 C CA . LYS D 2 40 ? 10.504 -61.396 28.282 0.10 74.46 977 LYS H CA 1
ATOM 5127 C C . LYS D 2 40 ? 9.131 -61.335 27.628 0.10 73.91 977 LYS H C 1
ATOM 5128 O O . LYS D 2 40 ? 8.476 -60.294 27.633 0.10 73.72 977 LYS H O 1
ATOM 5130 N N . LEU D 2 41 ? 8.697 -62.463 27.072 0.10 73.83 978 LEU H N 1
ATOM 5131 C CA . LEU D 2 41 ? 7.377 -62.559 26.458 0.10 73.19 978 LEU H CA 1
ATOM 5132 C C . LEU D 2 41 ? 6.295 -62.869 27.493 0.10 72.32 978 LEU H C 1
ATOM 5133 O O . LEU D 2 41 ? 5.134 -63.075 27.136 0.10 72.52 978 LEU H O 1
ATOM 5138 N N . GLU D 2 42 ? 6.672 -62.910 28.770 0.10 70.28 979 GLU H N 1
ATOM 5139 C CA . GLU D 2 42 ? 5.718 -63.266 29.825 0.10 68.48 979 GLU H CA 1
ATOM 5140 C C . GLU D 2 42 ? 4.986 -62.056 30.416 0.10 67.94 979 GLU H C 1
ATOM 5141 O O . GLU D 2 42 ? 3.761 -62.078 30.556 0.10 66.94 979 GLU H O 1
ATOM 5147 N N . GLU D 2 43 ? 5.728 -61.008 30.772 0.10 66.67 980 GLU H N 1
ATOM 5148 C CA . GLU D 2 43 ? 5.105 -59.753 31.182 0.10 63.51 980 GLU H CA 1
ATOM 5149 C C . GLU D 2 43 ? 4.442 -59.159 29.948 0.10 64.33 980 GLU H C 1
ATOM 5150 O O . GLU D 2 43 ? 3.421 -58.476 30.036 0.10 64.23 980 GLU H O 1
ATOM 5156 N N . GLU D 2 44 ? 5.038 -59.436 28.791 0.10 63.81 981 GLU H N 1
ATOM 5157 C CA . GLU D 2 44 ? 4.475 -59.022 27.512 0.10 62.55 981 GLU H CA 1
ATOM 5158 C C . GLU D 2 44 ? 3.015 -59.441 27.405 0.10 63.10 981 GLU H C 1
ATOM 5159 O O . GLU D 2 44 ? 2.175 -58.987 28.182 0.10 62.76 981 GLU H O 1
ATOM 5165 N N . LYS D 2 45 ? 2.717 -60.308 26.444 0.10 64.04 982 LYS H N 1
ATOM 5166 C CA . LYS D 2 45 ? 1.354 -60.780 26.240 0.10 65.14 982 LYS H CA 1
ATOM 5167 C C . LYS D 2 45 ? 0.496 -60.590 27.494 0.10 66.25 982 LYS H C 1
ATOM 5168 O O . LYS D 2 45 ? -0.606 -60.041 27.426 0.10 65.16 982 LYS H O 1
ATOM 5170 N N . ALA D 2 46 ? 1.007 -61.044 28.636 0.10 67.18 983 ALA H N 1
ATOM 5171 C CA . ALA D 2 46 ? 0.277 -60.950 29.897 0.10 67.18 983 ALA H CA 1
ATOM 5172 C C . ALA D 2 46 ? -0.662 -59.745 29.929 0.10 71.83 983 ALA H C 1
ATOM 5173 O O . ALA D 2 46 ? -1.836 -59.871 30.276 0.10 89.71 983 ALA H O 1
ATOM 5175 N N . GLU D 2 47 ? -0.138 -58.579 29.562 0.10 67.77 984 GLU H N 1
ATOM 5176 C CA . GLU D 2 47 ? -0.912 -57.341 29.604 0.10 62.70 984 GLU H CA 1
ATOM 5177 C C . GLU D 2 47 ? -1.981 -57.289 28.513 0.10 61.30 984 GLU H C 1
ATOM 5178 O O . GLU D 2 47 ? -3.120 -56.895 28.768 0.10 60.34 984 GLU H O 1
ATOM 5180 N N . ALA D 2 48 ? -1.611 -57.690 27.302 0.10 59.95 985 ALA H N 1
ATOM 5181 C CA . ALA D 2 48 ? -2.541 -57.688 26.176 0.10 59.40 985 ALA H CA 1
ATOM 5182 C C . ALA D 2 48 ? -3.722 -58.623 26.422 0.10 58.13 985 ALA H C 1
ATOM 5183 O O . ALA D 2 48 ? -4.807 -58.428 25.873 0.10 58.21 985 ALA H O 1
ATOM 5185 N N . ALA D 2 49 ? -3.503 -59.642 27.248 0.10 56.06 986 ALA H N 1
ATOM 5186 C CA . ALA D 2 49 ? -4.558 -60.587 27.591 0.10 53.99 986 ALA H CA 1
ATOM 5187 C C . ALA D 2 49 ? -5.360 -60.104 28.796 0.10 52.56 986 ALA H C 1
ATOM 5188 O O . ALA D 2 49 ? -6.448 -60.610 29.069 0.10 51.88 986 ALA H O 1
ATOM 5190 N N . GLU D 2 50 ? -4.821 -59.119 29.512 0.10 50.95 987 GLU H N 1
ATOM 5191 C CA . GLU D 2 50 ? -5.473 -58.611 30.722 0.10 49.89 987 GLU H CA 1
ATOM 5192 C C . GLU D 2 50 ? -6.720 -57.783 30.415 0.10 49.60 987 GLU H C 1
ATOM 5193 O O . GLU D 2 50 ? -7.835 -58.189 30.749 0.10 49.47 987 GLU H O 1
ATOM 5199 N N . ALA D 2 51 ? -6.527 -56.625 29.787 0.10 48.45 988 ALA H N 1
ATOM 5200 C CA . ALA D 2 51 ? -7.644 -55.761 29.416 0.10 48.06 988 ALA H CA 1
ATOM 5201 C C . ALA D 2 51 ? -8.343 -56.271 28.157 0.10 47.81 988 ALA H C 1
ATOM 5202 O O . ALA D 2 51 ? -9.470 -55.872 27.860 0.10 48.61 988 ALA H O 1
ATOM 5204 N N . ALA D 2 52 ? -7.671 -57.147 27.416 0.10 46.10 989 ALA H N 1
ATOM 5205 C CA . ALA D 2 52 ? -8.330 -57.852 26.328 0.10 45.17 989 ALA H CA 1
ATOM 5206 C C . ALA D 2 52 ? -9.617 -58.440 26.902 0.10 43.99 989 ALA H C 1
ATOM 5207 O O . ALA D 2 52 ? -10.658 -58.454 26.248 0.10 44.46 989 ALA H O 1
ATOM 5209 N N . GLU D 2 53 ? -9.532 -58.909 28.142 0.10 41.68 990 GLU H N 1
ATOM 5210 C CA . GLU D 2 53 ? -10.713 -59.324 28.880 0.10 40.63 990 GLU H CA 1
ATOM 5211 C C . GLU D 2 53 ? -11.573 -58.099 29.151 0.10 40.26 990 GLU H C 1
ATOM 5212 O O . GLU D 2 53 ? -12.484 -57.794 28.387 0.10 41.05 990 GLU H O 1
ATOM 5214 N N . GLU D 2 54 ? -11.270 -57.396 30.238 0.10 38.74 991 GLU H N 1
ATOM 5215 C CA . GLU D 2 54 ? -11.963 -56.155 30.578 0.10 38.21 991 GLU H CA 1
ATOM 5216 C C . GLU D 2 54 ? -12.919 -55.703 29.475 0.10 38.71 991 GLU H C 1
ATOM 5217 O O . GLU D 2 54 ? -14.091 -55.423 29.736 0.10 39.12 991 GLU H O 1
ATOM 5219 N N . ARG D 2 55 ? -12.418 -55.630 28.246 0.10 38.37 992 ARG H N 1
ATOM 5220 C CA . ARG D 2 55 ? -13.228 -55.160 27.122 0.10 39.20 992 ARG H CA 1
ATOM 5221 C C . ARG D 2 55 ? -14.415 -56.086 26.858 0.10 39.58 992 ARG H C 1
ATOM 5222 O O . ARG D 2 55 ? -15.280 -56.268 27.719 0.10 39.06 992 ARG H O 1
ATOM 5224 N N . GLY E 1 1 ? -6.939 8.529 67.018 1.00 122.21 21 GLY E N 1
ATOM 5225 C CA . GLY E 1 1 ? -5.772 8.388 66.109 1.00 119.13 21 GLY E CA 1
ATOM 5226 C C . GLY E 1 1 ? -5.042 7.115 66.441 1.00 128.52 21 GLY E C 1
ATOM 5227 O O . GLY E 1 1 ? -4.878 6.252 65.598 1.00 147.09 21 GLY E O 1
ATOM 5228 N N . VAL E 1 2 ? -4.604 7.004 67.689 1.00 134.63 22 VAL E N 1
ATOM 5229 C CA . VAL E 1 2 ? -3.972 5.788 68.169 1.00 129.75 22 VAL E CA 1
ATOM 5230 C C . VAL E 1 2 ? -4.966 4.650 68.055 1.00 127.18 22 VAL E C 1
ATOM 5231 O O . VAL E 1 2 ? -6.142 4.798 68.390 1.00 129.42 22 VAL E O 1
ATOM 5235 N N . GLU E 1 3 ? -4.488 3.512 67.580 1.00 126.96 23 GLU E N 1
ATOM 5236 C CA . GLU E 1 3 ? -5.350 2.384 67.307 1.00 129.58 23 GLU E CA 1
ATOM 5237 C C . GLU E 1 3 ? -5.909 2.738 65.954 1.00 131.09 23 GLU E C 1
ATOM 5238 O O . GLU E 1 3 ? -6.645 1.974 65.348 1.00 137.20 23 GLU E O 1
ATOM 5240 N N . GLU E 1 4 ? -5.530 3.930 65.501 1.00 134.03 24 GLU E N 1
ATOM 5241 C CA . GLU E 1 4 ? -5.878 4.457 64.196 1.00 123.27 24 GLU E CA 1
ATOM 5242 C C . GLU E 1 4 ? -4.549 4.854 63.571 1.00 110.04 24 GLU E C 1
ATOM 5243 O O . GLU E 1 4 ? -4.312 4.622 62.399 1.00 99.32 24 GLU E O 1
ATOM 5249 N N . LYS E 1 5 ? -3.668 5.425 64.385 1.00 106.19 25 LYS E N 1
ATOM 5250 C CA . LYS E 1 5 ? -2.317 5.717 63.946 1.00 91.90 25 LYS E CA 1
ATOM 5251 C C . LYS E 1 5 ? -1.500 4.446 63.865 1.00 98.36 25 LYS E C 1
ATOM 5252 O O . LYS E 1 5 ? -0.759 4.237 62.889 1.00 91.54 25 LYS E O 1
ATOM 5258 N N . LYS E 1 6 ? -1.622 3.603 64.897 1.00 106.67 26 LYS E N 1
ATOM 5259 C CA . LYS E 1 6 ? -0.843 2.355 64.976 1.00 105.97 26 LYS E CA 1
ATOM 5260 C C . LYS E 1 6 ? -1.122 1.504 63.745 1.00 94.05 26 LYS E C 1
ATOM 5261 O O . LYS E 1 6 ? -0.249 0.791 63.247 1.00 95.48 26 LYS E O 1
ATOM 5267 N N . SER E 1 7 ? -2.366 1.562 63.291 1.00 86.59 27 SER E N 1
ATOM 5268 C CA . SER E 1 7 ? -2.818 0.767 62.187 1.00 83.90 27 SER E CA 1
ATOM 5269 C C . SER E 1 7 ? -2.160 1.236 60.894 1.00 82.24 27 SER E C 1
ATOM 5270 O O . SER E 1 7 ? -1.787 0.427 60.042 1.00 84.57 27 SER E O 1
ATOM 5273 N N . LEU E 1 8 ? -2.014 2.552 60.770 1.00 79.42 28 LEU E N 1
ATOM 5274 C CA . LEU E 1 8 ? -1.325 3.162 59.642 1.00 75.23 28 LEU E CA 1
ATOM 5275 C C . LEU E 1 8 ? 0.185 2.886 59.646 1.00 71.80 28 LEU E C 1
ATOM 5276 O O . LEU E 1 8 ? 0.740 2.550 58.596 1.00 64.29 28 LEU E O 1
ATOM 5281 N N . GLU E 1 9 ? 0.834 3.028 60.809 1.00 74.22 29 GLU E N 1
ATOM 5282 C CA . GLU E 1 9 ? 2.277 2.721 60.930 1.00 78.46 29 GLU E CA 1
ATOM 5283 C C . GLU E 1 9 ? 2.643 1.309 60.446 1.00 75.93 29 GLU E C 1
ATOM 5284 O O . GLU E 1 9 ? 3.683 1.103 59.798 1.00 77.72 29 GLU E O 1
ATOM 5290 N N . ILE E 1 10 ? 1.742 0.375 60.740 1.00 72.05 30 ILE E N 1
ATOM 5291 C CA . ILE E 1 10 ? 1.823 -1.027 60.356 1.00 78.81 30 ILE E CA 1
ATOM 5292 C C . ILE E 1 10 ? 1.827 -1.212 58.851 1.00 84.69 30 ILE E C 1
ATOM 5293 O O . ILE E 1 10 ? 2.391 -2.189 58.361 1.00 97.44 30 ILE E O 1
ATOM 5298 N N . LEU E 1 11 ? 1.177 -0.305 58.122 1.00 87.72 31 LEU E N 1
ATOM 5299 C CA . LEU E 1 11 ? 1.135 -0.387 56.653 1.00 82.09 31 LEU E CA 1
ATOM 5300 C C . LEU E 1 11 ? 2.292 0.369 56.004 1.00 80.04 31 LEU E C 1
ATOM 5301 O O . LEU E 1 11 ? 2.659 0.080 54.856 1.00 68.00 31 LEU E O 1
ATOM 5306 N N . LEU E 1 12 ? 2.809 1.371 56.721 1.00 79.82 32 LEU E N 1
ATOM 5307 C CA . LEU E 1 12 ? 3.952 2.132 56.262 1.00 90.70 32 LEU E CA 1
ATOM 5308 C C . LEU E 1 12 ? 5.221 1.276 56.319 1.00 103.72 32 LEU E C 1
ATOM 5309 O O . LEU E 1 12 ? 6.116 1.429 55.502 1.00 106.61 32 LEU E O 1
ATOM 5314 N N . LYS E 1 13 ? 5.267 0.322 57.233 1.00 109.04 33 LYS E N 1
ATOM 5315 C CA . LYS E 1 13 ? 6.437 -0.529 57.325 1.00 106.53 33 LYS E CA 1
ATOM 5316 C C . LYS E 1 13 ? 6.523 -1.707 56.325 1.00 97.18 33 LYS E C 1
ATOM 5317 O O . LYS E 1 13 ? 7.525 -2.416 56.320 1.00 104.39 33 LYS E O 1
ATOM 5323 N N . ASP E 1 14 ? 5.511 -1.892 55.472 1.00 83.99 34 ASP E N 1
ATOM 5324 C CA . ASP E 1 14 ? 5.617 -2.779 54.287 1.00 88.24 34 ASP E CA 1
ATOM 5325 C C . ASP E 1 14 ? 6.683 -2.342 53.293 1.00 90.63 34 ASP E C 1
ATOM 5326 O O . ASP E 1 14 ? 6.690 -1.205 52.849 1.00 109.31 34 ASP E O 1
ATOM 5331 N N . ASP E 1 15 ? 7.553 -3.256 52.897 1.00 94.81 35 ASP E N 1
ATOM 5332 C CA . ASP E 1 15 ? 8.702 -2.889 52.080 1.00 95.76 35 ASP E CA 1
ATOM 5333 C C . ASP E 1 15 ? 8.268 -2.335 50.736 1.00 89.12 35 ASP E C 1
ATOM 5334 O O . ASP E 1 15 ? 8.835 -1.349 50.238 1.00 95.20 35 ASP E O 1
ATOM 5339 N N . ARG E 1 16 ? 7.264 -2.970 50.153 1.00 79.59 36 ARG E N 1
ATOM 5340 C CA . ARG E 1 16 ? 6.528 -2.336 49.088 1.00 78.94 36 ARG E CA 1
ATOM 5341 C C . ARG E 1 16 ? 5.201 -1.946 49.719 1.00 85.22 36 ARG E C 1
ATOM 5342 O O . ARG E 1 16 ? 4.572 -2.759 50.407 1.00 85.29 36 ARG E O 1
ATOM 5350 N N . LEU E 1 17 ? 4.825 -0.681 49.517 1.00 81.12 37 LEU E N 1
ATOM 5351 C CA . LEU E 1 17 ? 3.645 -0.086 50.107 1.00 73.42 37 LEU E CA 1
ATOM 5352 C C . LEU E 1 17 ? 2.407 -0.450 49.322 1.00 76.23 37 LEU E C 1
ATOM 5353 O O . LEU E 1 17 ? 2.428 -0.464 48.071 1.00 72.94 37 LEU E O 1
ATOM 5358 N N . ASP E 1 18 ? 1.331 -0.757 50.042 1.00 72.81 38 ASP E N 1
ATOM 5359 C CA . ASP E 1 18 ? 0.101 -1.086 49.326 1.00 80.78 38 ASP E CA 1
ATOM 5360 C C . ASP E 1 18 ? -0.789 0.160 49.026 1.00 78.47 38 ASP E C 1
ATOM 5361 O O . ASP E 1 18 ? -1.455 0.711 49.912 1.00 68.30 38 ASP E O 1
ATOM 5366 N N . THR E 1 19 ? -0.758 0.609 47.779 1.00 78.31 39 THR E N 1
ATOM 5367 C CA A THR E 1 19 ? -1.629 1.692 47.310 0.50 81.91 39 THR E CA 1
ATOM 5368 C CA B THR E 1 19 ? -1.629 1.692 47.310 0.50 81.93 39 THR E CA 1
ATOM 5369 C C . THR E 1 19 ? -3.063 1.460 47.805 1.00 78.54 39 THR E C 1
ATOM 5370 O O . THR E 1 19 ? -3.652 2.301 48.484 1.00 70.06 39 THR E O 1
ATOM 5377 N N . GLU E 1 20 ? -3.597 0.284 47.503 1.00 83.45 40 GLU E N 1
ATOM 5378 C CA . GLU E 1 20 ? -4.986 -0.029 47.772 1.00 72.70 40 GLU E CA 1
ATOM 5379 C C . GLU E 1 20 ? -5.335 -0.172 49.224 1.00 69.57 40 GLU E C 1
ATOM 5380 O O . GLU E 1 20 ? -6.401 0.237 49.617 1.00 69.04 40 GLU E O 1
ATOM 5386 N N . LYS E 1 21 ? -4.428 -0.711 50.027 1.00 72.99 41 LYS E N 1
ATOM 5387 C CA . LYS E 1 21 ? -4.577 -0.620 51.469 1.00 69.92 41 LYS E CA 1
ATOM 5388 C C . LYS E 1 21 ? -4.541 0.837 51.963 1.00 65.33 41 LYS E C 1
ATOM 5389 O O . LYS E 1 21 ? -5.373 1.219 52.785 1.00 70.92 41 LYS E O 1
ATOM 5395 N N . LEU E 1 22 ? -3.602 1.641 51.456 1.00 61.83 42 LEU E N 1
ATOM 5396 C CA . LEU E 1 22 ? -3.447 3.040 51.903 1.00 59.24 42 LEU E CA 1
ATOM 5397 C C . LEU E 1 22 ? -4.625 3.879 51.530 1.00 60.69 42 LEU E C 1
ATOM 5398 O O . LEU E 1 22 ? -5.093 4.653 52.350 1.00 60.99 42 LEU E O 1
ATOM 5403 N N . CYS E 1 23 ? -5.122 3.711 50.306 1.00 60.84 43 CYS E N 1
ATOM 5404 C CA . CYS E 1 23 ? -6.453 4.251 49.908 1.00 60.07 43 CYS E CA 1
ATOM 5405 C C . CYS E 1 23 ? -7.624 3.972 50.863 1.00 59.18 43 CYS E C 1
ATOM 5406 O O . CYS E 1 23 ? -8.269 4.916 51.284 1.00 61.30 43 CYS E O 1
ATOM 5409 N N . THR E 1 24 ? -7.903 2.704 51.194 1.00 52.43 44 THR E N 1
ATOM 5410 C CA . THR E 1 24 ? -9.075 2.422 51.983 1.00 58.57 44 THR E CA 1
ATOM 5411 C C . THR E 1 24 ? -8.882 2.963 53.388 1.00 60.04 44 THR E C 1
ATOM 5412 O O . THR E 1 24 ? -9.848 3.438 53.999 1.00 56.67 44 THR E O 1
ATOM 5416 N N . PHE E 1 25 ? -7.657 2.916 53.903 1.00 56.10 45 PHE E N 1
ATOM 5417 C CA . PHE E 1 25 ? -7.439 3.598 55.176 1.00 56.07 45 PHE E CA 1
ATOM 5418 C C . PHE E 1 25 ? -7.814 5.090 55.118 1.00 54.75 45 PHE E C 1
ATOM 5419 O O . PHE E 1 25 ? -8.451 5.592 56.026 1.00 54.22 45 PHE E O 1
ATOM 5427 N N . SER E 1 26 ? -7.388 5.805 54.074 1.00 58.56 46 SER E N 1
ATOM 5428 C CA . SER E 1 26 ? -7.654 7.246 53.964 1.00 57.87 46 SER E CA 1
ATOM 5429 C C . SER E 1 26 ? -9.137 7.483 53.821 1.00 59.74 46 SER E C 1
ATOM 5430 O O . SER E 1 26 ? -9.666 8.445 54.406 1.00 60.49 46 SER E O 1
ATOM 5433 N N . GLN E 1 27 ? -9.811 6.635 53.042 1.00 50.49 47 GLN E N 1
ATOM 5434 C CA . GLN E 1 27 ? -11.254 6.748 52.969 1.00 58.03 47 GLN E CA 1
ATOM 5435 C C . GLN E 1 27 ? -11.920 6.549 54.342 1.00 61.71 47 GLN E C 1
ATOM 5436 O O . GLN E 1 27 ? -12.880 7.217 54.664 1.00 76.93 47 GLN E O 1
ATOM 5442 N N . ARG E 1 28 ? -11.394 5.675 55.170 1.00 63.83 48 ARG E N 1
ATOM 5443 C CA . ARG E 1 28 ? -12.002 5.412 56.462 1.00 68.78 48 ARG E CA 1
ATOM 5444 C C . ARG E 1 28 ? -11.700 6.468 57.459 1.00 75.34 48 ARG E C 1
ATOM 5445 O O . ARG E 1 28 ? -12.609 6.954 58.132 1.00 89.63 48 ARG E O 1
ATOM 5453 N N . PHE E 1 29 ? -10.419 6.810 57.572 1.00 68.27 49 PHE E N 1
ATOM 5454 C CA . PHE E 1 29 ? -9.962 7.588 58.702 1.00 66.74 49 PHE E CA 1
ATOM 5455 C C . PHE E 1 29 ? -9.255 8.852 58.261 1.00 68.42 49 PHE E C 1
ATOM 5456 O O . PHE E 1 29 ? -8.848 8.967 57.104 1.00 65.26 49 PHE E O 1
ATOM 5464 N N . PRO E 1 30 ? -9.145 9.838 59.163 1.00 66.26 50 PRO E N 1
ATOM 5465 C CA . PRO E 1 30 ? -8.344 10.955 58.724 1.00 64.20 50 PRO E CA 1
ATOM 5466 C C . PRO E 1 30 ? -6.866 10.643 58.922 1.00 65.31 50 PRO E C 1
ATOM 5467 O O . PRO E 1 30 ? -6.486 10.009 59.900 1.00 75.40 50 PRO E O 1
ATOM 5471 N N . LEU E 1 31 ? -6.030 11.083 57.999 1.00 62.58 51 LEU E N 1
ATOM 5472 C CA . LEU E 1 31 ? -4.620 10.866 58.135 1.00 59.16 51 LEU E CA 1
ATOM 5473 C C . LEU E 1 31 ? -4.057 11.752 59.222 1.00 58.20 51 LEU E C 1
ATOM 5474 O O . LEU E 1 31 ? -4.279 12.949 59.186 1.00 70.03 51 LEU E O 1
ATOM 5479 N N . PRO E 1 32 ? -3.280 11.179 60.161 1.00 62.60 52 PRO E N 1
ATOM 5480 C CA . PRO E 1 32 ? -2.492 11.953 61.157 1.00 62.74 52 PRO E CA 1
ATOM 5481 C C . PRO E 1 32 ? -1.590 13.004 60.487 1.00 60.63 52 PRO E C 1
ATOM 5482 O O . PRO E 1 32 ? -1.007 12.712 59.451 1.00 64.90 52 PRO E O 1
ATOM 5486 N N . SER E 1 33 ? -1.421 14.187 61.064 1.00 61.75 53 SER E N 1
ATOM 5487 C CA . SER E 1 33 ? -0.615 15.207 60.344 1.00 68.86 53 SER E CA 1
ATOM 5488 C C . SER E 1 33 ? 0.778 14.790 59.833 1.00 66.87 53 SER E C 1
ATOM 5489 O O . SER E 1 33 ? 1.179 15.232 58.761 1.00 74.77 53 SER E O 1
ATOM 5492 N N . MET E 1 34 ? 1.506 13.967 60.581 1.00 67.36 54 MET E N 1
ATOM 5493 C CA . MET E 1 34 ? 2.889 13.678 60.214 1.00 75.53 54 MET E CA 1
ATOM 5494 C C . MET E 1 34 ? 3.006 12.759 59.002 1.00 72.60 54 MET E C 1
ATOM 5495 O O . MET E 1 34 ? 4.036 12.729 58.339 1.00 75.41 54 MET E O 1
ATOM 5500 N N . TYR E 1 35 ? 1.953 12.023 58.693 1.00 63.35 55 TYR E N 1
ATOM 5501 C CA . TYR E 1 35 ? 2.038 11.100 57.581 1.00 60.57 55 TYR E CA 1
ATOM 5502 C C . TYR E 1 35 ? 1.266 11.540 56.347 1.00 54.10 55 TYR E C 1
ATOM 5503 O O . TYR E 1 35 ? 1.412 10.930 55.285 1.00 50.26 55 TYR E O 1
ATOM 5512 N N . ARG E 1 36 ? 0.464 12.582 56.485 1.00 47.42 56 ARG E N 1
ATOM 5513 C CA . ARG E 1 36 ? -0.285 13.146 55.373 1.00 51.13 56 ARG E CA 1
ATOM 5514 C C . ARG E 1 36 ? 0.565 13.377 54.096 1.00 53.37 56 ARG E C 1
ATOM 5515 O O . ARG E 1 36 ? 0.300 12.786 53.054 1.00 59.99 56 ARG E O 1
ATOM 5523 N N . ALA E 1 37 ? 1.578 14.227 54.147 1.00 51.21 57 ALA E N 1
ATOM 5524 C CA . ALA E 1 37 ? 2.332 14.506 52.922 1.00 51.86 57 ALA E CA 1
ATOM 5525 C C . ALA E 1 37 ? 2.925 13.236 52.290 1.00 56.38 57 ALA E C 1
ATOM 5526 O O . ALA E 1 37 ? 3.017 13.130 51.073 1.00 56.42 57 ALA E O 1
ATOM 5528 N N . LEU E 1 38 ? 3.327 12.277 53.123 1.00 57.85 58 LEU E N 1
ATOM 5529 C CA . LEU E 1 38 ? 3.960 11.055 52.637 1.00 53.55 58 LEU E CA 1
ATOM 5530 C C . LEU E 1 38 ? 2.939 10.187 51.954 1.00 51.86 58 LEU E C 1
ATOM 5531 O O . LEU E 1 38 ? 3.158 9.742 50.833 1.00 49.85 58 LEU E O 1
ATOM 5536 N N . VAL E 1 39 ? 1.820 9.954 52.635 1.00 52.78 59 VAL E N 1
ATOM 5537 C CA . VAL E 1 39 ? 0.686 9.220 52.045 1.00 55.14 59 VAL E CA 1
ATOM 5538 C C . VAL E 1 39 ? 0.154 9.867 50.755 1.00 51.75 59 VAL E C 1
ATOM 5539 O O . VAL E 1 39 ? -0.036 9.167 49.751 1.00 50.86 59 VAL E O 1
ATOM 5543 N N . TRP E 1 40 ? -0.050 11.188 50.771 1.00 49.98 60 TRP E N 1
ATOM 5544 C CA . TRP E 1 40 ? -0.544 11.879 49.567 1.00 54.63 60 TRP E CA 1
ATOM 5545 C C . TRP E 1 40 ? 0.401 11.687 48.415 1.00 51.18 60 TRP E C 1
ATOM 5546 O O . TRP E 1 40 ? -0.018 11.571 47.263 1.00 50.70 60 TRP E O 1
ATOM 5557 N N . LYS E 1 41 ? 1.689 11.654 48.731 1.00 49.09 61 LYS E N 1
ATOM 5558 C CA . LYS E 1 41 ? 2.705 11.531 47.714 1.00 49.20 61 LYS E CA 1
ATOM 5559 C C . LYS E 1 41 ? 2.637 10.139 47.081 1.00 51.90 61 LYS E C 1
ATOM 5560 O O . LYS E 1 41 ? 2.615 9.990 45.851 1.00 48.90 61 LYS E O 1
ATOM 5566 N N . VAL E 1 42 ? 2.552 9.121 47.925 1.00 47.72 62 VAL E N 1
ATOM 5567 C CA . VAL E 1 42 ? 2.461 7.768 47.434 1.00 46.37 62 VAL E CA 1
ATOM 5568 C C . VAL E 1 42 ? 1.195 7.596 46.671 1.00 45.47 62 VAL E C 1
ATOM 5569 O O . VAL E 1 42 ? 1.194 7.028 45.618 1.00 50.72 62 VAL E O 1
ATOM 5573 N N . LEU E 1 43 ? 0.108 8.135 47.177 1.00 52.73 63 LEU E N 1
ATOM 5574 C CA . LEU E 1 43 ? -1.183 7.930 46.511 1.00 48.76 63 LEU E CA 1
ATOM 5575 C C . LEU E 1 43 ? -1.246 8.677 45.247 1.00 45.32 63 LEU E C 1
ATOM 5576 O O . LEU E 1 43 ? -1.838 8.192 44.355 1.00 49.29 63 LEU E O 1
ATOM 5581 N N . LEU E 1 44 ? -0.612 9.841 45.153 1.00 47.42 64 LEU E N 1
ATOM 5582 C CA . LEU E 1 44 ? -0.616 10.626 43.904 1.00 49.11 64 LEU E CA 1
ATOM 5583 C C . LEU E 1 44 ? 0.470 10.145 42.912 1.00 51.87 64 LEU E C 1
ATOM 5584 O O . LEU E 1 44 ? 0.663 10.707 41.798 1.00 48.34 64 LEU E O 1
ATOM 5589 N N . GLY E 1 45 ? 1.172 9.097 43.355 1.00 52.87 65 GLY E N 1
ATOM 5590 C CA . GLY E 1 45 ? 2.299 8.513 42.638 1.00 54.26 65 GLY E CA 1
ATOM 5591 C C . GLY E 1 45 ? 3.428 9.477 42.386 1.00 57.16 65 GLY E C 1
ATOM 5592 O O . GLY E 1 45 ? 3.841 9.650 41.253 1.00 72.02 65 GLY E O 1
ATOM 5593 N N . ILE E 1 46 ? 3.879 10.151 43.434 1.00 60.08 66 ILE E N 1
ATOM 5594 C CA . ILE E 1 46 ? 4.976 11.109 43.370 1.00 53.74 66 ILE E CA 1
ATOM 5595 C C . ILE E 1 46 ? 6.153 10.367 43.923 1.00 55.99 66 ILE E C 1
ATOM 5596 O O . ILE E 1 46 ? 7.270 10.602 43.516 1.00 61.36 66 ILE E O 1
ATOM 5601 N N . LEU E 1 47 ? 5.871 9.439 44.830 1.00 55.43 67 LEU E N 1
ATOM 5602 C CA . LEU E 1 47 ? 6.839 8.484 45.277 1.00 52.67 67 LEU E CA 1
ATOM 5603 C C . LEU E 1 47 ? 6.289 7.133 44.931 1.00 57.96 67 LEU E C 1
ATOM 5604 O O . LEU E 1 47 ? 5.145 6.856 45.242 1.00 59.40 67 LEU E O 1
ATOM 5609 N N . PRO E 1 48 ? 7.113 6.268 44.303 1.00 68.42 68 PRO E N 1
ATOM 5610 C CA . PRO E 1 48 ? 6.747 4.891 44.003 1.00 63.43 68 PRO E CA 1
ATOM 5611 C C . PRO E 1 48 ? 6.542 4.081 45.315 1.00 61.32 68 PRO E C 1
ATOM 5612 O O . PRO E 1 48 ? 6.989 4.513 46.411 1.00 51.91 68 PRO E O 1
ATOM 5616 N N . PRO E 1 49 ? 5.805 2.952 45.216 1.00 62.63 69 PRO E N 1
ATOM 5617 C CA . PRO E 1 49 ? 5.420 2.245 46.440 1.00 64.88 69 PRO E CA 1
ATOM 5618 C C . PRO E 1 49 ? 6.631 1.633 47.055 1.00 67.70 69 PRO E C 1
ATOM 5619 O O . PRO E 1 49 ? 6.704 1.511 48.267 1.00 69.11 69 PRO E O 1
ATOM 5623 N N . HIS E 1 50 ? 7.598 1.304 46.208 1.00 76.51 70 HIS E N 1
ATOM 5624 C CA . HIS E 1 50 ? 8.865 0.683 46.643 1.00 85.35 70 HIS E CA 1
ATOM 5625 C C . HIS E 1 50 ? 9.699 1.560 47.532 1.00 77.44 70 HIS E C 1
ATOM 5626 O O . HIS E 1 50 ? 10.370 2.488 47.084 1.00 74.95 70 HIS E O 1
ATOM 5633 N N . HIS E 1 51 ? 9.627 1.288 48.824 1.00 78.73 71 HIS E N 1
ATOM 5634 C CA . HIS E 1 51 ? 10.165 2.184 49.852 1.00 83.03 71 HIS E CA 1
ATOM 5635 C C . HIS E 1 51 ? 11.603 2.651 49.695 1.00 85.00 71 HIS E C 1
ATOM 5636 O O . HIS E 1 51 ? 11.912 3.767 50.079 1.00 73.17 71 HIS E O 1
ATOM 5643 N N . GLU E 1 52 ? 12.486 1.803 49.145 1.00 91.54 72 GLU E N 1
ATOM 5644 C CA . GLU E 1 52 ? 13.903 2.151 48.899 1.00 89.37 72 GLU E CA 1
ATOM 5645 C C . GLU E 1 52 ? 14.039 3.290 47.901 1.00 86.00 72 GLU E C 1
ATOM 5646 O O . GLU E 1 52 ? 14.879 4.167 48.074 1.00 92.99 72 GLU E O 1
ATOM 5652 N N . SER E 1 53 ? 13.241 3.260 46.834 1.00 77.44 73 SER E N 1
ATOM 5653 C CA . SER E 1 53 ? 13.370 4.244 45.760 1.00 66.19 73 SER E CA 1
ATOM 5654 C C . SER E 1 53 ? 12.946 5.648 46.113 1.00 62.66 73 SER E C 1
ATOM 5655 O O . SER E 1 53 ? 12.983 6.508 45.224 1.00 65.54 73 SER E O 1
ATOM 5658 N N . HIS E 1 54 ? 12.544 5.912 47.359 1.00 58.34 74 HIS E N 1
ATOM 5659 C CA . HIS E 1 54 ? 12.044 7.263 47.646 1.00 57.47 74 HIS E CA 1
ATOM 5660 C C . HIS E 1 54 ? 13.100 8.303 47.472 1.00 60.91 74 HIS E C 1
ATOM 5661 O O . HIS E 1 54 ? 12.859 9.333 46.836 1.00 71.21 74 HIS E O 1
ATOM 5668 N N . ALA E 1 55 ? 14.288 8.025 47.990 1.00 59.80 75 ALA E N 1
ATOM 5669 C CA . ALA E 1 55 ? 15.344 9.003 48.014 1.00 58.57 75 ALA E CA 1
ATOM 5670 C C . ALA E 1 55 ? 15.750 9.290 46.582 1.00 60.52 75 ALA E C 1
ATOM 5671 O O . ALA E 1 55 ? 15.883 10.441 46.157 1.00 63.90 75 ALA E O 1
ATOM 5673 N N . LYS E 1 56 ? 15.885 8.228 45.817 1.00 64.67 76 LYS E N 1
ATOM 5674 C CA . LYS E 1 56 ? 16.290 8.367 44.445 1.00 67.66 76 LYS E CA 1
ATOM 5675 C C . LYS E 1 56 ? 15.260 9.174 43.663 1.00 60.83 76 LYS E C 1
ATOM 5676 O O . LYS E 1 56 ? 15.629 9.984 42.838 1.00 63.90 76 LYS E O 1
ATOM 5682 N N . VAL E 1 57 ? 13.984 8.942 43.922 1.00 52.90 77 VAL E N 1
ATOM 5683 C CA . VAL E 1 57 ? 12.945 9.554 43.136 1.00 52.51 77 VAL E CA 1
ATOM 5684 C C . VAL E 1 57 ? 12.738 11.008 43.526 1.00 53.56 77 VAL E C 1
ATOM 5685 O O . VAL E 1 57 ? 12.710 11.875 42.637 1.00 49.46 77 VAL E O 1
ATOM 5689 N N . MET E 1 58 ? 12.624 11.284 44.827 1.00 52.25 78 MET E N 1
ATOM 5690 C CA . MET E 1 58 ? 12.663 12.659 45.300 1.00 56.77 78 MET E CA 1
ATOM 5691 C C . MET E 1 58 ? 13.799 13.507 44.703 1.00 62.43 78 MET E C 1
ATOM 5692 O O . MET E 1 58 ? 13.632 14.705 44.427 1.00 63.93 78 MET E O 1
ATOM 5697 N N . MET E 1 59 ? 14.955 12.892 44.511 1.00 64.50 79 MET E N 1
ATOM 5698 C CA . MET E 1 59 ? 16.081 13.576 43.894 1.00 65.35 79 MET E CA 1
ATOM 5699 C C . MET E 1 59 ? 15.718 14.105 42.492 1.00 58.27 79 MET E C 1
ATOM 5700 O O . MET E 1 59 ? 15.912 15.291 42.225 1.00 61.26 79 MET E O 1
ATOM 5705 N N . TYR E 1 60 ? 15.163 13.259 41.625 1.00 50.50 80 TYR E N 1
ATOM 5706 C CA . TYR E 1 60 ? 14.711 13.698 40.299 1.00 53.17 80 TYR E CA 1
ATOM 5707 C C . TYR E 1 60 ? 13.718 14.836 40.406 1.00 52.12 80 TYR E C 1
ATOM 5708 O O . TYR E 1 60 ? 13.760 15.806 39.630 1.00 45.69 80 TYR E O 1
ATOM 5717 N N . ARG E 1 61 ? 12.824 14.726 41.384 1.00 51.53 81 ARG E N 1
ATOM 5718 C CA . ARG E 1 61 ? 11.740 15.673 41.474 1.00 50.11 81 ARG E CA 1
ATOM 5719 C C . ARG E 1 61 ? 12.238 17.033 41.883 1.00 50.55 81 ARG E C 1
ATOM 5720 O O . ARG E 1 61 ? 11.737 18.045 41.371 1.00 47.60 81 ARG E O 1
ATOM 5728 N N . LYS E 1 62 ? 13.235 17.033 42.776 1.00 52.75 82 LYS E N 1
ATOM 5729 C CA . LYS E 1 62 ? 13.866 18.253 43.311 1.00 53.69 82 LYS E CA 1
ATOM 5730 C C . LYS E 1 62 ? 14.499 18.963 42.151 1.00 54.47 82 LYS E C 1
ATOM 5731 O O . LYS E 1 62 ? 14.249 20.156 41.903 1.00 48.13 82 LYS E O 1
ATOM 5737 N N . GLU E 1 63 ? 15.272 18.182 41.397 1.00 55.62 83 GLU E N 1
ATOM 5738 C CA . GLU E 1 63 ? 16.010 18.706 40.266 1.00 55.93 83 GLU E CA 1
ATOM 5739 C C . GLU E 1 63 ? 15.042 19.179 39.180 1.00 57.48 83 GLU E C 1
ATOM 5740 O O . GLU E 1 63 ? 15.273 20.214 38.588 1.00 54.28 83 GLU E O 1
ATOM 5746 N N . GLN E 1 64 ? 13.921 18.488 38.946 1.00 56.49 84 GLN E N 1
ATOM 5747 C CA . GLN E 1 64 ? 12.942 19.046 38.006 1.00 51.71 84 GLN E CA 1
ATOM 5748 C C . GLN E 1 64 ? 12.453 20.419 38.487 1.00 51.73 84 GLN E C 1
ATOM 5749 O O . GLN E 1 64 ? 12.456 21.424 37.724 1.00 48.18 84 GLN E O 1
ATOM 5755 N N . TYR E 1 65 ? 12.099 20.474 39.772 1.00 48.98 85 TYR E N 1
ATOM 5756 C CA . TYR E 1 65 ? 11.567 21.677 40.334 1.00 46.68 85 TYR E CA 1
ATOM 5757 C C . TYR E 1 65 ? 12.594 22.826 40.187 1.00 48.28 85 TYR E C 1
ATOM 5758 O O . TYR E 1 65 ? 12.276 23.916 39.718 1.00 48.67 85 TYR E O 1
ATOM 5767 N N . LEU E 1 66 ? 13.848 22.554 40.515 1.00 49.59 86 LEU E N 1
ATOM 5768 C CA . LEU E 1 66 ? 14.887 23.593 40.400 1.00 48.81 86 LEU E CA 1
ATOM 5769 C C . LEU E 1 66 ? 15.148 24.047 38.972 1.00 52.44 86 LEU E C 1
ATOM 5770 O O . LEU E 1 66 ? 15.260 25.253 38.709 1.00 53.38 86 LEU E O 1
ATOM 5775 N N . ASP E 1 67 ? 15.215 23.083 38.047 1.00 60.15 87 ASP E N 1
ATOM 5776 C CA . ASP E 1 67 ? 15.458 23.361 36.632 1.00 56.70 87 ASP E CA 1
ATOM 5777 C C . ASP E 1 67 ? 14.385 24.270 36.137 1.00 57.56 87 ASP E C 1
ATOM 5778 O O . ASP E 1 67 ? 14.669 25.301 35.540 1.00 58.38 87 ASP E O 1
ATOM 5783 N N . VAL E 1 68 ? 13.132 23.892 36.394 1.00 58.08 88 VAL E N 1
ATOM 5784 C CA . VAL E 1 68 ? 11.991 24.674 35.891 1.00 51.80 88 VAL E CA 1
ATOM 5785 C C . VAL E 1 68 ? 11.960 26.052 36.521 1.00 50.77 88 VAL E C 1
ATOM 5786 O O . VAL E 1 68 ? 11.691 27.045 35.833 1.00 52.76 88 VAL E O 1
ATOM 5790 N N . LEU E 1 69 ? 12.254 26.121 37.822 1.00 52.22 89 LEU E N 1
ATOM 5791 C CA . LEU E 1 69 ? 12.231 27.400 38.553 1.00 51.40 89 LEU E CA 1
ATOM 5792 C C . LEU E 1 69 ? 13.220 28.405 37.944 1.00 52.02 89 LEU E C 1
ATOM 5793 O O . LEU E 1 69 ? 12.893 29.564 37.651 1.00 47.02 89 LEU E O 1
ATOM 5798 N N . HIS E 1 70 ? 14.438 27.921 37.748 1.00 52.53 90 HIS E N 1
ATOM 5799 C CA . HIS E 1 70 ? 15.452 28.708 37.122 1.00 49.34 90 HIS E CA 1
ATOM 5800 C C . HIS E 1 70 ? 15.023 29.250 35.776 1.00 50.42 90 HIS E C 1
ATOM 5801 O O . HIS E 1 70 ? 15.159 30.450 35.511 1.00 55.99 90 HIS E O 1
ATOM 5808 N N . ALA E 1 71 ? 14.471 28.396 34.924 1.00 42.73 91 ALA E N 1
ATOM 5809 C CA . ALA E 1 71 ? 14.076 28.810 33.609 1.00 44.57 91 ALA E CA 1
ATOM 5810 C C . ALA E 1 71 ? 13.097 29.978 33.657 1.00 47.28 91 ALA E C 1
ATOM 5811 O O . ALA E 1 71 ? 13.093 30.855 32.784 1.00 49.55 91 ALA E O 1
ATOM 5813 N N . LEU E 1 72 ? 12.264 29.978 34.689 1.00 49.73 92 LEU E N 1
ATOM 5814 C CA . LEU E 1 72 ? 11.191 30.944 34.780 1.00 48.62 92 LEU E CA 1
ATOM 5815 C C . LEU E 1 72 ? 11.795 32.251 35.162 1.00 51.29 92 LEU E C 1
ATOM 5816 O O . LEU E 1 72 ? 11.383 33.329 34.659 1.00 56.66 92 LEU E O 1
ATOM 5821 N N . LYS E 1 73 ? 12.819 32.151 36.007 1.00 47.78 93 LYS E N 1
ATOM 5822 C CA . LYS E 1 73 ? 13.583 33.328 36.378 1.00 48.40 93 LYS E CA 1
ATOM 5823 C C . LYS E 1 73 ? 14.329 33.883 35.174 1.00 51.32 93 LYS E C 1
ATOM 5824 O O . LYS E 1 73 ? 14.185 35.067 34.883 1.00 56.95 93 LYS E O 1
ATOM 5830 N N . VAL E 1 74 ? 15.043 33.034 34.424 1.00 49.04 94 VAL E N 1
ATOM 5831 C CA . VAL E 1 74 ? 15.755 33.500 33.222 1.00 47.24 94 VAL E CA 1
ATOM 5832 C C . VAL E 1 74 ? 14.845 34.282 32.298 1.00 50.66 94 VAL E C 1
ATOM 5833 O O . VAL E 1 74 ? 15.234 35.238 31.694 1.00 59.55 94 VAL E O 1
ATOM 5837 N N . VAL E 1 75 ? 13.616 33.849 32.174 1.00 57.20 95 VAL E N 1
ATOM 5838 C CA . VAL E 1 75 ? 12.729 34.389 31.175 1.00 62.30 95 VAL E CA 1
ATOM 5839 C C . VAL E 1 75 ? 11.833 35.516 31.710 1.00 65.34 95 VAL E C 1
ATOM 5840 O O . VAL E 1 75 ? 10.958 36.055 31.003 1.00 63.54 95 VAL E O 1
ATOM 5844 N N . ARG E 1 76 ? 12.059 35.887 32.961 1.00 70.98 96 ARG E N 1
ATOM 5845 C CA . ARG E 1 76 ? 11.384 37.056 33.561 1.00 75.69 96 ARG E CA 1
ATOM 5846 C C . ARG E 1 76 ? 9.922 36.802 33.883 1.00 74.46 96 ARG E C 1
ATOM 5847 O O . ARG E 1 76 ? 9.174 37.742 34.136 1.00 76.19 96 ARG E O 1
ATOM 5855 N N . PHE E 1 77 ? 9.504 35.542 33.873 1.00 75.39 97 PHE E N 1
ATOM 5856 C CA . PHE E 1 77 ? 8.130 35.240 34.259 1.00 67.81 97 PHE E CA 1
ATOM 5857 C C . PHE E 1 77 ? 7.931 35.268 35.757 1.00 67.70 97 PHE E C 1
ATOM 5858 O O . PHE E 1 77 ? 6.869 35.627 36.205 1.00 72.78 97 PHE E O 1
ATOM 5866 N N . VAL E 1 78 ? 8.938 34.866 36.526 1.00 67.37 98 VAL E N 1
ATOM 5867 C CA . VAL E 1 78 ? 8.871 34.949 37.987 1.00 67.67 98 VAL E CA 1
ATOM 5868 C C . VAL E 1 78 ? 10.119 35.646 38.536 1.00 68.65 98 VAL E C 1
ATOM 5869 O O . VAL E 1 78 ? 11.164 35.649 37.902 1.00 71.89 98 VAL E O 1
ATOM 5873 N N . SER E 1 79 ? 9.987 36.250 39.710 1.00 71.22 99 SER E N 1
ATOM 5874 C CA . SER E 1 79 ? 11.093 36.880 40.417 1.00 72.43 99 SER E CA 1
ATOM 5875 C C . SER E 1 79 ? 10.907 36.464 41.873 1.00 82.49 99 SER E C 1
ATOM 5876 O O . SER E 1 79 ? 9.971 35.701 42.179 1.00 85.88 99 SER E O 1
ATOM 5879 N N . ASP E 1 80 ? 11.747 36.946 42.788 1.00 86.98 100 ASP E N 1
ATOM 5880 C CA . ASP E 1 80 ? 11.471 36.664 44.202 1.00 92.78 100 ASP E CA 1
ATOM 5881 C C . ASP E 1 80 ? 10.273 37.452 44.755 1.00 91.88 100 ASP E C 1
ATOM 5882 O O . ASP E 1 80 ? 9.702 37.071 45.764 1.00 93.69 100 ASP E O 1
ATOM 5887 N N . ALA E 1 81 ? 9.880 38.522 44.060 1.00 89.54 101 ALA E N 1
ATOM 5888 C CA . ALA E 1 81 ? 8.648 39.267 44.361 1.00 86.32 101 ALA E CA 1
ATOM 5889 C C . ALA E 1 81 ? 7.429 38.363 44.269 1.00 91.37 101 ALA E C 1
ATOM 5890 O O . ALA E 1 81 ? 6.434 38.581 44.966 1.00 94.72 101 ALA E O 1
ATOM 5892 N N . THR E 1 82 ? 7.521 37.367 43.384 1.00 85.89 102 THR E N 1
ATOM 5893 C CA . THR E 1 82 ? 6.411 36.509 43.005 1.00 70.70 102 THR E CA 1
ATOM 5894 C C . THR E 1 82 ? 5.999 35.576 44.137 1.00 65.46 102 THR E C 1
ATOM 5895 O O . THR E 1 82 ? 6.843 34.915 44.745 1.00 67.89 102 THR E O 1
ATOM 5899 N N . PRO E 1 83 ? 4.700 35.552 44.459 1.00 63.30 103 PRO E N 1
ATOM 5900 C CA . PRO E 1 83 ? 4.202 34.685 45.528 1.00 60.05 103 PRO E CA 1
ATOM 5901 C C . PRO E 1 83 ? 4.237 33.229 45.101 1.00 63.20 103 PRO E C 1
ATOM 5902 O O . PRO E 1 83 ? 3.995 32.923 43.909 1.00 56.25 103 PRO E O 1
ATOM 5906 N N . GLN E 1 84 ? 4.529 32.345 46.067 1.00 66.12 104 GLN E N 1
ATOM 5907 C CA . GLN E 1 84 ? 4.683 30.902 45.830 1.00 56.62 104 GLN E CA 1
ATOM 5908 C C . GLN E 1 84 ? 3.638 30.361 44.859 1.00 53.64 104 GLN E C 1
ATOM 5909 O O . GLN E 1 84 ? 3.978 29.694 43.917 1.00 55.40 104 GLN E O 1
ATOM 5915 N N . ALA E 1 85 ? 2.363 30.662 45.082 1.00 53.40 105 ALA E N 1
ATOM 5916 C CA . ALA E 1 85 ? 1.308 30.101 44.260 1.00 50.91 105 ALA E CA 1
ATOM 5917 C C . ALA E 1 85 ? 1.379 30.548 42.805 1.00 55.54 105 ALA E C 1
ATOM 5918 O O . ALA E 1 85 ? 1.095 29.755 41.918 1.00 57.86 105 ALA E O 1
ATOM 5920 N N . GLU E 1 86 ? 1.766 31.801 42.548 1.00 60.30 106 GLU E N 1
ATOM 5921 C CA . GLU E 1 86 ? 1.913 32.262 41.178 1.00 59.32 106 GLU E CA 1
ATOM 5922 C C . GLU E 1 86 ? 3.098 31.549 40.566 1.00 63.68 106 GLU E C 1
ATOM 5923 O O . GLU E 1 86 ? 3.118 31.293 39.366 1.00 66.32 106 GLU E O 1
ATOM 5929 N N . VAL E 1 87 ? 4.082 31.200 41.397 1.00 60.95 107 VAL E N 1
ATOM 5930 C CA . VAL E 1 87 ? 5.274 30.537 40.882 1.00 55.75 107 VAL E CA 1
ATOM 5931 C C . VAL E 1 87 ? 4.872 29.139 40.400 1.00 52.46 107 VAL E C 1
ATOM 5932 O O . VAL E 1 87 ? 5.236 28.715 39.302 1.00 52.98 107 VAL E O 1
ATOM 5936 N N . TYR E 1 88 ? 4.101 28.436 41.217 1.00 44.98 108 TYR E N 1
ATOM 5937 C CA . TYR E 1 88 ? 3.656 27.127 40.858 1.00 46.21 108 TYR E CA 1
ATOM 5938 C C . TYR E 1 88 ? 2.739 27.149 39.628 1.00 49.89 108 TYR E C 1
ATOM 5939 O O . TYR E 1 88 ? 2.733 26.171 38.853 1.00 45.54 108 TYR E O 1
ATOM 5948 N N . LEU E 1 89 ? 1.962 28.235 39.451 1.00 47.83 109 LEU E N 1
ATOM 5949 C CA . LEU E 1 89 ? 1.080 28.316 38.307 1.00 47.10 109 LEU E CA 1
ATOM 5950 C C . LEU E 1 89 ? 1.934 28.350 37.045 1.00 52.54 109 LEU E C 1
ATOM 5951 O O . LEU E 1 89 ? 1.660 27.647 36.092 1.00 53.43 109 LEU E O 1
ATOM 5956 N N . ARG E 1 90 ? 2.991 29.152 37.066 1.00 52.47 110 ARG E N 1
ATOM 5957 C CA . ARG E 1 90 ? 3.875 29.265 35.941 1.00 52.06 110 ARG E CA 1
ATOM 5958 C C . ARG E 1 90 ? 4.612 27.946 35.683 1.00 56.10 110 ARG E C 1
ATOM 5959 O O . ARG E 1 90 ? 4.775 27.533 34.522 1.00 55.75 110 ARG E O 1
ATOM 5967 N N . MET E 1 91 ? 5.073 27.296 36.759 1.00 54.57 111 MET E N 1
ATOM 5968 C CA . MET E 1 91 ? 5.795 26.018 36.620 1.00 53.69 111 MET E CA 1
ATOM 5969 C C . MET E 1 91 ? 4.885 25.027 35.948 1.00 55.22 111 MET E C 1
ATOM 5970 O O . MET E 1 91 ? 5.295 24.370 34.984 1.00 55.94 111 MET E O 1
ATOM 5975 N N . TYR E 1 92 ? 3.644 24.956 36.440 1.00 54.17 112 TYR E N 1
ATOM 5976 C CA . TYR E 1 92 ? 2.606 24.136 35.827 1.00 51.64 112 TYR E CA 1
ATOM 5977 C C . TYR E 1 92 ? 2.448 24.447 34.337 1.00 47.20 112 TYR E C 1
ATOM 5978 O O . TYR E 1 92 ? 2.531 23.570 33.516 1.00 44.95 112 TYR E O 1
ATOM 5987 N N . GLN E 1 93 ? 2.224 25.708 34.022 1.00 48.03 113 GLN E N 1
ATOM 5988 C CA . GLN E 1 93 ? 1.970 26.146 32.681 1.00 52.27 113 GLN E CA 1
ATOM 5989 C C . GLN E 1 93 ? 3.160 25.842 31.748 1.00 54.45 113 GLN E C 1
ATOM 5990 O O . GLN E 1 93 ? 2.976 25.536 30.562 1.00 56.56 113 GLN E O 1
ATOM 5996 N N . LEU E 1 94 ? 4.369 25.939 32.288 1.00 55.68 114 LEU E N 1
ATOM 5997 C CA . LEU E 1 94 ? 5.566 25.648 31.514 1.00 56.02 114 LEU E CA 1
ATOM 5998 C C . LEU E 1 94 ? 5.571 24.184 31.121 1.00 56.35 114 LEU E C 1
ATOM 5999 O O . LEU E 1 94 ? 5.678 23.860 29.939 1.00 62.20 114 LEU E O 1
ATOM 6004 N N . GLU E 1 95 ? 5.484 23.317 32.125 1.00 57.37 115 GLU E N 1
ATOM 6005 C CA . GLU E 1 95 ? 5.520 21.880 31.920 1.00 57.08 115 GLU E CA 1
ATOM 6006 C C . GLU E 1 95 ? 4.308 21.374 31.141 1.00 55.07 115 GLU E C 1
ATOM 6007 O O . GLU E 1 95 ? 4.242 20.200 30.872 1.00 58.00 115 GLU E O 1
ATOM 6013 N N . SER E 1 96 ? 3.372 22.252 30.783 1.00 55.29 116 SER E N 1
ATOM 6014 C CA . SER E 1 96 ? 2.140 21.864 30.081 1.00 58.02 116 SER E CA 1
ATOM 6015 C C . SER E 1 96 ? 2.027 22.601 28.790 1.00 63.60 116 SER E C 1
ATOM 6016 O O . SER E 1 96 ? 0.954 22.636 28.218 1.00 78.51 116 SER E O 1
ATOM 6019 N N . GLY E 1 97 ? 3.109 23.239 28.362 1.00 66.72 117 GLY E N 1
ATOM 6020 C CA . GLY E 1 97 ? 3.126 24.004 27.131 1.00 67.13 117 GLY E CA 1
ATOM 6021 C C . GLY E 1 97 ? 2.271 25.247 27.181 1.00 75.38 117 GLY E C 1
ATOM 6022 O O . GLY E 1 97 ? 2.341 26.080 26.299 1.00 88.71 117 GLY E O 1
ATOM 6023 N N . LYS E 1 98 ? 1.464 25.389 28.220 1.00 79.41 118 LYS E N 1
ATOM 6024 C CA . LYS E 1 98 ? 0.499 26.482 28.261 1.00 82.95 118 LYS E CA 1
ATOM 6025 C C . LYS E 1 98 ? 1.053 27.720 28.941 1.00 82.60 118 LYS E C 1
ATOM 6026 O O . LYS E 1 98 ? 0.440 28.227 29.889 1.00 87.46 118 LYS E O 1
ATOM 6032 N N . LEU E 1 99 ? 2.186 28.226 28.463 1.00 73.84 119 LEU E N 1
ATOM 6033 C CA . LEU E 1 99 ? 2.749 29.410 29.064 1.00 69.27 119 LEU E CA 1
ATOM 6034 C C . LEU E 1 99 ? 2.338 30.634 28.267 1.00 68.42 119 LEU E C 1
ATOM 6035 O O . LEU E 1 99 ? 2.525 30.657 27.073 1.00 84.48 119 LEU E O 1
ATOM 6040 N N . PRO E 1 100 ? 1.738 31.646 28.911 1.00 70.54 120 PRO E N 1
ATOM 6041 C CA . PRO E 1 100 ? 1.246 32.814 28.143 1.00 74.02 120 PRO E CA 1
ATOM 6042 C C . PRO E 1 100 ? 2.346 33.545 27.358 1.00 89.14 120 PRO E C 1
ATOM 6043 O O . PRO E 1 100 ? 3.524 33.175 27.449 1.00 89.48 120 PRO E O 1
ATOM 6047 N N . ARG E 1 101 ? 1.962 34.575 26.596 1.00 109.73 121 ARG E N 1
ATOM 6048 C CA . ARG E 1 101 ? 2.926 35.479 25.939 1.00 116.66 121 ARG E CA 1
ATOM 6049 C C . ARG E 1 101 ? 3.870 36.136 26.957 1.00 109.32 121 ARG E C 1
ATOM 6050 O O . ARG E 1 101 ? 5.092 36.114 26.762 1.00 96.10 121 ARG E O 1
ATOM 6058 N N . SER E 1 102 ? 3.280 36.690 28.029 1.00 100.45 122 SER E N 1
ATOM 6059 C CA . SER E 1 102 ? 3.988 37.389 29.111 1.00 96.55 122 SER E CA 1
ATOM 6060 C C . SER E 1 102 ? 3.264 37.220 30.459 1.00 94.35 122 SER E C 1
ATOM 6061 O O . SER E 1 102 ? 2.075 36.924 30.478 1.00 98.80 122 SER E O 1
ATOM 6064 N N . PRO E 1 103 ? 3.968 37.447 31.592 1.00 93.34 123 PRO E N 1
ATOM 6065 C CA . PRO E 1 103 ? 3.340 37.297 32.921 1.00 89.80 123 PRO E CA 1
ATOM 6066 C C . PRO E 1 103 ? 2.298 38.346 33.254 1.00 86.65 123 PRO E C 1
ATOM 6067 O O . PRO E 1 103 ? 1.716 38.309 34.314 1.00 88.96 123 PRO E O 1
ATOM 6071 N N . SER E 1 104 ? 2.081 39.295 32.375 1.00 90.87 124 SER E N 1
ATOM 6072 C CA . SER E 1 104 ? 1.164 40.354 32.704 1.00 96.48 124 SER E CA 1
ATOM 6073 C C . SER E 1 104 ? -0.189 40.087 32.045 1.00 106.51 124 SER E C 1
ATOM 6074 O O . SER E 1 104 ? -1.212 40.496 32.578 1.00 119.95 124 SER E O 1
ATOM 6077 N N . PHE E 1 105 ? -0.197 39.403 30.897 1.00 104.75 125 PHE E N 1
ATOM 6078 C CA . PHE E 1 105 ? -1.420 38.895 30.272 1.00 106.96 125 PHE E CA 1
ATOM 6079 C C . PHE E 1 105 ? -2.275 38.321 31.387 1.00 109.81 125 PHE E C 1
ATOM 6080 O O . PHE E 1 105 ? -1.780 37.543 32.192 1.00 113.18 125 PHE E O 1
ATOM 6088 N N . PRO E 1 106 ? -3.547 38.723 31.471 1.00 111.54 126 PRO E N 1
ATOM 6089 C CA . PRO E 1 106 ? -4.357 38.358 32.633 1.00 102.48 126 PRO E CA 1
ATOM 6090 C C . PRO E 1 106 ? -4.789 36.934 32.626 1.00 92.94 126 PRO E C 1
ATOM 6091 O O . PRO E 1 106 ? -4.774 36.275 31.578 1.00 90.55 126 PRO E O 1
ATOM 6095 N N . LEU E 1 107 ? -5.198 36.489 33.806 1.00 82.56 127 LEU E N 1
ATOM 6096 C CA . LEU E 1 107 ? -5.326 35.078 34.100 1.00 81.12 127 LEU E CA 1
ATOM 6097 C C . LEU E 1 107 ? -6.649 34.485 33.638 1.00 79.29 127 LEU E C 1
ATOM 6098 O O . LEU E 1 107 ? -7.721 34.984 33.988 1.00 78.29 127 LEU E O 1
ATOM 6103 N N . GLU E 1 108 ? -6.547 33.437 32.824 1.00 78.35 128 GLU E N 1
ATOM 6104 C CA . GLU E 1 108 ? -7.705 32.678 32.351 1.00 87.02 128 GLU E CA 1
ATOM 6105 C C . GLU E 1 108 ? -8.438 32.009 33.516 1.00 88.17 128 GLU E C 1
ATOM 6106 O O . GLU E 1 108 ? -7.812 31.621 34.489 1.00 89.54 128 GLU E O 1
ATOM 6112 N N . PRO E 1 109 ? -9.773 31.908 33.441 1.00 90.46 129 PRO E N 1
ATOM 6113 C CA . PRO E 1 109 ? -10.594 31.272 34.464 1.00 87.46 129 PRO E CA 1
ATOM 6114 C C . PRO E 1 109 ? -10.037 30.002 35.117 1.00 79.62 129 PRO E C 1
ATOM 6115 O O . PRO E 1 109 ? -10.181 29.854 36.327 1.00 74.62 129 PRO E O 1
ATOM 6119 N N . ASP E 1 110 ? -9.417 29.110 34.348 1.00 76.21 130 ASP E N 1
ATOM 6120 C CA . ASP E 1 110 ? -8.787 27.883 34.915 1.00 76.24 130 ASP E CA 1
ATOM 6121 C C . ASP E 1 110 ? -7.542 28.109 35.767 1.00 75.96 130 ASP E C 1
ATOM 6122 O O . ASP E 1 110 ? -7.271 27.368 36.719 1.00 75.78 130 ASP E O 1
ATOM 6127 N N . ASP E 1 111 ? -6.760 29.112 35.391 1.00 72.79 131 ASP E N 1
ATOM 6128 C CA . ASP E 1 111 ? -5.582 29.478 36.127 1.00 65.92 131 ASP E CA 1
ATOM 6129 C C . ASP E 1 111 ? -5.975 29.912 37.540 1.00 59.20 131 ASP E C 1
ATOM 6130 O O . ASP E 1 111 ? -5.315 29.557 38.505 1.00 63.59 131 ASP E O 1
ATOM 6135 N N . GLU E 1 112 ? -7.052 30.666 37.681 1.00 59.45 132 GLU E N 1
ATOM 6136 C CA . GLU E 1 112 ? -7.491 31.053 39.038 1.00 65.53 132 GLU E CA 1
ATOM 6137 C C . GLU E 1 112 ? -7.961 29.863 39.881 1.00 58.46 132 GLU E C 1
ATOM 6138 O O . GLU E 1 112 ? -7.898 29.926 41.093 1.00 56.69 132 GLU E O 1
ATOM 6144 N N . VAL E 1 113 ? -8.390 28.773 39.242 1.00 51.45 133 VAL E N 1
ATOM 6145 C CA . VAL E 1 113 ? -8.675 27.523 39.960 1.00 48.19 133 VAL E CA 1
ATOM 6146 C C . VAL E 1 113 ? -7.372 26.989 40.470 1.00 47.39 133 VAL E C 1
ATOM 6147 O O . VAL E 1 113 ? -7.245 26.675 41.629 1.00 48.48 133 VAL E O 1
ATOM 6151 N N . PHE E 1 114 ? -6.378 26.913 39.606 1.00 49.71 134 PHE E N 1
ATOM 6152 C CA . PHE E 1 114 ? -5.082 26.475 40.063 1.00 49.44 134 PHE E CA 1
ATOM 6153 C C . PHE E 1 114 ? -4.566 27.304 41.238 1.00 49.71 134 PHE E C 1
ATOM 6154 O O . PHE E 1 114 ? -4.215 26.752 42.285 1.00 50.15 134 PHE E O 1
ATOM 6162 N N . LEU E 1 115 ? -4.525 28.619 41.065 1.00 51.47 135 LEU E N 1
ATOM 6163 C CA . LEU E 1 115 ? -4.058 29.502 42.120 1.00 56.47 135 LEU E CA 1
ATOM 6164 C C . LEU E 1 115 ? -4.759 29.178 43.411 1.00 49.78 135 LEU E C 1
ATOM 6165 O O . LEU E 1 115 ? -4.146 29.229 44.467 1.00 47.27 135 LEU E O 1
ATOM 6170 N N . ALA E 1 116 ? -6.053 28.880 43.319 1.00 43.90 136 ALA E N 1
ATOM 6171 C CA . ALA E 1 116 ? -6.825 28.652 44.529 1.00 42.83 136 ALA E CA 1
ATOM 6172 C C . ALA E 1 116 ? -6.349 27.403 45.213 1.00 41.28 136 ALA E C 1
ATOM 6173 O O . ALA E 1 116 ? -6.055 27.481 46.389 1.00 46.07 136 ALA E O 1
ATOM 6175 N N . ILE E 1 117 ? -6.227 26.283 44.481 1.00 37.96 137 ILE E N 1
ATOM 6176 C CA . ILE E 1 117 ? -5.778 25.023 45.068 1.00 38.90 137 ILE E CA 1
ATOM 6177 C C . ILE E 1 117 ? -4.369 25.119 45.619 1.00 40.21 137 ILE E C 1
ATOM 6178 O O . ILE E 1 117 ? -4.073 24.613 46.733 1.00 38.38 137 ILE E O 1
ATOM 6183 N N . ALA E 1 118 ? -3.509 25.779 44.842 1.00 39.86 138 ALA E N 1
ATOM 6184 C CA . ALA E 1 118 ? -2.132 26.057 45.251 1.00 39.74 138 ALA E CA 1
ATOM 6185 C C . ALA E 1 118 ? -2.031 26.804 46.605 1.00 43.22 138 ALA E C 1
ATOM 6186 O O . ALA E 1 118 ? -1.310 26.365 47.520 1.00 44.28 138 ALA E O 1
ATOM 6188 N N . LYS E 1 119 ? -2.769 27.909 46.744 1.00 45.94 139 LYS E N 1
ATOM 6189 C CA . LYS E 1 119 ? -2.745 28.701 47.977 1.00 46.71 139 LYS E CA 1
ATOM 6190 C C . LYS E 1 119 ? -3.180 27.834 49.132 1.00 46.57 139 LYS E C 1
ATOM 6191 O O . LYS E 1 119 ? -2.652 27.975 50.232 1.00 54.24 139 LYS E O 1
ATOM 6197 N N . ALA E 1 120 ? -4.135 26.932 48.885 1.00 45.44 140 ALA E N 1
ATOM 6198 C CA . ALA E 1 120 ? -4.591 26.024 49.938 1.00 44.61 140 ALA E CA 1
ATOM 6199 C C . ALA E 1 120 ? -3.485 24.995 50.276 1.00 48.39 140 ALA E C 1
ATOM 6200 O O . ALA E 1 120 ? -3.151 24.816 51.448 1.00 42.51 140 ALA E O 1
ATOM 6202 N N . MET E 1 121 ? -2.894 24.361 49.252 1.00 44.70 141 MET E N 1
ATOM 6203 C CA . MET E 1 121 ? -1.773 23.458 49.481 1.00 47.19 141 MET E CA 1
ATOM 6204 C C . MET E 1 121 ? -0.618 24.057 50.292 1.00 52.38 141 MET E C 1
ATOM 6205 O O . MET E 1 121 ? -0.018 23.384 51.154 1.00 51.36 141 MET E O 1
ATOM 6210 N N . GLU E 1 122 ? -0.323 25.328 50.023 1.00 53.55 142 GLU E N 1
ATOM 6211 C CA . GLU E 1 122 ? 0.700 26.043 50.760 1.00 52.04 142 GLU E CA 1
ATOM 6212 C C . GLU E 1 122 ? 0.468 25.994 52.226 1.00 52.21 142 GLU E C 1
ATOM 6213 O O . GLU E 1 122 ? 1.421 26.093 52.952 1.00 61.01 142 GLU E O 1
ATOM 6219 N N . GLU E 1 123 ? -0.785 25.892 52.673 1.00 51.63 143 GLU E N 1
ATOM 6220 C CA . GLU E 1 123 ? -1.066 25.741 54.126 1.00 53.01 143 GLU E CA 1
ATOM 6221 C C . GLU E 1 123 ? -1.058 24.333 54.622 1.00 47.56 143 GLU E C 1
ATOM 6222 O O . GLU E 1 123 ? -1.133 24.104 55.806 1.00 53.42 143 GLU E O 1
ATOM 6228 N N . MET E 1 124 ? -1.045 23.369 53.724 1.00 50.05 144 MET E N 1
ATOM 6229 C CA . MET E 1 124 ? -1.205 21.987 54.187 1.00 46.11 144 MET E CA 1
ATOM 6230 C C . MET E 1 124 ? 0.152 21.293 54.216 1.00 47.74 144 MET E C 1
ATOM 6231 O O . MET E 1 124 ? 0.364 20.397 54.997 1.00 44.52 144 MET E O 1
ATOM 6236 N N . VAL E 1 125 ? 1.069 21.765 53.372 1.00 49.19 145 VAL E N 1
ATOM 6237 C CA . VAL E 1 125 ? 2.344 21.132 53.118 1.00 50.07 145 VAL E CA 1
ATOM 6238 C C . VAL E 1 125 ? 3.478 22.158 53.160 1.00 56.75 145 VAL E C 1
ATOM 6239 O O . VAL E 1 125 ? 3.545 23.057 52.292 1.00 55.96 145 VAL E O 1
ATOM 6243 N N . GLU E 1 126 ? 4.364 22.016 54.162 1.00 66.02 146 GLU E N 1
ATOM 6244 C CA . GLU E 1 126 ? 5.471 22.974 54.405 1.00 66.89 146 GLU E CA 1
ATOM 6245 C C . GLU E 1 126 ? 6.451 23.006 53.235 1.00 60.83 146 GLU E C 1
ATOM 6246 O O . GLU E 1 126 ? 6.713 24.067 52.701 1.00 54.93 146 GLU E O 1
ATOM 6252 N N . ASP E 1 127 ? 6.953 21.834 52.827 1.00 53.72 147 ASP E N 1
ATOM 6253 C CA . ASP E 1 127 ? 8.012 21.752 51.875 1.00 50.89 147 ASP E CA 1
ATOM 6254 C C . ASP E 1 127 ? 7.585 22.308 50.552 1.00 56.90 147 ASP E C 1
ATOM 6255 O O . ASP E 1 127 ? 6.558 21.921 49.976 1.00 60.89 147 ASP E O 1
ATOM 6260 N N . SER E 1 128 ? 8.424 23.196 50.052 1.00 58.13 148 SER E N 1
ATOM 6261 C CA . SER E 1 128 ? 8.168 23.853 48.814 1.00 56.79 148 SER E CA 1
ATOM 6262 C C . SER E 1 128 ? 8.099 22.891 47.604 1.00 58.74 148 SER E C 1
ATOM 6263 O O . SER E 1 128 ? 7.295 23.126 46.698 1.00 54.97 148 SER E O 1
ATOM 6266 N N . VAL E 1 129 ? 8.892 21.801 47.607 1.00 55.22 149 VAL E N 1
ATOM 6267 C CA . VAL E 1 129 ? 8.877 20.852 46.475 1.00 49.13 149 VAL E CA 1
ATOM 6268 C C . VAL E 1 129 ? 7.711 19.880 46.538 1.00 49.78 149 VAL E C 1
ATOM 6269 O O . VAL E 1 129 ? 7.003 19.719 45.535 1.00 42.74 149 VAL E O 1
ATOM 6273 N N . ASP E 1 130 ? 7.513 19.264 47.715 1.00 46.53 150 ASP E N 1
ATOM 6274 C CA . ASP E 1 130 ? 6.364 18.414 47.966 1.00 49.95 150 ASP E CA 1
ATOM 6275 C C . ASP E 1 130 ? 5.069 19.105 47.520 1.00 51.67 150 ASP E C 1
ATOM 6276 O O . ASP E 1 130 ? 4.192 18.511 46.847 1.00 45.99 150 ASP E O 1
ATOM 6281 N N . CYS E 1 131 ? 4.990 20.384 47.886 1.00 50.70 151 CYS E N 1
ATOM 6282 C CA . CYS E 1 131 ? 3.801 21.193 47.679 1.00 49.25 151 CYS E CA 1
ATOM 6283 C C . CYS E 1 131 ? 3.503 21.427 46.221 1.00 50.02 151 CYS E C 1
ATOM 6284 O O . CYS E 1 131 ? 2.365 21.257 45.809 1.00 48.67 151 CYS E O 1
ATOM 6287 N N . TYR E 1 132 ? 4.508 21.818 45.425 1.00 50.10 152 TYR E N 1
ATOM 6288 C CA . TYR E 1 132 ? 4.282 21.957 43.983 1.00 43.41 152 TYR E CA 1
ATOM 6289 C C . TYR E 1 132 ? 3.846 20.619 43.419 1.00 44.40 152 TYR E C 1
ATOM 6290 O O . TYR E 1 132 ? 2.881 20.506 42.680 1.00 43.05 152 TYR E O 1
ATOM 6299 N N . TRP E 1 133 ? 4.571 19.588 43.790 1.00 46.86 153 TRP E N 1
ATOM 6300 C CA . TRP E 1 133 ? 4.332 18.292 43.236 1.00 47.09 153 TRP E CA 1
ATOM 6301 C C . TRP E 1 133 ? 2.961 17.792 43.532 1.00 47.89 153 TRP E C 1
ATOM 6302 O O . TRP E 1 133 ? 2.287 17.277 42.618 1.00 43.18 153 TRP E O 1
ATOM 6313 N N . ILE E 1 134 ? 2.526 17.942 44.794 1.00 44.54 154 ILE E N 1
ATOM 6314 C CA . ILE E 1 134 ? 1.177 17.529 45.193 1.00 41.56 154 ILE E CA 1
ATOM 6315 C C . ILE E 1 134 ? 0.114 18.387 44.473 1.00 43.92 154 ILE E C 1
ATOM 6316 O O . ILE E 1 134 ? -0.854 17.871 43.943 1.00 51.28 154 ILE E O 1
ATOM 6321 N N . THR E 1 135 ? 0.285 19.701 44.449 1.00 43.14 155 THR E N 1
ATOM 6322 C CA . THR E 1 135 ? -0.642 20.553 43.736 1.00 41.90 155 THR E CA 1
ATOM 6323 C C . THR E 1 135 ? -0.783 20.114 42.299 1.00 43.41 155 THR E C 1
ATOM 6324 O O . THR E 1 135 ? -1.891 19.973 41.824 1.00 44.56 155 THR E O 1
ATOM 6328 N N . ARG E 1 136 ? 0.346 19.919 41.614 1.00 45.97 156 ARG E N 1
ATOM 6329 C CA . ARG E 1 136 ? 0.367 19.497 40.211 1.00 51.32 156 ARG E CA 1
ATOM 6330 C C . ARG E 1 136 ? -0.430 18.230 40.009 1.00 49.84 156 ARG E C 1
ATOM 6331 O O . ARG E 1 136 ? -1.269 18.162 39.105 1.00 56.79 156 ARG E O 1
ATOM 6339 N N . ARG E 1 137 ? -0.161 17.241 40.855 1.00 43.10 157 ARG E N 1
ATOM 6340 C CA . ARG E 1 137 ? -0.802 15.957 40.753 1.00 45.55 157 ARG E CA 1
ATOM 6341 C C . ARG E 1 137 ? -2.308 15.958 41.069 1.00 49.54 157 ARG E C 1
ATOM 6342 O O . ARG E 1 137 ? -3.122 15.395 40.312 1.00 59.03 157 ARG E O 1
ATOM 6350 N N . PHE E 1 138 ? -2.650 16.588 42.186 1.00 48.54 158 PHE E N 1
ATOM 6351 C CA . PHE E 1 138 ? -4.012 16.859 42.598 1.00 47.79 158 PHE E CA 1
ATOM 6352 C C . PHE E 1 138 ? -4.857 17.474 41.472 1.00 44.59 158 PHE E C 1
ATOM 6353 O O . PHE E 1 138 ? -5.916 16.967 41.084 1.00 47.06 158 PHE E O 1
ATOM 6361 N N . VAL E 1 139 ? -4.345 18.556 40.929 1.00 42.66 159 VAL E N 1
ATOM 6362 C CA . VAL E 1 139 ? -4.994 19.183 39.823 1.00 44.43 159 VAL E CA 1
ATOM 6363 C C . VAL E 1 139 ? -5.102 18.277 38.616 1.00 48.38 159 VAL E C 1
ATOM 6364 O O . VAL E 1 139 ? -6.127 18.264 37.925 1.00 52.06 159 VAL E O 1
ATOM 6368 N N . ASN E 1 140 ? -4.039 17.542 38.351 1.00 48.51 160 ASN E N 1
ATOM 6369 C CA . ASN E 1 140 ? -4.009 16.703 37.187 1.00 52.42 160 ASN E CA 1
ATOM 6370 C C . ASN E 1 140 ? -5.066 15.609 37.335 1.00 51.47 160 ASN E C 1
ATOM 6371 O O . ASN E 1 140 ? -5.714 15.223 36.358 1.00 47.63 160 ASN E O 1
ATOM 6376 N N . GLN E 1 141 ? -5.283 15.161 38.569 1.00 51.36 161 GLN E N 1
ATOM 6377 C CA . GLN E 1 141 ? -6.376 14.226 38.868 1.00 55.84 161 GLN E CA 1
ATOM 6378 C C . GLN E 1 141 ? -7.776 14.753 38.470 1.00 56.74 161 GLN E C 1
ATOM 6379 O O . GLN E 1 141 ? -8.612 14.019 37.930 1.00 53.41 161 GLN E O 1
ATOM 6385 N N . LEU E 1 142 ? -8.015 16.037 38.706 1.00 52.84 162 LEU E N 1
ATOM 6386 C CA . LEU E 1 142 ? -9.306 16.623 38.381 1.00 55.48 162 LEU E CA 1
ATOM 6387 C C . LEU E 1 142 ? -9.540 16.619 36.899 1.00 57.77 162 LEU E C 1
ATOM 6388 O O . LEU E 1 142 ? -10.680 16.569 36.441 1.00 63.28 162 LEU E O 1
ATOM 6393 N N . ASN E 1 143 ? -8.446 16.696 36.148 1.00 58.93 163 ASN E N 1
ATOM 6394 C CA . ASN E 1 143 ? -8.517 16.818 34.694 1.00 55.65 163 ASN E CA 1
ATOM 6395 C C . ASN E 1 143 ? -8.471 15.521 33.980 1.00 52.35 163 ASN E C 1
ATOM 6396 O O . ASN E 1 143 ? -8.726 15.457 32.810 1.00 60.20 163 ASN E O 1
ATOM 6401 N N . THR E 1 144 ? -8.151 14.473 34.699 1.00 50.07 164 THR E N 1
ATOM 6402 C CA . THR E 1 144 ? -8.034 13.176 34.083 1.00 50.40 164 THR E CA 1
ATOM 6403 C C . THR E 1 144 ? -8.981 12.199 34.760 1.00 50.77 164 THR E C 1
ATOM 6404 O O . THR E 1 144 ? -10.043 11.930 34.253 1.00 56.56 164 THR E O 1
ATOM 6408 N N . LYS E 1 145 ? -8.596 11.690 35.923 1.00 50.91 165 LYS E N 1
ATOM 6409 C CA . LYS E 1 145 ? -9.354 10.693 36.615 1.00 50.37 165 LYS E CA 1
ATOM 6410 C C . LYS E 1 145 ? -10.767 11.144 36.807 1.00 52.19 165 LYS E C 1
ATOM 6411 O O . LYS E 1 145 ? -11.679 10.345 36.653 1.00 63.70 165 LYS E O 1
ATOM 6417 N N . TYR E 1 146 ? -10.972 12.421 37.128 1.00 53.64 166 TYR E N 1
ATOM 6418 C CA . TYR E 1 146 ? -12.306 12.863 37.502 1.00 55.76 166 TYR E CA 1
ATOM 6419 C C . TYR E 1 146 ? -13.046 13.650 36.447 1.00 61.25 166 TYR E C 1
ATOM 6420 O O . TYR E 1 146 ? -14.081 14.241 36.760 1.00 62.35 166 TYR E O 1
ATOM 6429 N N . ARG E 1 147 ? -12.559 13.674 35.210 1.00 60.73 167 ARG E N 1
ATOM 6430 C CA . ARG E 1 147 ? -13.176 14.585 34.258 1.00 68.92 167 ARG E CA 1
ATOM 6431 C C . ARG E 1 147 ? -14.634 14.215 33.930 1.00 73.50 167 ARG E C 1
ATOM 6432 O O . ARG E 1 147 ? -15.446 15.079 33.619 1.00 64.54 167 ARG E O 1
ATOM 6440 N N . ASP E 1 148 ? -14.979 12.932 34.001 1.00 80.76 168 ASP E N 1
ATOM 6441 C CA . ASP E 1 148 ? -16.358 12.543 33.712 1.00 78.83 168 ASP E CA 1
ATOM 6442 C C . ASP E 1 148 ? -17.281 12.807 34.896 1.00 77.15 168 ASP E C 1
ATOM 6443 O O . ASP E 1 148 ? -18.411 13.234 34.698 1.00 81.48 168 ASP E O 1
ATOM 6448 N N . S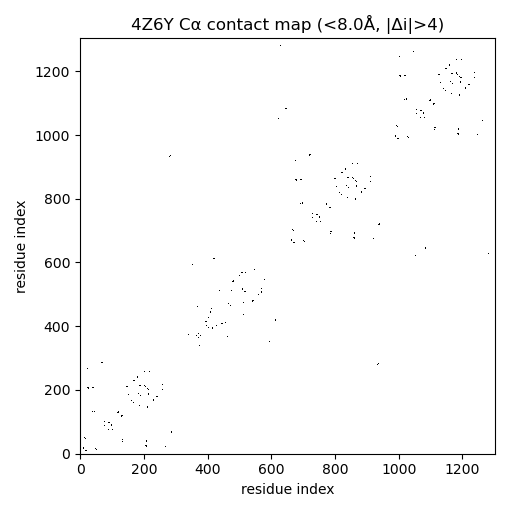ER E 1 149 ? -16.807 12.566 36.119 1.00 75.04 169 SER E N 1
ATOM 6449 C CA . SER E 1 149 ? -17.641 12.765 37.313 1.00 72.24 169 SER E CA 1
ATOM 6450 C C . SER E 1 149 ? -17.887 14.208 37.651 1.00 68.72 169 SER E C 1
ATOM 6451 O O . SER E 1 149 ? -18.937 14.529 38.156 1.00 70.85 169 SER E O 1
ATOM 6454 N N . LEU E 1 150 ? -16.920 15.083 37.401 1.00 72.02 170 LEU E N 1
ATOM 6455 C CA . LEU E 1 150 ? -16.988 16.420 37.985 1.00 69.87 170 LEU E CA 1
ATOM 6456 C C . LEU E 1 150 ? -18.186 17.210 37.488 1.00 71.90 170 LEU E C 1
ATOM 6457 O O . LEU E 1 150 ? -18.754 17.996 38.246 1.00 76.71 170 LEU E O 1
ATOM 6462 N N . PRO E 1 151 ? -18.601 17.002 36.229 1.00 72.76 171 PRO E N 1
ATOM 6463 C CA . PRO E 1 151 ? -19.759 17.794 35.858 1.00 69.96 171 PRO E CA 1
ATOM 6464 C C . PRO E 1 151 ? -21.087 17.124 36.247 1.00 63.41 171 PRO E C 1
ATOM 6465 O O . PRO E 1 151 ? -22.122 17.760 36.149 1.00 60.85 171 PRO E O 1
ATOM 6469 N N . GLN E 1 152 ? -21.045 15.878 36.717 1.00 56.88 172 GLN E N 1
ATOM 6470 C CA . GLN E 1 152 ? -22.225 15.209 37.261 1.00 59.94 172 GLN E CA 1
ATOM 6471 C C . GLN E 1 152 ? -22.477 15.501 38.733 1.00 62.47 172 GLN E C 1
ATOM 6472 O O . GLN E 1 152 ? -23.408 14.930 39.340 1.00 59.89 172 GLN E O 1
ATOM 6478 N N . LEU E 1 153 ? -21.648 16.353 39.323 1.00 55.59 173 LEU E N 1
ATOM 6479 C CA . LEU E 1 153 ? -21.738 16.554 40.753 1.00 53.79 173 LEU E CA 1
ATOM 6480 C C . LEU E 1 153 ? -22.928 17.444 41.201 1.00 51.64 173 LEU E C 1
ATOM 6481 O O . LEU E 1 153 ? -23.610 17.158 42.208 1.00 50.96 173 LEU E O 1
ATOM 6486 N N . PRO E 1 154 ? -23.211 18.504 40.452 1.00 49.04 174 PRO E N 1
ATOM 6487 C CA . PRO E 1 154 ? -24.399 19.318 40.789 1.00 49.13 174 PRO E CA 1
ATOM 6488 C C . PRO E 1 154 ? -25.680 18.507 40.837 1.00 50.74 174 PRO E C 1
ATOM 6489 O O . PRO E 1 154 ? -26.547 18.779 41.668 1.00 54.61 174 PRO E O 1
ATOM 6493 N N . LYS E 1 155 ? -25.794 17.494 39.981 1.00 54.91 175 LYS E N 1
ATOM 6494 C CA . LYS E 1 155 ? -26.952 16.591 40.046 1.00 53.49 175 LYS E CA 1
ATOM 6495 C C . LYS E 1 155 ? -26.924 15.725 41.311 1.00 50.01 175 LYS E C 1
ATOM 6496 O O . LYS E 1 155 ? -27.927 15.593 42.015 1.00 52.64 175 LYS E O 1
ATOM 6502 N N . ALA E 1 156 ? -25.765 15.169 41.645 1.00 45.77 176 ALA E N 1
ATOM 6503 C CA . ALA E 1 156 ? -25.674 14.388 42.894 1.00 46.31 176 ALA E CA 1
ATOM 6504 C C . ALA E 1 156 ? -26.076 15.267 44.103 1.00 46.48 176 ALA E C 1
ATOM 6505 O O . ALA E 1 156 ? -26.774 14.829 45.007 1.00 43.76 176 ALA E O 1
ATOM 6507 N N . PHE E 1 157 ? -25.618 16.513 44.084 1.00 46.42 177 PHE E N 1
ATOM 6508 C CA . PHE E 1 157 ? -25.974 17.465 45.092 1.00 48.37 177 PHE E CA 1
ATOM 6509 C C . PHE E 1 157 ? -27.470 17.566 45.256 1.00 50.72 177 PHE E C 1
ATOM 6510 O O . PHE E 1 157 ? -27.938 17.404 46.398 1.00 53.13 177 PHE E O 1
ATOM 6518 N N . GLU E 1 158 ? -28.207 17.839 44.160 1.00 48.41 178 GLU E N 1
ATOM 6519 C CA . GLU E 1 158 ? -29.688 17.783 44.198 1.00 52.44 178 GLU E CA 1
ATOM 6520 C C . GLU E 1 158 ? -30.233 16.445 44.708 1.00 50.27 178 GLU E C 1
ATOM 6521 O O . GLU E 1 158 ? -31.066 16.390 45.622 1.00 50.27 178 GLU E O 1
ATOM 6527 N N . GLN E 1 159 ? -29.708 15.346 44.197 1.00 50.68 179 GLN E N 1
ATOM 6528 C CA . GLN E 1 159 ? -30.127 14.063 44.712 1.00 52.46 179 GLN E CA 1
ATOM 6529 C C . GLN E 1 159 ? -30.007 13.941 46.207 1.00 52.00 179 GLN E C 1
ATOM 6530 O O . GLN E 1 159 ? -30.947 13.484 46.856 1.00 63.85 179 GLN E O 1
ATOM 6536 N N . TYR E 1 160 ? -28.874 14.341 46.767 1.00 51.80 180 TYR E N 1
ATOM 6537 C CA . TYR E 1 160 ? -28.624 14.071 48.185 1.00 50.04 180 TYR E CA 1
ATOM 6538 C C . TYR E 1 160 ? -29.088 15.146 49.135 1.00 51.45 180 TYR E C 1
ATOM 6539 O O . TYR E 1 160 ? -29.354 14.851 50.315 1.00 51.84 180 TYR E O 1
ATOM 6548 N N . LEU E 1 161 ? -29.184 16.389 48.654 1.00 48.05 181 LEU E N 1
ATOM 6549 C CA . LEU E 1 161 ? -29.803 17.437 49.482 1.00 44.89 181 LEU E CA 1
ATOM 6550 C C . LEU E 1 161 ? -31.208 17.006 49.728 1.00 48.19 181 LEU E C 1
ATOM 6551 O O . LEU E 1 161 ? -31.701 17.119 50.827 1.00 49.13 181 LEU E O 1
ATOM 6556 N N . ASN E 1 162 ? -31.843 16.510 48.670 1.00 54.44 182 ASN E N 1
ATOM 6557 C CA . ASN E 1 162 ? -33.233 16.174 48.717 1.00 52.16 182 ASN E CA 1
ATOM 6558 C C . ASN E 1 162 ? -33.526 15.108 49.739 1.00 52.41 182 ASN E C 1
ATOM 6559 O O . ASN E 1 162 ? -34.378 15.304 50.572 1.00 60.78 182 ASN E O 1
ATOM 6564 N N . LEU E 1 163 ? -32.809 13.993 49.686 1.00 51.88 183 LEU E N 1
ATOM 6565 C CA . LEU E 1 163 ? -32.897 12.970 50.697 1.00 51.98 183 LEU E CA 1
ATOM 6566 C C . LEU E 1 163 ? -32.663 13.471 52.116 1.00 54.87 183 LEU E C 1
ATOM 6567 O O . LEU E 1 163 ? -33.267 12.968 53.044 1.00 66.20 183 LEU E O 1
ATOM 6572 N N . GLU E 1 164 ? -31.794 14.460 52.291 1.00 55.22 184 GLU E N 1
ATOM 6573 C CA . GLU E 1 164 ? -31.448 14.900 53.622 1.00 56.14 184 GLU E CA 1
ATOM 6574 C C . GLU E 1 164 ? -32.383 15.998 54.131 1.00 64.28 184 GLU E C 1
ATOM 6575 O O . GLU E 1 164 ? -32.759 15.996 55.308 1.00 70.03 184 GLU E O 1
ATOM 6581 N N . ASP E 1 165 ? -32.722 16.946 53.261 1.00 58.62 185 ASP E N 1
ATOM 6582 C CA . ASP E 1 165 ? -33.750 17.910 53.553 1.00 54.82 185 ASP E CA 1
ATOM 6583 C C . ASP E 1 165 ? -34.452 18.391 52.283 1.00 57.53 185 ASP E C 1
ATOM 6584 O O . ASP E 1 165 ? -33.983 19.355 51.626 1.00 62.81 185 ASP E O 1
ATOM 6589 N N . GLY E 1 166 ? -35.591 17.776 51.969 1.00 46.90 186 GLY E N 1
ATOM 6590 C CA . GLY E 1 166 ? -36.349 18.161 50.787 1.00 48.60 186 GLY E CA 1
ATOM 6591 C C . GLY E 1 166 ? -36.831 19.592 50.787 1.00 50.45 186 GLY E C 1
ATOM 6592 O O . GLY E 1 166 ? -36.754 20.265 49.770 1.00 52.63 186 GLY E O 1
ATOM 6593 N N . ARG E 1 167 ? -37.292 20.074 51.944 1.00 54.42 187 ARG E N 1
ATOM 6594 C CA . ARG E 1 167 ? -37.830 21.433 52.061 1.00 54.44 187 ARG E CA 1
ATOM 6595 C C . ARG E 1 167 ? -36.821 22.503 51.585 1.00 57.36 187 ARG E C 1
ATOM 6596 O O . ARG E 1 167 ? -37.161 23.464 50.843 1.00 55.06 187 ARG E O 1
ATOM 6604 N N . LEU E 1 168 ? -35.574 22.320 52.022 1.00 58.16 188 LEU E N 1
ATOM 6605 C CA . LEU E 1 168 ? -34.469 23.208 51.670 1.00 53.61 188 LEU E CA 1
ATOM 6606 C C . LEU E 1 168 ? -34.272 23.222 50.182 1.00 55.85 188 LEU E C 1
ATOM 6607 O O . LEU E 1 168 ? -34.106 24.322 49.628 1.00 53.46 188 LEU E O 1
ATOM 6612 N N . LEU E 1 169 ? -34.296 22.028 49.537 1.00 49.08 189 LEU E N 1
ATOM 6613 C CA . LEU E 1 169 ? -34.052 21.975 48.099 1.00 44.53 189 LEU E CA 1
ATOM 6614 C C . LEU E 1 169 ? -35.172 22.706 47.370 1.00 49.99 189 LEU E C 1
ATOM 6615 O O . LEU E 1 169 ? -34.910 23.451 46.420 1.00 59.70 189 LEU E O 1
ATOM 6620 N N . THR E 1 170 ? -36.406 22.546 47.853 1.00 52.54 190 THR E N 1
ATOM 6621 C CA . THR E 1 170 ? -37.571 23.257 47.317 1.00 54.06 190 THR E CA 1
ATOM 6622 C C . THR E 1 170 ? -37.310 24.758 47.388 1.00 53.06 190 THR E C 1
ATOM 6623 O O . THR E 1 170 ? -37.481 25.485 46.407 1.00 55.01 190 THR E O 1
ATOM 6627 N N . HIS E 1 171 ? -36.848 25.209 48.548 1.00 51.75 191 HIS E N 1
ATOM 6628 C CA . HIS E 1 171 ? -36.645 26.632 48.747 1.00 53.11 191 HIS E CA 1
ATOM 6629 C C . HIS E 1 171 ? -35.656 27.168 47.755 1.00 52.12 191 HIS E C 1
ATOM 6630 O O . HIS E 1 171 ? -35.846 28.240 47.206 1.00 50.62 191 HIS E O 1
ATOM 6637 N N . LEU E 1 172 ? -34.596 26.397 47.506 1.00 53.60 192 LEU E N 1
ATOM 6638 C CA . LEU E 1 172 ? -33.539 26.798 46.590 1.00 51.25 192 LEU E CA 1
ATOM 6639 C C . LEU E 1 172 ? -34.139 26.969 45.236 1.00 54.25 192 LEU E C 1
ATOM 6640 O O . LEU E 1 172 ? -33.873 27.950 44.544 1.00 54.82 192 LEU E O 1
ATOM 6645 N N . ARG E 1 173 ? -34.998 26.013 44.891 1.00 58.29 193 ARG E N 1
ATOM 6646 C CA . ARG E 1 173 ? -35.688 25.987 43.612 1.00 57.63 193 ARG E CA 1
ATOM 6647 C C . ARG E 1 173 ? -36.638 27.158 43.440 1.00 56.73 193 ARG E C 1
ATOM 6648 O O . ARG E 1 173 ? -36.593 27.854 42.427 1.00 56.41 193 ARG E O 1
ATOM 6656 N N . MET E 1 174 ? -37.458 27.405 44.449 1.00 58.94 194 MET E N 1
ATOM 6657 C CA . MET E 1 174 ? -38.348 28.578 44.453 1.00 65.35 194 MET E CA 1
ATOM 6658 C C . MET E 1 174 ? -37.670 29.917 44.176 1.00 70.13 194 MET E C 1
ATOM 6659 O O . MET E 1 174 ? -38.215 30.729 43.454 1.00 84.07 194 MET E O 1
ATOM 6664 N N . CYS E 1 175 ? -36.480 30.146 44.726 1.00 70.66 195 CYS E N 1
ATOM 6665 C CA . CYS E 1 175 ? -35.717 31.364 44.411 1.00 70.84 195 CYS E CA 1
ATOM 6666 C C . CYS E 1 175 ? -34.944 31.259 43.071 1.00 75.52 195 CYS E C 1
ATOM 6667 O O . CYS E 1 175 ? -34.173 32.152 42.689 1.00 72.08 195 CYS E O 1
ATOM 6670 N N . SER E 1 176 ? -35.189 30.165 42.353 1.00 79.49 196 SER E N 1
ATOM 6671 C CA . SER E 1 176 ? -34.346 29.720 41.233 1.00 79.38 196 SER E CA 1
ATOM 6672 C C . SER E 1 176 ? -32.857 29.928 41.491 1.00 77.26 196 SER E C 1
ATOM 6673 O O . SER E 1 176 ? -32.120 30.460 40.655 1.00 83.73 196 SER E O 1
ATOM 6676 N N . ALA E 1 177 ? -32.435 29.459 42.660 1.00 74.05 197 ALA E N 1
ATOM 6677 C CA . ALA E 1 177 ? -31.058 29.567 43.116 1.00 69.58 197 ALA E CA 1
ATOM 6678 C C . ALA E 1 177 ? -30.209 28.348 42.720 1.00 67.54 197 ALA E C 1
ATOM 6679 O O . ALA E 1 177 ? -28.984 28.432 42.632 1.00 66.08 197 ALA E O 1
ATOM 6681 N N . ALA E 1 178 ? -30.876 27.236 42.429 1.00 68.31 198 ALA E N 1
ATOM 6682 C CA . ALA E 1 178 ? -30.193 26.020 42.029 1.00 66.74 198 ALA E CA 1
ATOM 6683 C C . ALA E 1 178 ? -29.220 26.155 40.824 1.00 75.00 198 ALA E C 1
ATOM 6684 O O . ALA E 1 178 ? -28.127 25.601 40.865 1.00 82.14 198 ALA E O 1
ATOM 6686 N N . PRO E 1 179 ? -29.577 26.918 39.773 1.00 79.98 199 PRO E N 1
ATOM 6687 C CA . PRO E 1 179 ? -28.541 27.108 38.730 1.00 76.38 199 PRO E CA 1
ATOM 6688 C C . PRO E 1 179 ? -27.374 28.041 39.111 1.00 72.37 199 PRO E C 1
ATOM 6689 O O . PRO E 1 179 ? -26.343 28.038 38.425 1.00 75.55 199 PRO E O 1
ATOM 6693 N N . LYS E 1 180 ? -27.528 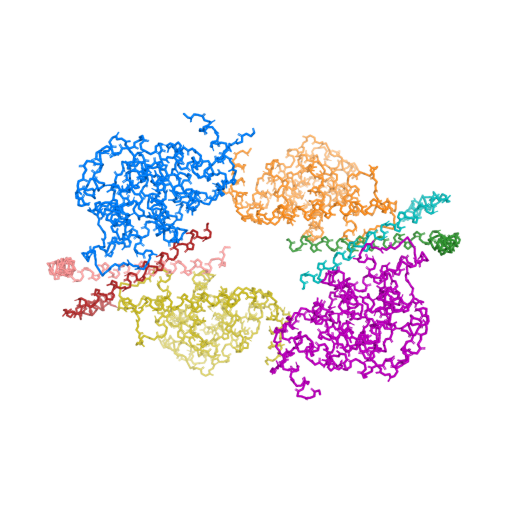28.823 40.179 1.00 67.62 200 LYS E N 1
ATOM 6694 C CA . LYS E 1 180 ? -26.614 29.949 40.456 1.00 67.56 200 LYS E CA 1
ATOM 6695 C C . LYS E 1 180 ? -25.669 29.639 41.629 1.00 68.38 200 LYS E C 1
ATOM 6696 O O . LYS E 1 180 ? -24.859 30.482 42.065 1.00 70.76 200 LYS E O 1
ATOM 6702 N N . LEU E 1 181 ? -25.802 28.432 42.161 1.00 61.59 201 LEU E N 1
ATOM 6703 C CA . LEU E 1 181 ? -25.006 27.990 43.284 1.00 54.37 201 LEU E CA 1
ATOM 6704 C C . LEU E 1 181 ? -23.544 27.970 42.836 1.00 54.76 201 LEU E C 1
ATOM 6705 O O . LEU E 1 181 ? -23.264 27.718 41.649 1.00 53.80 201 LEU E O 1
ATOM 6710 N N . PRO E 1 182 ? -22.606 28.215 43.772 1.00 52.42 202 PRO E N 1
ATOM 6711 C CA . PRO E 1 182 ? -21.171 28.269 43.456 1.00 50.42 202 PRO E CA 1
ATOM 6712 C C . PRO E 1 182 ? -20.540 26.891 43.215 1.00 51.59 202 PRO E C 1
ATOM 6713 O O . PRO E 1 182 ? -19.830 26.375 44.053 1.00 51.42 202 PRO E O 1
ATOM 6717 N N . TYR E 1 183 ? -20.775 26.321 42.045 1.00 57.74 203 TYR E N 1
ATOM 6718 C CA . TYR E 1 183 ? -20.447 24.929 41.810 1.00 56.16 203 TYR E CA 1
ATOM 6719 C C . TYR E 1 183 ? -18.997 24.753 41.531 1.00 55.63 203 TYR E C 1
ATOM 6720 O O . TYR E 1 183 ? -18.414 23.788 41.956 1.00 59.30 203 TYR E O 1
ATOM 6729 N N . ASP E 1 184 ? -18.412 25.691 40.801 1.00 60.44 204 ASP E N 1
ATOM 6730 C CA . ASP E 1 184 ? -16.971 25.681 40.518 1.00 61.83 204 ASP E CA 1
ATOM 6731 C C . ASP E 1 184 ? -16.186 25.929 41.803 1.00 59.66 204 ASP E C 1
ATOM 6732 O O . ASP E 1 184 ? -15.098 25.379 41.977 1.00 57.70 204 ASP E O 1
ATOM 6737 N N . LEU E 1 185 ? -16.757 26.687 42.739 1.00 49.23 205 LEU E N 1
ATOM 6738 C CA . LEU E 1 185 ? -16.134 26.784 44.047 1.00 46.17 205 LEU E CA 1
ATOM 6739 C C . LEU E 1 185 ? -16.067 25.404 44.710 1.00 49.13 205 LEU E C 1
ATOM 6740 O O . LEU E 1 185 ? -15.045 25.038 45.302 1.00 50.27 205 LEU E O 1
ATOM 6745 N N . TRP E 1 186 ? -17.146 24.641 44.629 1.00 43.48 206 TRP E N 1
ATOM 6746 C CA . TRP E 1 186 ? -17.158 23.362 45.291 1.00 43.58 206 TRP E CA 1
ATOM 6747 C C . TRP E 1 186 ? -16.558 22.286 44.486 1.00 47.77 206 TRP E C 1
ATOM 6748 O O . TRP E 1 186 ? -15.982 21.371 45.061 1.00 54.36 206 TRP E O 1
ATOM 6759 N N . PHE E 1 187 ? -16.742 22.306 43.177 1.00 47.25 207 PHE E N 1
ATOM 6760 C CA . PHE E 1 187 ? -16.413 21.129 42.398 1.00 53.29 207 PHE E CA 1
ATOM 6761 C C . PHE E 1 187 ? -15.269 21.322 41.411 1.00 55.76 207 PHE E C 1
ATOM 6762 O O . PHE E 1 187 ? -14.809 20.352 40.857 1.00 61.74 207 PHE E O 1
ATOM 6770 N N . LYS E 1 188 ? -14.867 22.556 41.134 1.00 54.80 208 LYS E N 1
ATOM 6771 C CA . LYS E 1 188 ? -13.585 22.794 40.480 1.00 52.60 208 LYS E CA 1
ATOM 6772 C C . LYS E 1 188 ? -12.459 23.097 41.524 1.00 57.16 208 LYS E C 1
ATOM 6773 O O . LYS E 1 188 ? -11.376 22.462 41.519 1.00 45.77 208 LYS E O 1
ATOM 6779 N N . ARG E 1 189 ? -12.711 24.024 42.453 1.00 48.86 209 ARG E N 1
ATOM 6780 C CA . ARG E 1 189 ? -11.675 24.336 43.403 1.00 42.97 209 ARG E CA 1
ATOM 6781 C C . ARG E 1 189 ? -11.714 23.398 44.603 1.00 44.94 209 ARG E C 1
ATOM 6782 O O . ARG E 1 189 ? -10.862 23.491 45.487 1.00 39.72 209 ARG E O 1
ATOM 6790 N N . CYS E 1 190 ? -12.672 22.472 44.628 1.00 39.49 210 CYS E N 1
ATOM 6791 C CA . CYS E 1 190 ? -12.802 21.576 45.784 1.00 42.49 210 CYS E CA 1
ATOM 6792 C C . CYS E 1 190 ? -12.727 22.311 47.115 1.00 42.64 210 CYS E C 1
ATOM 6793 O O . CYS E 1 190 ? -12.069 21.873 48.032 1.00 49.10 210 CYS E O 1
ATOM 6796 N N . PHE E 1 191 ? -13.390 23.452 47.216 1.00 41.78 211 PHE E N 1
ATOM 6797 C CA . PHE E 1 191 ? -13.546 24.108 48.505 1.00 42.46 211 PHE E CA 1
ATOM 6798 C C . PHE E 1 191 ? -12.336 24.940 48.921 1.00 44.20 211 PHE E C 1
ATOM 6799 O O . PHE E 1 191 ? -12.283 25.477 50.049 1.00 42.99 211 PHE E O 1
ATOM 6807 N N . ALA E 1 192 ? -11.393 25.096 47.997 1.00 39.04 212 ALA E N 1
ATOM 6808 C CA . ALA E 1 192 ? -10.280 25.981 48.253 1.00 38.76 212 ALA E CA 1
ATOM 6809 C C . ALA E 1 192 ? -10.792 27.406 48.237 1.00 39.12 212 ALA E C 1
ATOM 6810 O O . ALA E 1 192 ? -11.397 27.842 47.281 1.00 47.92 212 ALA E O 1
ATOM 6812 N N . GLY E 1 193 ? -10.540 28.160 49.284 1.00 36.80 213 GLY E N 1
ATOM 6813 C CA . GLY E 1 193 ? -11.023 29.518 49.282 1.00 37.23 213 GLY E CA 1
ATOM 6814 C C . GLY E 1 193 ? -12.302 29.623 50.069 1.00 43.16 213 GLY E C 1
ATOM 6815 O O . GLY E 1 193 ? -12.841 30.698 50.200 1.00 50.23 213 GLY E O 1
ATOM 6816 N N . CYS E 1 194 ? -12.770 28.513 50.630 1.00 43.85 214 CYS E N 1
ATOM 6817 C CA . CYS E 1 194 ? -14.065 28.469 51.252 1.00 46.00 214 CYS E CA 1
ATOM 6818 C C . CYS E 1 194 ? -14.005 27.863 52.628 1.00 47.99 214 CYS E C 1
ATOM 6819 O O . CYS E 1 194 ? -14.670 28.334 53.530 1.00 57.42 214 CYS E O 1
ATOM 6822 N N . LEU E 1 195 ? -13.256 26.784 52.769 1.00 43.89 215 LEU E N 1
ATOM 6823 C CA . LEU E 1 195 ? -13.082 26.142 54.026 1.00 44.22 215 LEU E CA 1
ATOM 6824 C C . LEU E 1 195 ? -11.643 26.342 54.450 1.00 44.44 215 LEU E C 1
ATOM 6825 O O . LEU E 1 195 ? -10.743 26.206 53.657 1.00 48.11 215 LEU E O 1
ATOM 6830 N N . PRO E 1 196 ? -11.423 26.634 55.720 1.00 48.13 216 PRO E N 1
ATOM 6831 C CA . PRO E 1 196 ? -10.056 26.732 56.245 1.00 45.08 216 PRO E CA 1
ATOM 6832 C C . PRO E 1 196 ? -9.263 25.449 55.972 1.00 46.43 216 PRO E C 1
ATOM 6833 O O . PRO E 1 196 ? -9.777 24.306 56.131 1.00 51.00 216 PRO E O 1
ATOM 6837 N N . GLU E 1 197 ? -8.014 25.642 55.587 1.00 43.53 217 GLU E N 1
ATOM 6838 C CA . GLU E 1 197 ? -7.115 24.518 55.294 1.00 45.31 217 GLU E CA 1
ATOM 6839 C C . GLU E 1 197 ? -6.973 23.428 56.374 1.00 42.96 217 GLU E C 1
ATOM 6840 O O . GLU E 1 197 ? -6.791 22.250 56.044 1.00 43.80 217 GLU E O 1
ATOM 6846 N N . SER E 1 198 ? -7.101 23.773 57.647 1.00 42.56 218 SER E N 1
ATOM 6847 C CA . SER E 1 198 ? -7.012 22.705 58.651 1.00 44.11 218 SER E CA 1
ATOM 6848 C C . SER E 1 198 ? -8.140 21.741 58.528 1.00 44.14 218 SER E C 1
ATOM 6849 O O . SER E 1 198 ? -8.042 20.699 59.083 1.00 46.73 218 SER E O 1
ATOM 6852 N N . SER E 1 199 ? -9.242 22.104 57.863 1.00 44.19 219 SER E N 1
ATOM 6853 C CA . SER E 1 199 ? -10.382 21.175 57.755 1.00 47.02 219 SER E CA 1
ATOM 6854 C C . SER E 1 199 ? -10.490 20.617 56.341 1.00 50.06 219 SER E C 1
ATOM 6855 O O . SER E 1 199 ? -10.800 19.431 56.115 1.00 50.08 219 SER E O 1
ATOM 6858 N N . LEU E 1 200 ? -10.196 21.496 55.391 1.00 45.36 220 LEU E N 1
ATOM 6859 C CA . LEU E 1 200 ? -10.216 21.159 54.004 1.00 41.99 220 LEU E CA 1
ATOM 6860 C C . LEU E 1 200 ? -9.325 19.955 53.766 1.00 43.97 220 LEU E C 1
ATOM 6861 O O . LEU E 1 200 ? -9.610 19.121 52.895 1.00 45.27 220 LEU E O 1
ATOM 6866 N N . GLN E 1 201 ? -8.248 19.833 54.532 1.00 45.65 221 GLN E N 1
ATOM 6867 C CA . GLN E 1 201 ? -7.303 18.783 54.227 1.00 43.66 221 GLN E CA 1
ATOM 6868 C C . GLN E 1 201 ? -7.894 17.443 54.505 1.00 45.86 221 GLN E C 1
ATOM 6869 O O . GLN E 1 201 ? -7.569 16.487 53.787 1.00 46.50 221 GLN E O 1
ATOM 6875 N N . ARG E 1 202 ? -8.769 17.367 55.513 1.00 44.43 222 ARG E N 1
ATOM 6876 C CA . ARG E 1 202 ? -9.491 16.126 55.789 1.00 44.89 222 ARG E CA 1
ATOM 6877 C C . ARG E 1 202 ? -10.460 15.736 54.656 1.00 46.82 222 ARG E C 1
ATOM 6878 O O . ARG E 1 202 ? -10.721 14.536 54.441 1.00 53.15 222 ARG E O 1
ATOM 6886 N N . VAL E 1 203 ? -10.970 16.740 53.932 1.00 41.51 223 VAL E N 1
ATOM 6887 C CA . VAL E 1 203 ? -11.793 16.520 52.725 1.00 44.45 223 VAL E CA 1
ATOM 6888 C C . VAL E 1 203 ? -10.887 16.001 51.619 1.00 45.05 223 VAL E C 1
ATOM 6889 O O . VAL E 1 203 ? -11.198 15.051 50.877 1.00 46.82 223 VAL E O 1
ATOM 6893 N N . TRP E 1 204 ? -9.749 16.651 51.504 1.00 43.81 224 TRP E N 1
ATOM 6894 C CA . TRP E 1 204 ? -8.818 16.271 50.481 1.00 43.81 224 TRP E CA 1
ATOM 6895 C C . TRP E 1 204 ? -8.197 14.899 50.667 1.00 44.38 224 TRP E C 1
ATOM 6896 O O . TRP E 1 204 ? -7.919 14.231 49.667 1.00 45.57 224 TRP E O 1
ATOM 6907 N N . ASP E 1 205 ? -8.016 14.455 51.922 1.00 46.18 225 ASP E N 1
ATOM 6908 C CA . ASP E 1 205 ? -7.559 13.062 52.204 1.00 48.59 225 ASP E CA 1
ATOM 6909 C C . ASP E 1 205 ? -8.402 12.103 51.404 1.00 49.16 225 ASP E C 1
ATOM 6910 O O . ASP E 1 205 ? -7.892 11.124 50.860 1.00 50.81 225 ASP E O 1
ATOM 6915 N N . LYS E 1 206 ? -9.695 12.418 51.312 1.00 46.83 226 LYS E N 1
ATOM 6916 C CA . LYS E 1 206 ? -10.623 11.594 50.559 1.00 44.32 226 LYS E CA 1
ATOM 6917 C C . LYS E 1 206 ? -10.504 11.785 49.049 1.00 41.45 226 LYS E C 1
ATOM 6918 O O . LYS E 1 206 ? -10.552 10.820 48.272 1.00 41.76 226 LYS E O 1
ATOM 6924 N N . VAL E 1 207 ? -10.358 13.024 48.630 1.00 38.02 227 VAL E N 1
ATOM 6925 C CA . VAL E 1 207 ? -10.252 13.281 47.199 1.00 46.27 227 VAL E CA 1
ATOM 6926 C C . VAL E 1 207 ? -8.982 12.627 46.598 1.00 48.02 227 VAL E C 1
ATOM 6927 O O . VAL E 1 207 ? -9.012 11.984 45.529 1.00 45.79 227 VAL E O 1
ATOM 6931 N N . VAL E 1 208 ? -7.891 12.777 47.345 1.00 49.83 228 VAL E N 1
ATOM 6932 C CA . VAL E 1 208 ? -6.590 12.193 47.040 1.00 51.14 228 VAL E CA 1
ATOM 6933 C C . VAL E 1 208 ? -6.627 10.654 46.967 1.00 52.81 228 VAL E C 1
ATOM 6934 O O . VAL E 1 208 ? -6.079 10.064 46.038 1.00 58.29 228 VAL E O 1
ATOM 6938 N N . SER E 1 209 ? -7.275 10.011 47.929 1.00 49.24 229 SER E N 1
ATOM 6939 C CA . SER E 1 209 ? -7.479 8.577 47.868 1.00 47.29 229 SER E CA 1
ATOM 6940 C C . SER E 1 209 ? -8.626 8.132 46.988 1.00 51.39 229 SER E C 1
ATOM 6941 O O . SER E 1 209 ? -9.226 7.109 47.288 1.00 55.07 229 SER E O 1
ATOM 6944 N N . GLY E 1 210 ? -8.974 8.891 45.946 1.00 51.71 230 GLY E N 1
ATOM 6945 C CA . GLY E 1 210 ? -9.870 8.350 44.937 1.00 54.99 230 GLY E CA 1
ATOM 6946 C C . GLY E 1 210 ? -11.379 8.593 44.882 1.00 58.87 230 GLY E C 1
ATOM 6947 O O . GLY E 1 210 ? -12.023 8.160 43.929 1.00 63.09 230 GLY E O 1
ATOM 6948 N N . SER E 1 211 ? -11.954 9.287 45.858 1.00 56.50 231 SER E N 1
ATOM 6949 C CA . SER E 1 211 ? -13.374 9.630 45.779 1.00 53.44 231 SER E CA 1
ATOM 6950 C C . SER E 1 211 ? -13.559 11.103 45.632 1.00 53.71 231 SER E C 1
ATOM 6951 O O . SER E 1 211 ? -13.006 11.856 46.416 1.00 52.61 231 SER E O 1
ATOM 6954 N N . CYS E 1 212 ? -14.360 11.511 44.658 1.00 53.16 232 CYS E N 1
ATOM 6955 C CA . CY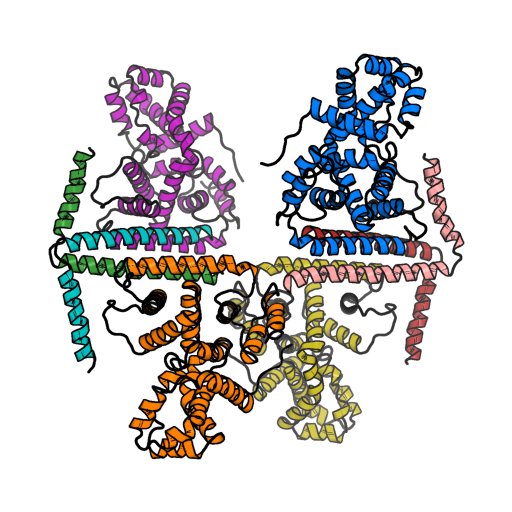S E 1 212 ? -14.733 12.912 44.527 1.00 53.12 232 CYS E CA 1
ATOM 6956 C C . CYS E 1 212 ? -16.196 13.203 44.955 1.00 51.09 232 CYS E C 1
ATOM 6957 O O . CYS E 1 212 ? -16.578 14.376 45.059 1.00 50.96 232 CYS E O 1
ATOM 6960 N N . LYS E 1 213 ? -16.988 12.158 45.189 1.00 48.06 233 LYS E N 1
ATOM 6961 C CA . LYS E 1 213 ? -18.326 12.292 45.761 1.00 49.30 233 LYS E CA 1
ATOM 6962 C C . LYS E 1 213 ? -18.348 13.023 47.115 1.00 52.18 233 LYS E C 1
ATOM 6963 O O . LYS E 1 213 ? -19.296 13.767 47.444 1.00 53.92 233 LYS E O 1
ATOM 6969 N N . ILE E 1 214 ? -17.290 12.830 47.890 1.00 49.82 234 ILE E N 1
ATOM 6970 C CA . ILE E 1 214 ? -17.148 13.521 49.163 1.00 45.98 234 ILE E CA 1
ATOM 6971 C C . ILE E 1 214 ? -17.427 15.017 48.948 1.00 45.74 234 ILE E C 1
ATOM 6972 O O . ILE E 1 214 ? -18.004 15.668 49.793 1.00 48.74 234 ILE E O 1
ATOM 6977 N N . LEU E 1 215 ? -17.018 15.562 47.813 1.00 40.95 235 LEU E N 1
ATOM 6978 C CA . LEU E 1 215 ? -17.296 16.956 47.563 1.00 43.08 235 LEU E CA 1
ATOM 6979 C C . LEU E 1 215 ? -18.800 17.281 47.593 1.00 47.54 235 LEU E C 1
ATOM 6980 O O . LEU E 1 215 ? -19.178 18.323 48.153 1.00 47.49 235 LEU E O 1
ATOM 6985 N N . VAL E 1 216 ? -19.636 16.403 47.014 1.00 42.23 236 VAL E N 1
ATOM 6986 C CA . VAL E 1 216 ? -21.080 16.548 47.095 1.00 41.76 236 VAL E CA 1
ATOM 6987 C C . VAL E 1 216 ? -21.572 16.640 48.547 1.00 45.58 236 VAL E C 1
ATOM 6988 O O . VAL E 1 216 ? -22.367 17.551 48.922 1.00 47.23 236 VAL E O 1
ATOM 6992 N N . PHE E 1 217 ? -21.089 15.717 49.364 1.00 39.35 237 PHE E N 1
ATOM 6993 C CA . PHE E 1 217 ? -21.508 15.683 50.750 1.00 43.34 237 PHE E CA 1
ATOM 6994 C C . PHE E 1 217 ? -21.032 16.854 51.586 1.00 44.56 237 PHE E C 1
ATOM 6995 O O . PHE E 1 217 ? -21.616 17.160 52.619 1.00 46.56 237 PHE E O 1
ATOM 7003 N N . VAL E 1 218 ? -19.976 17.512 51.148 1.00 44.41 238 VAL E N 1
ATOM 7004 C CA . VAL E 1 218 ? -19.486 18.682 51.879 1.00 46.34 238 VAL E CA 1
ATOM 7005 C C . VAL E 1 218 ? -20.439 19.809 51.560 1.00 45.80 238 VAL E C 1
ATOM 7006 O O . VAL E 1 218 ? -20.852 20.547 52.479 1.00 42.93 238 VAL E O 1
ATOM 7010 N N . ALA E 1 219 ? -20.837 19.886 50.286 1.00 43.82 239 ALA E N 1
ATOM 7011 C CA . ALA E 1 219 ? -21.841 20.854 49.890 1.00 44.21 239 ALA E CA 1
ATOM 7012 C C . ALA E 1 219 ? -23.185 20.614 50.601 1.00 45.50 239 ALA E C 1
ATOM 7013 O O . ALA E 1 219 ? -23.721 21.549 51.190 1.00 47.93 239 ALA E O 1
ATOM 7015 N N . VAL E 1 220 ? -23.696 19.378 50.605 1.00 48.49 240 VAL E N 1
ATOM 7016 C CA . VAL E 1 220 ? -24.987 19.070 51.281 1.00 44.57 240 VAL E CA 1
ATOM 7017 C C . VAL E 1 220 ? -24.903 19.500 52.731 1.00 43.87 240 VAL E C 1
ATOM 7018 O O . VAL E 1 220 ? -25.811 20.201 53.240 1.00 42.51 240 VAL E O 1
ATOM 7022 N N . GLU E 1 221 ? -23.805 19.086 53.378 1.00 40.40 241 GLU E N 1
ATOM 7023 C CA . GLU E 1 221 ? -23.531 19.443 54.778 1.00 37.82 241 GLU E CA 1
ATOM 7024 C C . GLU E 1 221 ? -23.439 20.939 55.038 1.00 38.57 241 GLU E C 1
ATOM 7025 O O . GLU E 1 221 ? -23.949 21.452 56.023 1.00 42.70 241 GLU E O 1
ATOM 7031 N N . ILE E 1 222 ? -22.801 21.680 54.154 1.00 40.37 242 ILE E N 1
ATOM 7032 C CA . ILE E 1 222 ? -22.854 23.130 54.288 1.00 39.70 242 ILE E CA 1
ATOM 7033 C C . ILE E 1 222 ? -24.271 23.641 54.300 1.00 40.91 242 ILE E C 1
ATOM 7034 O O . ILE E 1 222 ? -24.609 24.469 55.141 1.00 39.27 242 ILE E O 1
ATOM 7039 N N . LEU E 1 223 ? -25.119 23.103 53.420 1.00 41.53 243 LEU E N 1
ATOM 7040 C CA . LEU E 1 223 ? -26.482 23.564 53.374 1.00 41.76 243 LEU E CA 1
ATOM 7041 C C . LEU E 1 223 ? -27.319 23.163 54.588 1.00 43.79 243 LEU E C 1
ATOM 7042 O O . LEU E 1 223 ? -28.024 24.008 55.139 1.00 47.07 243 LEU E O 1
ATOM 7047 N N . LEU E 1 224 ? -27.230 21.913 55.038 1.00 40.69 244 LEU E N 1
ATOM 7048 C CA . LEU E 1 224 ? -27.932 21.537 56.261 1.00 39.44 244 LEU E CA 1
ATOM 7049 C C . LEU E 1 224 ? -27.438 22.371 57.438 1.00 45.26 244 LEU E C 1
ATOM 7050 O O . LEU E 1 224 ? -28.247 22.817 58.256 1.00 49.22 244 LEU E O 1
ATOM 7055 N N . THR E 1 225 ? -26.126 22.596 57.544 1.00 40.28 245 THR E N 1
ATOM 7056 C CA . THR E 1 225 ? -25.654 23.363 58.651 1.00 39.22 245 THR E CA 1
ATOM 7057 C C . THR E 1 225 ? -26.229 24.793 58.623 1.00 44.40 245 THR E C 1
ATOM 7058 O O . THR E 1 225 ? -26.497 25.368 59.664 1.00 52.85 245 THR E O 1
ATOM 7062 N N . PHE E 1 226 ? -26.399 25.383 57.452 1.00 39.94 246 PHE E N 1
ATOM 7063 C CA . PHE E 1 226 ? -26.990 26.698 57.413 1.00 40.37 246 PHE E CA 1
ATOM 7064 C C . PHE E 1 226 ? -28.426 26.680 56.868 1.00 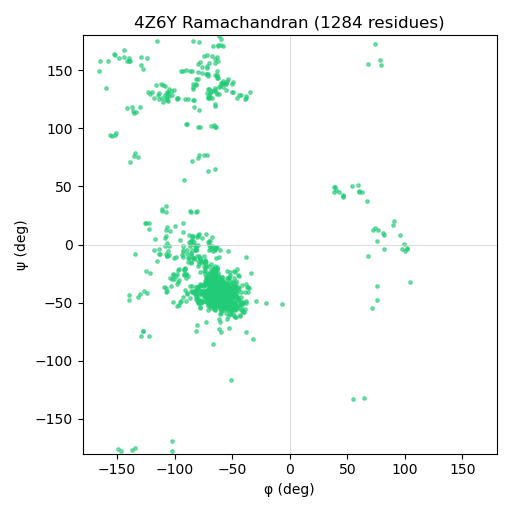44.70 246 PHE E C 1
ATOM 7065 O O . PHE E 1 226 ? -28.875 27.633 56.214 1.00 45.00 246 PHE E O 1
ATOM 7073 N N . LYS E 1 227 ? -29.130 25.586 57.150 1.00 43.10 247 LYS E N 1
ATOM 7074 C CA . LYS E 1 227 ? -30.510 25.400 56.765 1.00 51.32 247 LYS E CA 1
ATOM 7075 C C . LYS E 1 227 ? -31.330 26.663 57.145 1.00 53.77 247 LYS E C 1
ATOM 7076 O O . LYS E 1 227 ? -31.874 27.376 56.300 1.00 50.68 247 LYS E O 1
ATOM 7082 N N . ILE E 1 228 ? -31.362 26.960 58.435 1.00 50.32 248 ILE E N 1
ATOM 7083 C CA . ILE E 1 228 ? -32.159 28.045 58.932 1.00 45.38 248 ILE E CA 1
ATOM 7084 C C . ILE E 1 228 ? -31.761 29.378 58.318 1.00 47.22 248 ILE E C 1
ATOM 7085 O O . ILE E 1 228 ? -32.590 30.176 57.950 1.00 55.73 248 ILE E O 1
ATOM 7090 N N . LYS E 1 229 ? -30.484 29.647 58.189 1.00 50.96 249 LYS E N 1
ATOM 7091 C CA . LYS E 1 229 ? -30.134 30.958 57.657 1.00 48.22 249 LYS E CA 1
ATOM 7092 C C . LYS E 1 229 ? -30.493 31.076 56.190 1.00 53.90 249 LYS E C 1
ATOM 7093 O O . LYS E 1 229 ? -30.855 32.166 55.748 1.00 51.67 249 LYS E O 1
ATOM 7099 N N . VAL E 1 230 ? -30.448 29.947 55.458 1.00 52.47 250 VAL E N 1
ATOM 7100 C CA . VAL E 1 230 ? -30.759 29.943 54.024 1.00 51.60 250 VAL E CA 1
ATOM 7101 C C . VAL E 1 230 ? -32.248 30.077 53.686 1.00 53.30 250 VAL E C 1
ATOM 7102 O O . VAL E 1 230 ? -32.641 30.881 52.839 1.00 52.73 250 VAL E O 1
ATOM 7106 N N . MET E 1 231 ? -33.053 29.274 54.360 1.00 56.40 251 MET E N 1
ATOM 7107 C CA . MET E 1 231 ? -34.496 29.386 54.366 1.00 55.72 251 MET E CA 1
ATOM 7108 C C . MET E 1 231 ? -34.979 30.814 54.551 1.00 55.98 251 MET E C 1
ATOM 7109 O O . MET E 1 231 ? -36.056 31.171 54.091 1.00 59.67 251 MET E O 1
ATOM 7114 N N . ALA E 1 232 ? -34.169 31.635 55.195 1.00 54.99 252 ALA E N 1
ATOM 7115 C CA . ALA E 1 232 ? -34.546 33.014 55.425 1.00 54.61 252 ALA E CA 1
ATOM 7116 C C . ALA E 1 232 ? -34.241 33.928 54.263 1.00 59.33 252 ALA E C 1
ATOM 7117 O O . ALA E 1 232 ? -34.729 35.045 54.256 1.00 66.10 252 ALA E O 1
ATOM 7119 N N . LEU E 1 233 ? -33.468 33.468 53.271 1.00 61.50 253 LEU E N 1
ATOM 7120 C CA . LEU E 1 233 ? -33.088 34.313 52.122 1.00 61.32 253 LEU E CA 1
ATOM 7121 C C . LEU E 1 233 ? -34.027 34.337 50.898 1.00 69.47 253 LEU E C 1
ATOM 7122 O O . LEU E 1 233 ? -34.322 33.284 50.358 1.00 70.22 253 LEU E O 1
ATOM 7127 N N . ASN E 1 234 ? -34.475 35.536 50.473 1.00 83.09 254 ASN E N 1
ATOM 7128 C CA . ASN E 1 234 ? -35.392 35.719 49.306 1.00 86.87 254 ASN E CA 1
ATOM 7129 C C . ASN E 1 234 ? -34.812 35.637 47.892 1.00 85.08 254 ASN E C 1
ATOM 7130 O O . ASN E 1 234 ? -35.343 34.921 47.065 1.00 88.98 254 ASN E O 1
ATOM 7135 N N . SER E 1 235 ? -33.775 36.422 47.606 1.00 81.14 255 SER E N 1
ATOM 7136 C CA . SER E 1 235 ? -33.133 36.432 46.295 1.00 75.88 255 SER E CA 1
ATOM 7137 C C . SER E 1 235 ? -32.331 35.148 46.101 1.00 80.74 255 SER E C 1
ATOM 7138 O O . SER E 1 235 ? -31.886 34.558 47.077 1.00 79.15 255 SER E O 1
ATOM 7141 N N . ALA E 1 236 ? -32.132 34.727 44.850 1.00 80.22 256 ALA E N 1
ATOM 7142 C CA . ALA E 1 236 ? -31.096 33.741 44.494 1.00 69.79 256 ALA E CA 1
ATOM 7143 C C . ALA E 1 236 ? -29.729 34.362 44.682 1.00 75.09 256 ALA E C 1
ATOM 7144 O O . ALA E 1 236 ? -28.772 33.690 45.042 1.00 82.09 256 ALA E O 1
ATOM 7146 N N . GLU E 1 237 ? -29.658 35.641 44.334 1.00 80.97 257 GLU E N 1
ATOM 7147 C CA . GLU E 1 237 ? -28.586 36.572 44.649 1.00 83.86 257 GLU E CA 1
ATOM 7148 C C . GLU E 1 237 ? -28.037 36.456 46.075 1.00 78.34 257 GLU E C 1
ATOM 7149 O O . GLU E 1 237 ? -26.832 36.248 46.290 1.00 70.64 257 GLU E O 1
ATOM 7155 N N . LYS E 1 238 ? -28.939 36.614 47.039 1.00 72.71 258 LYS E N 1
ATOM 7156 C CA . LYS E 1 238 ? -28.581 36.623 48.423 1.00 64.16 258 LYS E CA 1
ATOM 7157 C C . LYS E 1 238 ? -28.048 35.239 48.824 1.00 70.67 258 LYS E C 1
ATOM 7158 O O . LYS E 1 238 ? -27.035 35.153 49.547 1.00 69.10 258 LYS E O 1
ATOM 7164 N N . ILE E 1 239 ? -28.684 34.165 48.324 1.00 67.21 259 ILE E N 1
ATOM 7165 C CA . ILE E 1 239 ? -28.215 32.784 48.602 1.00 60.94 259 ILE E CA 1
ATOM 7166 C C . ILE E 1 239 ? -26.790 32.543 48.094 1.00 61.22 259 ILE E C 1
ATOM 7167 O O . ILE E 1 239 ? -25.967 32.014 48.813 1.00 67.57 259 ILE E O 1
ATOM 7172 N N . THR E 1 240 ? -26.511 32.902 46.846 1.00 62.24 260 THR E N 1
ATOM 7173 C CA . THR E 1 240 ? -25.155 32.803 46.283 1.00 65.56 260 THR E CA 1
ATOM 7174 C C . THR E 1 240 ? -24.104 33.612 47.055 1.00 63.37 260 THR E C 1
ATOM 7175 O O . THR E 1 240 ? -23.027 33.106 47.303 1.00 68.24 260 THR E O 1
ATOM 7179 N N . LYS E 1 241 ? -24.418 34.847 47.437 1.00 66.63 261 LYS E N 1
ATOM 7180 C CA . LYS E 1 241 ? -23.472 35.641 48.222 1.00 69.71 261 LYS E CA 1
ATOM 7181 C C . LYS E 1 241 ? -23.062 34.941 49.514 1.00 64.07 261 LYS E C 1
ATOM 7182 O O . LYS E 1 241 ? -21.896 34.935 49.884 1.00 64.31 261 LYS E O 1
ATOM 7188 N N . PHE E 1 242 ? -24.036 34.357 50.187 1.00 56.20 262 PHE E N 1
ATOM 7189 C CA . PHE E 1 242 ? -23.815 33.697 51.442 1.00 53.18 262 PHE E CA 1
ATOM 7190 C C . PHE E 1 242 ? -22.912 32.476 51.282 1.00 55.25 262 PHE E C 1
ATOM 7191 O O . PHE E 1 242 ? -21.958 32.323 51.991 1.00 59.55 262 PHE E O 1
ATOM 7199 N N . LEU E 1 243 ? -23.226 31.607 50.331 1.00 56.29 263 LEU E N 1
ATOM 7200 C CA . LEU E 1 243 ? -22.443 30.427 50.087 1.00 51.66 263 LEU E CA 1
ATOM 7201 C C . LEU E 1 243 ? -21.042 30.760 49.554 1.00 61.66 263 LEU E C 1
ATOM 7202 O O . LEU E 1 243 ? -20.081 29.978 49.754 1.00 68.65 263 LEU E O 1
ATOM 7207 N N . GLU E 1 244 ? -20.909 31.906 48.877 1.00 58.73 264 GLU E N 1
ATOM 7208 C CA . GLU E 1 244 ? -19.580 32.400 48.481 1.00 58.15 264 GLU E CA 1
ATOM 7209 C C . GLU E 1 244 ? -18.710 32.761 49.681 1.00 60.83 264 GLU E C 1
ATOM 7210 O O . GLU E 1 244 ? -17.508 32.701 49.615 1.00 64.68 264 GLU E O 1
ATOM 7216 N N . ASN E 1 245 ? -19.342 33.127 50.781 1.00 65.57 265 ASN E N 1
ATOM 7217 C CA . ASN E 1 245 ? -18.678 33.641 51.945 1.00 60.39 265 ASN E CA 1
ATOM 7218 C C . ASN E 1 245 ? -19.309 33.048 53.168 1.00 58.71 265 ASN E C 1
ATOM 7219 O O . ASN E 1 245 ? -20.003 33.721 53.897 1.00 67.95 265 ASN E O 1
ATOM 7224 N N . ILE E 1 246 ? -19.094 31.773 53.406 1.00 57.26 266 ILE E N 1
ATOM 7225 C CA . ILE E 1 246 ? -19.659 31.147 54.589 1.00 52.78 266 ILE E CA 1
ATOM 7226 C C . ILE E 1 246 ? -18.791 31.318 55.832 1.00 56.86 266 ILE E C 1
ATOM 7227 O O . ILE E 1 246 ? -17.530 31.333 55.780 1.00 63.06 266 ILE E O 1
ATOM 7232 N N . PRO E 1 247 ? -19.457 31.373 56.982 1.00 55.58 267 PRO E N 1
ATOM 7233 C CA . PRO E 1 247 ? -18.672 31.551 58.198 1.00 51.64 267 PRO E CA 1
ATOM 7234 C C . PRO E 1 247 ? -17.725 30.359 58.425 1.00 50.74 267 PRO E C 1
ATOM 7235 O O . PRO E 1 247 ? -18.082 29.246 58.115 1.00 56.13 267 PRO E O 1
ATOM 7239 N N . GLN E 1 248 ? -16.520 30.616 58.929 1.00 55.71 268 GLN E N 1
ATOM 7240 C CA . GLN E 1 248 ? -15.446 29.621 58.993 1.00 54.56 268 GLN E CA 1
ATOM 7241 C C . GLN E 1 248 ? -15.506 28.671 60.122 1.00 51.47 268 GLN E C 1
ATOM 7242 O O . GLN E 1 248 ? -15.295 27.504 59.931 1.00 74.18 268 GLN E O 1
ATOM 7248 N N . ASP E 1 249 ? -15.784 29.147 61.309 1.00 53.24 269 ASP E N 1
ATOM 7249 C CA . ASP E 1 249 ? -15.619 28.302 62.491 1.00 68.23 269 ASP E CA 1
ATOM 7250 C C . ASP E 1 249 ? -16.635 27.195 62.701 1.00 61.51 269 ASP E C 1
ATOM 7251 O O . ASP E 1 249 ? -16.595 26.530 63.705 1.00 66.58 269 ASP E O 1
ATOM 7256 N N . SER E 1 250 ? -17.493 26.918 61.743 1.00 63.11 270 SER E N 1
ATOM 7257 C CA . SER E 1 250 ? -18.254 25.660 61.837 1.00 62.17 270 SER E CA 1
ATOM 7258 C C . SER E 1 250 ? -17.571 24.523 61.079 1.00 62.41 270 SER E C 1
ATOM 7259 O O . SER E 1 250 ? -18.006 23.377 61.166 1.00 73.01 270 SER E O 1
ATOM 7262 N N . SER E 1 251 ? -16.538 24.823 60.310 1.00 53.06 271 SER E N 1
ATOM 7263 C CA . SER E 1 251 ? -15.958 23.858 59.392 1.00 50.95 271 SER E CA 1
ATOM 7264 C C . SER E 1 251 ? -15.589 22.537 59.984 1.00 52.16 271 SER E C 1
ATOM 7265 O O . SER E 1 251 ? -16.105 21.529 59.538 1.00 60.13 271 SER E O 1
ATOM 7268 N N . ASP E 1 252 ? -14.708 22.488 60.974 1.00 52.34 272 ASP E N 1
ATOM 7269 C CA . ASP E 1 252 ? -14.430 21.173 61.539 1.00 54.82 272 ASP E CA 1
ATOM 7270 C C . ASP E 1 252 ? -15.693 20.330 61.611 1.00 52.33 272 ASP E C 1
ATOM 7271 O O . ASP E 1 252 ? -15.669 19.217 61.154 1.00 53.16 272 ASP E O 1
ATOM 7276 N N . ALA E 1 253 ? -16.799 20.869 62.135 1.00 50.47 273 ALA E N 1
ATOM 7277 C CA . ALA E 1 253 ? -18.066 20.105 62.222 1.00 48.83 273 ALA E CA 1
ATOM 7278 C C . ALA E 1 253 ? -18.656 19.689 60.857 1.00 49.55 273 ALA E C 1
ATOM 7279 O O . ALA E 1 253 ? -18.971 18.492 60.631 1.00 43.97 273 ALA E O 1
ATOM 7281 N N . ILE E 1 254 ? -18.798 20.683 59.980 1.00 42.38 274 ILE E N 1
ATOM 7282 C CA . ILE E 1 254 ? -19.266 20.491 58.619 1.00 43.97 274 ILE E CA 1
ATOM 7283 C C . ILE E 1 254 ? -18.561 19.338 57.935 1.00 47.92 274 ILE E C 1
ATOM 7284 O O . ILE E 1 254 ? -19.188 18.401 57.436 1.00 53.14 274 ILE E O 1
ATOM 7289 N N . VAL E 1 255 ? -17.245 19.387 57.945 1.00 47.05 275 VAL E N 1
ATOM 7290 C CA . VAL E 1 255 ? -16.467 18.328 57.350 1.00 47.42 275 VAL E CA 1
ATOM 7291 C C . VAL E 1 255 ? -16.644 16.940 57.968 1.00 47.17 275 VAL E C 1
ATOM 7292 O O . VAL E 1 255 ? -16.773 15.970 57.220 1.00 44.59 275 VAL E O 1
ATOM 7296 N N . SER E 1 256 ? -16.677 16.835 59.303 1.00 47.40 276 SER E N 1
ATOM 7297 C CA . SER E 1 256 ? -16.889 15.520 59.961 1.00 47.62 276 SER E CA 1
ATOM 7298 C C . SER E 1 256 ? -18.259 14.966 59.668 1.00 46.07 276 SER E C 1
ATOM 7299 O O . SER E 1 256 ? -18.392 13.830 59.303 1.00 50.11 276 SER E O 1
ATOM 7302 N N . LYS E 1 257 ? -19.276 15.798 59.803 1.00 47.54 277 LYS E N 1
ATOM 7303 C CA . LYS E 1 257 ? -20.620 15.434 59.438 1.00 43.72 277 LYS E CA 1
ATOM 7304 C C . LYS E 1 257 ? -20.660 15.060 57.955 1.00 44.45 277 LYS E C 1
ATOM 7305 O O . LYS E 1 257 ? -21.318 14.052 57.548 1.00 44.36 277 LYS E O 1
ATOM 7311 N N . ALA E 1 258 ? -19.947 15.820 57.131 1.00 41.35 278 ALA E N 1
ATOM 7312 C CA . ALA E 1 258 ? -19.982 15.539 55.701 1.00 41.29 278 ALA E CA 1
ATOM 7313 C C . ALA E 1 258 ? -19.407 14.151 55.463 1.00 42.53 278 ALA E C 1
ATOM 7314 O O . ALA E 1 258 ? -19.906 13.390 54.626 1.00 41.38 278 ALA E O 1
ATOM 7316 N N . ILE E 1 259 ? -18.370 13.804 56.223 1.00 42.49 279 ILE E N 1
ATOM 7317 C CA . ILE E 1 259 ? -17.709 12.534 55.986 1.00 45.16 279 ILE E CA 1
ATOM 7318 C C . ILE E 1 259 ? -18.638 11.404 56.391 1.00 47.65 279 ILE E C 1
ATOM 7319 O O . ILE E 1 259 ? -18.817 10.439 55.615 1.00 58.11 279 ILE E O 1
ATOM 7324 N N . ASP E 1 260 ? -19.265 11.553 57.557 1.00 42.91 280 ASP E N 1
ATOM 7325 C CA . ASP E 1 260 ? -20.324 10.640 57.972 1.00 47.81 280 ASP E CA 1
ATOM 7326 C C . ASP E 1 260 ? -21.475 10.453 56.965 1.00 50.66 280 ASP E C 1
ATOM 7327 O O . ASP E 1 260 ? -21.845 9.325 56.621 1.00 52.53 280 ASP E O 1
ATOM 7332 N N . LEU E 1 261 ? -22.012 11.562 56.473 1.00 49.18 281 LEU E N 1
ATOM 7333 C CA . LEU E 1 261 ? -23.067 11.519 55.496 1.00 48.00 281 LEU E CA 1
ATOM 7334 C C . LEU E 1 261 ? -22.677 10.674 54.289 1.00 54.43 281 LEU E C 1
ATOM 7335 O O . LEU E 1 261 ? -23.419 9.777 53.848 1.00 56.46 281 LEU E O 1
ATOM 7340 N N . TRP E 1 262 ? -21.494 10.973 53.764 1.00 57.76 282 TRP E N 1
ATOM 7341 C CA . TRP E 1 262 ? -20.917 10.247 52.645 1.00 57.28 282 TRP E CA 1
ATOM 7342 C C . TRP E 1 262 ? -20.762 8.772 52.939 1.00 58.06 282 TRP E C 1
ATOM 7343 O O . TRP E 1 262 ? -21.011 7.926 52.055 1.00 54.63 282 TRP E O 1
ATOM 7354 N N . HIS E 1 263 ? -20.353 8.432 54.163 1.00 50.18 283 HIS E N 1
ATOM 7355 C CA . HIS E 1 263 ? -20.268 7.023 54.486 1.00 53.73 283 HIS E CA 1
ATOM 7356 C C . HIS E 1 263 ? -21.664 6.439 54.507 1.00 55.88 283 HIS E C 1
ATOM 7357 O O . HIS E 1 263 ? -21.909 5.372 53.951 1.00 58.90 283 HIS E O 1
ATOM 7364 N N . LYS E 1 264 ? -22.594 7.132 55.163 1.00 56.03 284 LYS E N 1
ATOM 7365 C CA . LYS E 1 264 ? -23.962 6.648 55.274 1.00 61.52 284 LYS E CA 1
ATOM 7366 C C . LYS E 1 264 ? -24.520 6.290 53.904 1.00 63.35 284 LYS E C 1
ATOM 7367 O O . LYS E 1 264 ? -24.968 5.180 53.676 1.00 72.21 284 LYS E O 1
ATOM 7373 N N . HIS E 1 265 ? -24.442 7.223 52.982 1.00 60.09 285 HIS E N 1
ATOM 7374 C CA . HIS E 1 265 ? -24.972 7.010 51.661 1.00 57.94 285 HIS E CA 1
ATOM 7375 C C . HIS E 1 265 ? -24.125 6.169 50.754 1.00 59.53 285 HIS E C 1
ATOM 7376 O O . HIS E 1 265 ? -24.638 5.611 49.773 1.00 60.70 285 HIS E O 1
ATOM 7383 N N . CYS E 1 266 ? -22.822 6.087 51.007 1.00 57.71 286 CYS E N 1
ATOM 7384 C CA . CYS E 1 266 ? -21.959 5.431 50.015 1.00 60.14 286 CYS E CA 1
ATOM 7385 C C . CYS E 1 266 ? -21.102 4.284 50.542 1.00 61.33 286 CYS E C 1
ATOM 7386 O O . CYS E 1 266 ? -20.703 3.448 49.771 1.00 59.69 286 CYS E O 1
ATOM 7389 N N . GLY E 1 267 ? -20.838 4.259 51.846 1.00 71.68 287 GLY E N 1
ATOM 7390 C CA . GLY E 1 267 ? -20.077 3.186 52.508 1.00 85.69 287 GLY E CA 1
ATOM 7391 C C . GLY E 1 267 ? -18.548 3.197 52.414 1.00 106.23 287 GLY E C 1
ATOM 7392 O O . GLY E 1 267 ? -17.971 3.766 51.468 1.00 93.61 287 GLY E O 1
ATOM 7393 N N . THR E 1 268 ? -17.908 2.565 53.413 1.00 130.64 288 THR E N 1
ATOM 7394 C CA . THR E 1 268 ? -16.458 2.213 53.425 1.00 144.90 288 THR E CA 1
ATOM 7395 C C . THR E 1 268 ? -16.155 1.198 54.542 1.00 161.70 288 THR E C 1
ATOM 7396 O O . THR E 1 268 ? -16.840 1.241 55.565 1.00 165.90 288 THR E O 1
ATOM 7400 N N . PRO E 1 269 ? -15.136 0.306 54.363 1.00 174.17 289 PRO E N 1
ATOM 7401 C CA . PRO E 1 269 ? -14.757 -0.816 55.296 1.00 179.09 289 PRO E CA 1
ATOM 7402 C C . PRO E 1 269 ? -13.818 -0.577 56.543 1.00 171.90 289 PRO E C 1
ATOM 7403 O O . PRO E 1 269 ? -13.360 0.520 56.718 1.00 145.03 289 PRO E O 1
ATOM 7407 N N . VAL E 1 270 ? -13.577 -1.572 57.422 1.00 190.37 290 VAL E N 1
ATOM 7408 C CA . VAL E 1 270 ? -12.542 -1.472 58.525 1.00 192.10 290 VAL E CA 1
ATOM 7409 C C . VAL E 1 270 ? -11.257 -2.247 58.146 1.00 188.79 290 VAL E C 1
ATOM 7410 O O . VAL E 1 270 ? -11.118 -2.697 57.006 1.00 186.67 290 VAL E O 1
ATOM 7414 N N . HIS E 1 271 ? -10.348 -2.445 59.112 1.00 182.59 291 HIS E N 1
ATOM 7415 C CA . HIS E 1 271 ? -8.900 -2.561 58.832 1.00 169.33 291 HIS E CA 1
ATOM 7416 C C . HIS E 1 271 ? -8.138 -3.552 59.699 1.00 170.20 291 HIS E C 1
ATOM 7417 O O . HIS E 1 271 ? -8.663 -4.032 60.706 1.00 163.11 291 HIS E O 1
ATOM 7424 N N . SER E 1 272 ? -6.900 -3.875 59.301 1.00 171.68 292 SER E N 1
ATOM 7425 C CA . SER E 1 272 ? -5.905 -4.468 60.207 1.00 164.88 292 SER E CA 1
ATOM 7426 C C . SER E 1 272 ? -4.868 -3.434 60.674 1.00 161.73 292 SER E C 1
ATOM 7427 O O . SER E 1 272 ? -3.952 -3.050 59.938 1.00 146.32 292 SER E O 1
ATOM 7430 N N . GLN F 2 3 ? 10.353 5.730 38.669 1.00 86.86 940 GLN F N 1
ATOM 7431 C CA . GLN F 2 3 ? 11.829 6.056 38.589 1.00 85.24 940 GLN F CA 1
ATOM 7432 C C . GLN F 2 3 ? 12.310 6.261 37.164 1.00 83.02 940 GLN F C 1
ATOM 7433 O O . GLN F 2 3 ? 12.924 7.276 36.880 1.00 81.72 940 GLN F O 1
ATOM 7439 N N . LEU F 2 4 ? 12.056 5.303 36.277 1.00 89.53 941 LEU F N 1
ATOM 7440 C CA . LEU F 2 4 ? 12.219 5.581 34.868 1.00 98.05 941 LEU F CA 1
ATOM 7441 C C . LEU F 2 4 ? 11.272 6.747 34.540 1.00 102.18 941 LEU F C 1
ATOM 7442 O O . LEU F 2 4 ? 11.667 7.724 33.914 1.00 117.41 941 LEU F O 1
ATOM 7447 N N . GLN F 2 5 ? 10.027 6.649 34.992 1.00 100.60 942 GLN F N 1
ATOM 7448 C CA . GLN F 2 5 ? 9.013 7.675 34.736 1.00 92.97 942 GLN F CA 1
ATOM 7449 C C . GLN F 2 5 ? 9.394 9.019 35.374 1.00 90.86 942 GLN F C 1
ATOM 7450 O O . GLN F 2 5 ? 9.182 10.079 34.788 1.00 89.42 942 GLN F O 1
ATOM 7456 N N . ALA F 2 6 ? 9.982 8.976 36.565 1.00 84.01 943 ALA F N 1
ATOM 7457 C CA . ALA F 2 6 ? 10.401 10.195 37.259 1.00 79.19 943 ALA F CA 1
ATOM 7458 C C . ALA F 2 6 ? 11.504 10.974 36.524 1.00 88.77 943 ALA F C 1
ATOM 7459 O O . ALA F 2 6 ? 11.454 12.211 36.437 1.00 101.71 943 ALA F O 1
ATOM 7461 N N . ALA F 2 7 ? 12.495 10.248 36.004 1.00 87.90 944 ALA F N 1
ATOM 7462 C CA . ALA F 2 7 ? 13.560 10.839 35.195 1.00 94.06 944 ALA F CA 1
ATOM 7463 C C . ALA F 2 7 ? 13.109 11.246 33.768 1.00 92.69 944 ALA F C 1
ATOM 7464 O O . ALA F 2 7 ? 13.467 12.332 33.260 1.00 85.94 944 ALA F O 1
ATOM 7466 N N . GLU F 2 8 ? 12.346 10.366 33.118 1.00 86.52 945 GLU F N 1
ATOM 7467 C CA . GLU F 2 8 ? 11.809 10.685 31.817 1.00 93.02 945 GLU F CA 1
ATOM 7468 C C . GLU F 2 8 ? 11.023 11.971 31.988 1.00 96.41 945 GLU F C 1
ATOM 7469 O O . GLU F 2 8 ? 11.027 12.822 31.105 1.00 85.07 945 GLU F O 1
ATOM 7475 N N . SER F 2 9 ? 10.384 12.114 33.156 1.00 96.21 946 SER F N 1
ATOM 7476 C CA . SER F 2 9 ? 9.525 13.267 33.445 1.00 90.75 946 SER F CA 1
ATOM 7477 C C . SER F 2 9 ? 10.324 14.552 33.312 1.00 90.62 946 SER F C 1
ATOM 7478 O O . SER F 2 9 ? 9.931 15.450 32.547 1.00 102.32 946 SER F O 1
ATOM 7481 N N . ARG F 2 10 ? 11.444 14.606 34.054 1.00 81.65 947 ARG F N 1
ATOM 7482 C CA . ARG F 2 10 ? 12.442 15.690 34.012 1.00 72.35 947 ARG F CA 1
ATOM 7483 C C . ARG F 2 10 ? 12.887 15.993 32.551 1.00 77.59 947 ARG F C 1
ATOM 7484 O O . ARG F 2 10 ? 12.816 17.133 32.068 1.00 76.34 947 ARG F O 1
ATOM 7492 N N . TYR F 2 11 ? 13.293 14.956 31.825 1.00 81.21 948 TYR F N 1
ATOM 7493 C CA . TYR F 2 11 ? 13.803 15.191 30.512 1.00 82.11 948 TYR F CA 1
ATOM 7494 C C . TYR F 2 11 ? 12.726 15.907 29.684 1.00 80.40 948 TYR F C 1
ATOM 7495 O O . TYR F 2 11 ? 12.987 16.831 28.945 1.00 72.40 948 TYR F O 1
ATOM 7504 N N . GLU F 2 12 ? 11.498 15.472 29.822 1.00 82.83 949 GLU F N 1
ATOM 7505 C CA . GLU F 2 12 ? 10.450 16.103 29.068 1.00 89.48 949 GLU F CA 1
ATOM 7506 C C . GLU F 2 12 ? 10.348 17.533 29.527 1.00 84.91 949 GLU F C 1
ATOM 7507 O O . GLU F 2 12 ? 10.240 18.412 28.693 1.00 95.90 949 GLU F O 1
ATOM 7513 N N . ALA F 2 13 ? 10.422 17.785 30.831 1.00 81.69 950 ALA F N 1
ATOM 7514 C CA . ALA F 2 13 ? 10.423 19.184 31.288 1.00 78.04 950 ALA F CA 1
ATOM 7515 C C . ALA F 2 13 ? 11.626 19.917 30.685 1.00 73.62 950 ALA F C 1
ATOM 7516 O O . ALA F 2 13 ? 11.487 21.052 30.268 1.00 73.44 950 ALA F O 1
ATOM 7518 N N . GLN F 2 14 ? 12.771 19.233 30.579 1.00 68.50 951 GLN F N 1
ATOM 7519 C CA . GLN F 2 14 ? 13.988 19.812 29.987 1.00 61.90 951 GLN F CA 1
ATOM 7520 C C . GLN F 2 14 ? 13.776 20.283 28.554 1.00 60.41 951 GLN F C 1
ATOM 7521 O O . GLN F 2 14 ? 14.181 21.378 28.190 1.00 55.61 951 GLN F O 1
ATOM 7527 N N . LYS F 2 15 ? 13.100 19.473 27.750 1.00 62.14 952 LYS F N 1
ATOM 7528 C CA . LYS F 2 15 ? 12.794 19.906 26.392 1.00 63.72 952 LYS F CA 1
ATOM 7529 C C . LYS F 2 15 ? 11.750 21.006 26.471 1.00 56.24 952 LYS F C 1
ATOM 7530 O O . LYS F 2 15 ? 11.805 21.923 25.666 1.00 55.45 952 LYS F O 1
ATOM 7536 N N . ARG F 2 16 ? 10.855 20.972 27.457 1.00 52.53 953 ARG F N 1
ATOM 7537 C CA . ARG F 2 16 ? 9.899 22.095 27.627 1.00 60.34 953 ARG F CA 1
ATOM 7538 C C . ARG F 2 16 ? 10.684 23.378 27.762 1.00 60.45 953 ARG F C 1
ATOM 7539 O O . ARG F 2 16 ? 10.586 24.270 26.903 1.00 67.27 953 ARG F O 1
ATOM 7547 N N . ILE F 2 17 ? 11.537 23.404 28.786 1.00 54.70 954 ILE F N 1
ATOM 7548 C CA . ILE F 2 17 ? 12.380 24.529 29.077 1.00 56.34 954 ILE F CA 1
ATOM 7549 C C . ILE F 2 17 ? 12.998 25.102 27.825 1.00 56.98 954 ILE F C 1
ATOM 7550 O O . ILE F 2 17 ? 12.938 26.312 27.594 1.00 57.33 954 ILE F O 1
ATOM 7555 N N . THR F 2 18 ? 13.590 24.244 27.013 1.00 53.03 955 THR F N 1
ATOM 7556 C CA . THR F 2 18 ? 14.236 24.762 25.831 1.00 58.06 955 THR F CA 1
ATOM 7557 C C . THR F 2 18 ? 13.243 25.349 24.830 1.00 53.34 955 THR F C 1
ATOM 7558 O O . THR F 2 18 ? 13.544 26.368 24.196 1.00 57.41 955 THR F O 1
ATOM 7562 N N . GLN F 2 19 ? 12.071 24.754 24.672 1.00 49.99 956 GLN F N 1
ATOM 7563 C CA . GLN F 2 19 ? 11.126 25.392 23.741 1.00 57.63 956 GLN F CA 1
ATOM 7564 C C . GLN F 2 19 ? 10.768 26.840 24.154 1.00 55.20 956 GLN F C 1
ATOM 7565 O O . GLN F 2 19 ? 10.653 27.732 23.308 1.00 56.00 956 GLN F O 1
ATOM 7571 N N . VAL F 2 20 ? 10.606 27.040 25.455 1.00 52.14 957 VAL F N 1
ATOM 7572 C CA . VAL F 2 20 ? 10.379 28.339 26.058 1.00 54.98 957 VAL F CA 1
ATOM 7573 C C . VAL F 2 20 ? 11.561 29.263 25.795 1.00 53.59 957 VAL F C 1
ATOM 7574 O O . VAL F 2 20 ? 11.384 30.383 25.291 1.00 55.96 957 VAL F O 1
ATOM 7578 N N . PHE F 2 21 ? 12.763 28.783 26.089 1.00 49.94 958 PHE F N 1
ATOM 7579 C CA . PHE F 2 21 ? 13.990 29.542 25.781 1.00 53.26 958 PHE F CA 1
ATOM 7580 C C . PHE F 2 21 ? 14.074 29.938 24.318 1.00 54.46 958 PHE F C 1
ATOM 7581 O O . PHE F 2 21 ? 14.518 31.047 23.971 1.00 55.26 958 PHE F O 1
ATOM 7589 N N . GLU F 2 22 ? 13.666 29.008 23.458 1.00 57.20 959 GLU F N 1
ATOM 7590 C CA . GLU F 2 22 ? 13.798 29.218 22.046 1.00 58.91 959 GLU F CA 1
ATOM 7591 C C . GLU F 2 22 ? 12.961 30.433 21.676 1.00 63.37 959 GLU F C 1
ATOM 7592 O O . GLU F 2 22 ? 13.452 31.334 20.969 1.00 61.91 959 GLU F O 1
ATOM 7598 N N . LEU F 2 23 ? 11.720 30.459 22.187 1.00 64.42 960 LEU F N 1
ATOM 7599 C CA . LEU F 2 23 ? 10.754 31.475 21.811 1.00 62.74 960 LEU F CA 1
ATOM 7600 C C . LEU F 2 23 ? 11.205 32.801 22.312 1.00 59.93 960 LEU F C 1
ATOM 7601 O O . LEU F 2 23 ? 11.103 33.783 21.588 1.00 62.39 960 LEU F O 1
ATOM 7606 N N . GLU F 2 24 ? 11.774 32.817 23.514 1.00 56.37 961 GLU F N 1
ATOM 7607 C CA . GLU F 2 24 ? 12.324 34.054 24.073 1.00 58.46 961 GLU F CA 1
ATOM 7608 C C . GLU F 2 24 ? 13.371 34.641 23.166 1.00 65.52 961 GLU F C 1
ATOM 7609 O O . GLU F 2 24 ? 13.355 35.838 22.853 1.00 69.06 961 GLU F O 1
ATOM 7615 N N . ILE F 2 25 ? 14.293 33.769 22.756 1.00 67.98 962 ILE F N 1
ATOM 7616 C CA . ILE F 2 25 ? 15.420 34.149 21.937 1.00 61.98 962 ILE F CA 1
ATOM 7617 C C . ILE F 2 25 ? 14.886 34.760 20.656 1.00 63.13 962 ILE F C 1
ATOM 7618 O O . ILE F 2 25 ? 15.266 35.891 20.333 1.00 69.28 962 ILE F O 1
ATOM 7623 N N . LEU F 2 26 ? 13.996 34.043 19.957 1.00 58.29 963 LEU F N 1
ATOM 7624 C CA . LEU F 2 26 ? 13.394 34.554 18.715 1.00 63.73 963 LEU F CA 1
ATOM 7625 C C . LEU F 2 26 ? 12.656 35.866 18.958 1.00 69.46 963 LEU F C 1
ATOM 7626 O O . LEU F 2 26 ? 12.673 36.749 18.116 1.00 77.62 963 LEU F O 1
ATOM 7631 N N . ASP F 2 27 ? 12.047 36.017 20.123 1.00 71.81 964 ASP F N 1
ATOM 7632 C CA . ASP F 2 27 ? 11.368 37.251 20.437 1.00 74.17 964 ASP F CA 1
ATOM 7633 C C . ASP F 2 27 ? 12.349 38.375 20.737 1.00 75.02 964 ASP F C 1
ATOM 7634 O O . ASP F 2 27 ? 12.207 39.452 20.198 1.00 86.69 964 ASP F O 1
ATOM 7639 N N . LEU F 2 28 ? 13.335 38.148 21.591 1.00 69.66 965 LEU F N 1
ATOM 7640 C CA . LEU F 2 28 ? 14.304 39.194 21.851 1.00 66.50 965 LEU F CA 1
ATOM 7641 C C . LEU F 2 28 ? 15.030 39.619 20.572 1.00 72.05 965 LEU F C 1
ATOM 7642 O O . LEU F 2 28 ? 15.296 40.788 20.416 1.00 72.59 965 LEU F O 1
ATOM 7647 N N . TYR F 2 29 ? 15.348 38.693 19.658 1.00 73.29 966 TYR F N 1
ATOM 7648 C CA . TYR F 2 29 ? 15.935 39.095 18.375 1.00 75.75 966 TYR F CA 1
ATOM 7649 C C . TYR F 2 29 ? 15.042 40.085 17.656 1.00 85.36 966 TYR F C 1
ATOM 7650 O O . TYR F 2 29 ? 15.508 41.143 17.256 1.00 95.13 966 TYR F O 1
ATOM 7659 N N . GLY F 2 30 ? 13.759 39.750 17.527 1.00 87.89 967 GLY F N 1
ATOM 7660 C CA . GLY F 2 30 ? 12.759 40.632 16.907 1.00 95.34 967 GLY F CA 1
ATOM 7661 C C . GLY F 2 30 ? 12.725 42.028 17.497 1.00 94.50 967 GLY F C 1
ATOM 7662 O O . GLY F 2 30 ? 12.718 43.006 16.767 1.00 112.48 967 GLY F O 1
ATOM 7663 N N . ARG F 2 31 ? 12.722 42.109 18.822 1.00 94.27 968 ARG F N 1
ATOM 7664 C CA . ARG F 2 31 ? 12.672 43.364 19.551 1.00 99.78 968 ARG F CA 1
ATOM 7665 C C . ARG F 2 31 ? 13.928 44.201 19.286 1.00 99.14 968 ARG F C 1
ATOM 7666 O O . ARG F 2 31 ? 13.854 45.384 18.956 1.00 113.66 968 ARG F O 1
ATOM 7674 N N . LEU F 2 32 ? 15.086 43.580 19.426 1.00 98.56 969 LEU F N 1
ATOM 7675 C CA . LEU F 2 32 ? 16.349 44.232 19.165 1.00 97.90 969 LEU F CA 1
ATOM 7676 C C . LEU F 2 32 ? 16.495 44.569 17.660 1.00 101.99 969 LEU F C 1
ATOM 7677 O O . LEU F 2 32 ? 17.237 45.465 17.278 1.00 112.82 969 LEU F O 1
ATOM 7682 N N . GLU F 2 33 ? 15.754 43.867 16.818 1.00 109.08 970 GLU F N 1
ATOM 7683 C CA . GLU F 2 33 ? 15.682 44.158 15.378 1.00 121.48 970 GLU F CA 1
ATOM 7684 C C . GLU F 2 33 ? 15.068 45.520 15.063 1.00 129.12 970 GLU F C 1
ATOM 7685 O O . GLU F 2 33 ? 15.470 46.140 14.082 1.00 144.50 970 GLU F O 1
ATOM 7691 N N . LYS F 2 34 ? 14.089 45.973 15.855 1.00 125.15 971 LYS F N 1
ATOM 7692 C CA . LYS F 2 34 ? 13.502 47.317 15.659 1.00 139.20 971 LYS F CA 1
ATOM 7693 C C . LYS F 2 34 ? 14.575 48.420 15.533 1.00 156.09 971 LYS F C 1
ATOM 7694 O O . LYS F 2 34 ? 14.477 49.302 14.673 1.00 160.21 971 LYS F O 1
ATOM 7700 N N . ASP F 2 35 ? 15.588 48.361 16.396 1.00 158.65 972 ASP F N 1
ATOM 7701 C CA . ASP F 2 35 ? 16.774 49.200 16.272 1.00 145.76 972 ASP F CA 1
ATOM 7702 C C . ASP F 2 35 ? 17.865 48.253 15.801 1.00 149.86 972 ASP F C 1
ATOM 7703 O O . ASP F 2 35 ? 18.108 47.229 16.444 1.00 155.65 972 ASP F O 1
ATOM 7708 N N . GLY F 2 36 ? 18.498 48.574 14.672 1.00 151.02 973 GLY F N 1
ATOM 7709 C CA . GLY F 2 36 ? 19.422 47.652 13.997 1.00 143.46 973 GLY F CA 1
ATOM 7710 C C . GLY F 2 36 ? 20.409 46.984 14.939 1.00 149.07 973 GLY F C 1
ATOM 7711 O O . GLY F 2 36 ? 21.099 47.662 15.685 1.00 153.59 973 GLY F O 1
ATOM 7712 N N . LEU F 2 37 ? 20.468 45.653 14.925 0.50 140.19 974 LEU F N 1
ATOM 7713 C CA . LEU F 2 37 ? 21.445 44.937 15.734 0.50 126.66 974 LEU F CA 1
ATOM 7714 C C . LEU F 2 37 ? 22.767 44.876 14.993 0.50 122.22 974 LEU F C 1
ATOM 7715 O O . LEU F 2 37 ? 23.678 44.162 15.403 0.50 116.71 974 LEU F O 1
ATOM 7720 N N . LEU F 2 38 ? 22.854 45.578 13.870 0.50 123.04 975 LEU F N 1
ATOM 7721 C CA . LEU F 2 38 ? 24.071 45.590 13.084 0.50 119.28 975 LEU F CA 1
ATOM 7722 C C . LEU F 2 38 ? 25.169 46.250 13.892 0.50 118.32 975 LEU F C 1
ATOM 7723 O O . LEU F 2 38 ? 26.350 46.001 13.659 0.50 124.44 975 LEU F O 1
ATOM 7728 N N . LYS F 2 39 ? 24.780 47.087 14.849 0.50 115.09 976 LYS F N 1
ATOM 7729 C CA . LYS F 2 39 ? 25.750 47.599 15.802 0.50 119.05 976 LYS F CA 1
ATOM 7730 C C . LYS F 2 39 ? 26.352 46.409 16.549 0.50 121.12 976 LYS F C 1
ATOM 7731 O O . LYS F 2 39 ? 27.527 46.407 16.907 0.50 126.13 976 LYS F O 1
ATOM 7737 N N . LYS F 2 40 ? 25.542 45.379 16.758 0.50 124.47 977 LYS F N 1
ATOM 7738 C CA . LYS F 2 40 ? 26.034 44.138 17.346 0.50 124.45 977 LYS F CA 1
ATOM 7739 C C . LYS F 2 40 ? 27.121 43.544 16.459 0.50 124.10 977 LYS F C 1
ATOM 7740 O O . LYS F 2 40 ? 28.260 43.362 16.891 0.50 131.83 977 LYS F O 1
ATOM 7742 N N . LEU F 2 41 ? 26.764 43.239 15.215 0.50 118.30 978 LEU F N 1
ATOM 7743 C CA . LEU F 2 41 ? 27.753 42.800 14.242 0.10 102.74 978 LEU F CA 1
ATOM 7744 C C . LEU F 2 41 ? 28.980 43.712 14.274 0.50 96.62 978 LEU F C 1
ATOM 7745 O O . LEU F 2 41 ? 30.110 43.231 14.262 0.50 96.92 978 LEU F O 1
ATOM 7750 N N . GLU F 2 42 ? 28.761 45.023 14.328 0.10 85.88 979 GLU F N 1
ATOM 7751 C CA . GLU F 2 42 ? 29.874 45.959 14.463 0.10 77.57 979 GLU F CA 1
ATOM 7752 C C . GLU F 2 42 ? 30.750 45.525 15.631 0.10 73.21 979 GLU F C 1
ATOM 7753 O O . GLU F 2 42 ? 31.944 45.273 15.467 0.10 72.66 979 GLU F O 1
ATOM 7759 N N . GLU F 2 43 ? 30.143 45.421 16.809 0.10 68.40 980 GLU F N 1
ATOM 7760 C CA . GLU F 2 43 ? 30.865 44.996 18.001 0.10 64.85 980 GLU F CA 1
ATOM 7761 C C . GLU F 2 43 ? 31.735 43.796 17.659 0.10 63.03 980 GLU F C 1
ATOM 7762 O O . GLU F 2 43 ? 32.862 43.679 18.136 0.10 64.44 980 GLU F O 1
ATOM 7768 N N . GLU F 2 44 ? 31.200 42.909 16.824 0.10 60.89 981 GLU F N 1
ATOM 7769 C CA . GLU F 2 44 ? 31.945 41.754 16.326 0.10 58.07 981 GLU F CA 1
ATOM 7770 C C . GLU F 2 44 ? 33.183 42.180 15.546 0.10 56.95 981 GLU F C 1
ATOM 7771 O O . GLU F 2 44 ? 34.310 41.922 15.962 0.10 56.96 981 GLU F O 1
ATOM 7777 N N . LYS F 2 45 ? 32.961 42.819 14.401 0.10 55.43 982 LYS F N 1
ATOM 7778 C CA . LYS F 2 45 ? 34.051 43.325 13.576 0.10 54.44 982 LYS F CA 1
ATOM 7779 C C . LYS F 2 45 ? 35.220 43.779 14.442 0.10 54.15 982 LYS F C 1
ATOM 7780 O O . LYS F 2 45 ? 36.363 43.810 13.990 0.10 53.69 982 LYS F O 1
ATOM 7782 N N . ALA F 2 46 ? 34.921 44.130 15.689 0.10 53.74 983 ALA F N 1
ATOM 7783 C CA . ALA F 2 46 ? 35.941 44.550 16.639 0.10 53.63 983 ALA F CA 1
ATOM 7784 C C . ALA F 2 46 ? 36.645 43.341 17.246 0.10 53.03 983 ALA F C 1
ATOM 7785 O O . ALA F 2 46 ? 37.850 43.376 17.503 0.10 52.91 983 ALA F O 1
ATOM 7787 N N . GLU F 2 47 ? 35.882 42.275 17.470 0.10 52.33 984 GLU F N 1
ATOM 7788 C CA . GLU F 2 47 ? 36.413 41.035 18.037 0.10 51.75 984 GLU F CA 1
ATOM 7789 C C . GLU F 2 47 ? 37.343 40.309 17.064 0.10 51.04 984 GLU F C 1
ATOM 7790 O O . GLU F 2 47 ? 37.822 39.210 17.350 0.10 50.09 984 GLU F O 1
ATOM 7792 N N . ALA F 2 48 ? 37.576 40.921 15.907 0.10 50.92 985 ALA F N 1
ATOM 7793 C CA . ALA F 2 48 ? 38.576 40.435 14.964 0.10 51.45 985 ALA F CA 1
ATOM 7794 C C . ALA F 2 48 ? 39.650 41.504 14.823 0.10 52.66 985 ALA F C 1
ATOM 7795 O O . ALA F 2 48 ? 40.568 41.386 14.011 0.10 51.97 985 ALA F O 1
ATOM 7797 N N . ALA F 2 49 ? 39.513 42.556 15.625 0.10 54.02 986 ALA F N 1
ATOM 7798 C CA . ALA F 2 49 ? 40.510 43.613 15.691 0.10 55.31 986 ALA F CA 1
ATOM 7799 C C . ALA F 2 49 ? 41.347 43.461 16.957 0.10 56.41 986 ALA F C 1
ATOM 7800 O O . ALA F 2 49 ? 42.544 43.740 16.954 0.10 57.75 986 ALA F O 1
ATOM 7802 N N . GLU F 2 50 ? 40.711 43.017 18.039 0.10 56.26 987 GLU F N 1
ATOM 7803 C CA . GLU F 2 50 ? 41.433 42.714 19.271 0.10 57.17 987 GLU F CA 1
ATOM 7804 C C . GLU F 2 50 ? 42.211 41.418 19.093 0.10 56.92 987 GLU F C 1
ATOM 7805 O O . GLU F 2 50 ? 43.188 41.165 19.795 0.10 58.70 987 GLU F O 1
ATOM 7807 N N . ALA F 2 51 ? 41.765 40.600 18.145 0.10 56.18 988 ALA F N 1
ATOM 7808 C CA . ALA F 2 51 ? 42.494 39.401 17.751 0.10 56.36 988 ALA F CA 1
ATOM 7809 C C . ALA F 2 51 ? 43.866 39.790 17.211 0.10 57.52 988 ALA F C 1
ATOM 7810 O O . ALA F 2 51 ? 44.899 39.435 17.787 0.10 57.74 988 ALA F O 1
ATOM 7812 N N . ALA F 2 52 ? 43.862 40.524 16.099 0.10 57.26 989 ALA F N 1
ATOM 7813 C CA . ALA F 2 52 ? 45.093 41.014 15.487 0.10 56.40 989 ALA F CA 1
ATOM 7814 C C . ALA F 2 52 ? 46.049 41.479 16.571 0.10 57.68 989 ALA F C 1
ATOM 7815 O O . ALA F 2 52 ? 47.220 41.099 16.579 0.10 58.81 989 ALA F O 1
ATOM 7817 N N . GLU F 2 53 ? 45.544 42.311 17.481 0.10 57.33 990 GLU F N 1
ATOM 7818 C CA . GLU F 2 53 ? 46.287 42.680 18.681 0.10 58.07 990 GLU F CA 1
ATOM 7819 C C . GLU F 2 53 ? 46.401 41.444 19.561 0.10 57.53 990 GLU F C 1
ATOM 7820 O O . GLU F 2 53 ? 47.441 41.190 20.165 0.10 58.95 990 GLU F O 1
ATOM 7822 N N . GLU F 2 54 ? 45.318 40.678 19.621 0.10 55.42 991 GLU F N 1
ATOM 7823 C CA . GLU F 2 54 ? 45.304 39.418 20.349 0.10 54.80 991 GLU F CA 1
ATOM 7824 C C . GLU F 2 54 ? 46.220 38.413 19.663 0.10 54.35 991 GLU F C 1
ATOM 7825 O O . GLU F 2 54 ? 46.434 37.310 20.167 0.10 54.23 991 GLU F O 1
ATOM 7827 N N . ARG F 2 55 ? 46.753 38.801 18.507 0.10 53.31 992 ARG F N 1
ATOM 7828 C CA . ARG F 2 55 ? 47.693 37.959 17.776 0.10 53.13 992 ARG F CA 1
ATOM 7829 C C . ARG F 2 55 ? 49.138 38.279 18.154 0.10 55.03 992 ARG F C 1
ATOM 7830 O O . ARG F 2 55 ? 50.070 37.652 17.649 0.10 55.67 992 ARG F O 1
ATOM 7832 N N . LEU F 2 56 ? 49.317 39.253 19.043 0.10 56.06 993 LEU F N 1
ATOM 7833 C CA . LEU F 2 56 ? 50.652 39.634 19.510 0.10 57.56 993 LEU F CA 1
ATOM 7834 C C . LEU F 2 56 ? 51.169 38.666 20.572 0.10 58.35 993 LEU F C 1
ATOM 7835 O O . LEU F 2 56 ? 51.836 37.680 20.258 0.10 57.57 993 LEU F O 1
ATOM 7837 N N . GLY G 1 1 ? -7.319 -23.803 -11.003 1.00 138.77 21 GLY A N 1
ATOM 7838 C CA . GLY G 1 1 ? -7.237 -22.752 -9.948 1.00 147.37 21 GLY A CA 1
ATOM 7839 C C . GLY G 1 1 ? -5.903 -22.016 -9.896 1.00 142.82 21 GLY A C 1
ATOM 7840 O O . GLY G 1 1 ? -5.121 -22.190 -8.950 1.00 120.73 21 GLY A O 1
ATOM 7841 N N . VAL G 1 2 ? -5.646 -21.164 -10.886 1.00 149.21 22 VAL A N 1
ATOM 7842 C CA . VAL G 1 2 ? -4.449 -20.331 -10.849 1.00 140.09 22 VAL A CA 1
ATOM 7843 C C . VAL G 1 2 ? -4.782 -18.942 -10.329 1.00 128.72 22 VAL A C 1
ATOM 7844 O O . VAL G 1 2 ? -5.667 -18.258 -10.860 1.00 112.99 22 VAL A O 1
ATOM 7848 N N . GLU G 1 3 ? -4.066 -18.533 -9.292 1.00 128.02 23 GLU A N 1
ATOM 7849 C CA . GLU G 1 3 ? -4.161 -17.163 -8.780 1.00 135.48 23 GLU A CA 1
ATOM 7850 C C . GLU G 1 3 ? -5.567 -16.674 -8.427 1.00 128.32 23 GLU A C 1
ATOM 7851 O O . GLU G 1 3 ? -5.980 -15.601 -8.880 1.00 135.94 23 GLU A O 1
ATOM 7853 N N . GLU G 1 4 ? -6.320 -17.438 -7.643 1.00 130.82 24 GLU A N 1
ATOM 7854 C CA . GLU G 1 4 ? -5.964 -18.774 -7.211 1.00 126.46 24 GLU A CA 1
ATOM 7855 C C . GLU G 1 4 ? -4.608 -18.864 -6.525 1.00 112.73 24 GLU A C 1
ATOM 7856 O O . GLU G 1 4 ? -4.277 -18.063 -5.654 1.00 118.59 24 GLU A O 1
ATOM 7862 N N . LYS G 1 5 ? -3.844 -19.856 -6.965 1.00 96.71 25 LYS A N 1
ATOM 7863 C CA . LYS G 1 5 ? -2.461 -20.069 -6.590 1.00 85.24 25 LYS A CA 1
ATOM 7864 C C . LYS G 1 5 ? -1.616 -18.803 -6.540 1.00 90.62 25 LYS A C 1
ATOM 7865 O O . LYS G 1 5 ? -0.793 -18.648 -5.640 1.00 89.07 25 LYS A O 1
ATOM 7871 N N . LYS G 1 6 ? -1.810 -17.907 -7.509 1.00 97.39 26 LYS A N 1
ATOM 7872 C CA . LYS G 1 6 ? -1.033 -16.667 -7.568 1.00 101.81 26 LYS A CA 1
ATOM 7873 C C . LYS G 1 6 ? -1.343 -15.798 -6.353 1.00 100.36 26 LYS A C 1
ATOM 7874 O O . LYS G 1 6 ? -0.486 -15.057 -5.861 1.00 107.87 26 LYS A O 1
ATOM 7880 N N . SER G 1 7 ? -2.590 -15.865 -5.907 1.00 97.07 27 SER A N 1
ATOM 7881 C CA . SER G 1 7 ? -3.082 -15.049 -4.826 1.00 91.45 27 SER A CA 1
ATOM 7882 C C . SER G 1 7 ? -2.408 -15.461 -3.514 1.00 86.48 27 SER A C 1
ATOM 7883 O O . SER G 1 7 ? -2.062 -14.616 -2.680 1.00 84.67 27 SER A O 1
ATOM 7886 N N . LEU G 1 8 ? -2.205 -16.770 -3.373 1.00 82.03 28 LEU A N 1
ATOM 7887 C CA . LEU G 1 8 ? -1.541 -17.362 -2.214 1.00 78.22 28 LEU A CA 1
ATOM 7888 C C . LEU G 1 8 ? -0.065 -17.068 -2.216 1.00 75.10 28 LEU A C 1
ATOM 7889 O O . LEU G 1 8 ? 0.483 -16.722 -1.188 1.00 70.37 28 LEU A O 1
ATOM 7894 N N . GLU G 1 9 ? 0.587 -17.225 -3.362 1.00 76.74 29 GLU A N 1
ATOM 7895 C CA . GLU G 1 9 ? 2.012 -16.945 -3.448 1.00 78.82 29 GLU A CA 1
ATOM 7896 C C . GLU G 1 9 ? 2.353 -15.521 -3.027 1.00 75.39 29 GLU A C 1
ATOM 7897 O O . GLU G 1 9 ? 3.390 -15.288 -2.400 1.00 76.70 29 GLU A O 1
ATOM 7903 N N . ILE G 1 10 ? 1.446 -14.602 -3.348 1.00 72.81 30 ILE A N 1
ATOM 7904 C CA . ILE G 1 10 ? 1.527 -13.193 -2.976 1.00 78.07 30 ILE A CA 1
ATOM 7905 C C . ILE G 1 10 ? 1.540 -13.020 -1.471 1.00 81.50 30 ILE A C 1
ATOM 7906 O O . ILE G 1 10 ? 2.103 -12.041 -0.974 1.00 92.32 30 ILE A O 1
ATOM 7911 N N . LEU G 1 11 ? 0.888 -13.937 -0.749 1.00 83.99 31 LEU A N 1
ATOM 7912 C CA . LEU G 1 11 ? 0.835 -13.862 0.726 1.00 79.60 31 LEU A CA 1
ATOM 7913 C C . LEU G 1 11 ? 1.996 -14.615 1.378 1.00 82.23 31 LEU A C 1
ATOM 7914 O O . LEU G 1 11 ? 2.409 -14.275 2.502 1.00 78.14 31 LEU A O 1
ATOM 7919 N N . LEU G 1 12 ? 2.474 -15.657 0.683 1.00 77.49 32 LEU A N 1
ATOM 7920 C CA . LEU G 1 12 ? 3.611 -16.442 1.121 1.00 85.93 32 LEU A CA 1
ATOM 7921 C C . LEU G 1 12 ? 4.893 -15.633 1.100 1.00 98.53 32 LEU A C 1
ATOM 7922 O O . LEU G 1 12 ? 5.758 -15.837 1.943 1.00 98.96 32 LEU A O 1
ATOM 7927 N N . LYS G 1 13 ? 4.994 -14.690 0.167 1.00 105.77 33 LYS A N 1
ATOM 7928 C CA . LYS G 1 13 ? 6.222 -13.919 0.033 1.00 103.97 33 LYS A CA 1
ATOM 7929 C C . LYS G 1 13 ? 6.349 -12.690 0.954 1.00 98.08 33 LYS A C 1
ATOM 7930 O O . LYS G 1 13 ? 7.354 -11.991 0.898 1.00 99.78 33 LYS A O 1
ATOM 7936 N N . ASP G 1 14 ? 5.370 -12.458 1.834 1.00 89.87 34 ASP A N 1
ATOM 7937 C CA . ASP G 1 14 ? 5.566 -11.538 2.987 1.00 83.73 34 ASP A CA 1
ATOM 7938 C C . ASP G 1 14 ? 6.600 -12.013 3.983 1.00 87.57 34 ASP A C 1
ATOM 7939 O O . ASP G 1 14 ? 6.573 -13.154 4.437 1.00 102.23 34 ASP A O 1
ATOM 7944 N N . ASP G 1 15 ? 7.484 -11.112 4.375 1.00 97.78 35 ASP A N 1
ATOM 7945 C CA . ASP G 1 15 ? 8.608 -11.486 5.228 1.00 97.72 35 ASP A CA 1
ATOM 7946 C C . ASP G 1 15 ? 8.124 -12.018 6.568 1.00 86.27 35 ASP A C 1
ATOM 7947 O O . ASP G 1 15 ? 8.673 -12.985 7.102 1.00 89.27 35 ASP A O 1
ATOM 7952 N N . ARG G 1 16 ? 7.103 -11.376 7.109 1.00 78.03 36 ARG A N 1
ATOM 7953 C CA . ARG G 1 16 ? 6.362 -11.965 8.187 1.00 78.10 36 ARG A CA 1
ATOM 7954 C C . ARG G 1 16 ? 5.054 -12.391 7.548 1.00 87.45 36 ARG A C 1
ATOM 7955 O O . ARG G 1 16 ? 4.433 -11.602 6.823 1.00 87.62 36 ARG A O 1
ATOM 7963 N N . LEU G 1 17 ? 4.670 -13.649 7.798 1.00 83.21 37 LEU A N 1
ATOM 7964 C CA . LEU G 1 17 ? 3.464 -14.242 7.251 1.00 78.68 37 LEU A CA 1
ATOM 7965 C C . LEU G 1 17 ? 2.241 -13.846 8.057 1.00 78.86 37 LEU A C 1
ATOM 7966 O O . LEU G 1 17 ? 2.278 -13.826 9.296 1.00 77.01 37 LEU A O 1
ATOM 7971 N N . ASP G 1 18 ? 1.158 -13.520 7.353 1.00 73.54 38 ASP A N 1
ATOM 7972 C CA . ASP G 1 18 ? -0.061 -13.158 8.057 1.00 73.68 38 ASP A CA 1
ATOM 7973 C C . ASP G 1 18 ? -0.931 -14.409 8.303 1.00 77.30 38 ASP A C 1
ATOM 7974 O O . ASP G 1 18 ? -1.576 -14.948 7.378 1.00 72.00 38 ASP A O 1
ATOM 7979 N N . THR G 1 19 ? -0.912 -14.878 9.548 1.00 76.64 39 THR A N 1
ATOM 7980 C CA A THR G 1 19 ? -1.770 -15.980 9.989 0.50 77.51 39 THR A CA 1
ATOM 7981 C CA B THR G 1 19 ? -1.770 -15.979 9.991 0.50 77.69 39 THR A CA 1
ATOM 7982 C C . THR G 1 19 ? -3.208 -15.732 9.516 1.00 75.74 39 THR A C 1
ATOM 7983 O O . THR G 1 19 ? -3.801 -16.558 8.828 1.00 73.68 39 THR A O 1
ATOM 7990 N N . GLU G 1 20 ? -3.736 -14.557 9.831 1.00 82.92 40 GLU A N 1
ATOM 7991 C CA . GLU G 1 20 ? -5.111 -14.199 9.493 1.00 73.18 40 GLU A CA 1
ATOM 7992 C C . GLU G 1 20 ? -5.427 -14.162 8.026 1.00 69.72 40 GLU A C 1
ATOM 7993 O O . GLU G 1 20 ? -6.438 -14.683 7.603 1.00 63.08 40 GLU A O 1
ATOM 7999 N N . LYS G 1 21 ? -4.548 -13.563 7.242 1.00 73.57 41 LYS A N 1
ATOM 8000 C CA . LYS G 1 21 ? -4.706 -13.642 5.807 1.00 73.41 41 LYS A CA 1
ATOM 8001 C C . LYS G 1 21 ? -4.692 -15.104 5.327 1.00 67.55 41 LYS A C 1
ATOM 8002 O O . LYS G 1 21 ? -5.541 -15.505 4.524 1.00 72.87 41 LYS A O 1
ATOM 8008 N N . LEU G 1 22 ? -3.761 -15.901 5.839 1.00 60.90 42 LEU A N 1
ATOM 8009 C CA . LEU G 1 22 ? -3.635 -17.298 5.388 1.00 63.50 42 LEU A CA 1
ATOM 8010 C C . LEU G 1 22 ? -4.837 -18.109 5.765 1.00 67.28 42 LEU A C 1
ATOM 8011 O O . LEU G 1 22 ? -5.273 -18.936 4.979 1.00 70.85 42 LEU A O 1
ATOM 8016 N N . CYS G 1 23 ? -5.343 -17.893 6.979 1.00 63.90 43 CYS A N 1
ATOM 8017 C CA . CYS G 1 23 ? -6.618 -18.448 7.420 1.00 62.58 43 CYS A CA 1
ATOM 8018 C C . CYS G 1 23 ? -7.788 -18.222 6.484 1.00 67.11 43 CYS A C 1
ATOM 8019 O O . CYS G 1 23 ? -8.443 -19.180 6.102 1.00 74.54 43 CYS A O 1
ATOM 8022 N N . THR G 1 24 ? -8.055 -16.971 6.111 1.00 63.52 44 THR A N 1
ATOM 8023 C CA . THR G 1 24 ? -9.230 -16.710 5.340 1.00 63.53 44 THR A CA 1
ATOM 8024 C C . THR G 1 24 ? -9.047 -17.294 3.965 1.00 65.00 44 THR A C 1
ATOM 8025 O O . THR G 1 24 ? -10.006 -17.788 3.387 1.00 68.32 44 THR A O 1
ATOM 8029 N N . PHE G 1 25 ? -7.836 -17.251 3.430 1.00 62.97 45 PHE A N 1
ATOM 8030 C CA . PHE G 1 25 ? -7.621 -17.946 2.153 1.00 63.54 45 PHE A CA 1
ATOM 8031 C C . PHE G 1 25 ? -7.974 -19.438 2.249 1.00 62.13 45 PHE A C 1
ATOM 8032 O O . PHE G 1 25 ? -8.624 -19.963 1.372 1.00 65.72 45 PHE A O 1
ATOM 8040 N N . SER G 1 26 ? -7.519 -20.124 3.292 1.00 62.56 46 SER A N 1
ATOM 8041 C CA . SER G 1 26 ? -7.809 -21.545 3.452 1.00 61.11 46 SER A CA 1
ATOM 8042 C C . SER G 1 26 ? -9.304 -21.773 3.587 1.00 60.82 46 SER A C 1
ATOM 8043 O O . SER G 1 26 ? -9.840 -22.737 3.033 1.00 62.16 46 SER A O 1
ATOM 8046 N N . GLN G 1 27 ? -9.967 -20.903 4.336 1.00 53.98 47 GLN A N 1
ATOM 8047 C CA . GLN G 1 27 ? -11.404 -20.974 4.422 1.00 60.06 47 GLN A CA 1
ATOM 8048 C C . GLN G 1 27 ? -12.088 -20.777 3.050 1.00 61.83 47 GLN A C 1
ATOM 8049 O O . GLN G 1 27 ? -13.081 -21.405 2.767 1.00 70.10 47 GLN A O 1
ATOM 8055 N N . ARG G 1 28 ? -11.548 -19.926 2.197 1.00 64.67 48 ARG A N 1
ATOM 8056 C CA . ARG G 1 28 ? -12.178 -19.625 0.927 1.00 69.25 48 ARG A CA 1
ATOM 8057 C C . ARG G 1 28 ? -11.868 -20.669 -0.085 1.00 72.98 48 ARG A C 1
ATOM 8058 O O . ARG G 1 28 ? -12.763 -21.084 -0.816 1.00 89.13 48 ARG A O 1
ATOM 8066 N N . PHE G 1 29 ? -10.606 -21.081 -0.156 1.00 65.54 49 PHE A N 1
ATOM 8067 C CA . PHE G 1 29 ? -10.156 -21.889 -1.277 1.00 63.24 49 PHE A CA 1
ATOM 8068 C C . PHE G 1 29 ? -9.434 -23.145 -0.833 1.00 63.31 49 PHE A C 1
ATOM 8069 O O . PHE G 1 29 ? -8.995 -23.240 0.308 1.00 59.10 49 PHE A O 1
ATOM 8077 N N . PRO G 1 30 ? -9.320 -24.138 -1.729 1.00 65.18 50 PRO A N 1
ATOM 8078 C CA . PRO G 1 30 ? -8.516 -25.263 -1.280 1.00 64.23 50 PRO A CA 1
ATOM 8079 C C . PRO G 1 30 ? -7.035 -24.984 -1.517 1.00 63.46 50 PRO A C 1
ATOM 8080 O O . PRO G 1 30 ? -6.681 -24.462 -2.557 1.00 72.17 50 PRO A O 1
ATOM 8084 N N . LEU G 1 31 ? -6.180 -25.322 -0.564 1.00 62.04 51 LEU A N 1
ATOM 8085 C CA . LEU G 1 31 ? -4.762 -25.083 -0.708 1.00 61.59 51 LEU A CA 1
ATOM 8086 C C . LEU G 1 31 ? -4.166 -25.988 -1.764 1.00 63.90 51 LEU A C 1
ATOM 8087 O O . LEU G 1 31 ? -4.287 -27.202 -1.651 1.00 61.04 51 LEU A O 1
ATOM 8092 N N . PRO G 1 32 ? -3.451 -25.400 -2.752 1.00 70.67 52 PRO A N 1
ATOM 8093 C CA . PRO G 1 32 ? -2.690 -26.146 -3.770 1.00 64.61 52 PRO A CA 1
ATOM 8094 C C . PRO G 1 32 ? -1.814 -27.206 -3.107 1.00 63.00 52 PRO A C 1
ATOM 8095 O O . PRO G 1 32 ? -1.212 -26.934 -2.051 1.00 66.45 52 PRO A O 1
ATOM 8099 N N . SER G 1 33 ? -1.724 -28.383 -3.716 1.00 62.03 53 SER A N 1
ATOM 8100 C CA . SER G 1 33 ? -0.874 -29.488 -3.190 1.00 66.88 53 SER A CA 1
ATOM 8101 C C . SER G 1 33 ? 0.471 -29.079 -2.569 1.00 66.01 53 SER A C 1
ATOM 8102 O O . SER G 1 33 ? 0.797 -29.492 -1.459 1.00 71.67 53 SER A O 1
ATOM 8105 N N . MET G 1 34 ? 1.250 -28.276 -3.286 1.00 71.44 54 MET A N 1
ATOM 8106 C CA . MET G 1 34 ? 2.622 -27.985 -2.899 1.00 78.58 54 MET A CA 1
ATOM 8107 C C . MET G 1 34 ? 2.744 -27.060 -1.687 1.00 75.35 54 MET A C 1
ATOM 8108 O O . MET G 1 34 ? 3.787 -27.029 -1.035 1.00 85.65 54 MET A O 1
ATOM 8113 N N . TYR G 1 35 ? 1.697 -26.316 -1.366 1.00 63.08 55 TYR A N 1
ATOM 8114 C CA . TYR G 1 35 ? 1.803 -25.392 -0.266 1.00 59.96 55 TYR A CA 1
ATOM 8115 C C . TYR G 1 35 ? 1.072 -25.834 1.001 1.00 54.79 55 TYR A C 1
ATOM 8116 O O . TYR G 1 35 ? 1.178 -25.190 2.048 1.00 48.98 55 TYR A O 1
ATOM 8125 N N . ARG G 1 36 ? 0.340 -26.931 0.902 1.00 50.93 56 ARG A N 1
ATOM 8126 C CA . ARG G 1 36 ? -0.463 -27.419 2.014 1.00 50.11 56 ARG A CA 1
ATOM 8127 C C . ARG G 1 36 ? 0.359 -27.584 3.287 1.00 51.37 56 ARG A C 1
ATOM 8128 O O . ARG G 1 36 ? 0.096 -26.933 4.289 1.00 51.83 56 ARG A O 1
ATOM 8136 N N . ALA G 1 37 ? 1.363 -28.448 3.248 1.00 52.26 57 ALA A N 1
ATOM 8137 C CA . ALA G 1 37 ? 2.126 -28.774 4.442 1.00 50.52 57 ALA A CA 1
ATOM 8138 C C . ALA G 1 37 ? 2.738 -27.517 5.056 1.00 53.67 57 ALA A C 1
ATOM 8139 O O . ALA G 1 37 ? 2.847 -27.393 6.287 1.00 53.81 57 ALA A O 1
ATOM 8141 N N . LEU G 1 38 ? 3.121 -26.576 4.196 1.00 55.24 58 LEU A N 1
ATOM 8142 C CA . LEU G 1 38 ? 3.755 -25.338 4.654 1.00 57.25 58 LEU A CA 1
ATOM 8143 C C . LEU G 1 38 ? 2.763 -24.471 5.429 1.00 55.69 58 LEU A C 1
ATOM 8144 O O . LEU G 1 38 ? 3.038 -24.068 6.589 1.00 52.61 58 LEU A O 1
ATOM 8149 N N . VAL G 1 39 ? 1.636 -24.189 4.767 1.00 50.17 59 VAL A N 1
ATOM 8150 C CA . VAL G 1 39 ? 0.520 -23.456 5.356 1.00 50.53 59 VAL A CA 1
ATOM 8151 C C . VAL G 1 39 ? 0.018 -24.108 6.647 1.00 49.02 59 VAL A C 1
ATOM 8152 O O . VAL G 1 39 ? -0.140 -23.415 7.662 1.00 48.35 59 VAL A O 1
ATOM 8156 N N . TRP G 1 40 ? -0.200 -25.426 6.621 1.00 48.74 60 TRP A N 1
ATOM 8157 C CA . TRP G 1 40 ? -0.675 -26.122 7.828 1.00 49.37 60 TRP A CA 1
ATOM 8158 C C . TRP G 1 40 ? 0.276 -25.916 8.967 1.00 46.81 60 TRP A C 1
ATOM 8159 O O . TRP G 1 40 ? -0.143 -25.748 10.121 1.00 46.26 60 TRP A O 1
ATOM 8170 N N . LYS G 1 41 ? 1.561 -25.934 8.654 1.00 43.88 61 LYS A N 1
ATOM 8171 C CA . LYS G 1 41 ? 2.569 -25.761 9.683 1.00 48.87 61 LYS A CA 1
ATOM 8172 C C . LYS G 1 41 ? 2.527 -24.354 10.310 1.00 52.66 61 LYS A C 1
ATOM 8173 O O . LYS G 1 41 ? 2.525 -24.195 11.555 1.00 48.17 61 LYS A O 1
ATOM 8179 N N . VAL G 1 42 ? 2.467 -23.344 9.449 1.00 48.53 62 VAL A N 1
ATOM 8180 C CA . VAL G 1 42 ? 2.361 -21.985 9.918 1.00 50.21 62 VAL A CA 1
ATOM 8181 C C . VAL G 1 42 ? 1.094 -21.821 10.734 1.00 50.02 62 VAL A C 1
ATOM 8182 O O . VAL G 1 42 ? 1.095 -21.205 11.783 1.00 49.63 62 VAL A O 1
ATOM 8186 N N . LEU G 1 43 ? -0.002 -22.386 10.255 1.00 55.22 63 LEU A N 1
ATOM 8187 C CA . LEU G 1 43 ? -1.277 -22.138 10.925 1.00 50.20 63 LEU A CA 1
ATOM 8188 C C . LEU G 1 43 ? -1.329 -22.893 12.195 1.00 46.52 63 LEU A C 1
ATOM 8189 O O . LEU G 1 43 ? -1.852 -22.382 13.138 1.00 47.13 63 LEU A O 1
ATOM 8194 N N . LEU G 1 44 ? -0.732 -24.080 12.243 1.00 47.79 64 LEU A N 1
ATOM 8195 C CA . LEU G 1 44 ? -0.692 -24.880 13.488 1.00 49.36 64 LEU A CA 1
ATOM 8196 C C . LEU G 1 44 ? 0.399 -24.398 14.479 1.00 49.92 64 LEU A C 1
ATOM 8197 O O . LEU G 1 44 ? 0.572 -24.963 15.602 1.00 45.90 64 LEU A O 1
ATOM 8202 N N . GLY G 1 45 ? 1.115 -23.352 14.046 1.00 50.03 65 GLY A N 1
ATOM 8203 C CA . GLY G 1 45 ? 2.219 -22.770 14.819 1.00 55.50 65 GLY A CA 1
ATOM 8204 C C . GLY G 1 45 ? 3.366 -23.741 15.043 1.00 60.94 65 GLY A C 1
ATOM 8205 O O . GLY G 1 45 ? 3.822 -23.894 16.168 1.00 66.62 65 GLY A O 1
ATOM 8206 N N . ILE G 1 46 ? 3.761 -24.453 13.984 1.00 59.67 66 ILE A N 1
ATOM 8207 C CA . ILE G 1 46 ? 4.864 -25.386 14.019 1.00 55.22 66 ILE A CA 1
ATOM 8208 C C . ILE G 1 46 ? 6.048 -24.655 13.436 1.00 56.59 66 ILE A C 1
ATOM 8209 O O . ILE G 1 46 ? 7.180 -24.919 13.782 1.00 61.97 66 ILE A O 1
ATOM 8214 N N . LEU G 1 47 ? 5.753 -23.694 12.575 1.00 56.74 67 LEU A N 1
ATOM 8215 C CA . LEU G 1 47 ? 6.716 -22.747 12.074 1.00 51.20 67 LEU A CA 1
ATOM 8216 C C . LEU G 1 47 ? 6.137 -21.406 12.430 1.00 53.02 67 LEU A C 1
ATOM 8217 O O . LEU G 1 47 ? 4.980 -21.151 12.163 1.00 52.63 67 LEU A O 1
ATOM 8222 N N . PRO G 1 48 ? 6.951 -20.527 13.030 1.00 60.86 68 PRO A N 1
ATOM 8223 C CA . PRO G 1 48 ? 6.515 -19.184 13.375 1.00 57.92 68 PRO A CA 1
ATOM 8224 C C . PRO G 1 48 ? 6.371 -18.336 12.074 1.00 57.46 68 PRO A C 1
ATOM 8225 O O . PRO G 1 48 ? 6.849 -18.757 10.985 1.00 47.90 68 PRO A O 1
ATOM 8229 N N . PRO G 1 49 ? 5.650 -17.198 12.168 1.00 59.59 69 PRO A N 1
ATOM 8230 C CA . PRO G 1 49 ? 5.238 -16.491 10.937 1.00 62.07 69 PRO A CA 1
ATOM 8231 C C . PRO G 1 49 ? 6.443 -15.878 10.290 1.00 69.35 69 PRO A C 1
ATOM 8232 O O . PRO G 1 49 ? 6.502 -15.757 9.073 1.00 66.15 69 PRO A O 1
ATOM 8236 N N . HIS G 1 50 ? 7.422 -15.539 11.129 1.00 78.95 70 HIS A N 1
ATOM 8237 C CA . HIS G 1 50 ? 8.674 -14.934 10.685 1.00 82.73 70 HIS A CA 1
ATOM 8238 C C . HIS G 1 50 ? 9.496 -15.835 9.821 1.00 73.73 70 HIS A C 1
ATOM 8239 O O . HIS G 1 50 ? 10.173 -16.747 10.293 1.00 73.40 70 HIS A O 1
ATOM 8246 N N . HIS G 1 51 ? 9.416 -15.592 8.523 1.00 74.53 71 HIS A N 1
ATOM 8247 C CA . HIS G 1 51 ? 9.988 -16.482 7.502 1.00 78.25 71 HIS A CA 1
ATOM 8248 C C . HIS G 1 51 ? 11.415 -16.939 7.690 1.00 79.06 71 HIS A C 1
ATOM 8249 O O . HIS G 1 51 ? 11.729 -18.060 7.329 1.00 72.70 71 HIS A O 1
ATOM 8256 N N . GLU G 1 52 ? 12.285 -16.072 8.236 1.00 89.91 72 GLU A N 1
ATOM 8257 C CA . GLU G 1 52 ? 13.716 -16.378 8.452 1.00 88.52 72 GLU A CA 1
ATOM 8258 C C . GLU G 1 52 ? 13.872 -17.516 9.427 1.00 83.15 72 GLU A C 1
ATOM 8259 O O . GLU G 1 52 ? 14.677 -18.400 9.210 1.00 97.34 72 GLU A O 1
ATOM 8265 N N . SER G 1 53 ? 13.107 -17.487 10.512 1.00 73.30 73 SER A N 1
ATOM 8266 C CA . SER G 1 53 ? 13.245 -18.478 11.568 1.00 65.79 73 SER A CA 1
ATOM 8267 C C . SER G 1 53 ? 12.849 -19.892 11.201 1.00 62.52 73 SER A C 1
ATOM 8268 O O . SER G 1 53 ? 12.938 -20.761 12.086 1.00 65.77 73 SER A O 1
ATOM 8271 N N . HIS G 1 54 ? 12.385 -20.154 9.975 1.00 52.69 74 HIS A N 1
ATOM 8272 C CA . HIS G 1 54 ? 11.869 -21.510 9.726 1.00 53.83 74 HIS A CA 1
ATOM 8273 C C . HIS G 1 54 ? 12.942 -22.547 9.880 1.00 55.35 74 HIS A C 1
ATOM 8274 O O . HIS G 1 54 ? 12.712 -23.572 10.509 1.00 59.41 74 HIS A O 1
ATOM 8281 N N . ALA G 1 55 ? 14.133 -22.285 9.355 1.00 55.74 75 ALA A N 1
ATOM 8282 C CA . ALA G 1 55 ? 15.172 -23.312 9.341 1.00 58.60 75 ALA A CA 1
ATOM 8283 C C . ALA G 1 55 ? 15.621 -23.581 10.755 1.00 57.96 75 ALA A C 1
ATOM 8284 O O . ALA G 1 55 ? 15.801 -24.728 11.172 1.00 59.57 75 ALA A O 1
ATOM 8286 N N . LYS G 1 56 ? 15.755 -22.507 11.506 1.00 63.14 76 LYS A N 1
ATOM 8287 C CA . LYS G 1 56 ? 16.203 -22.582 12.883 1.00 67.86 76 LYS A CA 1
ATOM 8288 C C . LYS G 1 56 ? 15.170 -23.360 13.720 1.00 60.78 76 LYS A C 1
ATOM 8289 O O . LYS G 1 56 ? 15.537 -24.124 14.594 1.00 62.16 76 LYS A O 1
ATOM 8295 N N . VAL G 1 57 ? 13.890 -23.173 13.432 1.00 54.29 77 VAL A N 1
ATOM 8296 C CA . VAL G 1 57 ? 12.824 -23.783 14.225 1.00 56.03 77 VAL A CA 1
ATOM 8297 C C . VAL G 1 57 ? 12.604 -25.244 13.792 1.00 57.66 77 VAL A C 1
ATOM 8298 O O . VAL G 1 57 ? 12.548 -26.138 14.653 1.00 56.27 77 VAL A O 1
ATOM 8302 N N . MET G 1 58 ? 12.511 -25.504 12.483 1.00 54.51 78 MET A N 1
ATOM 8303 C CA . MET G 1 58 ? 12.572 -26.889 11.995 1.00 55.65 78 MET A CA 1
ATOM 8304 C C . MET G 1 58 ? 13.689 -27.741 12.585 1.00 55.76 78 MET A C 1
ATOM 8305 O O . MET G 1 58 ? 13.501 -28.932 12.851 1.00 59.10 78 MET A O 1
ATOM 8310 N N . MET G 1 59 ? 14.844 -27.133 12.807 1.00 58.91 79 MET A N 1
ATOM 8311 C CA . MET G 1 59 ? 15.956 -27.831 13.432 1.00 62.15 79 MET A CA 1
ATOM 8312 C C . MET G 1 59 ? 15.594 -28.346 14.836 1.00 57.42 79 MET A C 1
ATOM 8313 O O . MET G 1 59 ? 15.808 -29.532 15.144 1.00 58.84 79 MET A O 1
ATOM 8318 N N . TYR G 1 60 ? 15.014 -27.489 15.669 1.00 55.24 80 TYR A N 1
ATOM 8319 C CA . TYR G 1 60 ? 14.583 -27.895 17.021 1.00 55.65 80 TYR A CA 1
ATOM 8320 C C . TYR G 1 60 ? 13.594 -29.029 16.952 1.00 52.57 80 TYR A C 1
ATOM 8321 O O . TYR G 1 60 ? 13.652 -29.953 17.747 1.00 48.36 80 TYR A O 1
ATOM 8330 N N . ARG G 1 61 ? 12.682 -28.961 15.986 1.00 53.18 81 ARG A N 1
ATOM 8331 C CA . ARG G 1 61 ? 11.595 -29.910 15.923 1.00 48.33 81 ARG A CA 1
ATOM 8332 C C . ARG G 1 61 ? 12.130 -31.259 15.553 1.00 50.66 81 ARG A C 1
ATOM 8333 O O . ARG G 1 61 ? 11.728 -32.255 16.159 1.00 58.90 81 ARG A O 1
ATOM 8341 N N . LYS G 1 62 ? 13.027 -31.282 14.564 1.00 50.72 82 LYS A N 1
ATOM 8342 C CA . LYS G 1 62 ? 13.705 -32.499 14.113 1.00 49.95 82 LYS A CA 1
ATOM 8343 C C . LYS G 1 62 ? 14.369 -33.181 15.299 1.00 50.35 82 LYS A C 1
ATOM 8344 O O . LYS G 1 62 ? 14.160 -34.372 15.544 1.00 51.07 82 LYS A O 1
ATOM 8350 N N . GLU G 1 63 ? 15.143 -32.405 16.049 1.00 48.61 83 GLU A N 1
ATOM 8351 C CA . GLU G 1 63 ? 15.877 -32.952 17.188 1.00 57.34 83 GLU A CA 1
ATOM 8352 C C . GLU G 1 63 ? 14.906 -33.444 18.267 1.00 60.72 83 GLU A C 1
ATOM 8353 O O . GLU G 1 63 ? 15.125 -34.482 18.868 1.00 56.87 83 GLU A O 1
ATOM 8359 N N . GLN G 1 64 ? 13.786 -32.761 18.483 1.00 58.06 84 GLN A N 1
ATOM 8360 C CA . GLN G 1 64 ? 12.822 -33.320 19.422 1.00 53.48 84 GLN A CA 1
ATOM 8361 C C . GLN G 1 64 ? 12.372 -34.716 18.955 1.00 49.07 84 GLN A C 1
ATOM 8362 O O . GLN G 1 64 ? 12.445 -35.720 19.699 1.00 42.98 84 GLN A O 1
ATOM 8368 N N . TYR G 1 65 ? 11.950 -34.764 17.699 1.00 46.22 85 TYR A N 1
ATOM 8369 C CA . TYR G 1 65 ? 11.442 -35.966 17.144 1.00 43.55 85 TYR A CA 1
ATOM 8370 C C . TYR G 1 65 ? 12.470 -37.100 17.290 1.00 46.54 85 TYR A C 1
ATOM 8371 O O . TYR G 1 65 ? 12.145 -38.216 17.738 1.00 48.65 85 TYR A O 1
ATOM 8380 N N . LEU G 1 66 ? 13.721 -36.808 16.964 1.00 43.88 86 LEU A N 1
ATOM 8381 C CA . LEU G 1 66 ? 14.748 -37.825 17.043 1.00 43.50 86 LEU A CA 1
ATOM 8382 C C . LEU G 1 66 ? 15.054 -38.272 18.462 1.00 48.27 86 LEU A C 1
ATOM 8383 O O . LEU G 1 66 ? 15.212 -39.472 18.729 1.00 51.01 86 LEU A O 1
ATOM 8388 N N . ASP G 1 67 ? 15.114 -37.319 19.391 1.00 55.13 87 ASP A N 1
ATOM 8389 C CA . ASP G 1 67 ? 15.382 -37.644 20.804 1.00 55.13 87 ASP A CA 1
ATOM 8390 C C . ASP G 1 67 ? 14.318 -38.595 21.294 1.00 55.42 87 ASP A C 1
ATOM 8391 O O . ASP G 1 67 ? 14.619 -39.645 21.881 1.00 59.98 87 ASP A O 1
ATOM 8396 N N . VAL G 1 68 ? 13.065 -38.216 21.035 1.00 55.77 88 VAL A N 1
ATOM 8397 C CA . VAL G 1 68 ? 11.901 -38.970 21.519 1.00 49.67 88 VAL A CA 1
ATOM 8398 C C . VAL G 1 68 ? 11.847 -40.352 20.914 1.00 49.28 88 VAL A C 1
ATOM 8399 O O . VAL G 1 68 ? 11.569 -41.322 21.627 1.00 51.85 88 VAL A O 1
ATOM 8403 N N . LEU G 1 69 ? 12.120 -40.433 19.608 1.00 50.72 89 LEU A N 1
ATOM 8404 C CA . LEU G 1 69 ? 12.104 -41.691 18.863 1.00 46.33 89 LEU A CA 1
ATOM 8405 C C . LEU G 1 69 ? 13.128 -42.650 19.442 1.00 46.41 89 LEU A C 1
ATOM 8406 O O . LEU G 1 69 ? 12.809 -43.775 19.765 1.00 45.57 89 LEU A O 1
ATOM 8411 N N . HIS G 1 70 ? 14.364 -42.179 19.590 1.00 50.05 90 HIS A N 1
ATOM 8412 C CA . HIS G 1 70 ? 15.398 -42.946 20.239 1.00 48.71 90 HIS A CA 1
ATOM 8413 C C . HIS G 1 70 ? 14.970 -43.484 21.577 1.00 51.17 90 HIS A C 1
ATOM 8414 O O . HIS G 1 70 ? 15.105 -44.673 21.855 1.00 53.64 90 HIS A O 1
ATOM 8421 N N . ALA G 1 71 ? 14.425 -42.630 22.425 1.00 47.73 91 ALA A N 1
ATOM 8422 C CA . ALA G 1 71 ? 14.072 -43.072 23.756 1.00 49.98 91 ALA A CA 1
ATOM 8423 C C . ALA G 1 71 ? 13.015 -44.202 23.742 1.00 50.20 91 ALA A C 1
ATOM 8424 O O . ALA G 1 71 ? 13.024 -45.092 24.588 1.00 48.58 91 ALA A O 1
ATOM 8426 N N . LEU G 1 72 ? 12.117 -44.160 22.761 1.00 50.83 92 LEU A N 1
ATOM 8427 C CA . LEU G 1 72 ? 11.074 -45.171 22.666 1.00 48.72 92 LEU A CA 1
ATOM 8428 C C . LEU G 1 72 ? 11.678 -46.495 22.229 1.00 49.46 92 LEU A C 1
ATOM 8429 O O . LEU G 1 72 ? 11.291 -47.589 22.721 1.00 45.78 92 LEU A O 1
ATOM 8434 N N . LYS G 1 73 ? 12.634 -46.397 21.306 1.00 45.16 93 LYS A N 1
ATOM 8435 C CA . LYS G 1 73 ? 13.435 -47.555 20.984 1.00 44.89 93 LYS A CA 1
ATOM 8436 C C . LYS G 1 73 ? 14.198 -48.059 22.215 1.00 45.72 93 LYS A C 1
ATOM 8437 O O . LYS G 1 73 ? 14.090 -49.237 22.505 1.00 45.24 93 LYS A O 1
ATOM 8443 N N . VAL G 1 74 ? 14.890 -47.192 22.968 1.00 42.94 94 VAL A N 1
ATOM 8444 C CA . VAL G 1 74 ? 15.763 -47.677 24.041 1.00 46.62 94 VAL A CA 1
ATOM 8445 C C . VAL G 1 74 ? 14.947 -48.439 25.055 1.00 50.45 94 VAL A C 1
ATOM 8446 O O . VAL G 1 74 ? 15.354 -49.434 25.640 1.00 52.31 94 VAL A O 1
ATOM 8450 N N . VAL G 1 75 ? 13.777 -47.909 25.278 1.00 56.23 95 VAL A N 1
ATOM 8451 C CA . VAL G 1 75 ? 12.905 -48.379 26.293 1.00 58.74 95 VAL A CA 1
ATOM 8452 C C . VAL G 1 75 ? 11.975 -49.396 25.681 1.00 61.79 95 VAL A C 1
ATOM 8453 O O . VAL G 1 75 ? 10.981 -49.759 26.298 1.00 68.79 95 VAL A O 1
ATOM 8457 N N . ARG G 1 76 ? 12.237 -49.826 24.452 1.00 63.81 96 ARG A N 1
ATOM 8458 C CA . ARG G 1 76 ? 11.548 -51.026 23.918 1.00 70.58 96 ARG A CA 1
ATOM 8459 C C . ARG G 1 76 ? 10.081 -50.854 23.483 1.00 66.35 96 ARG A C 1
ATOM 8460 O O . ARG G 1 76 ? 9.431 -51.812 23.117 1.00 62.70 96 ARG A O 1
ATOM 8468 N N . PHE G 1 77 ? 9.537 -49.651 23.540 1.00 69.15 97 PHE A N 1
ATOM 8469 C CA . PHE G 1 77 ? 8.135 -49.474 23.158 1.00 62.99 97 PHE A CA 1
ATOM 8470 C C . PHE G 1 77 ? 7.910 -49.565 21.675 1.00 64.49 97 PHE A C 1
ATOM 8471 O O . PHE G 1 77 ? 6.842 -49.982 21.262 1.00 69.62 97 PHE A O 1
ATOM 8479 N N . VAL G 1 78 ? 8.903 -49.147 20.887 1.00 66.38 98 VAL A N 1
ATOM 8480 C CA . VAL G 1 78 ? 8.835 -49.207 19.427 1.00 70.22 98 VAL A CA 1
ATOM 8481 C C . VAL G 1 78 ? 10.061 -49.922 18.861 1.00 70.59 98 VAL A C 1
ATOM 8482 O O . VAL G 1 78 ? 11.139 -49.900 19.464 1.00 74.91 98 VAL A O 1
ATOM 8486 N N . SER G 1 79 ? 9.876 -50.552 17.708 1.00 68.86 99 SER A N 1
ATOM 8487 C CA . SER G 1 79 ? 10.956 -51.209 16.988 1.00 71.87 99 SER A CA 1
ATOM 8488 C C . SER G 1 79 ? 10.779 -50.788 15.545 1.00 81.08 99 SER A C 1
ATOM 8489 O O . SER G 1 79 ? 9.890 -49.972 15.244 1.00 84.00 99 SER A O 1
ATOM 8492 N N . ASP G 1 80 ? 11.588 -51.332 14.639 1.00 89.86 100 ASP A N 1
ATOM 8493 C CA . ASP G 1 80 ? 11.393 -51.012 13.227 1.00 97.18 100 ASP A CA 1
ATOM 8494 C C . ASP G 1 80 ? 10.172 -51.728 12.634 1.00 94.78 100 ASP A C 1
ATOM 8495 O O . ASP G 1 80 ? 9.623 -51.299 11.630 1.00 100.94 100 ASP A O 1
ATOM 8500 N N . ALA G 1 81 ? 9.716 -52.783 13.304 1.00 91.97 101 ALA A N 1
ATOM 8501 C CA . ALA G 1 81 ? 8.489 -53.473 12.925 1.00 85.99 101 ALA A CA 1
ATOM 8502 C C . ALA G 1 81 ? 7.280 -52.567 13.095 1.00 87.20 101 ALA A C 1
ATOM 8503 O O . ALA G 1 81 ? 6.286 -52.728 12.367 1.00 91.81 101 ALA A O 1
ATOM 8505 N N . THR G 1 82 ? 7.382 -51.625 14.044 1.00 78.73 102 THR A N 1
ATOM 8506 C CA . THR G 1 82 ? 6.275 -50.772 14.492 1.00 67.89 102 THR A CA 1
ATOM 8507 C C . THR G 1 82 ? 5.843 -49.819 13.408 1.00 64.57 102 THR A C 1
ATOM 8508 O O . THR G 1 82 ? 6.684 -49.124 12.835 1.00 65.32 102 THR A O 1
ATOM 8512 N N . PRO G 1 83 ? 4.538 -49.827 13.076 1.00 66.24 103 PRO A N 1
ATOM 8513 C CA . PRO G 1 83 ? 4.052 -48.992 11.959 1.00 57.45 103 PRO A CA 1
ATOM 8514 C C . PRO G 1 83 ? 4.041 -47.516 12.351 1.00 60.67 103 PRO A C 1
ATOM 8515 O O . PRO G 1 83 ? 3.814 -47.197 13.537 1.00 55.62 103 PRO A O 1
ATOM 8519 N N . GLN G 1 84 ? 4.307 -46.631 11.376 1.00 63.01 104 GLN A N 1
ATOM 8520 C CA . GLN G 1 84 ? 4.491 -45.194 11.633 1.00 56.39 104 GLN A CA 1
ATOM 8521 C C . GLN G 1 84 ? 3.452 -44.625 12.600 1.00 57.03 104 GLN A C 1
ATOM 8522 O O . GLN G 1 84 ? 3.803 -43.932 13.542 1.00 58.64 104 GLN A O 1
ATOM 8528 N N . ALA G 1 85 ? 2.173 -44.925 12.379 1.00 56.00 105 ALA A N 1
ATOM 8529 C CA . ALA G 1 85 ? 1.136 -44.331 13.203 1.00 57.96 105 ALA A CA 1
ATOM 8530 C C . ALA G 1 85 ? 1.256 -44.739 14.679 1.00 58.74 105 ALA A C 1
ATOM 8531 O O . ALA G 1 85 ? 1.008 -43.914 15.575 1.00 56.84 105 ALA A O 1
ATOM 8533 N N . GLU G 1 86 ? 1.644 -45.991 14.929 1.00 56.73 106 GLU A N 1
ATOM 8534 C CA . GLU G 1 86 ? 1.768 -46.470 16.282 1.00 58.89 106 GLU A CA 1
ATOM 8535 C C . GLU G 1 86 ? 2.983 -45.809 16.879 1.00 62.74 106 GLU A C 1
ATOM 8536 O O . GLU G 1 86 ? 3.045 -45.594 18.085 1.00 70.14 106 GLU A O 1
ATOM 8542 N N . VAL G 1 87 ? 3.945 -45.450 16.031 1.00 59.57 107 VAL A N 1
ATOM 8543 C CA . VAL G 1 87 ? 5.150 -44.809 16.537 1.00 55.12 107 VAL A CA 1
ATOM 8544 C C . VAL G 1 87 ? 4.774 -43.411 17.039 1.00 53.83 107 VAL A C 1
ATOM 8545 O O . VAL G 1 87 ? 5.163 -43.022 18.142 1.00 52.86 107 VAL A O 1
ATOM 8549 N N . TYR G 1 88 ? 4.005 -42.673 16.232 1.00 47.55 108 TYR A N 1
ATOM 8550 C CA . TYR G 1 88 ? 3.599 -41.337 16.601 1.00 45.09 108 TYR A CA 1
ATOM 8551 C C . TYR G 1 88 ? 2.673 -41.329 17.826 1.00 46.28 108 TYR A C 1
ATOM 8552 O O . TYR G 1 88 ? 2.651 -40.337 18.601 1.00 41.74 108 TYR A O 1
ATOM 8561 N N . LEU G 1 89 ? 1.897 -42.410 17.992 1.00 45.20 109 LEU A N 1
ATOM 8562 C CA . LEU G 1 89 ? 1.030 -42.523 19.150 1.00 46.94 109 LEU A CA 1
ATOM 8563 C C . LEU G 1 89 ? 1.901 -42.587 20.381 1.00 49.42 109 LEU A C 1
ATOM 8564 O O . LEU G 1 89 ? 1.631 -41.912 21.350 1.00 49.73 109 LEU A O 1
ATOM 8569 N N . ARG G 1 90 ? 2.974 -43.378 20.323 1.00 50.81 110 ARG A N 1
ATOM 8570 C CA . ARG G 1 90 ? 3.861 -43.521 21.464 1.00 50.17 110 ARG A CA 1
ATOM 8571 C C . ARG G 1 90 ? 4.610 -42.228 21.738 1.00 50.71 110 ARG A C 1
ATOM 8572 O O . ARG G 1 90 ? 4.752 -41.821 22.910 1.00 55.96 110 ARG A O 1
ATOM 8580 N N . MET G 1 91 ? 5.061 -41.570 20.668 1.00 46.93 111 MET A N 1
ATOM 8581 C CA . MET G 1 91 ? 5.747 -40.281 20.808 1.00 49.87 111 MET A CA 1
ATOM 8582 C C . MET G 1 91 ? 4.828 -39.273 21.498 1.00 53.64 111 MET A C 1
ATOM 8583 O O . MET G 1 91 ? 5.238 -38.576 22.426 1.00 50.09 111 MET A O 1
ATOM 8588 N N . TYR G 1 92 ? 3.581 -39.198 21.021 1.00 56.86 112 TYR A N 1
ATOM 8589 C CA . TYR G 1 92 ? 2.564 -38.331 21.613 1.00 54.54 112 TYR A CA 1
ATOM 8590 C C . TYR G 1 92 ? 2.402 -38.646 23.100 1.00 50.48 112 TYR A C 1
ATOM 8591 O O . TYR G 1 92 ? 2.516 -37.782 23.927 1.00 44.63 112 TYR A O 1
ATOM 8600 N N . GLN G 1 93 ? 2.132 -39.905 23.408 1.00 50.04 113 GLN A N 1
ATOM 8601 C CA . GLN G 1 93 ? 1.903 -40.355 24.752 1.00 52.62 113 GLN A CA 1
ATOM 8602 C C . GLN G 1 93 ? 3.106 -40.080 25.656 1.00 57.57 113 GLN A C 1
ATOM 8603 O O . GLN G 1 93 ? 2.926 -39.823 26.867 1.00 60.05 113 GLN A O 1
ATOM 8609 N N . LEU G 1 94 ? 4.314 -40.153 25.083 1.00 53.67 114 LEU A N 1
ATOM 8610 C CA . LEU G 1 94 ? 5.513 -39.856 25.843 1.00 54.67 114 LEU A CA 1
ATOM 8611 C C . LEU G 1 94 ? 5.525 -38.383 26.243 1.00 53.35 114 LEU A C 1
ATOM 8612 O O . LEU G 1 94 ? 5.647 -38.058 27.427 1.00 56.96 114 LEU A O 1
ATOM 8617 N N . GLU G 1 95 ? 5.407 -37.503 25.251 1.00 53.79 115 GLU A N 1
ATOM 8618 C CA . GLU G 1 95 ? 5.439 -36.043 25.486 1.00 57.23 115 GLU A CA 1
ATOM 8619 C C . GLU G 1 95 ? 4.255 -35.567 26.335 1.00 53.80 115 GLU A C 1
ATOM 8620 O O . GLU G 1 95 ? 4.185 -34.435 26.678 1.00 55.09 115 GLU A O 1
ATOM 8626 N N . SER G 1 96 ? 3.349 -36.467 26.680 1.00 57.68 116 SER A N 1
ATOM 8627 C CA . SER G 1 96 ? 2.113 -36.131 27.368 1.00 59.42 116 SER A CA 1
ATOM 8628 C C . SER G 1 96 ? 1.996 -36.863 28.669 1.00 60.11 116 SER A C 1
ATOM 8629 O O . SER G 1 96 ? 0.903 -36.994 29.150 1.00 70.45 116 SER A O 1
ATOM 8632 N N . GLY G 1 97 ? 3.085 -37.380 29.215 1.00 60.70 117 GLY A N 1
ATOM 8633 C CA . GLY G 1 97 ? 2.994 -38.221 30.396 1.00 63.90 117 GLY A CA 1
ATOM 8634 C C . GLY G 1 97 ? 2.402 -39.586 30.107 1.00 70.91 117 GLY A C 1
ATOM 8635 O O . GLY G 1 97 ? 3.044 -40.621 30.355 1.00 83.23 117 GLY A O 1
ATOM 8636 N N . LYS G 1 98 ? 1.223 -39.572 29.503 1.00 68.99 118 LYS A N 1
ATOM 8637 C CA . LYS G 1 98 ? 0.345 -40.734 29.403 1.00 76.96 118 LYS A CA 1
ATOM 8638 C C . LYS G 1 98 ? 0.856 -41.915 28.587 1.00 75.77 118 LYS A C 1
ATOM 8639 O O . LYS G 1 98 ? 0.247 -42.272 27.582 1.00 84.60 118 LYS A O 1
ATOM 8645 N N . LEU G 1 99 ? 1.932 -42.548 29.048 1.00 73.46 119 LEU A N 1
ATOM 8646 C CA . LEU G 1 99 ? 2.509 -43.691 28.363 1.00 73.31 119 LEU A CA 1
ATOM 8647 C C . LEU G 1 99 ? 2.196 -44.943 29.160 1.00 69.31 119 LEU A C 1
ATOM 8648 O O . LEU G 1 99 ? 2.487 -44.981 30.325 1.00 83.13 119 LEU A O 1
ATOM 8653 N N . PRO G 1 100 ? 1.586 -45.966 28.549 1.00 71.61 120 PRO A N 1
ATOM 8654 C CA . PRO G 1 100 ? 1.117 -47.136 29.340 1.00 80.53 120 PRO A CA 1
ATOM 8655 C C . PRO G 1 100 ? 2.243 -47.903 30.074 1.00 93.23 120 PRO A C 1
ATOM 8656 O O . PRO G 1 100 ? 3.424 -47.521 29.974 1.00 90.48 120 PRO A O 1
ATOM 8660 N N . ARG G 1 101 ? 1.872 -48.959 30.811 1.00 107.59 121 ARG A N 1
ATOM 8661 C CA . ARG G 1 101 ? 2.838 -49.825 31.523 1.00 115.14 121 ARG A CA 1
ATOM 8662 C C . ARG G 1 101 ? 3.815 -50.473 30.550 1.00 108.93 121 ARG A C 1
ATOM 8663 O O . ARG G 1 101 ? 5.035 -50.487 30.780 1.00 102.27 121 ARG A O 1
ATOM 8671 N N . SER G 1 102 ? 3.246 -50.992 29.459 1.00 98.56 122 SER A N 1
ATOM 8672 C CA . SER G 1 102 ? 3.982 -51.668 28.401 1.00 94.42 122 SER A CA 1
ATOM 8673 C C . SER G 1 102 ? 3.221 -51.510 27.073 1.00 92.51 122 SER A C 1
ATOM 8674 O O . SER G 1 102 ? 2.027 -51.169 27.093 1.00 90.27 122 SER A O 1
ATOM 8677 N N . PRO G 1 103 ? 3.897 -51.761 25.917 1.00 88.45 123 PRO A N 1
ATOM 8678 C CA . PRO G 1 103 ? 3.236 -51.587 24.597 1.00 87.76 123 PRO A CA 1
ATOM 8679 C C . PRO G 1 103 ? 2.174 -52.626 24.297 1.00 86.42 123 PRO A C 1
ATOM 8680 O O . PRO G 1 103 ? 1.557 -52.586 23.239 1.00 85.39 123 PRO A O 1
ATOM 8684 N N . SER G 1 104 ? 1.971 -53.555 25.213 1.00 91.69 124 SER A N 1
ATOM 8685 C CA . SER G 1 104 ? 1.031 -54.612 24.968 1.00 96.26 124 SER A CA 1
ATOM 8686 C C . SER G 1 104 ? -0.321 -54.276 25.583 1.00 100.07 124 SER A C 1
ATOM 8687 O O . SER G 1 104 ? -1.348 -54.690 25.047 1.00 113.80 124 SER A O 1
ATOM 8690 N N . PHE G 1 105 ? -0.325 -53.524 26.688 1.00 98.18 125 PHE A N 1
ATOM 8691 C CA . PHE G 1 105 ? -1.555 -53.014 27.284 1.00 101.81 125 PHE A CA 1
ATOM 8692 C C . PHE G 1 105 ? -2.407 -52.495 26.145 1.00 103.05 125 PHE A C 1
ATOM 8693 O O . PHE G 1 105 ? -1.912 -51.730 25.327 1.00 105.86 125 PHE A O 1
ATOM 8701 N N . PRO G 1 106 ? -3.678 -52.926 26.058 1.00 107.67 126 PRO A N 1
ATOM 8702 C CA . PRO G 1 106 ? -4.494 -52.560 24.904 1.00 100.48 126 PRO A CA 1
ATOM 8703 C C . PRO G 1 106 ? -4.822 -51.100 24.851 1.00 92.18 126 PRO A C 1
ATOM 8704 O O . PRO G 1 106 ? -4.711 -50.382 25.855 1.00 90.97 126 PRO A O 1
ATOM 8708 N N . LEU G 1 107 ? -5.233 -50.681 23.665 1.00 82.51 127 LEU A N 1
ATOM 8709 C CA . LEU G 1 107 ? -5.384 -49.280 23.348 1.00 79.59 127 LEU A CA 1
ATOM 8710 C C . LEU G 1 107 ? -6.709 -48.718 23.822 1.00 79.82 127 LEU A C 1
ATOM 8711 O O . LEU G 1 107 ? -7.771 -49.244 23.493 1.00 81.29 127 LEU A O 1
ATOM 8716 N N . GLU G 1 108 ? -6.610 -47.660 24.623 1.00 81.26 128 GLU A N 1
ATOM 8717 C CA . GLU G 1 108 ? -7.751 -46.888 25.098 1.00 85.55 128 GLU A CA 1
ATOM 8718 C C . GLU G 1 108 ? -8.498 -46.247 23.913 1.00 91.01 128 GLU A C 1
ATOM 8719 O O . GLU G 1 108 ? -7.889 -45.845 22.923 1.00 88.75 128 GLU A O 1
ATOM 8725 N N . PRO G 1 109 ? -9.829 -46.170 23.990 1.00 95.12 129 PRO A N 1
ATOM 8726 C CA . PRO G 1 109 ? -10.659 -45.493 22.997 1.00 93.65 129 PRO A CA 1
ATOM 8727 C C . PRO G 1 109 ? -10.106 -44.207 22.354 1.00 88.47 129 PRO A C 1
ATOM 8728 O O . PRO G 1 109 ? -10.287 -44.029 21.161 1.00 93.77 129 PRO A O 1
ATOM 8732 N N . ASP G 1 110 ? -9.470 -43.320 23.110 1.00 84.87 130 ASP A N 1
ATOM 8733 C CA . ASP G 1 110 ? -8.889 -42.081 22.520 1.00 79.14 130 ASP A CA 1
ATOM 8734 C C . ASP G 1 110 ? -7.639 -42.280 21.668 1.00 77.51 130 ASP A C 1
ATOM 8735 O O . ASP G 1 110 ? -7.371 -41.514 20.730 1.00 77.89 130 ASP A O 1
ATOM 8740 N N . ASP G 1 111 ? -6.855 -43.294 22.022 1.00 72.94 131 ASP A N 1
ATOM 8741 C CA . ASP G 1 111 ? -5.701 -43.690 21.244 1.00 65.04 131 ASP A CA 1
ATOM 8742 C C . ASP G 1 111 ? -6.098 -44.147 19.844 1.00 60.32 131 ASP A C 1
ATOM 8743 O O . ASP G 1 111 ? -5.413 -43.839 18.880 1.00 54.96 131 ASP A O 1
ATOM 8748 N N . GLU G 1 112 ? -7.215 -44.862 19.724 1.00 64.78 132 GLU A N 1
ATOM 8749 C CA . GLU G 1 112 ? -7.696 -45.285 18.409 1.00 65.16 132 GLU A CA 1
ATOM 8750 C C . GLU G 1 112 ? -8.151 -44.110 17.559 1.00 60.43 132 GLU A C 1
ATOM 8751 O O . GLU G 1 112 ? -8.112 -44.191 16.325 1.00 56.37 132 GLU A O 1
ATOM 8757 N N . VAL G 1 113 ? -8.514 -43.002 18.210 1.00 56.92 133 VAL A N 1
ATOM 8758 C CA . VAL G 1 113 ? -8.784 -41.737 17.491 1.00 52.89 133 VAL A CA 1
ATOM 8759 C C . VAL G 1 113 ? -7.474 -41.236 16.963 1.00 52.79 133 VAL A C 1
ATOM 8760 O O . VAL G 1 113 ? -7.354 -40.923 15.769 1.00 50.87 133 VAL A O 1
ATOM 8764 N N . PHE G 1 114 ? -6.481 -41.165 17.844 1.00 50.75 134 PHE A N 1
ATOM 8765 C CA . PHE G 1 114 ? -5.166 -40.740 17.387 1.00 49.12 134 PHE A CA 1
ATOM 8766 C C . PHE G 1 114 ? -4.692 -41.538 16.168 1.00 48.67 134 PHE A C 1
ATOM 8767 O O . PHE G 1 114 ? -4.372 -40.969 15.115 1.00 49.43 134 PHE A O 1
ATOM 8775 N N . LEU G 1 115 ? -4.669 -42.857 16.317 1.00 50.90 135 LEU A N 1
ATOM 8776 C CA . LEU G 1 115 ? -4.190 -43.732 15.273 1.00 50.54 135 LEU A CA 1
ATOM 8777 C C . LEU G 1 115 ? -4.884 -43.393 13.981 1.00 47.43 135 LEU A C 1
ATOM 8778 O O . LEU G 1 115 ? -4.250 -43.394 12.936 1.00 45.19 135 LEU A O 1
ATOM 8783 N N . ALA G 1 116 ? -6.191 -43.117 14.057 1.00 42.72 136 ALA A N 1
ATOM 8784 C CA . ALA G 1 116 ? -6.954 -42.904 12.847 1.00 38.99 136 ALA A CA 1
ATOM 8785 C C . ALA G 1 116 ? -6.517 -41.617 12.165 1.00 42.19 136 ALA A C 1
ATOM 8786 O O . ALA G 1 116 ? -6.266 -41.636 10.977 1.00 46.95 136 ALA A O 1
ATOM 8788 N N . ILE G 1 117 ? -6.370 -40.512 12.900 1.00 39.65 137 ILE A N 1
ATOM 8789 C CA . ILE G 1 117 ? -5.909 -39.267 12.284 1.00 39.34 137 ILE A CA 1
ATOM 8790 C C . ILE G 1 117 ? -4.501 -39.394 11.724 1.00 44.61 137 ILE A C 1
ATOM 8791 O O . ILE G 1 117 ? -4.230 -38.933 10.576 1.00 42.35 137 ILE A O 1
ATOM 8796 N N . ALA G 1 118 ? -3.612 -40.019 12.520 1.00 42.37 138 ALA A N 1
ATOM 8797 C CA . ALA G 1 118 ? -2.244 -40.289 12.091 1.00 39.68 138 ALA A CA 1
ATOM 8798 C C . ALA G 1 118 ? -2.140 -41.078 10.757 1.00 43.72 138 ALA A C 1
ATOM 8799 O O . ALA G 1 118 ? -1.378 -40.696 9.837 1.00 42.39 138 ALA A O 1
ATOM 8801 N N . LYS G 1 119 ? -2.914 -42.167 10.641 1.00 44.99 139 LYS A N 1
ATOM 8802 C CA . LYS G 1 119 ? -2.923 -42.965 9.412 1.00 43.50 139 LYS A CA 1
ATOM 8803 C C . LYS G 1 119 ? -3.358 -42.125 8.250 1.00 40.88 139 LYS A C 1
ATOM 8804 O O . LYS G 1 119 ? -2.797 -42.245 7.169 1.00 48.71 139 LYS A O 1
ATOM 8810 N N . ALA G 1 120 ? -4.319 -41.238 8.479 1.00 36.38 140 ALA A N 1
ATOM 8811 C CA . ALA G 1 120 ? -4.735 -40.325 7.427 1.00 38.65 140 ALA A CA 1
ATOM 8812 C C . ALA G 1 120 ? -3.626 -39.307 7.078 1.00 44.13 140 ALA A C 1
ATOM 8813 O O . ALA G 1 120 ? -3.354 -39.100 5.889 1.00 39.38 140 ALA A O 1
ATOM 8815 N N . MET G 1 121 ? -3.001 -38.682 8.102 1.00 43.07 141 MET A N 1
ATOM 8816 C CA . MET G 1 121 ? -1.896 -37.739 7.867 1.00 42.97 141 MET A CA 1
ATOM 8817 C C . MET G 1 121 ? -0.734 -38.352 7.097 1.00 46.83 141 MET A C 1
ATOM 8818 O O . MET G 1 121 ? -0.155 -37.686 6.242 1.00 49.52 141 MET A O 1
ATOM 8823 N N . GLU G 1 122 ? -0.414 -39.620 7.382 1.00 48.00 142 GLU A N 1
ATOM 8824 C CA . GLU G 1 122 ? 0.576 -40.387 6.604 1.00 50.47 142 GLU A CA 1
ATOM 8825 C C . GLU G 1 122 ? 0.340 -40.299 5.131 1.00 50.57 142 GLU A C 1
ATOM 8826 O O . GLU G 1 122 ? 1.273 -40.357 4.379 1.00 61.68 142 GLU A O 1
ATOM 8832 N N . GLU G 1 123 ? -0.914 -40.225 4.704 1.00 54.56 143 GLU A N 1
ATOM 8833 C CA . GLU G 1 123 ? -1.221 -40.083 3.266 1.00 58.85 143 GLU A CA 1
ATOM 8834 C C . GLU G 1 123 ? -1.216 -38.639 2.781 1.00 56.99 143 GLU A C 1
ATOM 8835 O O . GLU G 1 123 ? -1.235 -38.390 1.581 1.00 56.35 143 GLU A O 1
ATOM 8841 N N . MET G 1 124 ? -1.254 -37.683 3.705 1.00 56.81 144 MET A N 1
ATOM 8842 C CA . MET G 1 124 ? -1.367 -36.299 3.277 1.00 52.60 144 MET A CA 1
ATOM 8843 C C . MET G 1 124 ? -0.022 -35.618 3.253 1.00 49.17 144 MET A C 1
ATOM 8844 O O . MET G 1 124 ? 0.178 -34.708 2.490 1.00 46.18 144 MET A O 1
ATOM 8849 N N . VAL G 1 125 ? 0.907 -36.114 4.061 1.00 52.20 145 VAL A N 1
ATOM 8850 C CA . VAL G 1 125 ? 2.196 -35.458 4.295 1.00 51.32 145 VAL A CA 1
ATOM 8851 C C . VAL G 1 125 ? 3.348 -36.445 4.259 1.00 54.52 145 VAL A C 1
ATOM 8852 O O . VAL G 1 125 ? 3.467 -37.334 5.129 1.00 55.92 145 VAL A O 1
ATOM 8856 N N . GLU G 1 126 ? 4.187 -36.281 3.236 1.00 60.75 146 GLU A N 1
ATOM 8857 C CA . GLU G 1 126 ? 5.289 -37.199 2.942 1.00 63.97 146 GLU A CA 1
ATOM 8858 C C . GLU G 1 126 ? 6.272 -37.276 4.128 1.00 58.04 146 GLU A C 1
ATOM 8859 O O . GLU G 1 126 ? 6.477 -38.351 4.666 1.00 55.46 146 GLU A O 1
ATOM 8865 N N . ASP G 1 127 ? 6.831 -36.127 4.542 1.00 52.13 147 ASP A N 1
ATOM 8866 C CA . ASP G 1 127 ? 7.913 -36.062 5.484 1.00 52.10 147 ASP A CA 1
ATOM 8867 C C . ASP G 1 127 ? 7.467 -36.583 6.814 1.00 59.25 147 ASP A C 1
ATOM 8868 O O . ASP G 1 127 ? 6.434 -36.173 7.366 1.00 64.85 147 ASP A O 1
ATOM 8873 N N . SER G 1 128 ? 8.286 -37.469 7.347 1.00 57.94 148 SER A N 1
ATOM 8874 C CA . SER G 1 128 ? 7.994 -38.106 8.592 1.00 54.78 148 SER A CA 1
ATOM 8875 C C . SER G 1 128 ? 7.936 -37.143 9.794 1.00 55.88 148 SER A C 1
ATOM 8876 O O . SER G 1 128 ? 7.136 -37.383 10.722 1.00 53.50 148 SER A O 1
ATOM 8879 N N . VAL G 1 129 ? 8.742 -36.056 9.777 1.00 51.29 149 VAL A N 1
ATOM 8880 C CA . VAL G 1 129 ? 8.760 -35.113 10.916 1.00 48.10 149 VAL A CA 1
ATOM 8881 C C . VAL G 1 129 ? 7.603 -34.129 10.867 1.00 47.45 149 VAL A C 1
ATOM 8882 O O . VAL G 1 129 ? 6.912 -33.954 11.871 1.00 47.12 149 VAL A O 1
ATOM 8886 N N . ASP G 1 130 ? 7.373 -33.532 9.698 1.00 46.38 150 ASP A N 1
ATOM 8887 C CA . ASP G 1 130 ? 6.204 -32.681 9.455 1.00 48.51 150 ASP A CA 1
ATOM 8888 C C . ASP G 1 130 ? 4.946 -33.382 9.906 1.00 47.60 150 ASP A C 1
ATOM 8889 O O . ASP G 1 130 ? 4.074 -32.803 10.589 1.00 47.76 150 ASP A O 1
ATOM 8894 N N . CYS G 1 131 ? 4.868 -34.644 9.517 1.00 46.05 151 CYS A N 1
ATOM 8895 C CA . CYS G 1 131 ? 3.681 -35.459 9.755 1.00 47.25 151 CYS A CA 1
ATOM 8896 C C . CYS G 1 131 ? 3.401 -35.697 11.221 1.00 45.97 151 CYS A C 1
ATOM 8897 O O . CYS G 1 131 ? 2.254 -35.551 11.636 1.00 46.61 151 CYS A O 1
ATOM 8900 N N . TYR G 1 132 ? 4.425 -36.050 12.014 1.00 44.53 152 TYR A N 1
ATOM 8901 C CA . TYR G 1 132 ? 4.211 -36.168 13.457 1.00 40.35 152 TYR A CA 1
ATOM 8902 C C . TYR G 1 132 ? 3.747 -34.846 14.035 1.00 40.60 152 TYR A C 1
ATOM 8903 O O . TYR G 1 132 ? 2.765 -34.749 14.762 1.00 37.46 152 TYR A O 1
ATOM 8912 N N . TRP G 1 133 ? 4.475 -33.816 13.671 1.00 43.54 153 TRP A N 1
ATOM 8913 C CA . TRP G 1 133 ? 4.211 -32.497 14.166 1.00 45.25 153 TRP A CA 1
ATOM 8914 C C . TRP G 1 133 ? 2.842 -31.988 13.839 1.00 46.64 153 TRP A C 1
ATOM 8915 O O . TRP G 1 133 ? 2.155 -31.458 14.731 1.00 42.08 153 TRP A O 1
ATOM 8926 N N . ILE G 1 134 ? 2.437 -32.123 12.564 1.00 45.04 154 ILE A N 1
ATOM 8927 C CA . ILE G 1 134 ? 1.059 -31.773 12.153 1.00 45.76 154 ILE A CA 1
ATOM 8928 C C . ILE G 1 134 ? -0.008 -32.642 12.873 1.00 49.57 154 ILE A C 1
ATOM 8929 O O . ILE G 1 134 ? -0.979 -32.119 13.421 1.00 55.66 154 ILE A O 1
ATOM 8934 N N . THR G 1 135 ? 0.177 -33.961 12.912 1.00 45.39 155 THR A N 1
ATOM 8935 C CA . THR G 1 135 ? -0.744 -34.796 13.670 1.00 45.27 155 THR A CA 1
ATOM 8936 C C . THR G 1 135 ? -0.911 -34.332 15.125 1.00 46.85 155 THR A C 1
ATOM 8937 O O . THR G 1 135 ? -2.026 -34.211 15.617 1.00 44.67 155 THR A O 1
ATOM 8941 N N . ARG G 1 136 ? 0.211 -34.092 15.792 1.00 48.82 156 ARG A N 1
ATOM 8942 C CA . ARG G 1 136 ? 0.251 -33.691 17.192 1.00 51.71 156 ARG A CA 1
ATOM 8943 C C . ARG G 1 136 ? -0.587 -32.451 17.379 1.00 51.61 156 ARG A C 1
ATOM 8944 O O . ARG G 1 136 ? -1.453 -32.392 18.278 1.00 53.42 156 ARG A O 1
ATOM 8952 N N . ARG G 1 137 ? -0.312 -31.458 16.532 1.00 48.56 157 ARG A N 1
ATOM 8953 C CA . ARG G 1 137 ? -0.944 -30.152 16.648 1.00 47.98 157 ARG A CA 1
ATOM 8954 C C . ARG G 1 137 ? -2.426 -30.168 16.329 1.00 49.77 157 ARG A C 1
ATOM 8955 O O . ARG G 1 137 ? -3.229 -29.636 17.123 1.00 60.66 157 ARG A O 1
ATOM 8963 N N . PHE G 1 138 ? -2.771 -30.781 15.190 1.00 44.42 158 PHE A N 1
ATOM 8964 C CA . PHE G 1 138 ? -4.137 -31.054 14.787 1.00 42.57 158 PHE A CA 1
ATOM 8965 C C . PHE G 1 138 ? -4.945 -31.677 15.921 1.00 42.10 158 PHE A C 1
ATOM 8966 O O . PHE G 1 138 ? -5.982 -31.134 16.335 1.00 49.74 158 PHE A O 1
ATOM 8974 N N . VAL G 1 139 ? -4.456 -32.787 16.452 1.00 40.81 159 VAL A N 1
ATOM 8975 C CA . VAL G 1 139 ? -5.143 -33.438 17.552 1.00 44.62 159 VAL A CA 1
ATOM 8976 C C . VAL G 1 139 ? -5.281 -32.543 18.752 1.00 51.54 159 VAL A C 1
ATOM 8977 O O . VAL G 1 139 ? -6.328 -32.533 19.435 1.00 51.22 159 VAL A O 1
ATOM 8981 N N . ASN G 1 140 ? -4.211 -31.807 19.024 1.00 52.00 160 ASN A N 1
ATOM 8982 C CA . ASN G 1 140 ? -4.191 -30.989 20.203 1.00 54.71 160 ASN A CA 1
ATOM 8983 C C . ASN G 1 140 ? -5.206 -29.861 20.041 1.00 50.22 160 ASN A C 1
ATOM 8984 O O . ASN G 1 140 ? -5.840 -29.450 20.986 1.00 54.03 160 ASN A O 1
ATOM 8989 N N . GLN G 1 141 ? -5.402 -29.399 18.823 1.00 50.28 161 GLN A N 1
ATOM 8990 C CA . GLN G 1 141 ? -6.484 -28.455 18.526 1.00 54.97 161 GLN A CA 1
ATOM 8991 C C . GLN G 1 141 ? -7.861 -28.967 18.917 1.00 52.55 161 GLN A C 1
ATOM 8992 O O . GLN G 1 141 ? -8.657 -28.213 19.466 1.00 50.97 161 GLN A O 1
ATOM 8998 N N . LEU G 1 142 ? -8.126 -30.247 18.652 1.00 50.61 162 LEU A N 1
ATOM 8999 C CA . LEU G 1 142 ? -9.439 -30.837 18.985 1.00 56.84 162 LEU A CA 1
ATOM 9000 C C . LEU G 1 142 ? -9.679 -30.870 20.467 1.00 55.97 162 LEU A C 1
ATOM 9001 O O . LEU G 1 142 ? -10.829 -30.809 20.916 1.00 59.37 162 LEU A O 1
ATOM 9006 N N . ASN G 1 143 ? -8.590 -31.013 21.217 1.00 57.61 163 ASN A N 1
ATOM 9007 C CA . ASN G 1 143 ? -8.665 -31.121 22.673 1.00 55.79 163 ASN A CA 1
ATOM 9008 C C . ASN G 1 143 ? -8.599 -29.808 23.386 1.00 53.00 163 ASN A C 1
ATOM 9009 O O . ASN G 1 143 ? -8.835 -29.738 24.568 1.00 63.11 163 ASN A O 1
ATOM 9014 N N . THR G 1 144 ? -8.323 -28.743 22.664 1.00 51.50 164 THR A N 1
ATOM 9015 C CA . THR G 1 144 ? -8.278 -27.438 23.295 1.00 50.98 164 THR A CA 1
ATOM 9016 C C . THR G 1 144 ? -9.147 -26.430 22.595 1.00 47.35 164 THR A C 1
ATOM 9017 O O . THR G 1 144 ? -10.176 -26.075 23.085 1.00 56.48 164 THR A O 1
ATOM 9021 N N . LYS G 1 145 ? -8.713 -25.949 21.452 1.00 44.04 165 LYS A N 1
ATOM 9022 C CA . LYS G 1 145 ? -9.388 -24.892 20.758 1.00 47.13 165 LYS A CA 1
ATOM 9023 C C . LYS G 1 145 ? -10.819 -25.272 20.487 1.00 50.74 165 LYS A C 1
ATOM 9024 O O . LYS G 1 145 ? -11.685 -24.432 20.547 1.00 68.29 165 LYS A O 1
ATOM 9030 N N . TYR G 1 146 ? -11.081 -26.538 20.208 1.00 50.63 166 TYR A N 1
ATOM 9031 C CA . TYR G 1 146 ? -12.432 -26.993 19.859 1.00 51.50 166 TYR A CA 1
ATOM 9032 C C . TYR G 1 146 ? -13.128 -27.799 20.934 1.00 56.15 166 TYR A C 1
ATOM 9033 O O . TYR G 1 146 ? -14.130 -28.448 20.643 1.00 55.40 166 TYR A O 1
ATOM 9042 N N . ARG G 1 147 ? -12.614 -27.822 22.161 1.00 61.68 167 ARG A N 1
ATOM 9043 C CA . ARG G 1 147 ? -13.162 -28.779 23.116 1.00 64.99 167 ARG A CA 1
ATOM 9044 C C . ARG G 1 147 ? -14.623 -28.484 23.461 1.00 66.23 167 ARG A C 1
ATOM 9045 O O . ARG G 1 147 ? -15.402 -29.389 23.698 1.00 62.73 167 ARG A O 1
ATOM 9053 N N . ASP G 1 148 ? -14.995 -27.210 23.472 1.00 72.46 168 ASP A N 1
ATOM 9054 C CA . ASP G 1 148 ? -16.387 -26.830 23.714 1.00 75.44 168 ASP A CA 1
ATOM 9055 C C . ASP G 1 148 ? -17.345 -27.082 22.543 1.00 73.44 168 ASP A C 1
ATOM 9056 O O . ASP G 1 148 ? -18.488 -27.472 22.748 1.00 71.73 168 ASP A O 1
ATOM 9061 N N . SER G 1 149 ? -16.891 -26.836 21.319 1.00 73.71 169 SER A N 1
ATOM 9062 C CA . SER G 1 149 ? -17.735 -27.011 20.144 1.00 70.47 169 SER A CA 1
ATOM 9063 C C . SER G 1 149 ? -17.979 -28.450 19.794 1.00 69.12 169 SER A C 1
ATOM 9064 O O . SER G 1 149 ? -19.057 -28.774 19.326 1.00 71.62 169 SER A O 1
ATOM 9067 N N . LEU G 1 150 ? -16.989 -29.313 20.015 1.00 67.49 170 LEU A N 1
ATOM 9068 C CA . LEU G 1 150 ? -17.070 -30.679 19.496 1.00 65.33 170 LEU A CA 1
ATOM 9069 C C . LEU G 1 150 ? -18.283 -31.450 20.003 1.00 74.89 170 LEU A C 1
ATOM 9070 O O . LEU G 1 150 ? -18.838 -32.256 19.245 1.00 74.42 170 LEU A O 1
ATOM 9075 N N . PRO G 1 151 ? -18.720 -31.213 21.269 1.00 75.81 171 PRO A N 1
ATOM 9076 C CA . PRO G 1 151 ? -19.884 -31.982 21.689 1.00 71.90 171 PRO A CA 1
ATOM 9077 C C . PRO G 1 151 ? -21.202 -31.366 21.232 1.00 68.77 171 PRO A C 1
ATOM 9078 O O . PRO G 1 151 ? -22.230 -32.033 21.288 1.00 72.07 171 PRO A O 1
ATOM 9082 N N . GLN G 1 152 ? -21.158 -30.123 20.758 1.00 63.34 172 GLN A N 1
ATOM 9083 C CA . GLN G 1 152 ? -22.334 -29.463 20.199 1.00 65.78 172 GLN A CA 1
ATOM 9084 C C . GLN G 1 152 ? -22.632 -29.833 18.768 1.00 63.69 172 GLN A C 1
ATOM 9085 O O . GLN G 1 152 ? -23.594 -29.329 18.187 1.00 62.29 172 GLN A O 1
ATOM 9091 N N . LEU G 1 153 ? -21.800 -30.680 18.183 1.00 58.37 173 LEU A N 1
ATOM 9092 C CA . LEU G 1 153 ? -21.868 -30.868 16.752 1.00 58.98 173 LEU A CA 1
ATOM 9093 C C . LEU G 1 153 ? -23.036 -31.741 16.264 1.00 55.15 173 LEU A C 1
ATOM 9094 O O . LEU G 1 153 ? -23.714 -31.425 15.253 1.00 53.00 173 LEU A O 1
ATOM 9099 N N . PRO G 1 154 ? -23.316 -32.813 16.993 1.00 52.73 174 PRO A N 1
ATOM 9100 C CA . PRO G 1 154 ? -24.513 -33.620 16.677 1.00 51.13 174 PRO A CA 1
ATOM 9101 C C . PRO G 1 154 ? -25.790 -32.801 16.573 1.00 51.79 174 PRO A C 1
ATOM 9102 O O . PRO G 1 154 ? -26.620 -33.076 15.707 1.00 49.86 174 PRO A O 1
ATOM 9106 N N . LYS G 1 155 ? -25.919 -31.770 17.417 1.00 60.03 175 LYS A N 1
ATOM 9107 C CA . LYS G 1 155 ? -27.088 -30.865 17.397 1.00 55.89 175 LYS A CA 1
ATOM 9108 C C . LYS G 1 155 ? -27.058 -30.035 16.135 1.00 49.62 175 LYS A C 1
ATOM 9109 O O . LYS G 1 155 ? -28.045 -29.961 15.410 1.00 54.35 175 LYS A O 1
ATOM 9115 N N . ALA G 1 156 ? -25.914 -29.437 15.836 1.00 42.51 176 ALA A N 1
ATOM 9116 C CA . ALA G 1 156 ? -25.811 -28.669 14.589 1.00 44.68 176 ALA A CA 1
ATOM 9117 C C . ALA G 1 156 ? -26.201 -29.539 13.373 1.00 44.43 176 ALA A C 1
ATOM 9118 O O . ALA G 1 156 ? -26.875 -29.086 12.459 1.00 45.46 176 ALA A O 1
ATOM 9120 N N . PHE G 1 157 ? -25.753 -30.790 13.390 1.00 44.05 177 PHE A N 1
ATOM 9121 C CA . PHE G 1 157 ? -26.079 -31.725 12.350 1.00 45.94 177 PHE A CA 1
ATOM 9122 C C . PHE G 1 157 ? -27.587 -31.828 12.149 1.00 49.18 177 PHE A C 1
ATOM 9123 O O . PHE G 1 157 ? -28.058 -31.677 11.002 1.00 46.31 177 PHE A O 1
ATOM 9131 N N . GLU G 1 158 ? -28.329 -32.087 13.245 1.00 50.61 178 GLU A N 1
ATOM 9132 C CA . GLU G 1 158 ? -29.801 -32.081 13.174 1.00 55.00 178 GLU A CA 1
ATOM 9133 C C . GLU G 1 158 ? -30.343 -30.733 12.669 1.00 51.89 178 GLU A C 1
ATOM 9134 O O . GLU G 1 158 ? -31.179 -30.675 11.777 1.00 50.98 178 GLU A O 1
ATOM 9140 N N . GLN G 1 159 ? -29.815 -29.637 13.180 1.00 52.30 179 GLN A N 1
ATOM 9141 C CA . GLN G 1 159 ? -30.233 -28.336 12.685 1.00 55.28 179 GLN A CA 1
ATOM 9142 C C . GLN G 1 159 ? -30.116 -28.198 11.193 1.00 54.10 179 GLN A C 1
ATOM 9143 O O . GLN G 1 159 ? -31.029 -27.677 10.538 1.00 66.33 179 GLN A O 1
ATOM 9149 N N . TYR G 1 160 ? -29.000 -28.643 10.644 1.00 53.65 180 TYR A N 1
ATOM 9150 C CA . TYR G 1 160 ? -28.721 -28.359 9.249 1.00 53.17 180 TYR A CA 1
ATOM 9151 C C . TYR G 1 160 ? -29.187 -29.401 8.285 1.00 50.51 180 TYR A C 1
ATOM 9152 O O . TYR G 1 160 ? -29.475 -29.074 7.123 1.00 52.09 180 TYR A O 1
ATOM 9161 N N . LEU G 1 161 ? -29.306 -30.642 8.760 1.00 48.99 181 LEU A N 1
ATOM 9162 C CA . LEU G 1 161 ? -29.967 -31.697 7.956 1.00 45.93 181 LEU A CA 1
ATOM 9163 C C . LEU G 1 161 ? -31.368 -31.272 7.706 1.00 46.92 181 LEU A C 1
ATOM 9164 O O . LEU G 1 161 ? -31.869 -31.379 6.612 1.00 46.25 181 LEU A O 1
ATOM 9169 N N . ASN G 1 162 ? -31.978 -30.761 8.762 1.00 55.94 182 ASN A N 1
ATOM 9170 C CA . ASN G 1 162 ? -33.361 -30.425 8.759 1.00 54.60 182 ASN A CA 1
ATOM 9171 C C . ASN G 1 162 ? -33.673 -29.377 7.734 1.00 55.62 182 ASN A C 1
ATOM 9172 O O . ASN G 1 162 ? -34.535 -29.602 6.932 1.00 67.10 182 ASN A O 1
ATOM 9177 N N . LEU G 1 163 ? -32.965 -28.255 7.744 1.00 55.35 183 LEU A N 1
ATOM 9178 C CA . LEU G 1 163 ? -33.126 -27.228 6.735 1.00 53.62 183 LEU A CA 1
ATOM 9179 C C . LEU G 1 163 ? -32.900 -27.743 5.342 1.00 55.64 183 LEU A C 1
ATOM 9180 O O . LEU G 1 163 ? -33.573 -27.314 4.419 1.00 67.63 183 LEU A O 1
ATOM 9185 N N . GLU G 1 164 ? -31.968 -28.673 5.168 1.00 57.37 184 GLU A N 1
ATOM 9186 C CA . GLU G 1 164 ? -31.678 -29.146 3.818 1.00 57.14 184 GLU A CA 1
ATOM 9187 C C . GLU G 1 164 ? -32.616 -30.264 3.331 1.00 61.91 184 GLU A C 1
ATOM 9188 O O . GLU G 1 164 ? -33.020 -30.276 2.176 1.00 67.70 184 GLU A O 1
ATOM 9194 N N . ASP G 1 165 ? -32.935 -31.208 4.208 1.00 58.38 185 ASP A N 1
ATOM 9195 C CA . ASP G 1 165 ? -33.942 -32.187 3.938 1.00 53.37 185 ASP A CA 1
ATOM 9196 C C . ASP G 1 165 ? -34.616 -32.684 5.232 1.00 54.56 185 ASP A C 1
ATOM 9197 O O . ASP G 1 165 ? -34.155 -33.664 5.870 1.00 50.78 185 ASP A O 1
ATOM 9202 N N . GLY G 1 166 ? -35.736 -32.055 5.573 1.00 46.98 186 GLY A N 1
ATOM 9203 C CA . GLY G 1 166 ? -36.516 -32.435 6.740 1.00 46.86 186 GLY A CA 1
ATOM 9204 C C . GLY G 1 166 ? -37.058 -33.847 6.726 1.00 48.03 186 GLY A C 1
ATOM 9205 O O . GLY G 1 166 ? -37.067 -34.504 7.759 1.00 50.82 186 GLY A O 1
ATOM 9206 N N . ARG G 1 167 ? -37.496 -34.326 5.559 1.00 52.65 187 ARG A N 1
ATOM 9207 C CA . ARG G 1 167 ? -38.017 -35.697 5.422 1.00 51.22 187 ARG A CA 1
ATOM 9208 C C . ARG G 1 167 ? -36.996 -36.763 5.876 1.00 50.77 187 ARG A C 1
ATOM 9209 O O . ARG G 1 167 ? -37.316 -37.723 6.608 1.00 45.48 187 ARG A O 1
ATOM 9217 N N . LEU G 1 168 ? -35.757 -36.576 5.435 1.00 52.19 188 LEU A N 1
ATOM 9218 C CA . LEU G 1 168 ? -34.650 -37.452 5.834 1.00 50.42 188 LEU A CA 1
ATOM 9219 C C . LEU G 1 168 ? -34.427 -37.447 7.341 1.00 49.72 188 LEU A C 1
ATOM 9220 O O . LEU G 1 168 ? -34.259 -38.517 7.948 1.00 47.55 188 LEU A O 1
ATOM 9225 N N . LEU G 1 169 ? -34.481 -36.258 7.952 1.00 45.89 189 LEU A N 1
ATOM 9226 C CA . LEU G 1 169 ? -34.323 -36.180 9.383 1.00 44.80 189 LEU A CA 1
ATOM 9227 C C . LEU G 1 169 ? -35.433 -36.909 10.105 1.00 48.54 189 LEU A C 1
ATOM 9228 O O . LEU G 1 169 ? -35.180 -37.654 11.072 1.00 53.11 189 LEU A O 1
ATOM 9233 N N . THR G 1 170 ? -36.649 -36.762 9.581 1.00 53.60 190 THR A N 1
ATOM 9234 C CA . THR G 1 170 ? -37.828 -37.498 10.083 1.00 57.38 190 THR A CA 1
ATOM 9235 C C . THR G 1 170 ? -37.586 -38.998 10.042 1.00 52.35 190 THR A C 1
ATOM 9236 O O . THR G 1 170 ? -37.776 -39.697 11.033 1.00 56.15 190 THR A O 1
ATOM 9240 N N . HIS G 1 171 ? -37.102 -39.462 8.901 1.00 51.24 191 HIS A N 1
ATOM 9241 C CA . HIS G 1 171 ? -36.875 -40.869 8.705 1.00 51.99 191 HIS A CA 1
ATOM 9242 C C . HIS G 1 171 ? -35.879 -41.373 9.690 1.00 51.31 191 HIS A C 1
ATOM 9243 O O . HIS G 1 171 ? -36.051 -42.456 10.249 1.00 49.39 191 HIS A O 1
ATOM 9250 N N . LEU G 1 172 ? -34.837 -40.579 9.938 1.00 53.28 192 LEU A N 1
ATOM 9251 C CA . LEU G 1 172 ? -33.777 -40.999 10.855 1.00 52.92 192 LEU A CA 1
ATOM 9252 C C . LEU G 1 172 ? -34.378 -41.180 12.210 1.00 54.66 192 LEU A C 1
ATOM 9253 O O . LEU G 1 172 ? -34.085 -42.147 12.916 1.00 55.41 192 LEU A O 1
ATOM 9258 N N . ARG G 1 173 ? -35.236 -40.225 12.547 1.00 58.16 193 ARG A N 1
ATOM 9259 C CA . ARG G 1 173 ? -35.917 -40.186 13.829 1.00 60.82 193 ARG A CA 1
ATOM 9260 C C . ARG G 1 173 ? -36.880 -41.368 14.013 1.00 57.09 193 ARG A C 1
ATOM 9261 O O . ARG G 1 173 ? -36.837 -42.056 15.038 1.00 55.68 193 ARG A O 1
ATOM 9269 N N . MET G 1 174 ? -37.699 -41.632 13.006 1.00 55.69 194 MET A N 1
ATOM 9270 C CA . MET G 1 174 ? -38.579 -42.816 13.010 1.00 61.31 194 MET A CA 1
ATOM 9271 C C . MET G 1 174 ? -37.870 -44.125 13.326 1.00 61.23 194 MET A C 1
ATOM 9272 O O . MET G 1 174 ? -38.365 -44.898 14.099 1.00 77.05 194 MET A O 1
ATOM 9277 N N . CYS G 1 175 ? -36.714 -44.376 12.736 1.00 63.40 195 CYS A N 1
ATOM 9278 C CA . CYS G 1 175 ? -35.952 -45.586 13.033 1.00 65.37 195 CYS A CA 1
ATOM 9279 C C . CYS G 1 175 ? -35.153 -45.460 14.359 1.00 74.31 195 CYS A C 1
ATOM 9280 O O . CYS G 1 175 ? -34.368 -46.349 14.722 1.00 72.90 195 CYS A O 1
ATOM 9283 N N . SER G 1 176 ? -35.393 -44.362 15.084 1.00 76.59 196 SER A N 1
ATOM 9284 C CA . SER G 1 176 ? -34.571 -43.921 16.217 1.00 76.13 196 SER A CA 1
ATOM 9285 C C . SER G 1 176 ? -33.072 -44.123 15.973 1.00 76.27 196 SER A C 1
ATOM 9286 O O . SER G 1 176 ? -32.330 -44.664 16.806 1.00 77.05 196 SER A O 1
ATOM 9289 N N . ALA G 1 177 ? -32.649 -43.641 14.809 1.00 76.04 197 ALA A N 1
ATOM 9290 C CA . ALA G 1 177 ? -31.281 -43.776 14.346 1.00 70.27 197 ALA A CA 1
ATOM 9291 C C . ALA G 1 177 ? -30.438 -42.592 14.766 1.00 69.12 197 ALA A C 1
ATOM 9292 O O . ALA G 1 177 ? -29.214 -42.694 14.859 1.00 71.87 197 ALA A O 1
ATOM 9294 N N . ALA G 1 178 ? -31.106 -41.485 15.066 1.00 73.28 198 ALA A N 1
ATOM 9295 C CA . ALA G 1 178 ? -30.425 -40.253 15.442 1.00 75.32 198 ALA A CA 1
ATOM 9296 C C . ALA G 1 178 ? -29.394 -40.384 16.606 1.00 78.76 198 ALA A C 1
ATOM 9297 O O . ALA G 1 178 ? -28.300 -39.817 16.525 1.00 75.19 198 ALA A O 1
ATOM 9299 N N . PRO G 1 179 ? -29.707 -41.156 17.667 1.00 82.13 199 PRO A N 1
ATOM 9300 C CA . PRO G 1 179 ? -28.626 -41.304 18.669 1.00 78.90 199 PRO A CA 1
ATOM 9301 C C . PRO G 1 179 ? -27.471 -42.249 18.276 1.00 72.36 199 PRO A C 1
ATOM 9302 O O . PRO G 1 179 ? -26.411 -42.219 18.912 1.00 81.40 199 PRO A O 1
ATOM 9306 N N . LYS G 1 180 ? -27.669 -43.070 17.251 1.00 68.04 200 LYS A N 1
ATOM 9307 C CA . LYS G 1 180 ? -26.736 -44.182 16.950 1.00 68.48 200 LYS A CA 1
ATOM 9308 C C . LYS G 1 180 ? -25.848 -43.884 15.745 1.00 64.59 200 LYS A C 1
ATOM 9309 O O . LYS G 1 180 ? -25.029 -44.714 15.348 1.00 64.39 200 LYS A O 1
ATOM 9315 N N . LEU G 1 181 ? -26.055 -42.710 15.147 1.00 60.83 201 LEU A N 1
ATOM 9316 C CA . LEU G 1 181 ? -25.223 -42.168 14.077 1.00 53.62 201 LEU A CA 1
ATOM 9317 C C . LEU G 1 181 ? -23.767 -42.123 14.536 1.00 53.03 201 LEU A C 1
ATOM 9318 O O . LEU G 1 181 ? -23.501 -41.825 15.698 1.00 53.09 201 LEU A O 1
ATOM 9323 N N . PRO G 1 182 ? -22.827 -42.442 13.633 1.00 47.56 202 PRO A N 1
ATOM 9324 C CA . PRO G 1 182 ? -21.409 -42.535 13.979 1.00 48.31 202 PRO A CA 1
ATOM 9325 C C . PRO G 1 182 ? -20.734 -41.145 14.243 1.00 50.52 202 PRO A C 1
ATOM 9326 O O . PRO G 1 182 ? -19.996 -40.632 13.400 1.00 53.27 202 PRO A O 1
ATOM 9330 N N . TYR G 1 183 ? -20.974 -40.563 15.401 1.00 48.80 203 TYR A N 1
ATOM 9331 C CA . TYR G 1 183 ? -20.615 -39.185 15.633 1.00 53.00 203 TYR A CA 1
ATOM 9332 C C . TYR G 1 183 ? -19.134 -39.002 15.948 1.00 55.19 203 TYR A C 1
ATOM 9333 O O . TYR G 1 183 ? -18.526 -38.026 15.540 1.00 54.47 203 TYR A O 1
ATOM 9342 N N . ASP G 1 184 ? -18.552 -39.949 16.668 1.00 57.31 204 ASP A N 1
ATOM 9343 C CA . ASP G 1 184 ? -17.118 -39.948 16.928 1.00 54.62 204 ASP A CA 1
ATOM 9344 C C . ASP G 1 184 ? -16.361 -40.177 15.634 1.00 53.85 204 ASP A C 1
ATOM 9345 O O . ASP G 1 184 ? -15.303 -39.578 15.430 1.00 59.04 204 ASP A O 1
ATOM 9350 N N . LEU G 1 185 ? -16.892 -40.991 14.726 1.00 47.87 205 LEU A N 1
ATOM 9351 C CA . LEU G 1 185 ? -16.261 -41.096 13.409 1.00 44.61 205 LEU A CA 1
ATOM 9352 C C . LEU G 1 185 ? -16.258 -39.709 12.704 1.00 46.11 205 LEU A C 1
ATOM 9353 O O . LEU G 1 185 ? -15.241 -39.309 12.137 1.00 45.06 205 LEU A O 1
ATOM 9358 N N . TRP G 1 186 ? -17.363 -38.971 12.761 1.00 41.85 206 TRP A N 1
ATOM 9359 C CA . TRP G 1 186 ? -17.391 -37.665 12.123 1.00 43.77 206 TRP A CA 1
ATOM 9360 C C . TRP G 1 186 ? -16.788 -36.576 12.915 1.00 47.48 206 TRP A C 1
ATOM 9361 O O . TRP G 1 186 ? -16.181 -35.700 12.328 1.00 53.85 206 TRP A O 1
ATOM 9372 N N . PHE G 1 187 ? -16.995 -36.554 14.226 1.00 47.90 207 PHE A N 1
ATOM 9373 C CA . PHE G 1 187 ? -16.612 -35.381 15.016 1.00 53.56 207 PHE A CA 1
ATOM 9374 C C . PHE G 1 187 ? -15.476 -35.570 16.037 1.00 60.21 207 PHE A C 1
ATOM 9375 O O . PHE G 1 187 ? -15.069 -34.612 16.671 1.00 68.48 207 PHE A O 1
ATOM 9383 N N . LYS G 1 188 ? -15.026 -36.794 16.262 1.00 57.97 208 LYS A N 1
ATOM 9384 C CA . LYS G 1 188 ? -13.790 -37.004 16.993 1.00 56.68 208 LYS A CA 1
ATOM 9385 C C . LYS G 1 188 ? -12.666 -37.312 15.994 1.00 60.61 208 LYS A C 1
ATOM 9386 O O . LYS G 1 188 ? -11.626 -36.681 16.048 1.00 58.75 208 LYS A O 1
ATOM 9392 N N . ARG G 1 189 ? -12.874 -38.243 15.058 1.00 52.95 209 ARG A N 1
ATOM 9393 C CA . ARG G 1 189 ? -11.840 -38.547 14.078 1.00 44.25 209 ARG A CA 1
ATOM 9394 C C . ARG G 1 189 ? -11.889 -37.651 12.862 1.00 46.41 209 ARG A C 1
ATOM 9395 O O . ARG G 1 189 ? -11.088 -37.808 11.948 1.00 44.28 209 ARG A O 1
ATOM 9403 N N . CYS G 1 190 ? -12.833 -36.711 12.825 1.00 47.01 210 CYS A N 1
ATOM 9404 C CA . CYS G 1 190 ? -12.950 -35.836 11.653 1.00 46.95 210 CYS A CA 1
ATOM 9405 C C . CYS G 1 190 ? -12.886 -36.591 10.301 1.00 48.68 210 CYS A C 1
ATOM 9406 O O . CYS G 1 190 ? -12.264 -36.125 9.354 1.00 51.06 210 CYS A O 1
ATOM 9409 N N . PHE G 1 191 ? -13.535 -37.752 10.221 1.00 43.36 211 PHE A N 1
ATOM 9410 C CA . PHE G 1 191 ? -13.744 -38.442 8.967 1.00 42.34 211 PHE A CA 1
ATOM 9411 C C . PHE G 1 191 ? -12.512 -39.233 8.532 1.00 45.35 211 PHE A C 1
ATOM 9412 O O . PHE G 1 191 ? -12.464 -39.775 7.387 1.00 40.02 211 PHE A O 1
ATOM 9420 N N . ALA G 1 192 ? -11.539 -39.343 9.445 1.00 41.11 212 ALA A N 1
ATOM 9421 C CA . ALA G 1 192 ? -10.395 -40.217 9.187 1.00 39.55 212 ALA A CA 1
ATOM 9422 C C . ALA G 1 192 ? -10.878 -41.653 9.117 1.00 39.95 212 ALA A C 1
ATOM 9423 O O . ALA G 1 192 ? -11.419 -42.165 10.079 1.00 46.34 212 ALA A O 1
ATOM 9425 N N . GLY G 1 193 ? -10.694 -42.314 7.988 1.00 38.90 213 GLY A N 1
ATOM 9426 C CA . GLY G 1 193 ? -11.061 -43.714 7.931 1.00 39.65 213 GLY A CA 1
ATOM 9427 C C . GLY G 1 193 ? -12.432 -43.863 7.358 1.00 46.92 213 GLY A C 1
ATOM 9428 O O . GLY G 1 193 ? -12.977 -44.932 7.347 1.00 58.56 213 GLY A O 1
ATOM 9429 N N . CYS G 1 194 ? -12.984 -42.765 6.864 1.00 53.52 214 CYS A N 1
ATOM 9430 C CA . CYS G 1 194 ? -14.279 -42.745 6.261 1.00 49.26 214 CYS A CA 1
ATOM 9431 C C . CYS G 1 194 ? -14.198 -42.184 4.857 1.00 53.23 214 CYS A C 1
ATOM 9432 O O . CYS G 1 194 ? -14.856 -42.698 3.976 1.00 64.22 214 CYS A O 1
ATOM 9435 N N . LEU G 1 195 ? -13.420 -41.120 4.671 1.00 49.75 215 LEU A N 1
ATOM 9436 C CA . LEU G 1 195 ? -13.268 -40.461 3.405 1.00 45.83 215 LEU A CA 1
ATOM 9437 C C . LEU G 1 195 ? -11.832 -40.605 2.977 1.00 46.47 215 LEU A C 1
ATOM 9438 O O . LEU G 1 195 ? -10.917 -40.406 3.774 1.00 45.96 215 LEU A O 1
ATOM 9443 N N . PRO G 1 196 ? -11.617 -40.899 1.693 1.00 48.35 216 PRO A N 1
ATOM 9444 C CA . PRO G 1 196 ? -10.255 -41.014 1.145 1.00 42.29 216 PRO A CA 1
ATOM 9445 C C . PRO G 1 196 ? -9.457 -39.749 1.408 1.00 42.18 216 PRO A C 1
ATOM 9446 O O . PRO G 1 196 ? -9.928 -38.624 1.187 1.00 46.90 216 PRO A O 1
ATOM 9450 N N . GLU G 1 197 ? -8.248 -39.930 1.885 1.00 42.67 217 GLU A N 1
ATOM 9451 C CA . GLU G 1 197 ? -7.345 -38.786 2.162 1.00 45.64 217 GLU A CA 1
ATOM 9452 C C . GLU G 1 197 ? -7.195 -37.695 1.101 1.00 43.57 217 GLU A C 1
ATOM 9453 O O . GLU G 1 197 ? -7.031 -36.523 1.436 1.00 47.11 217 GLU A O 1
ATOM 9459 N N . SER G 1 198 ? -7.300 -38.038 -0.168 1.00 48.64 218 SER A N 1
ATOM 9460 C CA . SER G 1 198 ? -7.216 -37.003 -1.216 1.00 49.79 218 SER A CA 1
ATOM 9461 C C . SER G 1 198 ? -8.362 -35.996 -1.113 1.00 46.45 218 SER A C 1
ATOM 9462 O O . SER G 1 198 ? -8.269 -34.937 -1.660 1.00 49.68 218 SER A O 1
ATOM 9465 N N . SER G 1 199 ? -9.448 -36.344 -0.435 1.00 44.99 219 SER A N 1
ATOM 9466 C CA . SER G 1 199 ? -10.597 -35.434 -0.307 1.00 50.21 219 SER A CA 1
ATOM 9467 C C . SER G 1 199 ? -10.691 -34.918 1.133 1.00 50.23 219 SER A C 1
ATOM 9468 O O . SER G 1 199 ? -11.022 -33.740 1.398 1.00 46.40 219 SER A O 1
ATOM 9471 N N . LEU G 1 200 ? -10.358 -35.812 2.057 1.00 43.97 220 LEU A N 1
ATOM 9472 C CA . LEU G 1 200 ? -10.367 -35.490 3.440 1.00 43.77 220 LEU A CA 1
ATOM 9473 C C . LEU G 1 200 ? -9.464 -34.283 3.687 1.00 45.19 220 LEU A C 1
ATOM 9474 O O . LEU G 1 200 ? -9.746 -33.448 4.559 1.00 48.62 220 LEU A O 1
ATOM 9479 N N . GLN G 1 201 ? -8.392 -34.157 2.917 1.00 45.95 221 GLN A N 1
ATOM 9480 C CA . GLN G 1 201 ? -7.481 -33.049 3.168 1.00 45.36 221 GLN A CA 1
ATOM 9481 C C . GLN G 1 201 ? -8.093 -31.718 2.918 1.00 45.74 221 GLN A C 1
ATOM 9482 O O . GLN G 1 201 ? -7.738 -30.763 3.618 1.00 45.93 221 GLN A O 1
ATOM 9488 N N . ARG G 1 202 ? -8.984 -31.652 1.924 1.00 44.60 222 ARG A N 1
ATOM 9489 C CA . ARG G 1 202 ? -9.727 -30.433 1.603 1.00 41.99 222 ARG A CA 1
ATOM 9490 C C . ARG G 1 202 ? -10.694 -30.001 2.703 1.00 43.80 222 ARG A C 1
ATOM 9491 O O . ARG G 1 202 ? -10.922 -28.796 2.906 1.00 47.88 222 ARG A O 1
ATOM 9499 N N . VAL G 1 203 ? -11.230 -30.988 3.428 1.00 42.38 223 VAL A N 1
ATOM 9500 C CA . VAL G 1 203 ? -12.027 -30.781 4.658 1.00 43.32 223 VAL A CA 1
ATOM 9501 C C . VAL G 1 203 ? -11.096 -30.225 5.743 1.00 47.05 223 VAL A C 1
ATOM 9502 O O . VAL G 1 203 ? -11.401 -29.235 6.422 1.00 49.01 223 VAL A O 1
ATOM 9506 N N . TRP G 1 204 ? -9.959 -30.895 5.907 1.00 42.59 224 TRP A N 1
ATOM 9507 C CA . TRP G 1 204 ? -9.020 -30.492 6.904 1.00 42.78 224 TRP A CA 1
ATOM 9508 C C . TRP G 1 204 ? -8.375 -29.154 6.677 1.00 45.51 224 TRP A C 1
ATOM 9509 O O . TRP G 1 204 ? -8.072 -28.456 7.651 1.00 50.97 224 TRP A O 1
ATOM 9520 N N . ASP G 1 205 ? -8.194 -28.746 5.420 1.00 46.24 225 ASP A N 1
ATOM 9521 C CA . ASP G 1 205 ? -7.740 -27.360 5.146 1.00 50.44 225 ASP A CA 1
ATOM 9522 C C . ASP G 1 205 ? -8.520 -26.376 5.984 1.00 49.29 225 ASP A C 1
ATOM 9523 O O . ASP G 1 205 ? -7.950 -25.448 6.547 1.00 50.51 225 ASP A O 1
ATOM 9528 N N . LYS G 1 206 ? -9.823 -26.629 6.066 1.00 48.34 226 LYS A N 1
ATOM 9529 C CA . LYS G 1 206 ? -10.737 -25.798 6.813 1.00 47.87 226 LYS A CA 1
ATOM 9530 C C . LYS G 1 206 ? -10.593 -26.025 8.314 1.00 46.65 226 LYS A C 1
ATOM 9531 O O . LYS G 1 206 ? -10.639 -25.080 9.091 1.00 45.88 226 LYS A O 1
ATOM 9537 N N . VAL G 1 207 ? -10.439 -27.276 8.725 1.00 45.69 227 VAL A N 1
ATOM 9538 C CA . VAL G 1 207 ? -10.372 -27.571 10.147 1.00 50.40 227 VAL A CA 1
ATOM 9539 C C . VAL G 1 207 ? -9.114 -26.967 10.768 1.00 50.16 227 VAL A C 1
ATOM 9540 O O . VAL G 1 207 ? -9.143 -26.365 11.854 1.00 48.36 227 VAL A O 1
ATOM 9544 N N . VAL G 1 208 ? -8.033 -27.086 10.017 1.00 50.27 228 VAL A N 1
ATOM 9545 C CA . VAL G 1 208 ? -6.751 -26.507 10.380 1.00 53.93 228 VAL A CA 1
ATOM 9546 C C . VAL G 1 208 ? -6.794 -24.968 10.452 1.00 56.86 228 VAL A C 1
ATOM 9547 O O . VAL G 1 208 ? -6.199 -24.382 11.361 1.00 68.96 228 VAL A O 1
ATOM 9551 N N . SER G 1 209 ? -7.489 -24.324 9.517 1.00 49.69 229 SER A N 1
ATOM 9552 C CA . SER G 1 209 ? -7.637 -22.884 9.539 1.00 48.76 229 SER A CA 1
ATOM 9553 C C . SER G 1 209 ? -8.793 -22.432 10.382 1.00 53.10 229 SER A C 1
ATOM 9554 O O . SER G 1 209 ? -9.379 -21.391 10.094 1.00 52.25 229 SER A O 1
ATOM 9557 N N . GLY G 1 210 ? -9.136 -23.208 11.413 1.00 55.95 230 GLY A N 1
ATOM 9558 C CA . GLY G 1 210 ? -9.975 -22.668 12.464 1.00 57.31 230 GLY A CA 1
ATOM 9559 C C . GLY G 1 210 ? -11.472 -22.945 12.542 1.00 61.03 230 GLY A C 1
ATOM 9560 O O . GLY G 1 210 ? -12.108 -22.549 13.519 1.00 62.65 230 GLY A O 1
ATOM 9561 N N . SER G 1 211 ? -12.050 -23.623 11.555 1.00 60.72 231 SER A N 1
ATOM 9562 C CA . SER G 1 211 ? -13.480 -23.943 11.619 1.00 54.57 231 SER A CA 1
ATOM 9563 C C . SER G 1 211 ? -13.704 -25.409 11.810 1.00 51.64 231 SER A C 1
ATOM 9564 O O . SER G 1 211 ? -13.191 -26.192 11.004 1.00 51.46 231 SER A O 1
ATOM 9567 N N . CYS G 1 212 ? -14.476 -25.771 12.837 1.00 47.92 232 CYS A N 1
ATOM 9568 C CA . CYS G 1 212 ? -14.916 -27.147 12.985 1.00 47.90 232 CYS A CA 1
ATOM 9569 C C . CYS G 1 212 ? -16.362 -27.462 12.520 1.00 45.54 232 CYS A C 1
ATOM 9570 O O . CYS G 1 212 ? -16.705 -28.634 12.402 1.00 50.40 232 CYS A O 1
ATOM 9573 N N . LYS G 1 213 ? -17.167 -26.438 12.244 1.00 43.32 233 LYS A N 1
ATOM 9574 C CA . LYS G 1 213 ? -18.497 -26.565 11.658 1.00 44.91 233 LYS A CA 1
ATOM 9575 C C . LYS G 1 213 ? -18.498 -27.287 10.320 1.00 49.16 233 LYS A C 1
ATOM 9576 O O . LYS G 1 213 ? -19.448 -28.031 10.005 1.00 49.58 233 LYS A O 1
ATOM 9582 N N . ILE G 1 214 ? -17.444 -27.088 9.533 1.00 48.31 234 ILE A N 1
ATOM 9583 C CA . ILE G 1 214 ? -17.332 -27.795 8.240 1.00 45.44 234 ILE A CA 1
ATOM 9584 C C . ILE G 1 214 ? -17.646 -29.294 8.463 1.00 44.50 234 ILE A C 1
ATOM 9585 O O . ILE G 1 214 ? -18.234 -29.928 7.615 1.00 41.69 234 ILE A O 1
ATOM 9590 N N . LEU G 1 215 ? -17.246 -29.851 9.608 1.00 42.02 235 LEU A N 1
ATOM 9591 C CA . LEU G 1 215 ? -17.486 -31.261 9.866 1.00 42.32 235 LEU A CA 1
ATOM 9592 C C . LEU G 1 215 ? -18.959 -31.590 9.812 1.00 44.37 235 LEU A C 1
ATOM 9593 O O . LEU G 1 215 ? -19.323 -32.604 9.243 1.00 46.85 235 LEU A O 1
ATOM 9598 N N . VAL G 1 216 ? -19.792 -30.728 10.391 1.00 43.91 236 VAL A N 1
ATOM 9599 C CA . VAL G 1 216 ? -21.260 -30.841 10.282 1.00 44.24 236 VAL A CA 1
ATOM 9600 C C . VAL G 1 216 ? -21.732 -30.890 8.829 1.00 46.90 236 VAL A C 1
ATOM 9601 O O . VAL G 1 216 ? -22.489 -31.796 8.452 1.00 49.96 236 VAL A O 1
ATOM 9605 N N . PHE G 1 217 ? -21.254 -29.943 8.019 1.00 43.06 237 PHE A N 1
ATOM 9606 C CA . PHE G 1 217 ? -21.619 -29.888 6.616 1.00 45.15 237 PHE A CA 1
ATOM 9607 C C . PHE G 1 217 ? -21.138 -31.071 5.772 1.00 46.62 237 PHE A C 1
ATOM 9608 O O . PHE G 1 217 ? -21.700 -31.359 4.715 1.00 48.51 237 PHE A O 1
ATOM 9616 N N . VAL G 1 218 ? -20.122 -31.772 6.243 1.00 45.35 238 VAL A N 1
ATOM 9617 C CA . VAL G 1 218 ? -19.647 -32.947 5.510 1.00 45.29 238 VAL A CA 1
ATOM 9618 C C . VAL G 1 218 ? -20.614 -34.062 5.847 1.00 46.99 238 VAL A C 1
ATOM 9619 O O . VAL G 1 218 ? -21.060 -34.786 4.938 1.00 43.33 238 VAL A O 1
ATOM 9623 N N . ALA G 1 219 ? -20.978 -34.158 7.131 1.00 41.53 239 ALA A N 1
ATOM 9624 C CA . ALA G 1 219 ? -21.967 -35.121 7.537 1.00 42.59 239 ALA A CA 1
ATOM 9625 C C . ALA G 1 219 ? -23.338 -34.907 6.814 1.00 45.28 239 ALA A C 1
ATOM 9626 O O . ALA G 1 219 ? -23.918 -35.861 6.267 1.00 46.36 239 ALA A O 1
ATOM 9628 N N . VAL G 1 220 ? -23.828 -33.669 6.781 1.00 45.71 240 VAL A N 1
ATOM 9629 C CA . VAL G 1 220 ? -25.117 -33.366 6.154 1.00 42.56 240 VAL A CA 1
ATOM 9630 C C . VAL G 1 220 ? -25.062 -33.790 4.714 1.00 41.57 240 VAL A C 1
ATOM 9631 O O . VAL G 1 220 ? -25.972 -34.456 4.201 1.00 39.11 240 VAL A O 1
ATOM 9635 N N . GLU G 1 221 ? -23.969 -33.409 4.066 1.00 42.23 241 GLU A N 1
ATOM 9636 C CA . GLU G 1 221 ? -23.775 -33.698 2.647 1.00 40.38 241 GLU A CA 1
ATOM 9637 C C . GLU G 1 221 ? -23.680 -35.194 2.387 1.00 41.16 241 GLU A C 1
ATOM 9638 O O . GLU G 1 221 ? -24.198 -35.687 1.401 1.00 49.71 241 GLU A O 1
ATOM 9644 N N . ILE G 1 222 ? -23.034 -35.945 3.267 1.00 38.83 242 ILE A N 1
ATOM 9645 C CA . ILE G 1 222 ? -23.051 -37.391 3.125 1.00 38.20 242 ILE A CA 1
ATOM 9646 C C . ILE G 1 222 ? -24.490 -37.896 3.127 1.00 42.12 242 ILE A C 1
ATOM 9647 O O . ILE G 1 222 ? -24.856 -38.740 2.308 1.00 41.59 242 ILE A O 1
ATOM 9652 N N . LEU G 1 223 ? -25.321 -37.369 4.023 1.00 42.59 243 LEU A N 1
ATOM 9653 C CA . LEU G 1 223 ? -26.683 -37.847 4.084 1.00 43.82 243 LEU A CA 1
ATOM 9654 C C . LEU G 1 223 ? -27.532 -37.468 2.883 1.00 46.15 243 LEU A C 1
ATOM 9655 O O . LEU G 1 223 ? -28.239 -38.331 2.359 1.00 49.60 243 LEU A O 1
ATOM 9660 N N . LEU G 1 224 ? -27.439 -36.221 2.415 1.00 46.03 244 LEU A N 1
ATOM 9661 C CA . LEU G 1 224 ? -28.155 -35.829 1.197 1.00 44.56 244 LEU A CA 1
ATOM 9662 C C . LEU G 1 224 ? -27.656 -36.627 0.013 1.00 48.28 244 LEU A C 1
ATOM 9663 O O . LEU G 1 224 ? -28.456 -37.045 -0.814 1.00 53.79 244 LEU A O 1
ATOM 9668 N N . THR G 1 225 ? -26.350 -36.849 -0.093 1.00 46.66 245 THR A N 1
ATOM 9669 C CA . THR G 1 225 ? -25.859 -37.628 -1.223 1.00 47.17 245 THR A CA 1
ATOM 9670 C C . THR G 1 225 ? -26.458 -39.043 -1.211 1.00 47.03 245 THR A C 1
ATOM 9671 O O . THR G 1 225 ? -26.714 -39.617 -2.258 1.00 54.82 245 THR A O 1
ATOM 9675 N N . PHE G 1 226 ? -26.679 -39.603 -0.035 1.00 40.86 246 PHE A N 1
ATOM 9676 C CA . PHE G 1 226 ? -27.203 -40.934 0.038 1.00 42.28 246 PHE A CA 1
ATOM 9677 C C . PHE G 1 226 ? -28.626 -40.940 0.573 1.00 45.82 246 PHE A C 1
ATOM 9678 O O . PHE G 1 226 ? -29.068 -41.922 1.184 1.00 41.17 246 PHE A O 1
ATOM 9686 N N . LYS G 1 227 ? -29.336 -39.847 0.289 1.00 45.74 247 LYS A N 1
ATOM 9687 C CA . LYS G 1 227 ? -30.732 -39.667 0.630 1.00 50.78 247 LYS A CA 1
ATOM 9688 C C . LYS G 1 227 ? -31.522 -40.926 0.240 1.00 51.91 247 LYS A C 1
ATOM 9689 O O . LYS G 1 227 ? -32.063 -41.646 1.080 1.00 50.92 247 LYS A O 1
ATOM 9695 N N . ILE G 1 228 ? -31.536 -41.226 -1.041 1.00 50.74 248 ILE A N 1
ATOM 9696 C CA . ILE G 1 228 ? -32.363 -42.293 -1.507 1.00 48.64 248 ILE A CA 1
ATOM 9697 C C . ILE G 1 228 ? -31.987 -43.625 -0.843 1.00 52.30 248 ILE A C 1
ATOM 9698 O O . ILE G 1 228 ? -32.856 -44.385 -0.426 1.00 52.39 248 ILE A O 1
ATOM 9703 N N . LYS G 1 229 ? -30.699 -43.922 -0.728 1.00 54.63 249 LYS A N 1
ATOM 9704 C CA . LYS G 1 229 ? -30.360 -45.220 -0.161 1.00 53.19 249 LYS A CA 1
ATOM 9705 C C . LYS G 1 229 ? -30.724 -45.344 1.309 1.00 54.30 249 LYS A C 1
ATOM 9706 O O . LYS G 1 229 ? -31.164 -46.416 1.754 1.00 50.54 249 LYS A O 1
ATOM 9712 N N . VAL G 1 230 ? -30.584 -44.233 2.037 1.00 51.80 250 VAL A N 1
ATOM 9713 C CA . VAL G 1 230 ? -30.915 -44.200 3.467 1.00 48.86 250 VAL A CA 1
ATOM 9714 C C . VAL G 1 230 ? -32.412 -44.302 3.761 1.00 47.85 250 VAL A C 1
ATOM 9715 O O . VAL G 1 230 ? -32.812 -45.139 4.558 1.00 49.36 250 VAL A O 1
ATOM 9719 N N . MET G 1 231 ? -33.213 -43.460 3.118 1.00 48.61 251 MET A N 1
ATOM 9720 C CA . MET G 1 231 ? -34.670 -43.566 3.134 1.00 52.96 251 MET A CA 1
ATOM 9721 C C . MET G 1 231 ? -35.181 -44.983 2.954 1.00 52.50 251 MET A C 1
ATOM 9722 O O . MET G 1 231 ? -36.253 -45.320 3.425 1.00 62.20 251 MET A O 1
ATOM 9727 N N . ALA G 1 232 ? -34.411 -45.818 2.291 1.00 52.37 252 ALA A N 1
ATOM 9728 C CA . ALA G 1 232 ? -34.818 -47.194 2.088 1.00 52.10 252 ALA A CA 1
ATOM 9729 C C . ALA G 1 232 ? -34.509 -48.119 3.252 1.00 57.58 252 ALA A C 1
ATOM 9730 O O . ALA G 1 232 ? -35.007 -49.221 3.260 1.00 65.47 252 ALA A O 1
ATOM 9732 N N . LEU G 1 233 ? -33.701 -47.686 4.226 1.00 62.06 253 LEU A N 1
ATOM 9733 C CA . LEU G 1 233 ? -33.292 -48.539 5.355 1.00 59.90 253 LEU A CA 1
ATOM 9734 C C . LEU G 1 233 ? -34.182 -48.495 6.616 1.00 67.81 253 LEU A C 1
ATOM 9735 O O . LEU G 1 233 ? -34.403 -47.427 7.179 1.00 69.61 253 LEU A O 1
ATOM 9740 N N . ASN G 1 234 ? -34.660 -49.664 7.059 1.00 76.39 254 ASN A N 1
ATOM 9741 C CA . ASN G 1 234 ? -35.568 -49.825 8.229 1.00 79.90 254 ASN A CA 1
ATOM 9742 C C . ASN G 1 234 ? -34.958 -49.753 9.617 1.00 73.47 254 ASN A C 1
ATOM 9743 O O . ASN G 1 234 ? -35.417 -49.003 10.437 1.00 75.95 254 ASN A O 1
ATOM 9748 N N . SER G 1 235 ? -33.955 -50.573 9.885 1.00 72.49 255 SER A N 1
ATOM 9749 C CA . SER G 1 235 ? -33.317 -50.626 11.181 1.00 68.39 255 SER A CA 1
ATOM 9750 C C . SER G 1 235 ? -32.497 -49.357 11.360 1.00 71.46 255 SER A C 1
ATOM 9751 O O . SER G 1 235 ? -32.023 -48.796 10.376 1.00 66.36 255 SER A O 1
ATOM 9754 N N . ALA G 1 236 ? -32.303 -48.923 12.607 1.00 71.45 256 ALA A N 1
ATOM 9755 C CA . ALA G 1 236 ? -31.251 -47.962 12.939 1.00 66.94 256 ALA A CA 1
ATOM 9756 C C . ALA G 1 236 ? -29.903 -48.636 12.763 1.00 74.65 256 ALA A C 1
ATOM 9757 O O . ALA G 1 236 ? -28.936 -47.996 12.387 1.00 83.01 256 ALA A O 1
ATOM 9759 N N . GLU G 1 237 ? -29.854 -49.913 13.127 1.00 81.99 257 GLU A N 1
ATOM 9760 C CA . GLU G 1 237 ? -28.796 -50.868 12.803 1.00 85.12 257 GLU A CA 1
ATOM 9761 C C . GLU G 1 237 ? -28.231 -50.776 11.382 1.00 81.67 257 GLU A C 1
ATOM 9762 O O . GLU G 1 237 ? -27.016 -50.594 11.174 1.00 81.71 257 GLU A O 1
ATOM 9768 N N . LYS G 1 238 ? -29.127 -50.926 10.411 1.00 71.89 258 LYS A N 1
ATOM 9769 C CA . LYS G 1 238 ? -28.770 -50.893 9.028 1.00 61.67 258 LYS A CA 1
ATOM 9770 C C . LYS G 1 238 ? -28.227 -49.508 8.648 1.00 68.25 258 LYS A C 1
ATOM 9771 O O . LYS G 1 238 ? -27.219 -49.424 7.921 1.00 66.22 258 LYS A O 1
ATOM 9777 N N . ILE G 1 239 ? -28.856 -48.434 9.163 1.00 62.49 259 ILE A N 1
ATOM 9778 C CA . ILE G 1 239 ? -28.397 -47.073 8.867 1.00 54.34 259 ILE A CA 1
ATOM 9779 C C . ILE G 1 239 ? -26.988 -46.833 9.353 1.00 53.47 259 ILE A C 1
ATOM 9780 O O . ILE G 1 239 ? -26.175 -46.333 8.614 1.00 60.87 259 ILE A O 1
ATOM 9785 N N . THR G 1 240 ? -26.693 -47.161 10.597 1.00 59.07 260 THR A N 1
ATOM 9786 C CA . THR G 1 240 ? -25.336 -47.014 11.142 1.00 60.68 260 THR A CA 1
ATOM 9787 C C . THR G 1 240 ? -24.308 -47.823 10.373 1.00 61.05 260 THR A C 1
ATOM 9788 O O . THR G 1 240 ? -23.253 -47.297 10.045 1.00 65.30 260 THR A O 1
ATOM 9792 N N . LYS G 1 241 ? -24.609 -49.075 10.056 1.00 62.39 261 LYS A N 1
ATOM 9793 C CA . LYS G 1 241 ? -23.645 -49.880 9.288 1.00 68.41 261 LYS A CA 1
ATOM 9794 C C . LYS G 1 241 ? -23.272 -49.238 7.966 1.00 61.61 261 LYS A C 1
ATOM 9795 O O . LYS G 1 241 ? -22.132 -49.281 7.546 1.00 66.54 261 LYS A O 1
ATOM 9801 N N . PHE G 1 242 ? -24.256 -48.653 7.312 1.00 59.42 262 PHE A N 1
ATOM 9802 C CA . PHE G 1 242 ? -24.066 -48.020 6.022 1.00 58.85 262 PHE A CA 1
ATOM 9803 C C . PHE G 1 242 ? -23.158 -46.799 6.154 1.00 58.01 262 PHE A C 1
ATOM 9804 O O . PHE G 1 242 ? -22.182 -46.681 5.461 1.00 61.49 262 PHE A O 1
ATOM 9812 N N . LEU G 1 243 ? -23.487 -45.901 7.064 1.00 56.27 263 LEU A N 1
ATOM 9813 C CA . LEU G 1 243 ? -22.684 -44.734 7.304 1.00 54.65 263 LEU A CA 1
ATOM 9814 C C . LEU G 1 243 ? -21.287 -45.046 7.873 1.00 58.38 263 LEU A C 1
ATOM 9815 O O . LEU G 1 243 ? -20.372 -44.232 7.743 1.00 58.76 263 LEU A O 1
ATOM 9820 N N . GLU G 1 244 ? -21.122 -46.194 8.532 1.00 59.21 264 GLU A N 1
ATOM 9821 C CA . GLU G 1 244 ? -19.787 -46.649 8.956 1.00 59.08 264 GLU A CA 1
ATOM 9822 C C . GLU G 1 244 ? -18.936 -47.067 7.760 1.00 59.62 264 GLU A C 1
ATOM 9823 O O . GLU G 1 244 ? -17.715 -47.030 7.830 1.00 62.08 264 GLU A O 1
ATOM 9829 N N . ASN G 1 245 ? -19.587 -47.474 6.681 1.00 57.14 265 ASN A N 1
ATOM 9830 C CA . ASN G 1 245 ? -18.933 -47.967 5.500 1.00 58.66 265 ASN A CA 1
ATOM 9831 C C . ASN G 1 245 ? -19.545 -47.365 4.258 1.00 60.27 265 ASN A C 1
ATOM 9832 O O . ASN G 1 245 ? -20.321 -48.020 3.588 1.00 75.39 265 ASN A O 1
ATOM 9837 N N . ILE G 1 246 ? -19.236 -46.116 3.945 1.00 57.98 266 ILE A N 1
ATOM 9838 C CA . ILE G 1 246 ? -19.838 -45.470 2.773 1.00 53.90 266 ILE A CA 1
ATOM 9839 C C . ILE G 1 246 ? -19.021 -45.675 1.511 1.00 53.46 266 ILE A C 1
ATOM 9840 O O . ILE G 1 246 ? -17.782 -45.788 1.565 1.00 57.32 266 ILE A O 1
ATOM 9845 N N . PRO G 1 247 ? -19.704 -45.698 0.353 1.00 52.26 267 PRO A N 1
ATOM 9846 C CA . PRO G 1 247 ? -18.948 -45.796 -0.881 1.00 48.29 267 PRO A CA 1
ATOM 9847 C C . PRO G 1 247 ? -17.969 -44.642 -1.000 1.00 47.50 267 PRO A C 1
ATOM 9848 O O . PRO G 1 247 ? -18.286 -43.547 -0.639 1.00 49.84 267 PRO A O 1
ATOM 9852 N N . GLN G 1 248 ? -16.774 -44.912 -1.499 1.00 54.47 268 GLN A N 1
ATOM 9853 C CA . GLN G 1 248 ? -15.730 -43.912 -1.554 1.00 58.67 268 GLN A CA 1
ATOM 9854 C C . GLN G 1 248 ? -15.847 -42.959 -2.711 1.00 57.26 268 GLN A C 1
ATOM 9855 O O . GLN G 1 248 ? -15.601 -41.791 -2.540 1.00 74.68 268 GLN A O 1
ATOM 9861 N N . ASP G 1 249 ? -16.205 -43.427 -3.882 1.00 52.22 269 ASP A N 1
ATOM 9862 C CA . ASP G 1 249 ? -15.904 -42.607 -5.035 1.00 71.29 269 ASP A CA 1
ATOM 9863 C C . ASP G 1 249 ? -16.872 -41.472 -5.278 1.00 64.40 269 ASP A C 1
ATOM 9864 O O . ASP G 1 249 ? -16.746 -40.788 -6.269 1.00 70.29 269 ASP A O 1
ATOM 9869 N N . SER G 1 250 ? -17.789 -41.214 -4.352 1.00 67.15 270 SER A N 1
ATOM 9870 C CA . SER G 1 250 ? -18.542 -39.931 -4.418 1.00 64.51 270 SER A CA 1
ATOM 9871 C C . SER G 1 250 ? -17.878 -38.831 -3.590 1.00 65.45 270 SER A C 1
ATOM 9872 O O . SER G 1 250 ? -18.309 -37.673 -3.637 1.00 70.00 270 SER A O 1
ATOM 9875 N N . SER G 1 251 ? -16.835 -39.178 -2.843 1.00 55.97 271 SER A N 1
ATOM 9876 C CA . SER G 1 251 ? -16.258 -38.293 -1.847 1.00 54.60 271 SER A CA 1
ATOM 9877 C C . SER G 1 251 ? -15.731 -36.961 -2.314 1.00 57.33 271 SER A C 1
ATOM 9878 O O . SER G 1 251 ? -16.005 -35.941 -1.697 1.00 66.96 271 SER A O 1
ATOM 9881 N N . ASP G 1 252 ? -14.986 -36.937 -3.393 1.00 56.46 272 ASP A N 1
ATOM 9882 C CA . ASP G 1 252 ? -14.551 -35.678 -3.971 1.00 60.90 272 ASP A CA 1
ATOM 9883 C C . ASP G 1 252 ? -15.766 -34.742 -4.145 1.00 58.51 272 ASP A C 1
ATOM 9884 O O . ASP G 1 252 ? -15.665 -33.566 -3.819 1.00 57.12 272 ASP A O 1
ATOM 9889 N N . ALA G 1 253 ? -16.916 -35.261 -4.599 1.00 55.23 273 ALA A N 1
ATOM 9890 C CA . ALA G 1 253 ? -18.105 -34.416 -4.816 1.00 50.30 273 ALA A CA 1
ATOM 9891 C C . ALA G 1 253 ? -18.779 -33.992 -3.502 1.00 54.07 273 ALA A C 1
ATOM 9892 O O . ALA G 1 253 ? -19.114 -32.780 -3.306 1.00 50.82 273 ALA A O 1
ATOM 9894 N N . ILE G 1 254 ? -18.959 -34.982 -2.614 1.00 46.43 274 ILE A N 1
ATOM 9895 C CA . ILE G 1 254 ? -19.468 -34.769 -1.252 1.00 43.85 274 ILE A CA 1
ATOM 9896 C C . ILE G 1 254 ? -18.738 -33.626 -0.595 1.00 45.71 274 ILE A C 1
ATOM 9897 O O . ILE G 1 254 ? -19.355 -32.696 -0.114 1.00 49.09 274 ILE A O 1
ATOM 9902 N N . VAL G 1 255 ? -17.413 -33.671 -0.627 1.00 43.85 275 VAL A N 1
ATOM 9903 C CA . VAL G 1 255 ? -16.629 -32.632 0.005 1.00 45.72 275 VAL A CA 1
ATOM 9904 C C . VAL G 1 255 ? -16.792 -31.247 -0.600 1.00 45.32 275 VAL A C 1
ATOM 9905 O O . VAL G 1 255 ? -16.912 -30.266 0.124 1.00 46.14 275 VAL A O 1
ATOM 9909 N N . SER G 1 256 ? -16.800 -31.150 -1.920 1.00 48.29 276 SER A N 1
ATOM 9910 C CA . SER G 1 256 ? -16.993 -29.835 -2.536 1.00 51.21 276 SER A CA 1
ATOM 9911 C C . SER G 1 256 ? -18.363 -29.272 -2.237 1.00 52.18 276 SER A C 1
ATOM 9912 O O . SER G 1 256 ? -18.465 -28.113 -1.837 1.00 57.58 276 SER A O 1
ATOM 9915 N N . LYS G 1 257 ? -19.400 -30.092 -2.417 1.00 50.50 277 LYS A N 1
ATOM 9916 C CA . LYS G 1 257 ? -20.761 -29.699 -2.053 1.00 49.77 277 LYS A CA 1
ATOM 9917 C C . LYS G 1 257 ? -20.810 -29.314 -0.568 1.00 49.83 277 LYS A C 1
ATOM 9918 O O . LYS G 1 257 ? -21.489 -28.341 -0.173 1.00 53.16 277 LYS A O 1
ATOM 9924 N N . ALA G 1 258 ? -20.092 -30.062 0.259 1.00 45.08 278 ALA A N 1
ATOM 9925 C CA . ALA G 1 258 ? -20.145 -29.806 1.686 1.00 47.46 278 ALA A CA 1
ATOM 9926 C C . ALA G 1 258 ? -19.583 -28.419 1.951 1.00 47.38 278 ALA A C 1
ATOM 9927 O O . ALA G 1 258 ? -20.080 -27.697 2.828 1.00 42.37 278 ALA A O 1
ATOM 9929 N N . ILE G 1 259 ? -18.561 -28.050 1.181 1.00 46.86 279 ILE A N 1
ATOM 9930 C CA . ILE G 1 259 ? -17.881 -26.804 1.449 1.00 51.16 279 ILE A CA 1
ATOM 9931 C C . ILE G 1 259 ? -18.815 -25.673 1.039 1.00 51.75 279 ILE A C 1
ATOM 9932 O O . ILE G 1 259 ? -18.967 -24.690 1.800 1.00 57.32 279 ILE A O 1
ATOM 9937 N N . ASP G 1 260 ? -19.472 -25.846 -0.104 1.00 44.54 280 ASP A N 1
ATOM 9938 C CA . ASP G 1 260 ? -20.500 -24.916 -0.543 1.00 49.05 280 ASP A CA 1
ATOM 9939 C C . ASP G 1 260 ? -21.594 -24.709 0.490 1.00 52.16 280 ASP A C 1
ATOM 9940 O O . ASP G 1 260 ? -21.947 -23.573 0.832 1.00 51.96 280 ASP A O 1
ATOM 9945 N N . LEU G 1 261 ? -22.123 -25.820 0.984 1.00 51.69 281 LEU A N 1
ATOM 9946 C CA . LEU G 1 261 ? -23.196 -25.780 1.931 1.00 52.80 281 LEU A CA 1
ATOM 9947 C C . LEU G 1 261 ? -22.804 -24.912 3.129 1.00 54.83 281 LEU A C 1
ATOM 9948 O O . LEU G 1 261 ? -23.534 -24.005 3.544 1.00 57.21 281 LEU A O 1
ATOM 9953 N N . TRP G 1 262 ? -21.631 -25.201 3.660 1.00 53.63 282 TRP A N 1
ATOM 9954 C CA . TRP G 1 262 ? -21.072 -24.459 4.766 1.00 54.30 282 TRP A CA 1
ATOM 9955 C C . TRP G 1 262 ? -20.929 -23.005 4.473 1.00 53.97 282 TRP A C 1
ATOM 9956 O O . TRP G 1 262 ? -21.215 -22.173 5.345 1.00 48.42 282 TRP A O 1
ATOM 9967 N N . HIS G 1 263 ? -20.493 -22.675 3.258 1.00 52.39 283 HIS A N 1
ATOM 9968 C CA . HIS G 1 263 ? -20.421 -21.259 2.877 1.00 56.70 283 HIS A CA 1
ATOM 9969 C C . HIS G 1 263 ? -21.819 -20.670 2.857 1.00 59.64 283 HIS A C 1
ATOM 9970 O O . HIS G 1 263 ? -22.066 -19.609 3.457 1.00 58.00 283 HIS A O 1
ATOM 9977 N N . LYS G 1 264 ? -22.742 -21.352 2.164 1.00 58.55 284 LYS A N 1
ATOM 9978 C CA . LYS G 1 264 ? -24.122 -20.902 2.099 1.00 58.90 284 LYS A CA 1
ATOM 9979 C C . LYS G 1 264 ? -24.651 -20.519 3.478 1.00 61.03 284 LYS A C 1
ATOM 9980 O O . LYS G 1 264 ? -25.065 -19.397 3.688 1.00 67.67 284 LYS A O 1
ATOM 9986 N N . HIS G 1 265 ? -24.581 -21.436 4.425 1.00 59.70 285 HIS A N 1
ATOM 9987 C CA . HIS G 1 265 ? -25.126 -21.206 5.751 1.00 54.48 285 HIS A CA 1
ATOM 9988 C C . HIS G 1 265 ? -24.259 -20.390 6.656 1.00 57.81 285 HIS A C 1
ATOM 9989 O O . HIS G 1 265 ? -24.750 -19.886 7.677 1.00 55.94 285 HIS A O 1
ATOM 9996 N N . CYS G 1 266 ? -22.967 -20.260 6.359 1.00 56.38 286 CYS A N 1
ATOM 9997 C CA . CYS G 1 266 ? -22.088 -19.570 7.338 1.00 59.48 286 CYS A CA 1
ATOM 9998 C C . CYS G 1 266 ? -21.108 -18.520 6.806 1.00 62.27 286 CYS A C 1
ATOM 9999 O O . CYS G 1 266 ? -20.478 -17.875 7.617 1.00 64.13 286 CYS A O 1
ATOM 10002 N N . GLY G 1 267 ? -20.982 -18.392 5.473 1.00 69.09 287 GLY A N 1
ATOM 10003 C CA . GLY G 1 267 ? -20.177 -17.382 4.757 1.00 83.51 287 GLY A CA 1
ATOM 10004 C C . GLY G 1 267 ? -18.657 -17.444 4.848 1.00 109.78 287 GLY A C 1
ATOM 10005 O O . GLY G 1 267 ? -18.135 -18.018 5.825 1.00 96.90 287 GLY A O 1
ATOM 10006 N N . THR G 1 268 ? -17.974 -16.875 3.817 1.00 140.05 288 THR A N 1
ATOM 10007 C CA . THR G 1 268 ? -16.504 -16.487 3.792 1.00 157.81 288 THR A CA 1
ATOM 10008 C C . THR G 1 268 ? -16.124 -15.428 2.715 1.00 177.82 288 THR A C 1
ATOM 10009 O O . THR G 1 268 ? -16.506 -15.588 1.548 1.00 184.15 288 THR A O 1
ATOM 10013 N N . PRO G 1 269 ? -15.316 -14.388 3.090 1.00 190.56 289 PRO A N 1
ATOM 10014 C CA . PRO G 1 269 ? -14.891 -13.221 2.259 1.00 192.52 289 PRO A CA 1
ATOM 10015 C C . PRO G 1 269 ? -14.119 -13.483 0.919 1.00 184.43 289 PRO A C 1
ATOM 10016 O O . PRO G 1 269 ? -13.756 -14.608 0.649 1.00 152.57 289 PRO A O 1
ATOM 10020 N N . VAL G 1 270 ? -13.891 -12.459 0.084 1.00 200.32 290 VAL A N 1
ATOM 10021 C CA . VAL G 1 270 ? -13.031 -12.567 -1.142 1.00 202.61 290 VAL A CA 1
ATOM 10022 C C . VAL G 1 270 ? -11.648 -11.933 -0.868 1.00 206.33 290 VAL A C 1
ATOM 10023 O O . VAL G 1 270 ? -11.388 -11.460 0.244 1.00 217.70 290 VAL A O 1
ATOM 10027 N N . HIS G 1 271 ? -10.770 -11.907 -1.872 1.00 197.28 291 HIS A N 1
ATOM 10028 C CA . HIS G 1 271 ? -9.388 -11.467 -1.661 1.00 182.95 291 HIS A CA 1
ATOM 10029 C C . HIS G 1 271 ? -8.984 -10.207 -2.388 1.00 177.80 291 HIS A C 1
ATOM 10030 O O . HIS G 1 271 ? -9.768 -9.641 -3.155 1.00 167.26 291 HIS A O 1
ATOM 10037 N N . SER G 1 272 ? -7.752 -9.776 -2.102 1.00 177.18 292 SER A N 1
ATOM 10038 C CA . SER G 1 272 ? -7.132 -8.533 -2.558 1.00 171.13 292 SER A CA 1
ATOM 10039 C C . SER G 1 272 ? -6.966 -8.452 -4.079 1.00 172.50 292 SER A C 1
ATOM 10040 O O . SER G 1 272 ? -6.717 -9.463 -4.738 1.00 176.04 292 SER A O 1
ATOM 10043 N N . SER G 1 273 ? -7.087 -7.253 -4.640 1.00 178.74 293 SER A N 1
ATOM 10044 C CA . SER G 1 273 ? -7.368 -6.023 -3.893 1.00 181.90 293 SER A CA 1
ATOM 10045 C C . SER G 1 273 ? -8.262 -5.071 -4.692 1.00 176.49 293 SER A C 1
ATOM 10046 O O . SER G 1 273 ? -8.571 -5.314 -5.860 1.00 171.27 293 SER A O 1
ATOM 10049 N N . GLN H 2 3 ? 10.242 -19.975 18.662 1.00 90.66 940 GLN D N 1
ATOM 10050 C CA . GLN H 2 3 ? 11.717 -20.269 18.785 1.00 92.44 940 GLN D CA 1
ATOM 10051 C C . GLN H 2 3 ? 12.216 -20.432 20.225 1.00 89.79 940 GLN D C 1
ATOM 10052 O O . GLN H 2 3 ? 12.865 -21.413 20.530 1.00 88.97 940 GLN D O 1
ATOM 10058 N N . LEU H 2 4 ? 11.952 -19.466 21.094 1.00 95.54 941 LEU D N 1
ATOM 10059 C CA . LEU H 2 4 ? 12.149 -19.702 22.499 1.00 100.80 941 LEU D CA 1
ATOM 10060 C C . LEU H 2 4 ? 11.207 -20.857 22.899 1.00 107.66 941 LEU D C 1
ATOM 10061 O O . LEU H 2 4 ? 11.630 -21.820 23.551 1.00 118.79 941 LEU D O 1
ATOM 10066 N N . GLN H 2 5 ? 9.942 -20.774 22.474 1.00 104.75 942 GLN D N 1
ATOM 10067 C CA . GLN H 2 5 ? 8.941 -21.842 22.713 1.00 93.76 942 GLN D CA 1
ATOM 10068 C C . GLN H 2 5 ? 9.377 -23.195 22.125 1.00 89.95 942 GLN D C 1
ATOM 10069 O O . GLN H 2 5 ? 9.185 -24.242 22.739 1.00 88.37 942 GLN D O 1
ATOM 10075 N N . ALA H 2 6 ? 9.968 -23.166 20.935 1.00 85.59 943 ALA D N 1
ATOM 10076 C CA . ALA H 2 6 ? 10.372 -24.388 20.256 1.00 77.71 943 ALA D CA 1
ATOM 10077 C C . ALA H 2 6 ? 11.508 -25.122 20.977 1.00 86.93 943 ALA D C 1
ATOM 10078 O O . ALA H 2 6 ? 11.497 -26.360 21.049 1.00 96.08 943 ALA D O 1
ATOM 10080 N N . ALA H 2 7 ? 12.476 -24.364 21.510 1.00 85.43 944 ALA D N 1
ATOM 10081 C CA . ALA H 2 7 ? 13.576 -24.927 22.310 1.00 87.82 944 ALA D CA 1
ATOM 10082 C C . ALA H 2 7 ? 13.127 -25.415 23.706 1.00 93.08 944 ALA D C 1
ATOM 10083 O O . ALA H 2 7 ? 13.490 -26.528 24.172 1.00 91.47 944 ALA D O 1
ATOM 10085 N N . GLU H 2 8 ? 12.355 -24.562 24.374 1.00 92.28 945 GLU D N 1
ATOM 10086 C CA . GLU H 2 8 ? 11.791 -24.886 25.664 1.00 96.66 945 GLU D CA 1
ATOM 10087 C C . GLU H 2 8 ? 11.005 -26.177 25.473 1.00 99.23 945 GLU D C 1
ATOM 10088 O O . GLU H 2 8 ? 10.992 -27.039 26.347 1.00 87.87 945 GLU D O 1
ATOM 10094 N N . SER H 2 9 ? 10.374 -26.306 24.298 1.00 99.43 946 SER D N 1
ATOM 10095 C CA . SER H 2 9 ? 9.530 -27.470 23.976 1.00 92.67 946 SER D CA 1
ATOM 10096 C C . SER H 2 9 ? 10.321 -28.769 24.093 1.00 89.49 946 SER D C 1
ATOM 10097 O O . SER H 2 9 ? 9.906 -29.694 24.808 1.00 103.00 946 SER D O 1
ATOM 10100 N N . ARG H 2 10 ? 11.470 -28.798 23.404 1.00 86.34 947 ARG D N 1
ATOM 10101 C CA . ARG H 2 10 ? 12.441 -29.909 23.401 1.00 73.96 947 ARG D CA 1
ATOM 10102 C C . ARG H 2 10 ? 12.877 -30.224 24.848 1.00 73.37 947 ARG D C 1
ATOM 10103 O O . ARG H 2 10 ? 12.779 -31.361 25.330 1.00 76.56 947 ARG D O 1
ATOM 10111 N N . TYR H 2 11 ? 13.294 -29.194 25.570 1.00 75.94 948 TYR D N 1
ATOM 10112 C CA . TYR H 2 11 ? 13.757 -29.426 26.900 1.00 80.72 948 TYR D CA 1
ATOM 10113 C C . TYR H 2 11 ? 12.660 -30.113 27.732 1.00 79.13 948 TYR D C 1
ATOM 10114 O O . TYR H 2 11 ? 12.900 -31.053 28.467 1.00 68.04 948 TYR D O 1
ATOM 10123 N N . GLU H 2 12 ? 11.438 -29.643 27.603 1.00 82.16 949 GLU D N 1
ATOM 10124 C CA . GLU H 2 12 ? 10.364 -30.318 28.306 1.00 92.99 949 GLU D CA 1
ATOM 10125 C C . GLU H 2 12 ? 10.275 -31.772 27.873 1.00 88.35 949 GLU D C 1
ATOM 10126 O O . GLU H 2 12 ? 10.129 -32.648 28.731 1.00 91.91 949 GLU D O 1
ATOM 10132 N N . ALA H 2 13 ? 10.379 -32.039 26.570 1.00 79.00 950 ALA D N 1
ATOM 10133 C CA . ALA H 2 13 ? 10.400 -33.434 26.133 1.00 75.64 950 ALA D CA 1
ATOM 10134 C C . ALA H 2 13 ? 11.609 -34.148 26.757 1.00 75.72 950 ALA D C 1
ATOM 10135 O O . ALA H 2 13 ? 11.481 -35.297 27.172 1.00 68.72 950 ALA D O 1
ATOM 10137 N N . GLN H 2 14 ? 12.738 -33.435 26.897 1.00 72.06 951 GLN D N 1
ATOM 10138 C CA . GLN H 2 14 ? 13.950 -34.016 27.478 1.00 65.32 951 GLN D CA 1
ATOM 10139 C C . GLN H 2 14 ? 13.709 -34.477 28.897 1.00 65.72 951 GLN D C 1
ATOM 10140 O O . GLN H 2 14 ? 14.074 -35.582 29.258 1.00 70.44 951 GLN D O 1
ATOM 10146 N N . LYS H 2 15 ? 13.060 -33.650 29.699 1.00 66.12 952 LYS D N 1
ATOM 10147 C CA . LYS H 2 15 ? 12.732 -34.080 31.049 1.00 66.11 952 LYS D CA 1
ATOM 10148 C C . LYS H 2 15 ? 11.689 -35.197 30.995 1.00 57.71 952 LYS D C 1
ATOM 10149 O O . LYS H 2 15 ? 11.770 -36.125 31.794 1.00 59.48 952 LYS D O 1
ATOM 10155 N N . ARG H 2 16 ? 10.777 -35.176 30.030 1.00 50.18 953 ARG D N 1
ATOM 10156 C CA . ARG H 2 16 ? 9.872 -36.335 29.865 1.00 58.96 953 ARG D CA 1
ATOM 10157 C C . ARG H 2 16 ? 10.691 -37.593 29.725 1.00 59.68 953 ARG D C 1
ATOM 10158 O O . ARG H 2 16 ? 10.665 -38.461 30.598 1.00 64.82 953 ARG D O 1
ATOM 10166 N N . ILE H 2 17 ? 11.463 -37.648 28.644 1.00 56.28 954 ILE D N 1
ATOM 10167 C CA . ILE H 2 17 ? 12.303 -38.773 28.365 1.00 54.44 954 ILE D CA 1
ATOM 10168 C C . ILE H 2 17 ? 12.924 -39.302 29.640 1.00 56.88 954 ILE D C 1
ATOM 10169 O O . ILE H 2 17 ? 12.769 -40.483 29.945 1.00 63.20 954 ILE D O 1
ATOM 10174 N N . THR H 2 18 ? 13.619 -38.458 30.390 1.00 52.18 955 THR D N 1
ATOM 10175 C CA . THR H 2 18 ? 14.293 -38.972 31.569 1.00 60.70 955 THR D CA 1
ATOM 10176 C C . THR H 2 18 ? 13.328 -39.579 32.618 1.00 61.09 955 THR D C 1
ATOM 10177 O O . THR H 2 18 ? 13.665 -40.611 33.243 1.00 59.07 955 THR D O 1
ATOM 10181 N N . GLN H 2 19 ? 12.141 -38.990 32.812 1.00 54.72 956 GLN D N 1
ATOM 10182 C CA . GLN H 2 19 ? 11.193 -39.645 33.721 1.00 61.05 956 GLN D CA 1
ATOM 10183 C C . GLN H 2 19 ? 10.820 -41.070 33.264 1.00 58.57 956 GLN D C 1
ATOM 10184 O O . GLN H 2 19 ? 10.665 -41.989 34.089 1.00 64.84 956 GLN D O 1
ATOM 10190 N N . VAL H 2 20 ? 10.685 -41.239 31.963 1.00 48.33 957 VAL D N 1
ATOM 10191 C CA . VAL H 2 20 ? 10.416 -42.525 31.368 1.00 51.57 957 VAL D CA 1
ATOM 10192 C C . VAL H 2 20 ? 11.576 -43.481 31.626 1.00 50.35 957 VAL D C 1
ATOM 10193 O O . VAL H 2 20 ? 11.373 -44.613 32.083 1.00 56.56 957 VAL D O 1
ATOM 10197 N N . PHE H 2 21 ? 12.787 -43.016 31.357 1.00 47.23 958 PHE D N 1
ATOM 10198 C CA . PHE H 2 21 ? 14.016 -43.781 31.625 1.00 46.17 958 PHE D CA 1
ATOM 10199 C C . PHE H 2 21 ? 14.084 -44.184 33.083 1.00 48.03 958 PHE D C 1
ATOM 10200 O O . PHE H 2 21 ? 14.482 -45.291 33.430 1.00 50.75 958 PHE D O 1
ATOM 10208 N N . GLU H 2 22 ? 13.706 -43.271 33.951 1.00 50.19 959 GLU D N 1
ATOM 10209 C CA . GLU H 2 22 ? 13.852 -43.534 35.343 1.00 56.64 959 GLU D CA 1
ATOM 10210 C C . GLU H 2 22 ? 12.975 -44.734 35.728 1.00 63.14 959 GLU D C 1
ATOM 10211 O O . GLU H 2 22 ? 13.451 -45.644 36.417 1.00 63.91 959 GLU D O 1
ATOM 10217 N N . LEU H 2 23 ? 11.715 -44.728 35.256 1.00 65.96 960 LEU D N 1
ATOM 10218 C CA . LEU H 2 23 ? 10.738 -45.773 35.542 1.00 60.83 960 LEU D CA 1
ATOM 10219 C C . LEU H 2 23 ? 11.232 -47.083 35.058 1.00 59.03 960 LEU D C 1
ATOM 10220 O O . LEU H 2 23 ? 11.155 -48.054 35.790 1.00 61.02 960 LEU D O 1
ATOM 10225 N N . GLU H 2 24 ? 11.773 -47.107 33.844 1.00 55.97 961 GLU D N 1
ATOM 10226 C CA . GLU H 2 24 ? 12.320 -48.341 33.298 1.00 58.67 961 GLU D CA 1
ATOM 10227 C C . GLU H 2 24 ? 13.409 -48.877 34.173 1.00 63.63 961 GLU D C 1
ATOM 10228 O O . GLU H 2 24 ? 13.428 -50.060 34.494 1.00 68.42 961 GLU D O 1
ATOM 10234 N N . ILE H 2 25 ? 14.331 -47.995 34.553 1.00 66.45 962 ILE D N 1
ATOM 10235 C CA . ILE H 2 25 ? 15.464 -48.368 35.381 1.00 63.21 962 ILE D CA 1
ATOM 10236 C C . ILE H 2 25 ? 14.950 -48.981 36.684 1.00 66.43 962 ILE D C 1
ATOM 10237 O O . ILE H 2 25 ? 15.326 -50.092 37.014 1.00 71.83 962 ILE D O 1
ATOM 10242 N N . LEU H 2 26 ? 14.065 -48.288 37.395 1.00 63.56 963 LEU D N 1
ATOM 10243 C CA . LEU H 2 26 ? 13.495 -48.836 38.634 1.00 66.81 963 LEU D CA 1
ATOM 10244 C C . LEU H 2 26 ? 12.735 -50.143 38.393 1.00 73.12 963 LEU D C 1
ATOM 10245 O O . LEU H 2 26 ? 12.738 -51.023 39.229 1.00 88.68 963 LEU D O 1
ATOM 10250 N N . ASP H 2 27 ? 12.107 -50.277 37.240 1.00 75.88 964 ASP D N 1
ATOM 10251 C CA . ASP H 2 27 ? 11.397 -51.487 36.882 1.00 75.89 964 ASP D CA 1
ATOM 10252 C C . ASP H 2 27 ? 12.401 -52.609 36.613 1.00 75.37 964 ASP D C 1
ATOM 10253 O O . ASP H 2 27 ? 12.241 -53.705 37.127 1.00 86.49 964 ASP D O 1
ATOM 10258 N N . LEU H 2 28 ? 13.421 -52.363 35.804 1.00 66.32 965 LEU D N 1
ATOM 10259 C CA . LEU H 2 28 ? 14.352 -53.419 35.503 1.00 66.42 965 LEU D CA 1
ATOM 10260 C C . LEU H 2 28 ? 15.076 -53.837 36.764 1.00 70.60 965 LEU D C 1
ATOM 10261 O O . LEU H 2 28 ? 15.366 -54.989 36.903 1.00 82.10 965 LEU D O 1
ATOM 10266 N N . TYR H 2 29 ? 15.388 -52.914 37.675 1.00 77.71 966 TYR D N 1
ATOM 10267 C CA . TYR H 2 29 ? 16.015 -53.288 38.940 1.00 79.20 966 TYR D CA 1
ATOM 10268 C C . TYR H 2 29 ? 15.138 -54.274 39.656 1.00 88.23 966 TYR D C 1
ATOM 10269 O O . TYR H 2 29 ? 15.622 -55.328 40.057 1.00 101.88 966 TYR D O 1
ATOM 10278 N N . GLY H 2 30 ? 13.854 -53.949 39.790 1.00 86.17 967 GLY D N 1
ATOM 10279 C CA . GLY H 2 30 ? 12.865 -54.864 40.380 1.00 94.23 967 GLY D CA 1
ATOM 10280 C C . GLY H 2 30 ? 12.864 -56.257 39.775 1.00 93.97 967 GLY D C 1
ATOM 10281 O O . GLY H 2 30 ? 12.877 -57.233 40.501 1.00 106.37 967 GLY D O 1
ATOM 10282 N N . ARG H 2 31 ? 12.864 -56.345 38.447 1.00 91.56 968 ARG D N 1
ATOM 10283 C CA . ARG H 2 31 ? 12.835 -57.624 37.743 1.00 96.59 968 ARG D CA 1
ATOM 10284 C C . ARG H 2 31 ? 14.118 -58.432 37.989 1.00 97.97 968 ARG D C 1
ATOM 10285 O O . ARG H 2 31 ? 14.074 -59.613 38.299 1.00 113.25 968 ARG D O 1
ATOM 10293 N N . LEU H 2 32 ? 15.257 -57.783 37.857 1.00 98.96 969 LEU D N 1
ATOM 10294 C CA . LEU H 2 32 ? 16.540 -58.384 38.152 1.00 96.45 969 LEU D CA 1
ATOM 10295 C C . LEU H 2 32 ? 16.653 -58.711 39.665 1.00 109.37 969 LEU D C 1
ATOM 10296 O O . LEU H 2 32 ? 17.416 -59.589 40.068 1.00 124.68 969 LEU D O 1
ATOM 10301 N N . GLU H 2 33 ? 15.882 -58.015 40.493 1.00 114.48 970 GLU D N 1
ATOM 10302 C CA . GLU H 2 33 ? 15.803 -58.310 41.937 1.00 126.27 970 GLU D CA 1
ATOM 10303 C C . GLU H 2 33 ? 15.190 -59.685 42.251 1.00 141.90 970 GLU D C 1
ATOM 10304 O O . GLU H 2 33 ? 15.590 -60.316 43.226 1.00 155.59 970 GLU D O 1
ATOM 10310 N N . LYS H 2 34 ? 14.208 -60.126 41.454 1.00 144.38 971 LYS D N 1
ATOM 10311 C CA . LYS H 2 34 ? 13.585 -61.457 41.626 1.00 150.59 971 LYS D CA 1
ATOM 10312 C C . LYS H 2 34 ? 14.658 -62.552 41.732 1.00 168.24 971 LYS D C 1
ATOM 10313 O O . LYS H 2 34 ? 14.571 -63.436 42.587 1.00 185.40 971 LYS D O 1
ATOM 10319 N N . ASP H 2 35 ? 15.657 -62.484 40.853 1.00 169.35 972 ASP D N 1
ATOM 10320 C CA . ASP H 2 35 ? 16.847 -63.324 40.934 1.00 154.81 972 ASP D CA 1
ATOM 10321 C C . ASP H 2 35 ? 17.961 -62.415 41.429 1.00 153.90 972 ASP D C 1
ATOM 10322 O O . ASP H 2 35 ? 18.213 -61.372 40.828 1.00 165.45 972 ASP D O 1
ATOM 10327 N N . GLY H 2 36 ? 18.601 -62.793 42.533 0.10 142.21 973 GLY D N 1
ATOM 10328 C CA . GLY H 2 36 ? 19.621 -61.963 43.179 0.10 125.14 973 GLY D CA 1
ATOM 10329 C C . GLY H 2 36 ? 20.551 -61.222 42.235 0.10 115.90 973 GLY D C 1
ATOM 10330 O O . GLY H 2 36 ? 21.174 -61.826 41.364 0.10 116.10 973 GLY D O 1
ATOM 10331 N N . LEU H 2 37 ? 20.634 -59.905 42.406 0.10 105.31 974 LEU D N 1
ATOM 10332 C CA . LEU H 2 37 ? 21.542 -59.075 41.619 0.10 93.18 974 LEU D CA 1
ATOM 10333 C C . LEU H 2 37 ? 22.930 -59.071 42.238 0.10 83.99 974 LEU D C 1
ATOM 10334 O O . LEU H 2 37 ? 23.887 -58.597 41.629 0.10 83.17 974 LEU D O 1
ATOM 10339 N N . LEU H 2 38 ? 23.037 -59.598 43.453 0.10 75.48 975 LEU D N 1
ATOM 10340 C CA . LEU H 2 38 ? 24.330 -59.680 44.109 0.10 67.08 975 LEU D CA 1
ATOM 10341 C C . LEU H 2 38 ? 25.384 -60.030 43.067 0.10 62.08 975 LEU D C 1
ATOM 10342 O O . LEU H 2 38 ? 26.523 -59.568 43.141 0.10 60.64 975 LEU D O 1
ATOM 10347 N N . LYS H 2 39 ? 24.995 -60.834 42.082 0.10 57.49 976 LYS D N 1
ATOM 10348 C CA . LYS H 2 39 ? 25.884 -61.114 40.963 0.10 54.53 976 LYS D CA 1
ATOM 10349 C C . LYS H 2 39 ? 26.498 -59.805 40.480 0.10 50.62 976 LYS D C 1
ATOM 10350 O O . LYS H 2 39 ? 27.717 -59.666 40.419 0.10 49.48 976 LYS D O 1
ATOM 10356 N N . LYS H 2 40 ? 25.645 -58.840 40.158 0.10 48.59 977 LYS D N 1
ATOM 10357 C CA . LYS H 2 40 ? 26.103 -57.506 39.795 0.10 45.30 977 LYS D CA 1
ATOM 10358 C C . LYS H 2 40 ? 27.082 -56.980 40.839 0.10 43.32 977 LYS D C 1
ATOM 10359 O O . LYS H 2 40 ? 28.060 -56.313 40.501 0.10 42.13 977 LYS D O 1
ATOM 10361 N N . LEU H 2 41 ? 26.815 -57.278 42.108 0.10 42.31 978 LEU D N 1
ATOM 10362 C CA . LEU H 2 41 ? 27.727 -56.880 43.178 0.10 40.01 978 LEU D CA 1
ATOM 10363 C C . LEU H 2 41 ? 29.006 -57.711 43.146 0.10 38.83 978 LEU D C 1
ATOM 10364 O O . LEU H 2 41 ? 30.070 -57.232 43.532 0.10 37.96 978 LEU D O 1
ATOM 10369 N N . GLU H 2 42 ? 28.912 -58.952 42.679 0.10 38.21 979 GLU D N 1
ATOM 10370 C CA . GLU H 2 42 ? 30.125 -59.731 42.486 0.10 37.63 979 GLU D CA 1
ATOM 10371 C C . GLU H 2 42 ? 30.888 -59.115 41.323 0.10 37.10 979 GLU D C 1
ATOM 10372 O O . GLU H 2 42 ? 32.066 -58.791 41.443 0.10 36.70 979 GLU D O 1
ATOM 10378 N N . GLU H 2 43 ? 30.206 -58.943 40.198 0.10 37.53 980 GLU D N 1
ATOM 10379 C CA . GLU H 2 43 ? 30.758 -58.161 39.108 0.10 37.90 980 GLU D CA 1
ATOM 10380 C C . GLU H 2 43 ? 31.503 -56.972 39.702 0.10 37.28 980 GLU D C 1
ATOM 10381 O O . GLU H 2 43 ? 32.217 -56.259 39.000 0.10 37.91 980 GLU D O 1
ATOM 10387 N N . GLU H 2 44 ? 31.314 -56.757 41.001 0.10 36.47 981 GLU D N 1
ATOM 10388 C CA . GLU H 2 44 ? 32.053 -55.732 41.732 0.10 35.13 981 GLU D CA 1
ATOM 10389 C C . GLU H 2 44 ? 33.427 -56.267 42.121 0.10 35.47 981 GLU D C 1
ATOM 10390 O O . GLU H 2 44 ? 34.431 -55.893 41.522 0.10 35.69 981 GLU D O 1
ATOM 10396 N N . LYS H 2 45 ? 33.467 -57.150 43.115 0.10 35.64 982 LYS D N 1
ATOM 10397 C CA . LYS H 2 45 ? 34.722 -57.782 43.513 0.10 37.08 982 LYS D CA 1
ATOM 10398 C C . LYS H 2 45 ? 35.597 -58.032 42.287 0.10 38.97 982 LYS D C 1
ATOM 10399 O O . LYS H 2 45 ? 36.817 -57.887 42.339 0.10 39.94 982 LYS D O 1
ATOM 10401 N N . ALA H 2 46 ? 34.968 -58.409 41.180 0.10 40.17 983 ALA D N 1
ATOM 10402 C CA . ALA H 2 46 ? 35.683 -58.576 39.925 0.10 42.23 983 ALA D CA 1
ATOM 10403 C C . ALA H 2 46 ? 36.479 -57.312 39.612 0.10 43.14 983 ALA D C 1
ATOM 10404 O O . ALA H 2 46 ? 37.707 -57.305 39.707 0.10 44.14 983 ALA D O 1
ATOM 10406 N N . GLU H 2 47 ? 35.771 -56.246 39.242 0.10 43.10 984 GLU D N 1
ATOM 10407 C CA . GLU H 2 47 ? 36.397 -54.953 38.981 0.10 43.71 984 GLU D CA 1
ATOM 10408 C C . GLU H 2 47 ? 37.492 -54.656 40.011 0.10 43.98 984 GLU D C 1
ATOM 10409 O O . GLU H 2 47 ? 38.648 -54.440 39.652 0.10 44.38 984 GLU D O 1
ATOM 10411 N N . ALA H 2 48 ? 37.126 -54.638 41.289 0.10 43.41 985 ALA D N 1
ATOM 10412 C CA . ALA H 2 48 ? 38.125 -54.557 42.343 0.10 44.87 985 ALA D CA 1
ATOM 10413 C C . ALA H 2 48 ? 39.216 -55.560 42.007 0.10 47.14 985 ALA D C 1
ATOM 10414 O O . ALA H 2 48 ? 40.341 -55.461 42.492 0.10 47.65 985 ALA D O 1
ATOM 10416 N N . ALA H 2 49 ? 38.861 -56.532 41.170 0.10 49.27 986 ALA D N 1
ATOM 10417 C CA . ALA H 2 49 ? 39.818 -57.495 40.644 0.10 52.84 986 ALA D CA 1
ATOM 10418 C C . ALA H 2 49 ? 40.728 -56.796 39.642 0.10 56.38 986 ALA D C 1
ATOM 10419 O O . ALA H 2 49 ? 41.950 -56.804 39.782 0.10 56.78 986 ALA D O 1
ATOM 10421 N N . GLU H 2 50 ? 40.120 -56.187 38.630 0.10 59.84 987 GLU D N 1
ATOM 10422 C CA . GLU H 2 50 ? 40.860 -55.378 37.668 0.10 64.47 987 GLU D CA 1
ATOM 10423 C C . GLU H 2 50 ? 41.780 -54.400 38.398 0.10 66.64 987 GLU D C 1
ATOM 10424 O O . GLU H 2 50 ? 42.769 -53.927 37.840 0.10 69.24 987 GLU D O 1
ATOM 10426 N N . ALA H 2 51 ? 41.438 -54.095 39.647 0.10 66.64 988 ALA D N 1
ATOM 10427 C CA . ALA H 2 51 ? 42.306 -53.307 40.510 0.10 68.30 988 ALA D CA 1
ATOM 10428 C C . ALA H 2 51 ? 43.616 -54.054 40.705 0.10 72.62 988 ALA D C 1
ATOM 10429 O O . ALA H 2 51 ? 44.656 -53.668 40.163 0.10 76.04 988 ALA D O 1
ATOM 10431 N N . ALA H 2 52 ? 43.553 -55.131 41.484 0.10 72.24 989 ALA D N 1
ATOM 10432 C CA . ALA H 2 52 ? 44.726 -55.949 41.774 0.10 72.63 989 ALA D CA 1
ATOM 10433 C C . ALA H 2 52 ? 45.498 -56.288 40.503 0.10 74.51 989 ALA D C 1
ATOM 10434 O O . ALA H 2 52 ? 46.710 -56.491 40.545 0.10 76.06 989 ALA D O 1
ATOM 10436 N N . GLU H 2 53 ? 44.791 -56.351 39.378 0.10 74.31 990 GLU D N 1
ATOM 10437 C CA . GLU H 2 53 ? 45.421 -56.624 38.091 0.10 76.46 990 GLU D CA 1
ATOM 10438 C C . GLU H 2 53 ? 46.380 -55.498 37.730 0.10 77.86 990 GLU D C 1
ATOM 10439 O O . GLU H 2 53 ? 47.513 -55.743 37.322 0.10 79.31 990 GLU D O 1
ATOM 10441 N N . GLU H 2 54 ? 45.917 -54.261 37.881 0.10 76.94 991 GLU D N 1
ATOM 10442 C CA . GLU H 2 54 ? 46.771 -53.101 37.672 0.10 79.16 991 GLU D CA 1
ATOM 10443 C C . GLU H 2 54 ? 47.743 -52.968 38.840 0.10 79.71 991 GLU D C 1
ATOM 10444 O O . GLU H 2 54 ? 48.737 -52.248 38.757 0.10 82.20 991 GLU D O 1
ATOM 10446 N N . ARG H 2 55 ? 47.448 -53.676 39.926 0.10 77.13 992 ARG D N 1
ATOM 10447 C CA . ARG H 2 55 ? 48.309 -53.677 41.104 0.10 75.88 992 ARG D CA 1
ATOM 10448 C C . ARG H 2 55 ? 48.504 -52.267 41.650 0.10 75.31 992 ARG D C 1
ATOM 10449 O O . ARG H 2 55 ? 47.540 -51.601 42.031 0.10 71.52 992 ARG D O 1
#